Protein AF-0000000084718816 (afdb_homodimer)

Foldseek 3Di:
DCPPVVVVVVVVLLVPLVDDDPPPDDFDQDAQDPDLQSNQVLLCVQQNKGQAWQKDKDKDKFQCVLVVLLVLQQVFDAEKEWEAAEDEDDDLLVSNLVSLLNHDPNYAAEYEYEPVRHDCCVPHRVVSNVVSVYHYFYFLDLDDDPDPVSVLSVLATAHFTWMDGQLFKIKFFLDHRDDQRDDRCQAASHEIIMMMIMGADQSQQRLVLRQVRCVNRVHDGDDCSNPDPHHGRPDGKGKHKGKWAADDRDISLNSVLSSLLSNADAEKEWEALQDQADPSNLVSLLVNQLNPHQAEYEYADPVARPDNLSVLSVLLCCQSNQVRGHKYKHQDRYRHRWTKMAGDQFKIKGHRQHRALSSNNYIIMIMIIGGRVVSVVVVVVSVVSRVRIDIDHNVVSVPPDPVSNVSSVVSNSCRNVD/DPDPVPVVVVVVLLPPQVDDDDPPDDFDQDAQDPDLQSNQVLLCVQQNKGQAWQKDKDKDKFQCVLVVLLVLQQVFDAEKEWEAAEDEDDDLLVSNLVSLLNHDPNYAAEYEYEPVRHDCCVPHRVVSNVVSVYHYFYFLDLDDDPDPVNVLSVLATAHFTWMDGQLFKIKFFLDHRDDQRDDRCQAASHEIIMMMIMGADQSNQRLVLRQVRCVNRPHDGDDVSNPDPHHGRPDTKGKHKGKWAADDRDISLNSVLSSLLSNADAEKEWEALQDQARPSNLVSLLVNQLNPHQAEYEYADPVARPDNLSVLNVLLCCQSNQVRGHKYKHQDRYRHRWTKMAGDQFKIKGHRQHRALSSNNYIIMIMIIGGRVVSVVVVVVSVVSRVRIDIDHNVVSVPDDPVSNVSSVSSNSCRNVD

Secondary structure (DSSP, 8-state):
----TTTHHHHHHHS----S--TTS----S----SHHHHHHHHHHHHS---EEEEEEEEEETTHHHHHHHHHHHH-SSEEEEEES-B-SSHHHHHHHHHHHTSPTT-EEEEEE-TTTSTTHHHHTHHHHHHTT-EEEETT---S-S-THHHHHHH--B---EEEETTTEEEEES--BSGGG-S-S-STTS-B-EEEEEESTTHHHHHHHHHHHHHHTT--PPPGGGS-S------SEEEEEEEE---SS--HHHHHHHHHHHH-SSEEEEE-SSB---HHHHHHHHHHHHTT-EEEEEEE-TTT-S-HHHHHHHHHHHHHHHHTT-EEEEE-SS-B---EEEETTTEEEEES--BSTTGGGSBEEEEEEE-HHHHHHHHHHHHHHHTTEEEEPHHHHHTS-HHHHHHHHHHHHHHTT-/----TTSHHHHHTT-----S--TTS----S----SHHHHHHHHHHHHS---EEEEEEEEEETTHHHHHHHHHHHH-SSEEEEEES-B-SSHHHHHHHHHHHTSPTT-EEEEEE-TTTSTTHHHHTHHHHHHTT-EEEETT---S---THHHHHHH--B---EEEETTTEEEEES--BSGGG-S-S-STTS-B-EEEEEESTTHHHHHHHHHHHHHHTT--PPPGGGS-S------SEEEEEEEE---SS--HHHHHHHHHHHH-SSEEEEE-SS----HHHHHHHHHHHHTT-EEEEEEE-TTT-S-HHHHHHHHHHHHHHHHTT-EEEEE-SS-B---EEEETTTEEEEES---STTGGGSBEEEEEEE-HHHHHHHHHHHHHHHTTEEEE-HHHHHTS-HHHHHHHHHHHHHHTT-

Solvent-accessible surface area (backbone atoms only — not comparable to full-atom values): 41174 Å² total; per-residue (Å²): 140,85,83,62,74,69,59,62,70,52,54,73,63,56,68,54,49,80,64,79,72,62,84,71,51,60,65,68,79,53,82,59,50,84,48,71,68,45,37,20,48,53,38,22,40,61,64,72,38,52,43,42,61,18,19,31,72,42,84,30,59,24,26,52,46,57,58,52,51,35,52,48,43,46,65,30,75,47,30,38,40,40,35,33,23,31,46,31,76,47,66,50,34,52,50,48,50,52,27,51,57,61,28,46,88,83,40,44,34,41,38,38,35,18,57,82,57,13,57,64,21,76,77,62,42,42,59,57,40,44,72,48,64,31,49,77,44,54,40,78,67,89,70,83,72,93,46,72,76,43,50,51,54,64,51,44,38,51,47,30,28,42,34,36,33,42,36,38,27,30,38,36,8,41,68,52,32,30,65,41,39,37,59,80,22,77,39,64,71,13,30,26,34,38,29,36,40,39,30,12,51,36,27,50,44,50,44,34,54,49,40,35,54,37,27,47,43,63,42,67,80,76,58,68,69,51,56,53,91,71,53,63,69,59,36,74,29,18,21,24,44,46,61,26,48,23,37,78,83,71,32,44,59,55,46,50,50,44,52,48,59,42,54,38,74,52,25,35,42,34,34,28,49,42,56,41,62,51,59,56,50,49,52,50,51,34,51,41,19,70,71,64,23,51,35,38,36,40,31,35,17,82,90,39,50,90,48,67,66,59,48,32,25,31,60,47,48,43,60,67,41,36,75,41,56,32,41,39,30,25,27,68,47,15,26,33,44,21,21,36,37,37,29,53,63,30,35,30,34,38,6,30,56,50,41,26,64,48,45,51,34,15,30,26,30,31,41,36,33,52,27,48,68,58,21,50,52,52,49,51,52,52,55,56,48,49,75,49,33,46,74,62,48,51,78,62,58,70,64,52,60,74,64,65,54,54,58,21,54,58,30,40,48,37,38,78,77,82,141,78,77,74,67,71,58,63,72,58,54,70,71,52,67,56,46,77,64,76,70,60,85,70,53,60,64,71,79,53,83,61,52,83,48,71,69,44,38,20,48,53,38,23,42,59,63,71,38,52,44,42,61,18,21,29,72,44,84,31,58,24,26,50,46,58,56,50,50,35,52,48,43,46,64,29,76,49,28,38,39,39,35,32,22,31,46,32,76,47,65,49,34,52,51,47,49,51,27,51,58,61,28,44,88,83,40,43,33,41,38,38,35,16,57,82,58,14,58,65,20,76,78,62,41,43,59,58,41,44,72,48,62,32,47,75,44,53,40,77,68,87,71,84,73,92,45,71,77,43,52,50,54,64,52,45,38,52,47,29,28,41,34,34,32,41,38,37,27,31,38,36,10,39,69,52,33,31,65,40,39,38,60,79,22,77,39,66,71,12,30,24,34,37,30,36,40,39,30,12,50,35,27,50,43,52,46,35,56,47,39,36,54,38,28,46,44,64,43,66,80,76,60,67,70,52,56,52,91,71,54,64,68,60,38,74,27,18,23,24,42,48,63,27,48,26,37,79,81,71,30,43,60,55,44,50,49,45,52,49,58,42,54,39,74,51,24,36,42,35,33,30,50,41,57,40,61,51,57,56,50,49,52,50,50,33,52,40,19,70,72,65,22,50,34,36,37,38,29,35,18,83,91,37,50,90,47,66,66,58,48,31,25,31,60,48,49,42,59,67,40,36,73,40,58,34,42,38,30,26,28,68,47,15,27,33,43,21,22,37,39,36,28,53,64,30,36,29,34,38,6,31,56,49,42,26,65,47,45,50,34,16,30,26,28,30,42,36,33,52,26,49,68,58,23,50,53,53,50,52,51,50,54,56,49,49,76,49,34,48,74,63,47,52,77,63,57,70,64,52,60,72,65,63,57,53,57,20,54,58,29,40,44,38,37,78,76,82

Structure (mmCIF, N/CA/C/O backbone):
data_AF-0000000084718816-model_v1
#
loop_
_entity.id
_entity.type
_entity.pdbx_description
1 polymer 'Cardiolipin synthase'
#
loop_
_atom_site.group_PDB
_atom_site.id
_atom_site.type_symbol
_atom_site.label_atom_id
_atom_site.label_alt_id
_atom_site.label_comp_id
_atom_site.label_asym_id
_atom_site.label_entity_id
_atom_site.label_seq_id
_atom_site.pdbx_PDB_ins_code
_atom_site.Cartn_x
_atom_site.Cartn_y
_atom_site.Cartn_z
_atom_site.occupancy
_atom_site.B_iso_or_equiv
_atom_site.auth_seq_id
_atom_site.auth_comp_id
_atom_site.auth_asym_id
_atom_site.auth_atom_id
_atom_site.pdbx_PDB_model_num
ATOM 1 N N . MET A 1 1 ? -10.383 9.609 -52.188 1 19.78 1 MET A N 1
ATOM 2 C CA . MET A 1 1 ? -9.922 10.32 -51 1 19.78 1 MET A CA 1
ATOM 3 C C . MET A 1 1 ? -9.438 9.344 -49.938 1 19.78 1 MET A C 1
ATOM 5 O O . MET A 1 1 ? -9.922 8.211 -49.844 1 19.78 1 MET A O 1
ATOM 9 N N . LYS A 1 2 ? -8.297 9.922 -49.188 1 24.61 2 LYS A N 1
ATOM 10 C CA . LYS A 1 2 ? -6.977 9.727 -48.625 1 24.61 2 LYS A CA 1
ATOM 11 C C . LYS A 1 2 ? -7.074 9.133 -47.219 1 24.61 2 LYS A C 1
ATOM 13 O O . LYS A 1 2 ? -7.613 9.758 -46.312 1 24.61 2 LYS A O 1
ATOM 18 N N . THR A 1 3 ? -7.195 7.828 -47.125 1 25.22 3 THR A N 1
ATOM 19 C CA . THR A 1 3 ? -7.41 6.805 -46.125 1 25.22 3 THR A CA 1
ATOM 20 C C . THR A 1 3 ? -6.316 6.855 -45.062 1 25.22 3 THR A C 1
ATOM 22 O O . THR A 1 3 ? -5.867 5.816 -44.562 1 25.22 3 THR A O 1
ATOM 25 N N . CYS A 1 4 ? -5.535 8.086 -44.969 1 24.5 4 CYS A N 1
ATOM 26 C CA . CYS A 1 4 ? -4.309 8.289 -44.219 1 24.5 4 CYS A CA 1
ATOM 27 C C . CYS A 1 4 ? -4.578 8.234 -42.719 1 24.5 4 CYS A C 1
ATOM 29 O O . CYS A 1 4 ? -3.713 8.578 -41.906 1 24.5 4 CYS A O 1
ATOM 31 N N . TRP A 1 5 ? -5.844 8.258 -42.344 1 25.22 5 TRP A N 1
ATOM 32 C CA . TRP A 1 5 ? -6.078 8.641 -40.938 1 25.22 5 TRP A CA 1
ATOM 33 C C . TRP A 1 5 ? -5.5 7.609 -40 1 25.22 5 TRP A C 1
ATOM 35 O O . TRP A 1 5 ? -5.637 7.742 -38.781 1 25.22 5 TRP A O 1
ATOM 45 N N . PRO A 1 6 ? -5.262 6.352 -40.5 1 30.67 6 PRO A N 1
ATOM 46 C CA . PRO A 1 6 ? -4.91 5.301 -39.531 1 30.67 6 PRO A CA 1
ATOM 47 C C . PRO A 1 6 ? -3.518 5.492 -38.938 1 30.67 6 PRO A C 1
ATOM 49 O O . PRO A 1 6 ? -3.201 4.902 -37.906 1 30.67 6 PRO A O 1
ATOM 52 N N . LEU A 1 7 ? -2.631 6.195 -39.656 1 29.09 7 LEU A N 1
ATOM 53 C CA . LEU A 1 7 ? -1.199 6.148 -39.375 1 29.09 7 LEU A CA 1
ATOM 54 C C . LEU A 1 7 ? -0.856 6.996 -38.156 1 29.09 7 LEU A C 1
ATOM 56 O O . LEU A 1 7 ? 0.173 6.777 -37.5 1 29.09 7 LEU A O 1
ATOM 60 N N . LEU A 1 8 ? -1.517 8.172 -38 1 26.86 8 LEU A N 1
ATOM 61 C CA . LEU A 1 8 ? -1.083 9.117 -36.969 1 26.86 8 LEU A CA 1
ATOM 62 C C . LEU A 1 8 ? -1.294 8.547 -35.562 1 26.86 8 LEU A C 1
ATOM 64 O O . LEU A 1 8 ? -0.511 8.82 -34.656 1 26.86 8 LEU A O 1
ATOM 68 N N . VAL A 1 9 ? -2.389 7.844 -35.406 1 29.78 9 VAL A N 1
ATOM 69 C CA . VAL A 1 9 ? -2.619 7.324 -34.062 1 29.78 9 VAL A CA 1
ATOM 70 C C . VAL A 1 9 ? -1.515 6.34 -33.688 1 29.78 9 VAL A C 1
ATOM 72 O O . VAL A 1 9 ? -1.287 6.066 -32.5 1 29.78 9 VAL A O 1
ATOM 75 N N . LEU A 1 10 ? -0.792 5.781 -34.656 1 29.36 10 LEU A N 1
ATOM 76 C CA . LEU A 1 10 ? 0.276 4.805 -34.469 1 29.36 10 LEU A CA 1
ATOM 77 C C . LEU A 1 10 ? 1.53 5.465 -33.906 1 29.36 10 LEU A C 1
ATOM 79 O O . LEU A 1 10 ? 2.234 4.871 -33.094 1 29.36 10 LEU A O 1
ATOM 83 N N . ALA A 1 11 ? 1.926 6.633 -34.375 1 28.95 11 ALA A N 1
ATOM 84 C CA . ALA A 1 11 ? 3.172 7.312 -34.031 1 28.95 11 ALA A CA 1
ATOM 85 C C . ALA A 1 11 ? 3.207 7.68 -32.531 1 28.95 11 ALA A C 1
ATOM 87 O O . ALA A 1 11 ? 4.266 7.637 -31.906 1 28.95 11 ALA A O 1
ATOM 88 N N . VAL A 1 12 ? 2.145 8.281 -32.031 1 29.98 12 VAL A N 1
ATOM 89 C CA . VAL A 1 12 ? 2.164 8.688 -30.625 1 29.98 12 VAL A CA 1
ATOM 90 C C . VAL A 1 12 ? 2.381 7.469 -29.734 1 29.98 12 VAL A C 1
ATOM 92 O O . VAL A 1 12 ? 2.861 7.594 -28.609 1 29.98 12 VAL A O 1
ATOM 95 N N . LEU A 1 13 ? 1.965 6.305 -30.141 1 31.12 13 LEU A N 1
ATOM 96 C CA . LEU A 1 13 ? 2.127 5.059 -29.391 1 31.12 13 LEU A CA 1
ATOM 97 C C . LEU A 1 13 ? 3.592 4.641 -29.359 1 31.12 13 LEU A C 1
ATOM 99 O O . LEU A 1 13 ? 3.984 3.826 -28.516 1 31.12 13 LEU A O 1
ATOM 103 N N . LEU A 1 14 ? 4.375 4.891 -30.375 1 29.5 14 LEU A N 1
ATOM 104 C CA . LEU A 1 14 ? 5.758 4.453 -30.531 1 29.5 14 LEU A CA 1
ATOM 105 C C . LEU A 1 14 ? 6.676 5.184 -29.562 1 29.5 14 LEU A C 1
ATOM 107 O O . LEU A 1 14 ? 7.848 4.828 -29.406 1 29.5 14 LEU A O 1
ATOM 111 N N . ALA A 1 15 ? 6.426 6.434 -29.359 1 29.58 15 ALA A N 1
ATOM 112 C CA . ALA A 1 15 ? 7.469 7.18 -28.672 1 29.58 15 ALA A CA 1
ATOM 113 C C . ALA A 1 15 ? 7.762 6.559 -27.297 1 29.58 15 ALA A C 1
ATOM 115 O O . ALA A 1 15 ? 8.68 6.992 -26.609 1 29.58 15 ALA A O 1
ATOM 116 N N . GLY A 1 16 ? 6.773 5.961 -26.672 1 30.05 16 GLY A N 1
ATOM 117 C CA . GLY A 1 16 ? 7.191 5.605 -25.328 1 30.05 16 GLY A CA 1
ATOM 118 C C . GLY A 1 16 ? 8.102 4.395 -25.281 1 30.05 16 GLY A C 1
ATOM 119 O O . GLY A 1 16 ? 7.664 3.287 -24.969 1 30.05 16 GLY A O 1
ATOM 120 N N . CYS A 1 17 ? 8.852 4.074 -26.344 1 30.44 17 CYS A N 1
ATOM 121 C CA . CYS A 1 17 ? 9.891 3.088 -26.078 1 30.44 17 CYS A CA 1
ATOM 122 C C . CYS A 1 17 ? 10.422 3.244 -24.656 1 30.44 17 CYS A C 1
ATOM 124 O O . CYS A 1 17 ? 10.992 4.281 -24.312 1 30.44 17 CYS A O 1
ATOM 126 N N . PRO A 1 18 ? 9.75 2.646 -23.719 1 34.25 18 PRO A N 1
ATOM 127 C CA . PRO A 1 18 ? 10.477 2.73 -22.453 1 34.25 18 PRO A CA 1
ATOM 128 C C . PRO A 1 18 ? 11.961 2.434 -22.594 1 34.25 18 PRO A C 1
ATOM 130 O O . PRO A 1 18 ? 12.336 1.36 -23.078 1 34.25 18 PRO A O 1
ATOM 133 N N . LEU A 1 19 ? 12.734 3.314 -23.266 1 33.91 19 LEU A N 1
ATOM 134 C CA . LEU A 1 19 ? 14.195 3.348 -23.234 1 33.91 19 LEU A CA 1
ATOM 135 C C . LEU A 1 19 ? 14.727 2.516 -22.062 1 33.91 19 LEU A C 1
ATOM 137 O O . LEU A 1 19 ? 14 2.236 -21.109 1 33.91 19 LEU A O 1
ATOM 141 N N . PRO A 1 20 ? 16.109 2.34 -22.141 1 33.97 20 PRO A N 1
ATOM 142 C CA . PRO A 1 20 ? 17.125 1.687 -21.312 1 33.97 20 PRO A CA 1
ATOM 143 C C . PRO A 1 20 ? 16.766 1.669 -19.828 1 33.97 20 PRO A C 1
ATOM 145 O O . PRO A 1 20 ? 15.906 2.441 -19.391 1 33.97 20 PRO A O 1
ATOM 148 N N . ASN A 1 21 ? 17.281 0.618 -19.094 1 38.34 21 ASN A N 1
ATOM 149 C CA . ASN A 1 21 ? 17.453 0.244 -17.688 1 38.34 21 ASN A CA 1
ATOM 150 C C . ASN A 1 21 ? 17.516 1.471 -16.781 1 38.34 21 ASN A C 1
ATOM 152 O O . ASN A 1 21 ? 18.453 2.26 -16.859 1 38.34 21 ASN A O 1
ATOM 156 N N . HIS A 1 22 ? 16.547 1.858 -16.375 1 42.94 22 HIS A N 1
ATOM 157 C CA . HIS A 1 22 ? 16.328 2.879 -15.359 1 42.94 22 HIS A CA 1
ATOM 158 C C . HIS A 1 22 ? 17.25 2.68 -14.164 1 42.94 22 HIS A C 1
ATOM 160 O O . HIS A 1 22 ? 17.078 1.74 -13.383 1 42.94 22 HIS A O 1
ATOM 166 N N . ARG A 1 23 ? 18.5 2.916 -14.32 1 41.06 23 ARG A N 1
ATOM 167 C CA . ARG A 1 23 ? 19.531 3.033 -13.297 1 41.06 23 ARG A CA 1
ATOM 168 C C . ARG A 1 23 ? 18.922 3.301 -11.93 1 41.06 23 ARG A C 1
ATOM 170 O O . ARG A 1 23 ? 19.531 3.035 -10.898 1 41.06 23 ARG A O 1
ATOM 177 N N . LEU A 1 24 ? 17.734 3.736 -11.969 1 49.75 24 LEU A N 1
ATOM 178 C CA . LEU A 1 24 ? 17.25 4.27 -10.695 1 49.75 24 LEU A CA 1
ATOM 179 C C . LEU A 1 24 ? 16.203 3.338 -10.078 1 49.75 24 LEU A C 1
ATOM 181 O O . LEU A 1 24 ? 15.562 3.691 -9.094 1 49.75 24 LEU A O 1
ATOM 185 N N . ALA A 1 25 ? 16.203 2.012 -10.641 1 63.5 25 ALA A N 1
ATOM 186 C CA . ALA A 1 25 ? 15.273 1.041 -10.07 1 63.5 25 ALA A CA 1
ATOM 187 C C . ALA A 1 25 ? 15.852 0.386 -8.82 1 63.5 25 ALA A C 1
ATOM 189 O O . ALA A 1 25 ? 17.078 0.264 -8.688 1 63.5 25 ALA A O 1
ATOM 190 N N . LEU A 1 26 ? 15.008 0.07 -7.945 1 75.56 26 LEU A N 1
ATOM 191 C CA . LEU A 1 26 ? 15.391 -0.648 -6.734 1 75.56 26 LEU A CA 1
ATOM 192 C C . LEU A 1 26 ? 16.203 -1.893 -7.074 1 75.56 26 LEU A C 1
ATOM 194 O O . LEU A 1 26 ? 15.828 -2.658 -7.965 1 75.56 26 LEU A O 1
ATOM 198 N N . ARG A 1 27 ? 17.422 -1.921 -6.598 1 75.5 27 ARG A N 1
ATOM 199 C CA . ARG A 1 27 ? 18.234 -3.133 -6.59 1 75.5 27 ARG A CA 1
ATOM 200 C C . ARG A 1 27 ? 18.625 -3.518 -5.168 1 75.5 27 ARG A C 1
ATOM 202 O O . ARG A 1 27 ? 19.25 -2.723 -4.453 1 75.5 27 ARG A O 1
ATOM 209 N N . ILE A 1 28 ? 18.172 -4.641 -4.77 1 80.44 28 ILE A N 1
ATOM 210 C CA . ILE A 1 28 ? 18.5 -5.109 -3.428 1 80.44 28 ILE A CA 1
ATOM 211 C C . ILE A 1 28 ? 19.812 -5.887 -3.461 1 80.44 28 ILE A C 1
ATOM 213 O O . ILE A 1 28 ? 19.891 -6.961 -4.062 1 80.44 28 ILE A O 1
ATOM 217 N N . ARG A 1 29 ? 20.797 -5.328 -2.895 1 76.19 29 ARG A N 1
ATOM 218 C CA . ARG A 1 29 ? 22.141 -5.922 -2.912 1 76.19 29 ARG A CA 1
ATOM 219 C C . ARG A 1 29 ? 22.484 -6.52 -1.553 1 76.19 29 ARG A C 1
ATOM 221 O O . ARG A 1 29 ? 23.5 -7.203 -1.413 1 76.19 29 ARG A O 1
ATOM 228 N N . ASP A 1 30 ? 21.594 -6.312 -0.66 1 80.25 30 ASP A N 1
ATOM 229 C CA . ASP A 1 30 ? 21.828 -6.789 0.699 1 80.25 30 ASP A CA 1
ATOM 230 C C . ASP A 1 30 ? 21.875 -8.312 0.745 1 80.25 30 ASP A C 1
ATOM 232 O O . ASP A 1 30 ? 21.312 -8.984 -0.119 1 80.25 30 ASP A O 1
ATOM 236 N N . ASP A 1 31 ? 22.719 -8.703 1.671 1 83.06 31 ASP A N 1
ATOM 237 C CA . ASP A 1 31 ? 22.578 -10.109 2.045 1 83.06 31 ASP A CA 1
ATOM 238 C C . ASP A 1 31 ? 21.344 -10.336 2.912 1 83.06 31 ASP A C 1
ATOM 240 O O . ASP A 1 31 ? 21.281 -9.875 4.055 1 83.06 31 ASP A O 1
ATOM 244 N N . ILE A 1 32 ? 20.438 -11.047 2.338 1 88.88 32 ILE A N 1
ATOM 245 C CA . ILE A 1 32 ? 19.188 -11.266 3.059 1 88.88 32 ILE A CA 1
ATOM 246 C C . ILE A 1 32 ? 19.406 -12.336 4.129 1 88.88 32 ILE A C 1
ATOM 248 O O . ILE A 1 32 ? 19.891 -13.43 3.834 1 88.88 32 ILE A O 1
ATOM 252 N N . PRO A 1 33 ? 19.016 -11.969 5.316 1 89 33 PRO A N 1
ATOM 253 C CA . PRO A 1 33 ? 19.203 -12.953 6.391 1 89 33 PRO A CA 1
ATOM 254 C C . PRO A 1 33 ? 18.484 -14.273 6.102 1 89 33 PRO A C 1
ATOM 256 O O . PRO A 1 33 ? 17.406 -14.281 5.516 1 89 33 PRO A O 1
ATOM 259 N N . VAL A 1 34 ? 19.047 -15.391 6.711 1 88.25 34 VAL A N 1
ATOM 260 C CA . VAL A 1 34 ? 18.5 -16.719 6.414 1 88.25 34 VAL A CA 1
ATOM 261 C C . VAL A 1 34 ? 17.656 -17.203 7.59 1 88.25 34 VAL A C 1
ATOM 263 O O . VAL A 1 34 ? 16.891 -18.156 7.457 1 88.25 34 VAL A O 1
ATOM 266 N N . THR A 1 35 ? 17.812 -16.531 8.766 1 92.44 35 THR A N 1
ATOM 267 C CA . THR A 1 35 ? 16.969 -16.906 9.898 1 92.44 35 THR A CA 1
ATOM 268 C C . THR A 1 35 ? 15.516 -16.531 9.633 1 92.44 35 THR A C 1
ATOM 270 O O . THR A 1 35 ? 15.234 -15.539 8.961 1 92.44 35 THR A O 1
ATOM 273 N N . PRO A 1 36 ? 14.625 -17.359 10.141 1 93.81 36 PRO A N 1
ATOM 274 C CA . PRO A 1 36 ? 13.211 -17.047 9.922 1 93.81 36 PRO A CA 1
ATOM 275 C C . PRO A 1 36 ? 12.844 -15.625 10.359 1 93.81 36 PRO A C 1
ATOM 277 O O . PRO A 1 36 ? 12.117 -14.93 9.656 1 93.81 36 PRO A O 1
ATOM 280 N N . GLU A 1 37 ? 13.406 -15.203 11.492 1 94.31 37 GLU A N 1
ATOM 281 C CA . GLU A 1 37 ? 13.125 -13.859 11.992 1 94.31 37 GLU A CA 1
ATOM 282 C C . GLU A 1 37 ? 13.727 -12.797 11.078 1 94.31 37 GLU A C 1
ATOM 284 O O . GLU A 1 37 ? 13.102 -11.766 10.812 1 94.31 37 GLU A O 1
ATOM 289 N N . GLY A 1 38 ? 14.906 -13.062 10.656 1 95.06 38 GLY A N 1
ATOM 290 C CA . GLY A 1 38 ? 15.57 -12.141 9.75 1 95.06 38 GLY A CA 1
ATOM 291 C C . GLY A 1 38 ? 14.867 -12.008 8.414 1 95.06 38 GLY A C 1
ATOM 292 O O . GLY A 1 38 ? 14.727 -10.906 7.883 1 95.06 38 GLY A O 1
ATOM 293 N N . ARG A 1 39 ? 14.43 -13.141 7.891 1 95.94 39 ARG A N 1
ATOM 294 C CA . ARG A 1 39 ? 13.695 -13.133 6.633 1 95.94 39 ARG A CA 1
ATOM 295 C C . ARG A 1 39 ? 12.375 -12.383 6.773 1 95.94 39 ARG A C 1
ATOM 297 O O . ARG A 1 39 ? 12 -11.594 5.902 1 95.94 39 ARG A O 1
ATOM 304 N N . SER A 1 40 ? 11.734 -12.664 7.883 1 97.25 40 SER A N 1
ATOM 305 C CA . SER A 1 40 ? 10.469 -11.977 8.125 1 97.25 40 SER A CA 1
ATOM 306 C C . SER A 1 40 ? 10.664 -10.469 8.195 1 97.25 40 SER A C 1
ATOM 308 O O . SER A 1 40 ? 9.875 -9.711 7.633 1 97.25 40 SER A O 1
ATOM 310 N N . LEU A 1 41 ? 11.688 -10.055 8.859 1 96.69 41 LEU A N 1
ATOM 311 C CA . LEU A 1 41 ? 11.961 -8.625 8.977 1 96.69 41 LEU A CA 1
ATOM 312 C C . LEU A 1 41 ? 12.297 -8.023 7.617 1 96.69 41 LEU A C 1
ATOM 314 O O . LEU A 1 41 ? 11.891 -6.895 7.316 1 96.69 41 LEU A O 1
ATOM 318 N N . ALA A 1 42 ? 13.062 -8.734 6.809 1 97.06 42 ALA A N 1
ATOM 319 C CA . ALA A 1 42 ? 13.375 -8.273 5.457 1 97.06 42 ALA A CA 1
ATOM 320 C C . ALA A 1 42 ? 12.102 -8.055 4.645 1 97.06 42 ALA A C 1
ATOM 322 O O . ALA A 1 42 ? 11.961 -7.039 3.961 1 97.06 42 ALA A O 1
ATOM 323 N N . TRP A 1 43 ? 11.211 -8.961 4.754 1 97.56 43 TRP A N 1
ATOM 324 C CA . TRP A 1 43 ? 9.945 -8.852 4.031 1 97.56 43 TRP A CA 1
ATOM 325 C C . TRP A 1 43 ? 9.102 -7.707 4.582 1 97.56 43 TRP A C 1
ATOM 327 O O . TRP A 1 43 ? 8.516 -6.938 3.816 1 97.56 43 TRP A O 1
ATOM 337 N N . TYR A 1 44 ? 9.117 -7.551 5.863 1 97.44 44 TYR A N 1
ATOM 338 C CA . TYR A 1 44 ? 8.352 -6.465 6.461 1 97.44 44 TYR A CA 1
ATOM 339 C C . TYR A 1 44 ? 8.875 -5.109 6.004 1 97.44 44 TYR A C 1
ATOM 341 O O . TYR A 1 44 ? 8.102 -4.266 5.531 1 97.44 44 TYR A O 1
ATOM 349 N N . GLN A 1 45 ? 10.172 -4.898 6.133 1 96.81 45 GLN A N 1
ATOM 350 C CA . GLN A 1 45 ? 10.695 -3.557 5.887 1 96.81 45 GLN A CA 1
ATOM 351 C C . GLN A 1 45 ? 10.75 -3.254 4.395 1 96.81 45 GLN A C 1
ATOM 353 O O . GLN A 1 45 ? 11.008 -2.115 3.994 1 96.81 45 GLN A O 1
ATOM 358 N N . THR A 1 46 ? 10.469 -4.297 3.535 1 96.62 46 THR A N 1
ATOM 359 C CA . THR A 1 46 ? 10.5 -4.082 2.092 1 96.62 46 THR A CA 1
ATOM 360 C C . THR A 1 46 ? 9.094 -3.949 1.529 1 96.62 46 THR A C 1
ATOM 362 O O . THR A 1 46 ? 8.828 -3.082 0.693 1 96.62 46 THR A O 1
ATOM 365 N N . VAL A 1 47 ? 8.125 -4.812 2.07 1 96.5 47 VAL A N 1
ATOM 366 C CA . VAL A 1 47 ? 6.809 -4.824 1.441 1 96.5 47 VAL A CA 1
ATOM 367 C C . VAL A 1 47 ? 5.734 -4.562 2.49 1 96.5 47 VAL A C 1
ATOM 369 O O . VAL A 1 47 ? 4.543 -4.508 2.168 1 96.5 47 VAL A O 1
ATOM 372 N N . GLY A 1 48 ? 6.086 -4.434 3.725 1 96.5 48 GLY A N 1
ATOM 373 C CA . GLY A 1 48 ? 5.148 -4.098 4.785 1 96.5 48 GLY A CA 1
ATOM 374 C C . GLY A 1 48 ? 4.398 -5.301 5.32 1 96.5 48 GLY A C 1
ATOM 375 O O . GLY A 1 48 ? 3.363 -5.156 5.973 1 96.5 48 GLY A O 1
ATOM 376 N N . VAL A 1 49 ? 4.855 -6.512 5.012 1 97.75 49 VAL A N 1
ATOM 377 C CA . VAL A 1 49 ? 4.172 -7.73 5.43 1 97.75 49 VAL A CA 1
ATOM 378 C C . VAL A 1 49 ? 5.148 -8.641 6.172 1 97.75 49 VAL A C 1
ATOM 380 O O . VAL A 1 49 ? 6.199 -9.008 5.637 1 97.75 49 VAL A O 1
ATOM 383 N N . GLU A 1 50 ? 4.844 -8.977 7.379 1 96.38 50 GLU A N 1
ATOM 384 C CA . GLU A 1 50 ? 5.613 -9.961 8.133 1 96.38 50 GLU A CA 1
ATOM 385 C C . GLU A 1 50 ? 5.23 -11.383 7.727 1 96.38 50 GLU A C 1
ATOM 387 O O . GLU A 1 50 ? 4.082 -11.648 7.375 1 96.38 50 GLU A O 1
ATOM 392 N N . LEU A 1 51 ? 6.184 -12.242 7.73 1 98.06 51 LEU A N 1
ATOM 393 C CA . LEU A 1 51 ? 5.879 -13.664 7.637 1 98.06 51 LEU A CA 1
ATOM 394 C C . LEU A 1 51 ? 5.594 -14.25 9.016 1 98.06 51 LEU A C 1
ATOM 396 O O . LEU A 1 51 ? 6.52 -14.641 9.734 1 98.06 51 LEU A O 1
ATOM 400 N N . GLU A 1 52 ? 4.32 -14.336 9.289 1 96.44 52 GLU A N 1
ATOM 401 C CA . GLU A 1 52 ? 3.893 -14.719 10.633 1 96.44 52 GLU A CA 1
ATOM 402 C C . GLU A 1 52 ? 3.871 -16.234 10.797 1 96.44 52 GLU A C 1
ATOM 404 O O . GLU A 1 52 ? 3.465 -16.953 9.883 1 96.44 52 GLU A O 1
ATOM 409 N N . PRO A 1 53 ? 4.277 -16.672 11.969 1 97.19 53 PRO A N 1
ATOM 410 C CA . PRO A 1 53 ? 4.207 -18.125 12.211 1 97.19 53 PRO A CA 1
ATOM 411 C C . PRO A 1 53 ? 2.781 -18.609 12.461 1 97.19 53 PRO A C 1
ATOM 413 O O . PRO A 1 53 ? 1.857 -17.797 12.562 1 97.19 53 PRO A O 1
ATOM 416 N N . GLY A 1 54 ? 2.59 -19.922 12.422 1 97.81 54 GLY A N 1
ATOM 417 C CA . GLY A 1 54 ? 1.329 -20.5 12.867 1 97.81 54 GLY A CA 1
ATOM 418 C C . GLY A 1 54 ? 0.4 -20.859 11.719 1 97.81 54 GLY A C 1
ATOM 419 O O . GLY A 1 54 ? -0.807 -21.016 11.914 1 97.81 54 GLY A O 1
ATOM 420 N N . ASN A 1 55 ? 0.952 -21.062 10.516 1 98.44 55 ASN A N 1
ATOM 421 C CA . ASN A 1 55 ? 0.096 -21.344 9.367 1 98.44 55 ASN A CA 1
ATOM 422 C C . ASN A 1 55 ? 0.242 -22.781 8.891 1 98.44 55 ASN A C 1
ATOM 424 O O . ASN A 1 55 ? 1.334 -23.359 8.945 1 98.44 55 ASN A O 1
ATOM 428 N N . GLU A 1 56 ? -0.805 -23.344 8.555 1 98.62 56 GLU A N 1
ATOM 429 C CA . GLU A 1 56 ? -0.832 -24.547 7.73 1 98.62 56 GLU A CA 1
ATOM 430 C C . GLU A 1 56 ? -1.06 -24.203 6.262 1 98.62 56 GLU A C 1
ATOM 432 O O . GLU A 1 56 ? -1.979 -23.453 5.93 1 98.62 56 GLU A O 1
ATOM 437 N N . VAL A 1 57 ? -0.17 -24.672 5.441 1 98.56 57 VAL A N 1
ATOM 438 C CA . VAL A 1 57 ? -0.243 -24.328 4.023 1 98.56 57 VAL A CA 1
ATOM 439 C C . VAL A 1 57 ? -0.172 -25.609 3.186 1 98.56 57 VAL A C 1
ATOM 441 O O . VAL A 1 57 ? 0.595 -26.516 3.498 1 98.56 57 VAL A O 1
ATOM 444 N N . GLU A 1 58 ? -0.97 -25.625 2.137 1 97.75 58 GLU A N 1
ATOM 445 C CA . GLU A 1 58 ? -0.978 -26.781 1.227 1 97.75 58 GLU A CA 1
ATOM 446 C C . GLU A 1 58 ? -1.014 -26.312 -0.229 1 97.75 58 GLU A C 1
ATOM 448 O O . GLU A 1 58 ? -1.786 -25.422 -0.587 1 97.75 58 GLU A O 1
ATOM 453 N N . LEU A 1 59 ? -0.148 -26.938 -0.985 1 98.69 59 LEU A N 1
ATOM 454 C CA . LEU A 1 59 ? -0.177 -26.703 -2.426 1 98.69 59 LEU A CA 1
ATOM 455 C C . LEU A 1 59 ? -1.353 -27.438 -3.068 1 98.69 59 LEU A C 1
ATOM 457 O O . LEU A 1 59 ? -1.593 -28.609 -2.779 1 98.69 59 LEU A O 1
ATOM 461 N N . VAL A 1 60 ? -2.117 -26.734 -3.842 1 98.62 60 VAL A N 1
ATOM 462 C CA . VAL A 1 60 ? -3.248 -27.297 -4.578 1 98.62 60 VAL A CA 1
ATOM 463 C C . VAL A 1 60 ? -3.021 -27.125 -6.078 1 98.62 60 VAL A C 1
ATOM 465 O O . VAL A 1 60 ? -3.047 -26.016 -6.598 1 98.62 60 VAL A O 1
ATOM 468 N N . ASN A 1 61 ? -2.908 -28.234 -6.777 1 97.81 61 ASN A N 1
ATOM 469 C CA . ASN A 1 61 ? -2.594 -28.156 -8.203 1 97.81 61 ASN A CA 1
ATOM 470 C C . ASN A 1 61 ? -3.85 -28.281 -9.055 1 97.81 61 ASN A C 1
ATOM 472 O O . ASN A 1 61 ? -4.734 -29.078 -8.773 1 97.81 61 ASN A O 1
ATOM 476 N N . ASN A 1 62 ? -3.914 -27.406 -9.961 1 98 62 ASN A N 1
ATOM 477 C CA . ASN A 1 62 ? -4.848 -27.516 -11.078 1 98 62 ASN A CA 1
ATOM 478 C C . ASN A 1 62 ? -6.297 -27.547 -10.594 1 98 62 ASN A C 1
ATOM 480 O O . ASN A 1 62 ? -6.684 -26.766 -9.727 1 98 62 ASN A O 1
ATOM 484 N N . GLY A 1 63 ? -7.109 -28.344 -11.227 1 98.12 63 GLY A N 1
ATOM 485 C CA . GLY A 1 63 ? -8.547 -28.344 -11 1 98.12 63 GLY A CA 1
ATOM 486 C C . GLY A 1 63 ? -8.922 -28.75 -9.586 1 98.12 63 GLY A C 1
ATOM 487 O O . GLY A 1 63 ? -10.062 -28.531 -9.156 1 98.12 63 GLY A O 1
ATOM 488 N N . HIS A 1 64 ? -8.023 -29.234 -8.789 1 98.5 64 HIS A N 1
ATOM 489 C CA . HIS A 1 64 ? -8.312 -29.625 -7.418 1 98.5 64 HIS A CA 1
ATOM 490 C C . HIS A 1 64 ? -8.688 -28.422 -6.562 1 98.5 64 HIS A C 1
ATOM 492 O O . HIS A 1 64 ? -9.227 -28.578 -5.469 1 98.5 64 HIS A O 1
ATOM 498 N N . VAL A 1 65 ? -8.391 -27.266 -7.094 1 98.62 65 VAL A N 1
ATOM 499 C CA . VAL A 1 65 ? -8.766 -26.031 -6.387 1 98.62 65 VAL A CA 1
ATOM 500 C C . VAL A 1 65 ? -10.273 -26 -6.18 1 98.62 65 VAL A C 1
ATOM 502 O O . VAL A 1 65 ? -10.758 -25.516 -5.152 1 98.62 65 VAL A O 1
ATOM 505 N N . PHE A 1 66 ? -11.055 -26.531 -7.09 1 98.75 66 PHE A N 1
ATOM 506 C CA . PHE A 1 66 ? -12.508 -26.484 -6.969 1 98.75 66 PHE A CA 1
ATOM 507 C C . PHE A 1 66 ? -12.984 -27.438 -5.875 1 98.75 66 PHE A C 1
ATOM 509 O O . PHE A 1 66 ? -13.969 -27.156 -5.195 1 98.75 66 PHE A O 1
ATOM 516 N N . ASP A 1 67 ? -12.25 -28.562 -5.695 1 98.75 67 ASP A N 1
ATOM 517 C CA . ASP A 1 67 ? -12.555 -29.453 -4.582 1 98.75 67 ASP A CA 1
ATOM 518 C C . ASP A 1 67 ? -12.344 -28.75 -3.244 1 98.75 67 ASP A C 1
ATOM 520 O O . ASP A 1 67 ? -13.164 -28.875 -2.334 1 98.75 67 ASP A O 1
ATOM 524 N N . VAL A 1 68 ? -11.258 -28.062 -3.166 1 98.75 68 VAL A N 1
ATOM 525 C CA . VAL A 1 68 ? -10.914 -27.359 -1.937 1 98.75 68 VAL A CA 1
ATOM 526 C C . VAL A 1 68 ? -11.93 -26.25 -1.678 1 98.75 68 VAL A C 1
ATOM 528 O O . VAL A 1 68 ? -12.406 -26.078 -0.552 1 98.75 68 VAL A O 1
ATOM 531 N N . LEU A 1 69 ? -12.273 -25.469 -2.705 1 98.81 69 LEU A N 1
ATOM 532 C CA . LEU A 1 69 ? -13.242 -24.391 -2.561 1 98.81 69 LEU A CA 1
ATOM 533 C C . LEU A 1 69 ? -14.594 -24.938 -2.088 1 98.81 69 LEU A C 1
ATOM 535 O O . LEU A 1 69 ? -15.195 -24.391 -1.159 1 98.81 69 LEU A O 1
ATOM 539 N N . GLU A 1 70 ? -15.023 -26.031 -2.713 1 98.75 70 GLU A N 1
ATOM 540 C CA . GLU A 1 70 ? -16.297 -26.641 -2.32 1 98.75 70 GLU A CA 1
ATOM 541 C C . GLU A 1 70 ? -16.266 -27.078 -0.859 1 98.75 70 GLU A C 1
ATOM 543 O O . GLU A 1 70 ? -17.219 -26.812 -0.112 1 98.75 70 GLU A O 1
ATOM 548 N N . ARG A 1 71 ? -15.227 -27.734 -0.513 1 98.62 71 ARG A N 1
ATOM 549 C CA . ARG A 1 71 ? -15.078 -28.234 0.854 1 98.62 71 ARG A CA 1
ATOM 550 C C . ARG A 1 71 ? -15.133 -27.078 1.855 1 98.62 71 ARG A C 1
ATOM 552 O O . ARG A 1 71 ? -15.852 -27.141 2.852 1 98.62 71 ARG A O 1
ATOM 559 N N . GLU A 1 72 ? -14.383 -26.016 1.601 1 98.75 72 GLU A N 1
ATOM 560 C CA . GLU A 1 72 ? -14.312 -24.875 2.504 1 98.75 72 GLU A CA 1
ATOM 561 C C . GLU A 1 72 ? -15.648 -24.141 2.578 1 98.75 72 GLU A C 1
ATOM 563 O O . GLU A 1 72 ? -16.047 -23.672 3.646 1 98.75 72 GLU A O 1
ATOM 568 N N . ILE A 1 73 ? -16.328 -24.016 1.443 1 98.81 73 ILE A N 1
ATOM 569 C CA . ILE A 1 73 ? -17.641 -23.359 1.405 1 98.81 73 ILE A CA 1
ATOM 570 C C . ILE A 1 73 ? -18.625 -24.109 2.307 1 98.81 73 ILE A C 1
ATOM 572 O O . ILE A 1 73 ? -19.281 -23.5 3.146 1 98.81 73 ILE A O 1
ATOM 576 N N . ARG A 1 74 ? -18.672 -25.391 2.162 1 98.69 74 ARG A N 1
ATOM 577 C CA . ARG A 1 74 ? -19.609 -26.219 2.924 1 98.69 74 ARG A CA 1
ATOM 578 C C . ARG A 1 74 ? -19.25 -26.219 4.406 1 98.69 74 ARG A C 1
ATOM 580 O O . ARG A 1 74 ? -20.125 -26.359 5.262 1 98.69 74 ARG A O 1
ATOM 587 N N . ALA A 1 75 ? -18 -26.016 4.711 1 98.44 75 ALA A N 1
ATOM 588 C CA . ALA A 1 75 ? -17.516 -26.094 6.09 1 98.44 75 ALA A CA 1
ATOM 589 C C . ALA A 1 75 ? -17.641 -24.734 6.785 1 98.44 75 ALA A C 1
ATOM 591 O O . ALA A 1 75 ? -17.531 -24.656 8.008 1 98.44 75 ALA A O 1
ATOM 592 N N . ALA A 1 76 ? -17.812 -23.656 6.062 1 98.44 76 ALA A N 1
ATOM 593 C CA . ALA A 1 76 ? -17.828 -22.312 6.613 1 98.44 76 ALA A CA 1
ATOM 594 C C . ALA A 1 76 ? -18.906 -22.172 7.688 1 98.44 76 ALA A C 1
ATOM 596 O O . ALA A 1 76 ? -19.969 -22.766 7.582 1 98.44 76 ALA A O 1
ATOM 597 N N . ARG A 1 77 ? -18.609 -21.281 8.68 1 97.62 77 ARG A N 1
ATOM 598 C CA . ARG A 1 77 ? -19.5 -21.156 9.82 1 97.62 77 ARG A CA 1
ATOM 599 C C . ARG A 1 77 ? -20.016 -19.734 9.969 1 97.62 77 ARG A C 1
ATOM 601 O O . ARG A 1 77 ? -21.047 -19.5 10.609 1 97.62 77 ARG A O 1
ATOM 608 N N . SER A 1 78 ? -19.312 -18.781 9.391 1 97.44 78 SER A N 1
ATOM 609 C CA . SER A 1 78 ? -19.75 -17.406 9.602 1 97.44 78 SER A CA 1
ATOM 610 C C . SER A 1 78 ? -19.766 -16.625 8.289 1 97.44 78 SER A C 1
ATOM 612 O O . SER A 1 78 ? -20.719 -15.898 8 1 97.44 78 SER A O 1
ATOM 614 N N . SER A 1 79 ? -18.688 -16.766 7.527 1 98.56 79 SER A N 1
ATOM 615 C CA . SER A 1 79 ? -18.641 -15.922 6.336 1 98.56 79 SER A CA 1
ATOM 616 C C . SER A 1 79 ? -17.844 -16.578 5.227 1 98.56 79 SER A C 1
ATOM 618 O O . SER A 1 79 ? -16.938 -17.375 5.496 1 98.56 79 SER A O 1
ATOM 620 N N . ILE A 1 80 ? -18.234 -16.281 4.012 1 98.88 80 ILE A N 1
ATOM 621 C CA . ILE A 1 80 ? -17.547 -16.641 2.775 1 98.88 80 ILE A CA 1
ATOM 622 C C . ILE A 1 80 ? -17.312 -15.398 1.927 1 98.88 80 ILE A C 1
ATOM 624 O O . ILE A 1 80 ? -18.266 -14.695 1.573 1 98.88 80 ILE A O 1
ATOM 628 N N . HIS A 1 81 ? -16.062 -15.086 1.648 1 98.94 81 HIS A N 1
ATOM 629 C CA . HIS A 1 81 ? -15.688 -13.961 0.799 1 98.94 81 HIS A CA 1
ATOM 630 C C . HIS A 1 81 ? -14.859 -14.422 -0.395 1 98.94 81 HIS A C 1
ATOM 632 O O . HIS A 1 81 ? -13.781 -15 -0.222 1 98.94 81 HIS A O 1
ATOM 638 N N . ILE A 1 82 ? -15.352 -14.148 -1.611 1 98.88 82 ILE A N 1
ATOM 639 C CA . ILE A 1 82 ? -14.648 -14.578 -2.814 1 98.88 82 ILE A CA 1
ATOM 640 C C . ILE A 1 82 ? -14.453 -13.391 -3.752 1 98.88 82 ILE A C 1
ATOM 642 O O . ILE A 1 82 ? -15.398 -12.656 -4.039 1 98.88 82 ILE A O 1
ATOM 646 N N . LEU A 1 83 ? -13.258 -13.18 -4.109 1 98.31 83 LEU A N 1
ATOM 647 C CA . LEU A 1 83 ? -12.82 -12.18 -5.074 1 98.31 83 LEU A CA 1
ATOM 648 C C . LEU A 1 83 ? -12.055 -12.828 -6.223 1 98.31 83 LEU A C 1
ATOM 650 O O . LEU A 1 83 ? -11.07 -13.531 -5.992 1 98.31 83 LEU A O 1
ATOM 654 N N . VAL A 1 84 ? -12.562 -12.641 -7.512 1 98 84 VAL A N 1
ATOM 655 C CA . VAL A 1 84 ? -11.891 -13.32 -8.617 1 98 84 VAL A CA 1
ATOM 656 C C . VAL A 1 84 ? -12.008 -12.492 -9.891 1 98 84 VAL A C 1
ATOM 658 O O . VAL A 1 84 ? -12.953 -11.711 -10.039 1 98 84 VAL A O 1
ATOM 661 N N . TYR A 1 85 ? -11.031 -12.695 -10.758 1 96.88 85 TYR A N 1
ATOM 662 C CA . TYR A 1 85 ? -11.016 -11.992 -12.031 1 96.88 85 TYR A CA 1
ATOM 663 C C . TYR A 1 85 ? -11.977 -12.633 -13.023 1 96.88 85 TYR A C 1
ATOM 665 O O . TYR A 1 85 ? -12.734 -11.938 -13.703 1 96.88 85 TYR A O 1
ATOM 673 N N . ILE A 1 86 ? -12 -13.945 -13.086 1 97.88 86 ILE A N 1
ATOM 674 C CA . ILE A 1 86 ? -12.836 -14.656 -14.047 1 97.88 86 ILE A CA 1
ATOM 675 C C . ILE A 1 86 ? -13.828 -15.547 -13.312 1 97.88 86 ILE A C 1
ATOM 677 O O . ILE A 1 86 ? -13.438 -16.438 -12.555 1 97.88 86 ILE A O 1
ATOM 681 N N . TRP A 1 87 ? -15.039 -15.336 -13.5 1 98.62 87 TRP A N 1
ATOM 682 C CA . TRP A 1 87 ? -16.156 -16.219 -13.156 1 98.62 87 TRP A CA 1
ATOM 683 C C . TRP A 1 87 ? -17.156 -16.297 -14.297 1 98.62 87 TRP A C 1
ATOM 685 O O . TRP A 1 87 ? -17.953 -15.383 -14.492 1 98.62 87 TRP A O 1
ATOM 695 N N . ARG A 1 88 ? -17.125 -17.406 -15.008 1 98.06 88 ARG A N 1
ATOM 696 C CA . ARG A 1 88 ? -17.969 -17.609 -16.172 1 98.06 88 ARG A CA 1
ATOM 697 C C . ARG A 1 88 ? -18.828 -18.859 -16.016 1 98.06 88 ARG A C 1
ATOM 699 O O . ARG A 1 88 ? -18.484 -19.766 -15.258 1 98.06 88 ARG A O 1
ATOM 706 N N . ALA A 1 89 ? -19.859 -18.859 -16.828 1 97.62 89 ALA A N 1
ATOM 707 C CA . ALA A 1 89 ? -20.781 -19.984 -16.75 1 97.62 89 ALA A CA 1
ATOM 708 C C . ALA A 1 89 ? -20.094 -21.281 -17.188 1 97.62 89 ALA A C 1
ATOM 710 O O . ALA A 1 89 ? -19.219 -21.266 -18.062 1 97.62 89 ALA A O 1
ATOM 711 N N . GLY A 1 90 ? -20.5 -22.375 -16.562 1 97.25 90 GLY A N 1
ATOM 712 C CA . GLY A 1 90 ? -19.953 -23.703 -16.859 1 97.25 90 GLY A CA 1
ATOM 713 C C . GLY A 1 90 ? -19.859 -24.594 -15.625 1 97.25 90 GLY A C 1
ATOM 714 O O . GLY A 1 90 ? -20.359 -24.219 -14.555 1 97.25 90 GLY A O 1
ATOM 715 N N . ASP A 1 91 ? -19.234 -25.672 -15.766 1 97.25 91 ASP A N 1
ATOM 716 C CA . ASP A 1 91 ? -19.203 -26.703 -14.742 1 97.25 91 ASP A CA 1
ATOM 717 C C . ASP A 1 91 ? -18.578 -26.172 -13.445 1 97.25 91 ASP A C 1
ATOM 719 O O . ASP A 1 91 ? -19.156 -26.344 -12.367 1 97.25 91 ASP A O 1
ATOM 723 N N . PRO A 1 92 ? -17.422 -25.531 -13.516 1 98.12 92 PRO A N 1
ATOM 724 C CA . PRO A 1 92 ? -16.844 -25.016 -12.266 1 98.12 92 PRO A CA 1
ATOM 725 C C . PRO A 1 92 ? -17.781 -24.031 -11.555 1 98.12 92 PRO A C 1
ATOM 727 O O . PRO A 1 92 ? -17.891 -24.062 -10.328 1 98.12 92 PRO A O 1
ATOM 730 N N . SER A 1 93 ? -18.344 -23.172 -12.305 1 98.38 93 SER A N 1
ATOM 731 C CA . SER A 1 93 ? -19.297 -22.219 -11.75 1 98.38 93 SER A CA 1
ATOM 732 C C . SER A 1 93 ? -20.453 -22.938 -11.078 1 98.38 93 SER A C 1
ATOM 734 O O . SER A 1 93 ? -20.828 -22.609 -9.945 1 98.38 93 SER A O 1
ATOM 736 N N . ASP A 1 94 ? -21.047 -23.906 -11.773 1 98.25 94 ASP A N 1
ATOM 737 C CA . ASP A 1 94 ? -22.188 -24.656 -11.234 1 98.25 94 ASP A CA 1
ATOM 738 C C . ASP A 1 94 ? -21.812 -25.359 -9.938 1 98.25 94 ASP A C 1
ATOM 740 O O . ASP A 1 94 ? -22.609 -25.422 -9 1 98.25 94 ASP A O 1
ATOM 744 N N . ARG A 1 95 ? -20.641 -25.891 -9.875 1 98.25 95 ARG A N 1
ATOM 745 C CA . ARG A 1 95 ? -20.141 -26.562 -8.68 1 98.25 95 ARG A CA 1
ATOM 746 C C . ARG A 1 95 ? -20.094 -25.609 -7.496 1 98.25 95 ARG A C 1
ATOM 748 O O . ARG A 1 95 ? -20.562 -25.938 -6.406 1 98.25 95 ARG A O 1
ATOM 755 N N . ILE A 1 96 ? -19.531 -24.453 -7.73 1 98.75 96 ILE A N 1
ATOM 756 C CA . ILE A 1 96 ? -19.359 -23.484 -6.652 1 98.75 96 ILE A CA 1
ATOM 757 C C . ILE A 1 96 ? -20.719 -22.953 -6.215 1 98.75 96 ILE A C 1
ATOM 759 O O . ILE A 1 96 ? -20.984 -22.828 -5.016 1 98.75 96 ILE A O 1
ATOM 763 N N . ILE A 1 97 ? -21.578 -22.672 -7.172 1 98.75 97 ILE A N 1
ATOM 764 C CA . ILE A 1 97 ? -22.922 -22.172 -6.855 1 98.75 97 ILE A CA 1
ATOM 765 C C . ILE A 1 97 ? -23.672 -23.219 -6.035 1 98.75 97 ILE A C 1
ATOM 767 O O . ILE A 1 97 ? -24.344 -22.875 -5.051 1 98.75 97 ILE A O 1
ATOM 771 N N . GLN A 1 98 ? -23.594 -24.453 -6.426 1 98.69 98 GLN A N 1
ATOM 772 C CA . GLN A 1 98 ? -24.234 -25.531 -5.672 1 98.69 98 GLN A CA 1
ATOM 773 C C . GLN A 1 98 ? -23.688 -25.609 -4.25 1 98.69 98 GLN A C 1
ATOM 775 O O . GLN A 1 98 ? -24.453 -25.75 -3.295 1 98.69 98 GLN A O 1
ATOM 780 N N . ALA A 1 99 ? -22.406 -25.578 -4.113 1 98.81 99 ALA A N 1
ATOM 781 C CA . ALA A 1 99 ? -21.812 -25.578 -2.779 1 98.81 99 ALA A CA 1
ATOM 782 C C . ALA A 1 99 ? -22.312 -24.406 -1.945 1 98.81 99 ALA A C 1
ATOM 784 O O . ALA A 1 99 ? -22.594 -24.562 -0.754 1 98.81 99 ALA A O 1
ATOM 785 N N . LEU A 1 100 ? -22.406 -23.234 -2.549 1 98.81 100 LEU A N 1
ATOM 786 C CA . LEU A 1 100 ? -22.891 -22.047 -1.856 1 98.81 100 LEU A CA 1
ATOM 787 C C . LEU A 1 100 ? -24.328 -22.234 -1.407 1 98.81 100 LEU A C 1
ATOM 789 O O . LEU A 1 100 ? -24.719 -21.781 -0.327 1 98.81 100 LEU A O 1
ATOM 793 N N . ARG A 1 101 ? -25.172 -22.891 -2.217 1 98.38 101 ARG A N 1
ATOM 794 C CA . ARG A 1 101 ? -26.547 -23.188 -1.85 1 98.38 101 ARG A CA 1
ATOM 795 C C . ARG A 1 101 ? -26.609 -24.141 -0.654 1 98.38 101 ARG A C 1
ATOM 797 O O . ARG A 1 101 ? -27.578 -24.109 0.117 1 98.38 101 ARG A O 1
ATOM 804 N N . GLU A 1 102 ? -25.578 -24.875 -0.534 1 98.38 102 GLU A N 1
ATOM 805 C CA . GLU A 1 102 ? -25.547 -25.906 0.502 1 98.38 102 GLU A CA 1
ATOM 806 C C . GLU A 1 102 ? -24.859 -25.391 1.766 1 98.38 102 GLU A C 1
ATOM 808 O O . GLU A 1 102 ? -24.734 -26.125 2.752 1 98.38 102 GLU A O 1
ATOM 813 N N . ARG A 1 103 ? -24.344 -24.141 1.692 1 97.94 103 ARG A N 1
ATOM 814 C CA . ARG A 1 103 ? -23.641 -23.641 2.861 1 97.94 103 ARG A CA 1
ATOM 815 C C . ARG A 1 103 ? -24.547 -23.609 4.086 1 97.94 103 ARG A C 1
ATOM 817 O O . ARG A 1 103 ? -25.766 -23.594 3.957 1 97.94 103 ARG A O 1
ATOM 824 N N . ARG A 1 104 ? -23.953 -23.562 5.262 1 97.44 104 ARG A N 1
ATOM 825 C CA . ARG A 1 104 ? -24.719 -23.531 6.504 1 97.44 104 ARG A CA 1
ATOM 826 C C . ARG A 1 104 ? -25.609 -22.281 6.57 1 97.44 104 ARG A C 1
ATOM 828 O O . ARG A 1 104 ? -25.188 -21.203 6.16 1 97.44 104 ARG A O 1
ATOM 835 N N . PRO A 1 105 ? -26.844 -22.422 7.125 1 96.62 105 PRO A N 1
ATOM 836 C CA . PRO A 1 105 ? -27.703 -21.234 7.297 1 96.62 105 PRO A CA 1
ATOM 837 C C . PRO A 1 105 ? -27.031 -20.156 8.141 1 96.62 105 PRO A C 1
ATOM 839 O O . PRO A 1 105 ? -26.359 -20.453 9.125 1 96.62 105 PRO A O 1
ATOM 842 N N . GLY A 1 106 ? -27.188 -19 7.68 1 96.38 106 GLY A N 1
ATOM 843 C CA . GLY A 1 106 ? -26.672 -17.891 8.453 1 96.38 106 GLY A CA 1
ATOM 844 C C . GLY A 1 106 ? -25.297 -17.453 8.008 1 96.38 106 GLY A C 1
ATOM 845 O O . GLY A 1 106 ? -24.828 -16.359 8.375 1 96.38 106 GLY A O 1
ATOM 846 N N . VAL A 1 107 ? -24.594 -18.281 7.238 1 98.25 107 VAL A N 1
ATOM 847 C CA . VAL A 1 107 ? -23.266 -17.922 6.738 1 98.25 107 VAL A CA 1
ATOM 848 C C . VAL A 1 107 ? -23.406 -16.844 5.668 1 98.25 107 VAL A C 1
ATOM 850 O O . VAL A 1 107 ? -24.062 -17.047 4.645 1 98.25 107 VAL A O 1
ATOM 853 N N . THR A 1 108 ? -22.781 -15.688 5.93 1 98.25 108 THR A N 1
ATOM 854 C CA . THR A 1 108 ? -22.828 -14.602 4.957 1 98.25 108 THR A CA 1
ATOM 855 C C . THR A 1 108 ? -21.906 -14.898 3.775 1 98.25 108 THR A C 1
ATOM 857 O O . THR A 1 108 ? -20.859 -15.531 3.936 1 98.25 108 THR A O 1
ATOM 860 N N . CYS A 1 109 ? -22.375 -14.523 2.611 1 98.69 109 CYS A N 1
ATOM 861 C CA . CYS A 1 109 ? -21.594 -14.742 1.401 1 98.69 109 CYS A CA 1
ATOM 862 C C . CYS A 1 109 ? -21.469 -13.461 0.587 1 98.69 109 CYS A C 1
ATOM 864 O O . CYS A 1 109 ? -22.484 -12.859 0.216 1 98.69 109 CYS A O 1
ATOM 866 N N . ARG A 1 110 ? -20.25 -12.992 0.354 1 98.81 110 ARG A N 1
ATOM 867 C CA . ARG A 1 110 ? -19.953 -11.82 -0.455 1 98.81 110 ARG A CA 1
ATOM 868 C C . ARG A 1 110 ? -19.016 -12.164 -1.615 1 98.81 110 ARG A C 1
ATOM 870 O O . ARG A 1 110 ? -17.969 -12.773 -1.413 1 98.81 110 ARG A O 1
ATOM 877 N N . ILE A 1 111 ? -19.438 -11.773 -2.84 1 98.81 111 ILE A N 1
ATOM 878 C CA . ILE A 1 111 ? -18.719 -12.117 -4.055 1 98.81 111 ILE A CA 1
ATOM 879 C C . ILE A 1 111 ? -18.391 -10.844 -4.836 1 98.81 111 ILE A C 1
ATOM 881 O O . ILE A 1 111 ? -19.266 -10.016 -5.078 1 98.81 111 ILE A O 1
ATOM 885 N N . LEU A 1 112 ? -17.109 -10.688 -5.164 1 98.25 112 LEU A N 1
ATOM 886 C CA . LEU A 1 112 ? -16.641 -9.57 -5.977 1 98.25 112 LEU A CA 1
ATOM 887 C C . LEU A 1 112 ? -15.961 -10.062 -7.246 1 98.25 112 LEU A C 1
ATOM 889 O O . LEU A 1 112 ? -15.07 -10.922 -7.18 1 98.25 112 LEU A O 1
ATOM 893 N N . VAL A 1 113 ? -16.375 -9.555 -8.438 1 97.88 113 VAL A N 1
ATOM 894 C CA . VAL A 1 113 ? -15.797 -10.016 -9.695 1 97.88 113 VAL A CA 1
ATOM 895 C C . VAL A 1 113 ? -15.383 -8.812 -10.547 1 97.88 113 VAL A C 1
ATOM 897 O O . VAL A 1 113 ? -15.891 -7.707 -10.352 1 97.88 113 VAL A O 1
ATOM 900 N N . ASP A 1 114 ? -14.414 -9.062 -11.359 1 95.5 114 ASP A N 1
ATOM 901 C CA . ASP A 1 114 ? -14.023 -8.078 -12.359 1 95.5 114 ASP A CA 1
ATOM 902 C C . ASP A 1 114 ? -14.883 -8.203 -13.617 1 95.5 114 ASP A C 1
ATOM 904 O O . ASP A 1 114 ? -15.078 -9.305 -14.133 1 95.5 114 ASP A O 1
ATOM 908 N N . PRO A 1 115 ? -15.32 -7.078 -14.133 1 91.88 115 PRO A N 1
ATOM 909 C CA . PRO A 1 115 ? -16.234 -7.168 -15.273 1 91.88 115 PRO A CA 1
ATOM 910 C C . PRO A 1 115 ? -15.516 -7.539 -16.578 1 91.88 115 PRO A C 1
ATOM 912 O O . PRO A 1 115 ? -16.141 -8.047 -17.5 1 91.88 115 PRO A O 1
ATOM 915 N N . LEU A 1 116 ? -14.25 -7.258 -16.688 1 89.56 116 LEU A N 1
ATOM 916 C CA . LEU A 1 116 ? -13.523 -7.574 -17.922 1 89.56 116 LEU A CA 1
ATOM 917 C C . LEU A 1 116 ? -13.266 -9.07 -18.031 1 89.56 116 LEU A C 1
ATOM 919 O O . LEU A 1 116 ? -13.398 -9.656 -19.109 1 89.56 116 LEU A O 1
ATOM 923 N N . GLY A 1 117 ? -12.859 -9.648 -16.938 1 92.5 117 GLY A N 1
ATOM 924 C CA . GLY A 1 117 ? -12.602 -11.078 -16.938 1 92.5 117 GLY A CA 1
ATOM 925 C C . GLY A 1 117 ? -13.867 -11.906 -16.906 1 92.5 117 GLY A C 1
ATOM 926 O O . GLY A 1 117 ? -13.938 -12.969 -17.531 1 92.5 117 GLY A O 1
ATOM 927 N N . SER A 1 118 ? -14.797 -11.461 -16.188 1 95.81 118 SER A N 1
ATOM 928 C CA . SER A 1 118 ? -16.047 -12.188 -15.992 1 95.81 118 SER A CA 1
ATOM 929 C C . SER A 1 118 ? -17.125 -11.719 -16.969 1 95.81 118 SER A C 1
ATOM 931 O O . SER A 1 118 ? -18.172 -11.234 -16.562 1 95.81 118 SER A O 1
ATOM 933 N N . MET A 1 119 ? -16.859 -12.062 -18.188 1 89.5 119 MET A N 1
ATOM 934 C CA . MET A 1 119 ? -17.75 -11.625 -19.266 1 89.5 119 MET A CA 1
ATOM 935 C C . MET A 1 119 ? -19.141 -12.227 -19.109 1 89.5 119 MET A C 1
ATOM 937 O O . MET A 1 119 ? -19.281 -13.414 -18.828 1 89.5 119 MET A O 1
ATOM 941 N N . ARG A 1 120 ? -20.188 -11.414 -19.266 1 91.19 120 ARG A N 1
ATOM 942 C CA . ARG A 1 120 ? -21.594 -11.773 -19.219 1 91.19 120 ARG A CA 1
ATOM 943 C C . ARG A 1 120 ? -21.984 -12.305 -17.844 1 91.19 120 ARG A C 1
ATOM 945 O O . ARG A 1 120 ? -22.984 -13.008 -17.703 1 91.19 120 ARG A O 1
ATOM 952 N N . PHE A 1 121 ? -21.172 -12.023 -16.922 1 95.25 121 PHE A N 1
ATOM 953 C CA . PHE A 1 121 ? -21.375 -12.508 -15.562 1 95.25 121 PHE A CA 1
ATOM 954 C C . PHE A 1 121 ? -22.734 -12.086 -15.031 1 95.25 121 PHE A C 1
ATOM 956 O O . PHE A 1 121 ? -23.453 -12.906 -14.453 1 95.25 121 PHE A O 1
ATOM 963 N N . GLU A 1 122 ? -23.141 -10.867 -15.211 1 92.62 122 GLU A N 1
ATOM 964 C CA . GLU A 1 122 ? -24.359 -10.32 -14.633 1 92.62 122 GLU A CA 1
ATOM 965 C C . GLU A 1 122 ? -25.609 -10.953 -15.25 1 92.62 122 GLU A C 1
ATOM 967 O O . GLU A 1 122 ? -26.688 -10.938 -14.648 1 92.62 122 GLU A O 1
ATOM 972 N N . ASN A 1 123 ? -25.391 -11.555 -16.406 1 94.38 123 ASN A N 1
ATOM 973 C CA . ASN A 1 123 ? -26.516 -12.164 -17.078 1 94.38 123 ASN A CA 1
ATOM 974 C C . ASN A 1 123 ? -26.531 -13.68 -16.922 1 94.38 123 ASN A C 1
ATOM 976 O O . ASN A 1 123 ? -27.547 -14.328 -17.156 1 94.38 123 ASN A O 1
ATOM 980 N N . THR A 1 124 ? -25.484 -14.227 -16.578 1 96.5 1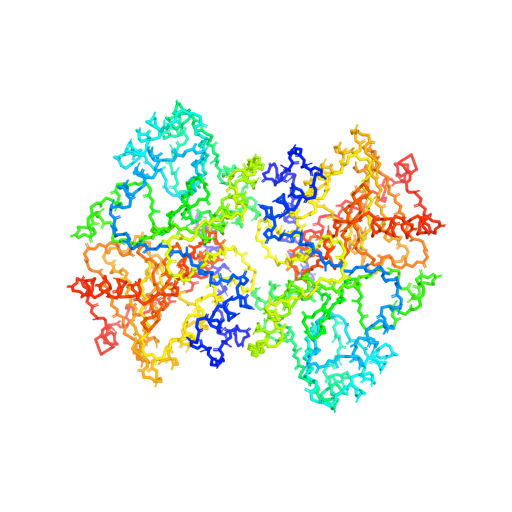24 THR A N 1
ATOM 981 C CA . THR A 1 124 ? -25.391 -15.68 -16.609 1 96.5 124 THR A CA 1
ATOM 982 C C . THR A 1 124 ? -25.141 -16.25 -15.219 1 96.5 124 THR A C 1
ATOM 984 O O . THR A 1 124 ? -25.828 -17.172 -14.797 1 96.5 124 THR A O 1
ATOM 987 N N . VAL A 1 125 ? -24.188 -15.758 -14.5 1 98.12 125 VAL A N 1
ATOM 988 C CA . VAL A 1 125 ? -23.766 -16.328 -13.227 1 98.12 125 VAL A CA 1
ATOM 989 C C . VAL A 1 125 ? -24.359 -15.531 -12.07 1 98.12 125 VAL A C 1
ATOM 991 O O . VAL A 1 125 ? -24.844 -16.109 -11.094 1 98.12 125 VAL A O 1
ATOM 994 N N . GLY A 1 126 ? -24.375 -14.219 -12.195 1 98 126 GLY A N 1
ATOM 995 C CA . GLY A 1 126 ? -24.75 -13.281 -11.148 1 98 126 GLY A CA 1
ATOM 996 C C . GLY A 1 126 ? -26.109 -13.602 -10.539 1 98 126 GLY A C 1
ATOM 997 O O . GLY A 1 126 ? -26.234 -13.75 -9.32 1 98 126 GLY A O 1
ATOM 998 N N . PRO A 1 127 ? -27.125 -13.734 -11.352 1 97.94 127 PRO A N 1
ATOM 999 C CA . PRO A 1 127 ? -28.469 -14.008 -10.82 1 97.94 127 PRO A CA 1
ATOM 1000 C C . PRO A 1 127 ? -28.531 -15.289 -9.984 1 97.94 127 PRO A C 1
ATOM 1002 O O . PRO A 1 127 ? -29.266 -15.352 -9 1 97.94 127 PRO A O 1
ATOM 1005 N N . HIS A 1 128 ? -27.766 -16.297 -10.352 1 98.31 128 HIS A N 1
ATOM 1006 C CA . HIS A 1 128 ? -27.75 -17.547 -9.609 1 98.31 128 HIS A CA 1
ATOM 1007 C C . HIS A 1 128 ? -27.078 -17.375 -8.25 1 98.31 128 HIS A C 1
ATOM 1009 O O . HIS A 1 128 ? -27.484 -18 -7.27 1 98.31 128 HIS A O 1
ATOM 1015 N N . LEU A 1 129 ? -26.078 -16.594 -8.227 1 98.69 129 LEU A N 1
ATOM 1016 C CA . LEU A 1 129 ? -25.391 -16.328 -6.965 1 98.69 129 LEU A CA 1
ATOM 1017 C C . LEU A 1 129 ? -26.297 -15.547 -6.012 1 98.69 129 LEU A C 1
ATOM 1019 O O . LEU A 1 129 ? -26.344 -15.844 -4.82 1 98.69 129 LEU A O 1
ATOM 1023 N N . VAL A 1 130 ? -26.953 -14.547 -6.566 1 98.38 130 VAL A N 1
ATOM 1024 C CA . VAL A 1 130 ? -27.891 -13.773 -5.762 1 98.38 130 VAL A CA 1
ATOM 1025 C C . VAL A 1 130 ? -29 -14.688 -5.242 1 98.38 130 VAL A C 1
ATOM 1027 O O . VAL A 1 130 ? -29.375 -14.609 -4.07 1 98.38 130 VAL A O 1
ATOM 1030 N N . ALA A 1 131 ? -29.5 -15.492 -6.094 1 97.94 131 ALA A N 1
ATOM 1031 C CA . ALA A 1 131 ? -30.547 -16.438 -5.707 1 97.94 131 ALA A CA 1
ATOM 1032 C C . ALA A 1 131 ? -30.047 -17.391 -4.625 1 97.94 131 ALA A C 1
ATOM 1034 O O . ALA A 1 131 ? -30.828 -17.875 -3.801 1 97.94 131 ALA A O 1
ATOM 1035 N N . ALA A 1 132 ? -28.781 -17.672 -4.625 1 98.12 132 ALA A N 1
ATOM 1036 C CA . ALA A 1 132 ? -28.172 -18.531 -3.611 1 98.12 132 ALA A CA 1
ATOM 1037 C C . ALA A 1 132 ? -27.938 -17.781 -2.309 1 98.12 132 ALA A C 1
ATOM 1039 O O . ALA A 1 132 ? -27.422 -18.344 -1.338 1 98.12 132 ALA A O 1
ATOM 1040 N N . GLY A 1 133 ? -28.266 -16.5 -2.277 1 97.88 133 GLY A N 1
ATOM 1041 C CA . GLY A 1 133 ? -28.203 -15.719 -1.055 1 97.88 133 GLY A CA 1
ATOM 1042 C C . GLY A 1 133 ? -26.906 -14.945 -0.916 1 97.88 133 GLY A C 1
ATOM 1043 O O . GLY A 1 133 ? -26.578 -14.461 0.17 1 97.88 133 GLY A O 1
ATOM 1044 N N . CYS A 1 134 ? -26.125 -14.82 -1.931 1 98.62 134 CYS A N 1
ATOM 1045 C CA . CYS A 1 134 ? -24.875 -14.094 -1.866 1 98.62 134 CYS A CA 1
ATOM 1046 C C . CYS A 1 134 ? -25.062 -12.625 -2.232 1 98.62 134 CYS A C 1
ATOM 1048 O O . CYS A 1 134 ? -25.906 -12.297 -3.062 1 98.62 134 CYS A O 1
ATOM 1050 N N . GLU A 1 135 ? -24.328 -11.727 -1.573 1 98.31 135 GLU A N 1
ATOM 1051 C CA . GLU A 1 135 ? -24.172 -10.359 -2.07 1 98.31 135 GLU A CA 1
ATOM 1052 C C . GLU A 1 135 ? -23.094 -10.297 -3.154 1 98.31 135 GLU A C 1
ATOM 1054 O O . GLU A 1 135 ? -21.969 -10.734 -2.945 1 98.31 135 GLU A O 1
ATOM 1059 N N . VAL A 1 136 ? -23.547 -9.781 -4.328 1 98.31 136 VAL A N 1
ATOM 1060 C CA . VAL A 1 136 ? -22.625 -9.773 -5.469 1 98.31 136 VAL A CA 1
ATOM 1061 C C . VAL A 1 136 ? -22.344 -8.328 -5.883 1 98.31 136 VAL A C 1
ATOM 1063 O O . VAL A 1 136 ? -23.25 -7.5 -5.945 1 98.31 136 VAL A O 1
ATOM 1066 N N . ARG A 1 137 ? -21.016 -8.031 -6.102 1 96.44 137 ARG A N 1
ATOM 1067 C CA . ARG A 1 137 ? -20.625 -6.719 -6.605 1 96.44 137 ARG A CA 1
ATOM 1068 C C . ARG A 1 137 ? -19.625 -6.844 -7.754 1 96.44 137 ARG A C 1
ATOM 1070 O O . ARG A 1 137 ? -18.953 -7.863 -7.883 1 96.44 137 ARG A O 1
ATOM 1077 N N . ILE A 1 138 ? -19.609 -5.793 -8.586 1 94.94 138 ILE A N 1
ATOM 1078 C CA . ILE A 1 138 ? -18.719 -5.711 -9.742 1 94.94 138 ILE A CA 1
ATOM 1079 C C . ILE A 1 138 ? -17.656 -4.641 -9.508 1 94.94 138 ILE A C 1
ATOM 1081 O O . ILE A 1 138 ? -17.984 -3.498 -9.18 1 94.94 138 ILE A O 1
ATOM 1085 N N . PHE A 1 139 ? -16.438 -5.055 -9.688 1 93.38 139 PHE A N 1
ATOM 1086 C CA . PHE A 1 139 ? -15.312 -4.152 -9.445 1 93.38 139 PHE A CA 1
ATOM 1087 C C . PHE A 1 139 ? -15.164 -3.162 -10.594 1 93.38 139 PHE A C 1
ATOM 1089 O O . PHE A 1 139 ? -15.133 -3.555 -11.758 1 93.38 139 PHE A O 1
ATOM 1096 N N . ARG A 1 140 ? -15.07 -1.891 -10.297 1 87.56 140 ARG A N 1
ATOM 1097 C CA . ARG A 1 140 ? -14.82 -0.824 -11.266 1 87.56 140 ARG A CA 1
ATOM 1098 C C . ARG A 1 140 ? -15.625 -1.047 -12.539 1 87.56 140 ARG A C 1
ATOM 1100 O O . ARG A 1 140 ? -15.047 -1.245 -13.617 1 87.56 140 ARG A O 1
ATOM 1107 N N . ARG A 1 141 ? -16.859 -0.929 -12.492 1 84.5 141 ARG A N 1
ATOM 1108 C CA . ARG A 1 141 ? -17.766 -1.146 -13.625 1 84.5 141 ARG A CA 1
ATOM 1109 C C . ARG A 1 141 ? -17.312 -0.341 -14.836 1 84.5 141 ARG A C 1
ATOM 1111 O O . ARG A 1 141 ? -16.875 0.802 -14.703 1 84.5 141 ARG A O 1
ATOM 1118 N N . LEU A 1 142 ? -17.453 -0.987 -16.031 1 74.62 142 LEU A N 1
ATOM 1119 C CA . LEU A 1 142 ? -17.031 -0.362 -17.281 1 74.62 142 LEU A CA 1
ATOM 1120 C C . LEU A 1 142 ? -18.094 0.592 -17.797 1 74.62 142 LEU A C 1
ATOM 1122 O O . LEU A 1 142 ? -19.219 0.168 -18.109 1 74.62 142 LEU A O 1
ATOM 1126 N N . GLN A 1 143 ? -18.531 1.471 -17.094 1 60.22 143 GLN A N 1
ATOM 1127 C CA . GLN A 1 143 ? -19.641 2.273 -17.594 1 60.22 143 GLN A CA 1
ATOM 1128 C C . GLN A 1 143 ? -19.203 3.172 -18.734 1 60.22 143 GLN A C 1
ATOM 1130 O O . GLN A 1 143 ? -19.906 3.289 -19.75 1 60.22 143 GLN A O 1
ATOM 1135 N N . GLY A 1 144 ? -18.656 4.371 -18.5 1 49.88 144 GLY A N 1
ATOM 1136 C CA . GLY A 1 144 ? -18.766 5.664 -19.156 1 49.88 144 GLY A CA 1
ATOM 1137 C C . GLY A 1 144 ? -17.953 5.75 -20.438 1 49.88 144 GLY A C 1
ATOM 1138 O O . GLY A 1 144 ? -17.344 4.766 -20.859 1 49.88 144 GLY A O 1
ATOM 1139 N N . THR A 1 145 ? -17.828 7.102 -20.875 1 46.62 145 THR A N 1
ATOM 1140 C CA . THR A 1 145 ? -17.25 7.762 -22.031 1 46.62 145 THR A CA 1
ATOM 1141 C C . THR A 1 145 ? -15.734 7.609 -22.047 1 46.62 145 THR A C 1
ATOM 1143 O O . THR A 1 145 ? -15.102 7.461 -21 1 46.62 145 THR A O 1
ATOM 1146 N N . LEU A 1 146 ? -15.18 7.32 -23.188 1 46.88 146 LEU A N 1
ATOM 1147 C CA . LEU A 1 146 ? -13.797 7.168 -23.609 1 46.88 146 LEU A CA 1
ATOM 1148 C C . LEU A 1 146 ? -12.914 8.242 -22.984 1 46.88 146 LEU A C 1
ATOM 1150 O O . LEU A 1 146 ? -11.953 8.695 -23.609 1 46.88 146 LEU A O 1
ATOM 1154 N N . SER A 1 147 ? -13.148 8.859 -21.844 1 45.47 147 SER A N 1
ATOM 1155 C CA . SER A 1 147 ? -12.18 9.844 -21.375 1 45.47 147 SER A CA 1
ATOM 1156 C C . SER A 1 147 ? -10.961 9.172 -20.766 1 45.47 147 SER A C 1
ATOM 1158 O O . SER A 1 147 ? -11 7.977 -20.453 1 45.47 147 SER A O 1
ATOM 1160 N N . ALA A 1 148 ? -9.742 9.82 -20.766 1 44.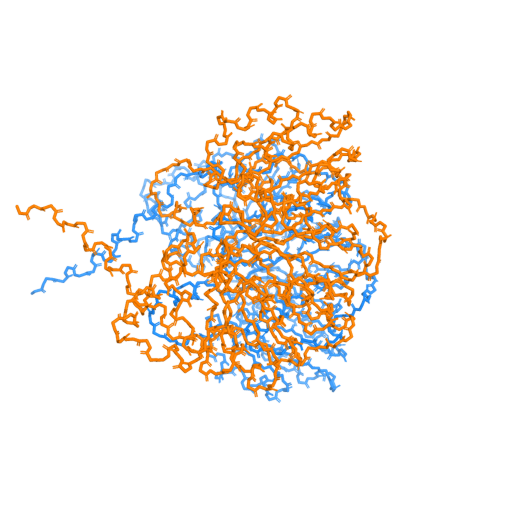62 148 ALA A N 1
ATOM 1161 C CA . ALA A 1 148 ? -8.438 9.367 -20.281 1 44.62 148 ALA A CA 1
ATOM 1162 C C . ALA A 1 148 ? -8.57 8.648 -18.938 1 44.62 148 ALA A C 1
ATOM 1164 O O . ALA A 1 148 ? -7.902 7.641 -18.703 1 44.62 148 ALA A O 1
ATOM 1165 N N . LEU A 1 149 ? -9.242 9.219 -17.875 1 51 149 LEU A N 1
ATOM 1166 C CA . LEU A 1 149 ? -9.523 8.57 -16.594 1 51 149 LEU A CA 1
ATOM 1167 C C . LEU A 1 149 ? -10.133 7.191 -16.797 1 51 149 LEU A C 1
ATOM 1169 O O . LEU A 1 149 ? -9.906 6.281 -16 1 51 149 LEU A O 1
ATOM 1173 N N . ASP A 1 150 ? -10.469 7.109 -17.922 1 57.66 150 ASP A N 1
ATOM 1174 C CA . ASP A 1 150 ? -11.141 5.867 -18.266 1 57.66 150 ASP A CA 1
ATOM 1175 C C . ASP A 1 150 ? -10.133 4.789 -18.672 1 57.66 150 ASP A C 1
ATOM 1177 O O . ASP A 1 150 ? -10.32 3.611 -18.359 1 57.66 150 ASP A O 1
ATOM 1181 N N . LEU A 1 151 ? -8.906 5.461 -19.078 1 62.88 151 LEU A N 1
ATOM 1182 C CA . LEU A 1 151 ? -7.957 4.457 -19.531 1 62.88 151 LEU A CA 1
ATOM 1183 C C . LEU A 1 151 ? -7.238 3.816 -18.344 1 62.88 151 LEU A C 1
ATOM 1185 O O . LEU A 1 151 ? -7.043 2.598 -18.312 1 62.88 151 LEU A O 1
ATOM 1189 N N . LYS A 1 152 ? -6.898 4.648 -17.312 1 70.19 152 LYS A N 1
ATOM 1190 C CA . LYS A 1 152 ? -6.223 4.086 -16.141 1 70.19 152 LYS A CA 1
ATOM 1191 C C . LYS A 1 152 ? -7.129 3.115 -15.398 1 70.19 152 LYS A C 1
ATOM 1193 O O . LYS A 1 152 ? -6.676 2.068 -14.93 1 70.19 152 LYS A O 1
ATOM 1198 N N . ARG A 1 153 ? -8.32 3.473 -15.367 1 68.81 153 ARG A N 1
ATOM 1199 C CA . ARG A 1 153 ? -9.281 2.604 -14.711 1 68.81 153 ARG A CA 1
ATOM 1200 C C . ARG A 1 153 ? -9.477 1.305 -15.484 1 68.81 153 ARG A C 1
ATOM 1202 O O . ARG A 1 153 ? -9.664 0.241 -14.891 1 68.81 153 ARG A O 1
ATOM 1209 N N . PHE A 1 154 ? -9.305 1.464 -16.688 1 71.12 154 PHE A N 1
ATOM 1210 C CA . PHE A 1 154 ? -9.477 0.296 -17.547 1 71.12 154 PHE A CA 1
ATOM 1211 C C . PHE A 1 154 ? -8.297 -0.659 -17.391 1 71.12 154 PHE A C 1
ATOM 1213 O O . PHE A 1 154 ? -8.461 -1.877 -17.484 1 71.12 154 PHE A O 1
ATOM 1220 N N . GLN A 1 155 ? -7.238 -0.078 -17.062 1 74.38 155 GLN A N 1
ATOM 1221 C CA . GLN A 1 155 ? -6.035 -0.897 -16.984 1 74.38 155 GLN A CA 1
ATOM 1222 C C . GLN A 1 155 ? -5.871 -1.479 -15.578 1 74.38 155 GLN A C 1
ATOM 1224 O O . GLN A 1 155 ? -5.219 -2.512 -15.398 1 74.38 155 GLN A O 1
ATOM 1229 N N . SER A 1 156 ? -6.477 -0.864 -14.609 1 84.62 156 SER A N 1
ATOM 1230 C CA . SER A 1 156 ? -6.316 -1.281 -13.227 1 84.62 156 SER A CA 1
ATOM 1231 C C . SER A 1 156 ? -7.398 -2.275 -12.82 1 84.62 156 SER A C 1
ATOM 1233 O O . SER A 1 156 ? -8.234 -1.979 -11.961 1 84.62 156 SER A O 1
ATOM 1235 N N . ARG A 1 157 ? -7.195 -3.5 -13.258 1 89.31 157 ARG A N 1
ATOM 1236 C CA . ARG A 1 157 ? -8.219 -4.52 -13.062 1 89.31 157 ARG A CA 1
ATOM 1237 C C . ARG A 1 157 ? -7.953 -5.344 -11.812 1 89.31 157 ARG A C 1
ATOM 1239 O O . ARG A 1 157 ? -6.844 -5.316 -11.273 1 89.31 157 ARG A O 1
ATOM 1246 N N . LEU A 1 158 ? -9.008 -5.922 -11.422 1 92.94 158 LEU A N 1
ATOM 1247 C CA . LEU A 1 158 ? -8.922 -6.832 -10.289 1 92.94 158 LEU A CA 1
ATOM 1248 C C . LEU A 1 158 ? -8.453 -8.211 -10.734 1 92.94 158 LEU A C 1
ATOM 1250 O O . LEU A 1 158 ? -9.227 -8.984 -11.305 1 92.94 158 LEU A O 1
ATOM 1254 N N . HIS A 1 159 ? -7.172 -8.484 -10.453 1 94.38 159 HIS A N 1
ATOM 1255 C CA . HIS A 1 159 ? -6.605 -9.742 -10.922 1 94.38 159 HIS A CA 1
ATOM 1256 C C . HIS A 1 159 ? -6.211 -10.641 -9.758 1 94.38 159 HIS A C 1
ATOM 1258 O O . HIS A 1 159 ? -5.617 -11.703 -9.953 1 94.38 159 HIS A O 1
ATOM 1264 N N . ARG A 1 160 ? -6.586 -10.195 -8.594 1 94.81 160 ARG A N 1
ATOM 1265 C CA . ARG A 1 160 ? -6.402 -11.023 -7.41 1 94.81 160 ARG A CA 1
ATOM 1266 C C . ARG A 1 160 ? -7.414 -12.164 -7.379 1 94.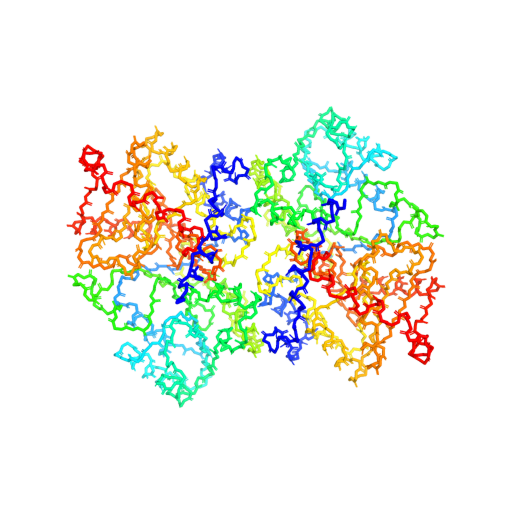81 160 ARG A C 1
ATOM 1268 O O . ARG A 1 160 ? -8.539 -12.016 -7.863 1 94.81 160 ARG A O 1
ATOM 1275 N N . LYS A 1 161 ? -6.953 -13.273 -6.891 1 97.62 161 LYS A N 1
ATOM 1276 C CA . LYS A 1 161 ? -7.855 -14.359 -6.527 1 97.62 161 LYS A CA 1
ATOM 1277 C C . LYS A 1 161 ? -7.766 -14.68 -5.039 1 97.62 161 LYS A C 1
ATOM 1279 O O . LYS A 1 161 ? -6.73 -15.156 -4.559 1 97.62 161 LYS A O 1
ATOM 1284 N N . VAL A 1 162 ? -8.812 -14.422 -4.402 1 98.44 162 VAL A N 1
ATOM 1285 C CA . VAL A 1 162 ? -8.852 -14.602 -2.955 1 98.44 162 VAL A CA 1
ATOM 1286 C C . VAL A 1 162 ? -10.195 -15.203 -2.545 1 98.44 162 VAL A C 1
ATOM 1288 O O . VAL A 1 162 ? -11.25 -14.719 -2.951 1 98.44 162 VAL A O 1
ATOM 1291 N N . ALA A 1 163 ? -10.188 -16.25 -1.842 1 98.94 163 ALA A N 1
ATOM 1292 C CA . ALA A 1 163 ? -11.336 -16.797 -1.119 1 98.94 163 ALA A CA 1
ATOM 1293 C C . ALA A 1 163 ? -11.023 -16.953 0.366 1 98.94 163 ALA A C 1
ATOM 1295 O O . ALA A 1 163 ? -10.039 -17.594 0.734 1 98.94 163 ALA A O 1
ATOM 1296 N N . VAL A 1 164 ? -11.797 -16.328 1.153 1 98.88 164 VAL A N 1
ATOM 1297 C CA . VAL A 1 164 ? -11.594 -16.391 2.596 1 98.88 164 VAL A CA 1
ATOM 1298 C C . VAL A 1 164 ? -12.82 -16.984 3.271 1 98.88 164 VAL A C 1
ATOM 1300 O O . VAL A 1 164 ? -13.953 -16.641 2.932 1 98.88 164 VAL A O 1
ATOM 1303 N N . PHE A 1 165 ? -12.609 -17.891 4.23 1 98.75 165 PHE A N 1
ATOM 1304 C CA . PHE A 1 165 ? -13.68 -18.562 4.957 1 98.75 165 PHE A CA 1
ATOM 1305 C C . PHE A 1 165 ? -13.555 -18.312 6.457 1 98.75 165 PHE A C 1
ATOM 1307 O O . PHE A 1 165 ? -12.539 -18.641 7.07 1 98.75 165 PHE A O 1
ATOM 1314 N N . ASP A 1 166 ? -14.523 -17.703 7.055 1 98 166 ASP A N 1
ATOM 1315 C CA . ASP A 1 166 ? -14.656 -17.406 8.477 1 98 166 ASP A CA 1
ATOM 1316 C C . ASP A 1 166 ? -13.516 -16.516 8.961 1 98 166 ASP A C 1
ATOM 1318 O O . ASP A 1 166 ? -13.281 -16.391 10.164 1 98 166 ASP A O 1
ATOM 1322 N N . GLY A 1 167 ? -12.719 -16.016 8.055 1 97.81 167 GLY A N 1
ATOM 1323 C CA . GLY A 1 167 ? -11.562 -15.211 8.414 1 97.81 167 GLY A CA 1
ATOM 1324 C C . GLY A 1 167 ? -10.391 -16.031 8.922 1 97.81 167 GLY A C 1
ATOM 1325 O O . GLY A 1 167 ? -9.43 -15.492 9.469 1 97.81 167 GLY A O 1
ATOM 1326 N N . VAL A 1 168 ? -10.398 -17.359 8.703 1 97.75 168 VAL A N 1
ATOM 1327 C CA . VAL A 1 168 ? -9.383 -18.188 9.359 1 97.75 168 VAL A CA 1
ATOM 1328 C C . VAL A 1 168 ? -8.695 -19.078 8.32 1 97.75 168 VAL A C 1
ATOM 1330 O O . VAL A 1 168 ? -7.574 -19.547 8.547 1 97.75 168 VAL A O 1
ATOM 1333 N N . SER A 1 169 ? -9.328 -19.328 7.215 1 98.31 169 SER A N 1
ATOM 1334 C CA . SER A 1 169 ? -8.711 -20.062 6.117 1 98.31 169 SER A CA 1
ATOM 1335 C C . SER A 1 169 ? -8.945 -19.359 4.781 1 98.31 169 SER A C 1
ATOM 1337 O O . SER A 1 169 ? -9.812 -18.484 4.672 1 98.31 169 SER A O 1
ATOM 1339 N N . GLY A 1 170 ? -8.086 -19.656 3.824 1 98.62 170 GLY A N 1
ATOM 1340 C CA . GLY A 1 170 ? -8.211 -18.984 2.539 1 98.62 170 GLY A CA 1
ATOM 1341 C C . GLY A 1 170 ? -7.535 -19.734 1.408 1 98.62 170 GLY A C 1
ATOM 1342 O O . GLY A 1 170 ? -6.801 -20.703 1.646 1 98.62 170 GLY A O 1
ATOM 1343 N N . VAL A 1 171 ? -7.883 -19.391 0.207 1 98.88 171 VAL A N 1
ATOM 1344 C CA . VAL A 1 171 ? -7.301 -19.938 -1.017 1 98.88 171 VAL A CA 1
ATOM 1345 C C . VAL A 1 171 ? -6.855 -18.781 -1.925 1 98.88 171 VAL A C 1
ATOM 1347 O O . VAL A 1 171 ? -7.57 -17.797 -2.084 1 98.88 171 VAL A O 1
ATOM 1350 N N . THR A 1 172 ? -5.676 -18.875 -2.4 1 98.75 172 THR A N 1
ATOM 1351 C CA . THR A 1 172 ? -5.18 -17.938 -3.41 1 98.75 172 THR A CA 1
ATOM 1352 C C . THR A 1 172 ? -4.371 -18.688 -4.473 1 98.75 172 THR A C 1
ATOM 1354 O O . THR A 1 172 ? -4.078 -19.875 -4.324 1 98.75 172 THR A O 1
ATOM 1357 N N . GLY A 1 173 ? -4.105 -18 -5.605 1 98.19 173 GLY A N 1
ATOM 1358 C CA . GLY A 1 173 ? -3.398 -18.609 -6.723 1 98.19 173 GLY A CA 1
ATOM 1359 C C . GLY A 1 173 ? -3.736 -17.984 -8.062 1 98.19 173 GLY A C 1
ATOM 1360 O O . GLY A 1 173 ? -3.994 -16.781 -8.133 1 98.19 173 GLY A O 1
ATOM 1361 N N . GLY A 1 174 ? -3.561 -18.797 -9.102 1 97.06 174 GLY A N 1
ATOM 1362 C CA . GLY A 1 174 ? -3.816 -18.297 -10.445 1 97.06 174 GLY A CA 1
ATOM 1363 C C . GLY A 1 174 ? -5.195 -18.656 -10.961 1 97.06 174 GLY A C 1
ATOM 1364 O O . GLY A 1 174 ? -5.57 -18.266 -12.07 1 97.06 174 GLY A O 1
ATOM 1365 N N . TRP A 1 175 ? -6.016 -19.234 -10.188 1 96 175 TRP A N 1
ATOM 1366 C CA . TRP A 1 175 ? -7.246 -19.875 -10.625 1 96 175 TRP A CA 1
ATOM 1367 C C . TRP A 1 175 ? -8.305 -18.844 -10.984 1 96 175 TRP A C 1
ATOM 1369 O O . TRP A 1 175 ? -8.266 -17.703 -10.492 1 96 175 TRP A O 1
ATOM 1379 N N . GLY A 1 176 ? -9.141 -19.188 -11.883 1 97.88 176 GLY A N 1
ATOM 1380 C CA . GLY A 1 176 ? -10.453 -18.625 -12.188 1 97.88 176 GLY A CA 1
ATOM 1381 C C . GLY A 1 176 ? -11.562 -19.672 -12.18 1 97.88 176 GLY A C 1
ATOM 1382 O O . GLY A 1 176 ? -11.297 -20.859 -12.047 1 97.88 176 GLY A O 1
ATOM 1383 N N . ILE A 1 177 ? -12.727 -19.188 -12.227 1 98.5 177 ILE A N 1
ATOM 1384 C CA . ILE A 1 177 ? -13.852 -20.109 -12.203 1 98.5 177 ILE A CA 1
ATOM 1385 C C . ILE A 1 177 ? -14.43 -20.25 -13.617 1 98.5 177 ILE A C 1
ATOM 1387 O O . ILE A 1 177 ? -15.406 -19.594 -13.969 1 98.5 177 ILE A O 1
ATOM 1391 N N . TRP A 1 178 ? -13.797 -21.172 -14.344 1 97.62 178 TRP A N 1
ATOM 1392 C CA . TRP A 1 178 ? -14.164 -21.453 -15.727 1 97.62 178 TRP A CA 1
ATOM 1393 C C . TRP A 1 178 ? -13.594 -22.781 -16.188 1 97.62 178 TRP A C 1
ATOM 1395 O O . TRP A 1 178 ? -12.758 -23.375 -15.5 1 97.62 178 TRP A O 1
ATOM 1405 N N . LYS A 1 179 ? -13.969 -23.234 -17.312 1 96.88 179 LYS A N 1
ATOM 1406 C CA . LYS A 1 179 ? -13.734 -24.609 -17.766 1 96.88 179 LYS A CA 1
ATOM 1407 C C . LYS A 1 179 ? -12.242 -24.859 -17.969 1 96.88 179 LYS A C 1
ATOM 1409 O O . LYS A 1 179 ? -11.781 -26 -17.797 1 96.88 179 LYS A O 1
ATOM 1414 N N . VAL A 1 180 ? -11.422 -23.875 -18.219 1 96.75 180 VAL A N 1
ATOM 1415 C CA . VAL A 1 180 ? -10.023 -24.094 -18.594 1 96.75 180 VAL A CA 1
ATOM 1416 C C . VAL A 1 180 ? -9.219 -24.484 -17.344 1 96.75 180 VAL A C 1
ATOM 1418 O O . VAL A 1 180 ? -8.109 -25 -17.453 1 96.75 180 VAL A O 1
ATOM 1421 N N . TRP A 1 181 ? -9.797 -24.25 -16.172 1 97.75 181 TRP A N 1
ATOM 1422 C CA . TRP A 1 181 ? -9.07 -24.562 -14.938 1 97.75 181 TRP A CA 1
ATOM 1423 C C . TRP A 1 181 ? -9.445 -25.953 -14.43 1 97.75 181 TRP A C 1
ATOM 1425 O O . TRP A 1 181 ? -9.008 -26.359 -13.352 1 97.75 181 TRP A O 1
ATOM 1435 N N . LEU A 1 182 ? -10.242 -26.688 -15.211 1 97.19 182 LEU A N 1
ATOM 1436 C CA . LEU A 1 182 ? -10.562 -28.062 -14.852 1 97.19 182 LEU A CA 1
ATOM 1437 C C . LEU A 1 182 ? -9.445 -29.016 -15.266 1 97.19 182 LEU A C 1
ATOM 1439 O O . LEU A 1 182 ? -8.641 -28.688 -16.141 1 97.19 182 LEU A O 1
ATOM 1443 N N . GLY A 1 183 ? -9.367 -30.156 -14.602 1 96.75 183 GLY A N 1
ATOM 1444 C CA . GLY A 1 183 ? -8.461 -31.219 -15.008 1 96.75 183 GLY A CA 1
ATOM 1445 C C . GLY A 1 183 ? -7.094 -31.125 -14.359 1 96.75 183 GLY A C 1
ATOM 1446 O O . GLY A 1 183 ? -6.953 -30.562 -13.281 1 96.75 183 GLY A O 1
ATOM 1447 N N . GLU A 1 184 ? -6.102 -31.734 -15.016 1 96.62 184 GLU A N 1
ATOM 1448 C CA . GLU A 1 184 ? -4.793 -31.922 -14.398 1 96.62 184 GLU A CA 1
ATOM 1449 C C . GLU A 1 184 ? -3.736 -31.062 -15.094 1 96.62 184 GLU A C 1
ATOM 1451 O O . GLU A 1 184 ? -2.557 -31.109 -14.734 1 96.62 184 GLU A O 1
ATOM 1456 N N . GLY A 1 185 ? -4.18 -30.234 -16.062 1 95.31 185 GLY A N 1
ATOM 1457 C CA . GLY A 1 185 ? -3.236 -29.391 -16.781 1 95.31 185 GLY A CA 1
ATOM 1458 C C . GLY A 1 185 ? -2.387 -30.172 -17.766 1 95.31 185 GLY A C 1
ATOM 1459 O O . GLY A 1 185 ? -1.295 -29.719 -18.141 1 95.31 185 GLY A O 1
ATOM 1460 N N . LEU A 1 186 ? -2.857 -31.375 -18.219 1 95.38 186 LEU A N 1
ATOM 1461 C CA . LEU A 1 186 ? -2.076 -32.25 -19.094 1 95.38 186 LEU A CA 1
ATOM 1462 C C . LEU A 1 186 ? -2.721 -32.375 -20.469 1 95.38 186 LEU A C 1
ATOM 1464 O O . LEU A 1 186 ? -2.344 -33.25 -21.25 1 95.38 186 LEU A O 1
ATOM 1468 N N . GLU A 1 187 ? -3.723 -31.578 -20.703 1 95.25 187 GLU A N 1
ATOM 1469 C CA . GLU A 1 187 ? -4.375 -31.453 -22 1 95.25 187 GLU A CA 1
ATOM 1470 C C . GLU A 1 187 ? -4.426 -29.984 -22.453 1 95.25 187 GLU A C 1
ATOM 1472 O O . GLU A 1 187 ? -4.469 -29.078 -21.609 1 95.25 187 GLU A O 1
ATOM 1477 N N . PRO A 1 188 ? -4.461 -29.75 -23.719 1 94.12 188 PRO A N 1
ATOM 1478 C CA . PRO A 1 188 ? -4.363 -28.391 -24.234 1 94.12 188 PRO A CA 1
ATOM 1479 C C . PRO A 1 188 ? -5.465 -27.469 -23.703 1 94.12 188 PRO A C 1
ATOM 1481 O O . PRO A 1 188 ? -5.254 -26.266 -23.562 1 94.12 188 PRO A O 1
ATOM 1484 N N . GLU A 1 189 ? -6.598 -28.016 -23.422 1 94.5 189 GLU A N 1
ATOM 1485 C CA . GLU A 1 189 ? -7.742 -27.203 -23.016 1 94.5 189 GLU A CA 1
ATOM 1486 C C . GLU A 1 189 ? -7.746 -26.969 -21.5 1 94.5 189 GLU A C 1
ATOM 1488 O O . GLU A 1 189 ? -8.562 -26.203 -20.984 1 94.5 189 GLU A O 1
ATOM 1493 N N . GLN A 1 190 ? -6.816 -27.672 -20.812 1 96.94 190 GLN A N 1
ATOM 1494 C CA . GLN A 1 190 ? -6.684 -27.562 -19.359 1 96.94 190 GLN A CA 1
ATOM 1495 C C . GLN A 1 190 ? -5.445 -26.75 -18.984 1 96.94 190 GLN A C 1
ATOM 1497 O O . GLN A 1 190 ? -4.316 -27.219 -19.125 1 96.94 190 GLN A O 1
ATOM 1502 N N . TRP A 1 191 ? -5.645 -25.594 -18.391 1 97.81 191 TRP A N 1
ATOM 1503 C CA . TRP A 1 191 ? -4.504 -24.75 -18.031 1 97.81 191 TRP A CA 1
ATOM 1504 C C . TRP A 1 191 ? -3.783 -25.328 -16.812 1 97.81 191 TRP A C 1
ATOM 1506 O O . TRP A 1 191 ? -4.422 -25.734 -15.836 1 97.81 191 TRP A O 1
ATOM 1516 N N . ARG A 1 192 ? -2.477 -25.453 -16.891 1 98.38 192 ARG A N 1
ATOM 1517 C CA . ARG A 1 192 ? -1.674 -25.797 -15.727 1 98.38 192 ARG A CA 1
ATOM 1518 C C . ARG A 1 192 ? -1.618 -24.641 -14.734 1 98.38 192 ARG A C 1
ATOM 1520 O O . ARG A 1 192 ? -1.188 -23.547 -15.086 1 98.38 192 ARG A O 1
ATOM 1527 N N . ASP A 1 193 ? -2.043 -24.875 -13.508 1 98.31 193 ASP A N 1
ATOM 1528 C CA . ASP A 1 193 ? -2.127 -23.812 -12.516 1 98.31 193 ASP A CA 1
ATOM 1529 C C . ASP A 1 193 ? -1.791 -24.328 -11.117 1 98.31 193 ASP A C 1
ATOM 1531 O O . ASP A 1 193 ? -1.779 -25.531 -10.883 1 98.31 193 ASP A O 1
ATOM 1535 N N . ALA A 1 194 ? -1.381 -23.438 -10.297 1 98.5 194 ALA A N 1
ATOM 1536 C CA . ALA A 1 194 ? -1.067 -23.734 -8.906 1 98.5 194 ALA A CA 1
ATOM 1537 C C . ALA A 1 194 ? -1.752 -22.75 -7.957 1 98.5 194 ALA A C 1
ATOM 1539 O O . ALA A 1 194 ? -1.822 -21.562 -8.242 1 98.5 194 ALA A O 1
ATOM 1540 N N . SER A 1 195 ? -2.258 -23.281 -6.867 1 98.56 195 SER A N 1
ATOM 1541 C CA . SER A 1 195 ? -2.906 -22.516 -5.812 1 98.56 195 SER A CA 1
ATOM 1542 C C . SER A 1 195 ? -2.445 -22.953 -4.43 1 98.56 195 SER A C 1
ATOM 1544 O O . SER A 1 195 ? -1.796 -24 -4.293 1 98.56 195 SER A O 1
ATOM 1546 N N . LEU A 1 196 ? -2.705 -22.109 -3.447 1 98.75 196 LEU A N 1
ATOM 1547 C CA . LEU A 1 196 ? -2.443 -22.469 -2.059 1 98.75 196 LEU A CA 1
ATOM 1548 C C . LEU A 1 196 ? -3.719 -22.391 -1.227 1 98.75 196 LEU A C 1
ATOM 1550 O O . LEU A 1 196 ? -4.516 -21.453 -1.387 1 98.75 196 LEU A O 1
ATOM 1554 N N . TRP A 1 197 ? -3.916 -23.422 -0.473 1 98.81 197 TRP A N 1
ATOM 1555 C CA . TRP A 1 197 ? -4.801 -23.328 0.685 1 98.81 197 TRP A CA 1
ATOM 1556 C C . TRP A 1 197 ? -4.012 -23 1.946 1 98.81 197 TRP A C 1
ATOM 1558 O O . TRP A 1 197 ? -2.926 -23.531 2.17 1 98.81 197 TRP A O 1
ATOM 1568 N N . VAL A 1 198 ? -4.508 -22.078 2.773 1 98.75 198 VAL A N 1
ATOM 1569 C CA . VAL A 1 198 ? -3.814 -21.656 3.988 1 98.75 198 VAL A CA 1
ATOM 1570 C C . VAL A 1 198 ? -4.816 -21.531 5.133 1 98.75 198 VAL A C 1
ATOM 1572 O O . VAL A 1 198 ? -5.953 -21.094 4.926 1 98.75 198 VAL A O 1
ATOM 1575 N N . LYS A 1 199 ? -4.484 -21.984 6.277 1 98.62 199 LYS A N 1
ATOM 1576 C CA . LYS A 1 199 ? -5.191 -21.766 7.535 1 98.62 199 LYS A CA 1
ATOM 1577 C C . LYS A 1 199 ? -4.262 -21.188 8.594 1 98.62 199 LYS A C 1
ATOM 1579 O O . LYS A 1 199 ? -3.203 -21.75 8.875 1 98.62 199 LYS A O 1
ATOM 1584 N N . GLY A 1 200 ? -4.602 -20.047 9.094 1 98.06 200 GLY A N 1
ATOM 1585 C CA . GLY A 1 200 ? -3.771 -19.406 10.109 1 98.06 200 GLY A CA 1
ATOM 1586 C C . GLY A 1 200 ? -3.707 -17.906 9.969 1 98.06 200 GLY A C 1
ATOM 1587 O O . GLY A 1 200 ? -4.512 -17.297 9.258 1 98.06 200 GLY A O 1
ATOM 1588 N N . PRO A 1 201 ? -2.797 -17.25 10.703 1 97.25 201 PRO A N 1
ATOM 1589 C CA . PRO A 1 201 ? -2.754 -15.797 10.836 1 97.25 201 PRO A CA 1
ATOM 1590 C C . PRO A 1 201 ? -2.551 -15.094 9.5 1 97.25 201 PRO A C 1
ATOM 1592 O O . PRO A 1 201 ? -2.98 -13.945 9.328 1 97.25 201 PRO A O 1
ATOM 1595 N N . ALA A 1 202 ? -1.994 -15.727 8.539 1 97.62 202 ALA A N 1
ATOM 1596 C CA . ALA A 1 202 ? -1.715 -15.094 7.25 1 97.62 202 ALA A CA 1
ATOM 1597 C C . ALA A 1 202 ? -3.008 -14.742 6.52 1 97.62 202 ALA A C 1
ATOM 1599 O O . ALA A 1 202 ? -3.016 -13.875 5.645 1 97.62 202 ALA A O 1
ATOM 1600 N N . VAL A 1 203 ? -4.105 -15.367 6.918 1 98.25 203 VAL A N 1
ATOM 1601 C CA . VAL A 1 203 ? -5.391 -15.18 6.254 1 98.25 203 VAL A CA 1
ATOM 1602 C C . VAL A 1 203 ? -5.906 -13.766 6.508 1 98.25 203 VAL A C 1
ATOM 1604 O O . VAL A 1 203 ? -6.68 -13.227 5.711 1 98.25 203 VAL A O 1
ATOM 1607 N N . ARG A 1 204 ? -5.43 -13.164 7.547 1 97.5 204 ARG A N 1
ATOM 1608 C CA . ARG A 1 204 ? -5.859 -11.805 7.875 1 97.5 204 ARG A CA 1
ATOM 1609 C C . ARG A 1 204 ? -5.512 -10.836 6.75 1 97.5 204 ARG A C 1
ATOM 1611 O O . ARG A 1 204 ? -6.297 -9.938 6.438 1 97.5 204 ARG A O 1
ATOM 1618 N N . GLY A 1 205 ? -4.344 -11.023 6.164 1 97.44 205 GLY A N 1
ATOM 1619 C CA . GLY A 1 205 ? -3.951 -10.203 5.031 1 97.44 205 GLY A CA 1
ATOM 1620 C C . GLY A 1 205 ? -4.809 -10.43 3.803 1 97.44 205 GLY A C 1
ATOM 1621 O O . GLY A 1 205 ? -5.094 -9.492 3.055 1 97.44 205 GLY A O 1
ATOM 1622 N N . MET A 1 206 ? -5.238 -11.609 3.588 1 98.25 206 MET A N 1
ATOM 1623 C CA . MET A 1 206 ? -6.141 -11.922 2.484 1 98.25 206 MET A CA 1
ATOM 1624 C C . MET A 1 206 ? -7.5 -11.266 2.688 1 98.25 206 MET A C 1
ATOM 1626 O O . MET A 1 206 ? -8.07 -10.703 1.75 1 98.25 206 MET A O 1
ATOM 1630 N N . GLN A 1 207 ? -7.941 -11.352 3.912 1 98.5 207 GLN A N 1
ATOM 1631 C CA . GLN A 1 207 ? -9.211 -10.727 4.258 1 98.5 207 GLN A CA 1
ATOM 1632 C C . GLN A 1 207 ? -9.148 -9.211 4.078 1 98.5 207 GLN A C 1
ATOM 1634 O O . GLN A 1 207 ? -10.109 -8.594 3.623 1 98.5 207 GLN A O 1
ATOM 1639 N N . LEU A 1 208 ? -8.031 -8.695 4.469 1 97.75 208 LEU A N 1
ATOM 1640 C CA . LEU A 1 208 ? -7.828 -7.266 4.281 1 97.75 208 LEU A CA 1
ATOM 1641 C C . LEU A 1 208 ? -7.934 -6.887 2.809 1 97.75 208 LEU A C 1
ATOM 1643 O O . LEU A 1 208 ? -8.586 -5.898 2.463 1 97.75 208 LEU A O 1
ATOM 1647 N N . ALA A 1 209 ? -7.289 -7.652 1.998 1 97.62 209 ALA A N 1
ATOM 1648 C CA . ALA A 1 209 ? -7.344 -7.402 0.561 1 97.62 209 ALA A CA 1
ATOM 1649 C C . ALA A 1 209 ? -8.781 -7.422 0.056 1 97.62 209 ALA A C 1
ATOM 1651 O O . ALA A 1 209 ? -9.188 -6.551 -0.717 1 97.62 209 ALA A O 1
ATOM 1652 N N . PHE A 1 210 ? -9.547 -8.398 0.497 1 98.38 210 PHE A N 1
ATOM 1653 C CA . PHE A 1 210 ? -10.953 -8.477 0.113 1 98.38 210 PHE A CA 1
ATOM 1654 C C . PHE A 1 210 ? -11.711 -7.246 0.595 1 98.38 210 PHE A C 1
ATOM 1656 O O . PHE A 1 210 ? -12.461 -6.629 -0.17 1 98.38 210 PHE A O 1
ATOM 1663 N N . ALA A 1 211 ? -11.508 -6.906 1.848 1 97.75 211 ALA A N 1
ATOM 1664 C CA . ALA A 1 211 ? -12.242 -5.805 2.463 1 97.75 211 ALA A CA 1
ATOM 1665 C C . ALA A 1 211 ? -12.016 -4.5 1.701 1 97.75 211 ALA A C 1
ATOM 1667 O O . ALA A 1 211 ? -12.969 -3.758 1.437 1 97.75 211 ALA A O 1
ATOM 1668 N N . GLN A 1 212 ? -10.812 -4.25 1.331 1 96.12 212 GLN A N 1
ATOM 1669 C CA . GLN A 1 212 ? -10.477 -3.008 0.642 1 96.12 212 GLN A CA 1
ATOM 1670 C C . GLN A 1 212 ? -11.125 -2.951 -0.737 1 96.12 212 GLN A C 1
ATOM 1672 O O . GLN A 1 212 ? -11.727 -1.94 -1.104 1 96.12 212 GLN A O 1
ATOM 1677 N N . ASN A 1 213 ? -11 -4.02 -1.448 1 95.94 213 ASN A N 1
ATOM 1678 C CA . ASN A 1 213 ? -11.609 -4.035 -2.773 1 95.94 213 ASN A CA 1
ATOM 1679 C C . ASN A 1 213 ? -13.133 -4.039 -2.689 1 95.94 213 ASN A C 1
ATOM 1681 O O . ASN A 1 213 ? -13.805 -3.461 -3.547 1 95.94 213 ASN A O 1
ATOM 1685 N N . TRP A 1 214 ? -13.648 -4.707 -1.681 1 96.75 214 TRP A N 1
ATOM 1686 C CA . TRP A 1 214 ? -15.086 -4.734 -1.445 1 96.75 214 TRP A CA 1
ATOM 1687 C C . TRP A 1 214 ? -15.625 -3.33 -1.181 1 96.75 214 TRP A C 1
ATOM 1689 O O . TRP A 1 214 ? -16.609 -2.912 -1.781 1 96.75 214 TRP A O 1
ATOM 1699 N N . GLN A 1 215 ? -14.953 -2.592 -0.351 1 94.81 215 GLN A N 1
ATOM 1700 C CA . GLN A 1 215 ? -15.336 -1.22 -0.041 1 94.81 215 GLN A CA 1
ATOM 1701 C C . GLN A 1 215 ? -15.281 -0.338 -1.285 1 94.81 215 GLN A C 1
ATOM 1703 O O . GLN A 1 215 ? -16.188 0.46 -1.53 1 94.81 215 GLN A O 1
ATOM 1708 N N . GLU A 1 216 ? -14.234 -0.496 -2.035 1 92.12 216 GLU A N 1
ATOM 1709 C CA . GLU A 1 216 ? -14.086 0.294 -3.254 1 92.12 216 GLU A CA 1
ATOM 1710 C C . GLU A 1 216 ? -15.25 0.047 -4.215 1 92.12 216 GLU A C 1
ATOM 1712 O O . GLU A 1 216 ? -15.672 0.954 -4.934 1 92.12 216 GLU A O 1
ATOM 1717 N N . ALA A 1 217 ? -15.734 -1.166 -4.184 1 93.06 217 ALA A N 1
ATOM 1718 C CA . ALA A 1 217 ? -16.812 -1.541 -5.098 1 93.06 217 ALA A CA 1
ATOM 1719 C C . ALA A 1 217 ? -18.172 -1.149 -4.531 1 93.06 217 ALA A C 1
ATOM 1721 O O . ALA A 1 217 ? -19.203 -1.548 -5.062 1 93.06 217 ALA A O 1
ATOM 1722 N N . GLY A 1 218 ? -18.188 -0.484 -3.426 1 92 218 GLY A N 1
ATOM 1723 C CA . GLY A 1 218 ? -19.438 0.017 -2.859 1 92 218 GLY A CA 1
ATOM 1724 C C . GLY A 1 218 ? -19.953 -0.842 -1.726 1 92 218 GLY A C 1
ATOM 1725 O O . GLY A 1 218 ? -21.047 -0.601 -1.216 1 92 218 GLY A O 1
ATOM 1726 N N . GLY A 1 219 ? -19.219 -1.853 -1.342 1 94.62 219 GLY A N 1
ATOM 1727 C CA . GLY A 1 219 ? -19.609 -2.678 -0.21 1 94.62 219 GLY A CA 1
ATOM 1728 C C . GLY A 1 219 ? -19.375 -2.004 1.129 1 94.62 219 GLY A C 1
ATOM 1729 O O . GLY A 1 219 ? -18.578 -1.069 1.229 1 94.62 219 GLY A O 1
ATOM 1730 N N . GLY A 1 220 ? -20.078 -2.453 2.146 1 93.62 220 GLY A N 1
ATOM 1731 C CA . GLY A 1 220 ? -19.875 -1.952 3.498 1 93.62 220 GLY A CA 1
ATOM 1732 C C . GLY A 1 220 ? -18.703 -2.588 4.199 1 93.62 220 GLY A C 1
ATOM 1733 O O . GLY A 1 220 ? -18.016 -3.441 3.627 1 93.62 220 GLY A O 1
ATOM 1734 N N . MET A 1 221 ? -18.453 -2.059 5.383 1 94.75 221 MET A N 1
ATOM 1735 C CA . MET A 1 221 ? -17.406 -2.656 6.203 1 94.75 221 MET A CA 1
ATOM 1736 C C . MET A 1 221 ? -17.766 -4.086 6.598 1 94.75 221 MET A C 1
ATOM 1738 O O . MET A 1 221 ? -18.938 -4.375 6.879 1 94.75 221 MET A O 1
ATOM 1742 N N . LEU A 1 222 ? -16.766 -4.938 6.602 1 96.69 222 LEU A N 1
ATOM 1743 C CA . LEU A 1 222 ? -16.984 -6.297 7.09 1 96.69 222 LEU A CA 1
ATOM 1744 C C . LEU A 1 222 ? -17.156 -6.309 8.602 1 96.69 222 LEU A C 1
ATOM 1746 O O . LEU A 1 222 ? -16.547 -5.496 9.312 1 96.69 222 LEU A O 1
ATOM 1750 N N . PRO A 1 223 ? -17.984 -7.207 9.07 1 94.38 223 PRO A N 1
ATOM 1751 C CA . PRO A 1 223 ? -18.172 -7.301 10.523 1 94.38 223 PRO A CA 1
ATOM 1752 C C . PRO A 1 223 ? -16.922 -7.797 11.25 1 94.38 223 PRO A C 1
ATOM 1754 O O . PRO A 1 223 ? -16.031 -8.391 10.633 1 94.38 223 PRO A O 1
ATOM 1757 N N . ALA A 1 224 ? -16.906 -7.582 12.562 1 93.75 224 ALA A N 1
ATOM 1758 C CA . ALA A 1 224 ? -15.758 -7.93 13.391 1 93.75 224 ALA A CA 1
ATOM 1759 C C . ALA A 1 224 ? -15.461 -9.43 13.32 1 93.75 224 ALA A C 1
ATOM 1761 O O . ALA A 1 224 ? -14.297 -9.836 13.375 1 93.75 224 ALA A O 1
ATOM 1762 N N . GLU A 1 225 ? -16.453 -10.203 13.094 1 94.06 225 GLU A N 1
ATOM 1763 C CA . GLU A 1 225 ? -16.312 -11.656 13.055 1 94.06 225 GLU A CA 1
ATOM 1764 C C . GLU A 1 225 ? -15.469 -12.102 11.859 1 94.06 225 GLU A C 1
ATOM 1766 O O . GLU A 1 225 ? -14.906 -13.195 11.867 1 94.06 225 GLU A O 1
ATOM 1771 N N . ALA A 1 226 ? -15.406 -11.25 10.859 1 95.69 226 ALA A N 1
ATOM 1772 C CA . ALA A 1 226 ? -14.602 -11.555 9.68 1 95.69 226 ALA A CA 1
ATOM 1773 C C . ALA A 1 226 ? -13.117 -11.336 9.953 1 95.69 226 ALA A C 1
ATOM 1775 O O . ALA A 1 226 ? -12.266 -11.773 9.172 1 95.69 226 ALA A O 1
ATOM 1776 N N . PHE A 1 227 ? -12.844 -10.641 11.008 1 95.62 227 PHE A N 1
ATOM 1777 C CA . PHE A 1 227 ? -11.477 -10.391 11.445 1 95.62 227 PHE A CA 1
ATOM 1778 C C . PHE A 1 227 ? -11.266 -10.883 12.875 1 95.62 227 PHE A C 1
ATOM 1780 O O . PHE A 1 227 ? -11.094 -10.086 13.797 1 95.62 227 PHE A O 1
ATOM 1787 N N . PRO A 1 228 ? -11.188 -12.148 13.016 1 93.56 228 PRO A N 1
ATOM 1788 C CA . PRO A 1 228 ? -11.016 -12.625 14.391 1 93.56 228 PRO A CA 1
ATOM 1789 C C . PRO A 1 228 ? -9.742 -12.102 15.039 1 93.56 228 PRO A C 1
ATOM 1791 O O . PRO A 1 228 ? -8.711 -11.969 14.375 1 93.56 228 PRO A O 1
ATOM 1794 N N . ASP A 1 229 ? -9.781 -11.758 16.312 1 82.81 229 ASP A N 1
ATOM 1795 C CA . ASP A 1 229 ? -8.68 -11.156 17.062 1 82.81 229 ASP A CA 1
ATOM 1796 C C . ASP A 1 229 ? -7.473 -12.094 17.109 1 82.81 229 ASP A C 1
ATOM 1798 O O . ASP A 1 229 ? -6.328 -11.648 17.016 1 82.81 229 ASP A O 1
ATOM 1802 N N . SER A 1 230 ? -7.812 -13.289 17.375 1 84.38 230 SER A N 1
ATOM 1803 C CA . SER A 1 230 ? -6.762 -14.305 17.406 1 84.38 230 SER A CA 1
ATOM 1804 C C . SER A 1 230 ? -7.102 -15.469 16.484 1 84.38 230 SER A C 1
ATOM 1806 O O . SER A 1 230 ? -8.188 -16.047 16.578 1 84.38 230 SER A O 1
ATOM 1808 N N . ILE A 1 231 ? -6.234 -15.641 15.57 1 87.38 231 ILE A N 1
ATOM 1809 C CA . ILE A 1 231 ? -6.355 -16.828 14.727 1 87.38 231 ILE A CA 1
ATOM 1810 C C . ILE A 1 231 ? -5.445 -17.938 15.258 1 87.38 231 ILE A C 1
ATOM 1812 O O . ILE A 1 231 ? -4.223 -17.766 15.32 1 87.38 231 ILE A O 1
ATOM 1816 N N . PRO A 1 232 ? -6.031 -19 15.688 1 86.69 232 PRO A N 1
ATOM 1817 C CA . PRO A 1 232 ? -5.219 -20.078 16.25 1 86.69 232 PRO A CA 1
ATOM 1818 C C . PRO A 1 232 ? -4.176 -20.609 15.281 1 86.69 232 PRO A C 1
ATOM 1820 O O . PRO A 1 232 ? -4.422 -20.656 14.07 1 86.69 232 PRO A O 1
ATOM 1823 N N . SER A 1 233 ? -3.09 -20.938 15.891 1 89.94 233 SER A N 1
ATOM 1824 C CA . SER A 1 233 ? -2.059 -21.594 15.094 1 89.94 233 SER A CA 1
ATOM 1825 C C . SER A 1 233 ? -2.561 -22.922 14.523 1 89.94 233 SER A C 1
ATOM 1827 O O . SER A 1 233 ? -3.172 -23.719 15.234 1 89.94 233 SER A O 1
ATOM 1829 N N . ALA A 1 234 ? -2.336 -23 13.234 1 91.44 234 ALA A N 1
ATOM 1830 C CA . ALA A 1 234 ? -2.781 -24.219 12.562 1 91.44 234 ALA A CA 1
ATOM 1831 C C . ALA A 1 234 ? -1.595 -25.047 12.078 1 91.44 234 ALA A C 1
ATOM 1833 O O . ALA A 1 234 ? -1.758 -26.203 11.672 1 91.44 234 ALA A O 1
ATOM 1834 N N . GLY A 1 235 ? -0.44 -24.453 12.133 1 94.75 235 GLY A N 1
ATOM 1835 C CA . GLY A 1 235 ? 0.771 -25.094 11.641 1 94.75 235 GLY A CA 1
ATOM 1836 C C . GLY A 1 235 ? 2.033 -24.312 11.984 1 94.75 235 GLY A C 1
ATOM 1837 O O . GLY A 1 235 ? 2.02 -23.469 12.875 1 94.75 235 GLY A O 1
ATOM 1838 N N . GLN A 1 236 ? 3.104 -24.703 11.32 1 94.69 236 GLN A N 1
ATOM 1839 C CA . GLN A 1 236 ? 4.391 -24.141 11.719 1 94.69 236 GLN A CA 1
ATOM 1840 C C . GLN A 1 236 ? 4.91 -23.156 10.68 1 94.69 236 GLN A C 1
ATOM 1842 O O . GLN A 1 236 ? 5.832 -22.375 10.953 1 94.69 236 GLN A O 1
ATOM 1847 N N . ALA A 1 237 ? 4.32 -23.156 9.555 1 98.12 237 ALA A N 1
ATOM 1848 C CA . ALA A 1 237 ? 4.84 -22.328 8.469 1 98.12 237 ALA A CA 1
ATOM 1849 C C . ALA A 1 237 ? 4.699 -20.844 8.789 1 98.12 237 ALA A C 1
ATOM 1851 O O . ALA A 1 237 ? 3.719 -20.422 9.414 1 98.12 237 ALA A O 1
ATOM 1852 N N . ARG A 1 238 ? 5.719 -20.094 8.461 1 98.56 238 ARG A N 1
ATOM 1853 C CA . ARG A 1 238 ? 5.578 -18.641 8.422 1 98.56 238 ARG A CA 1
ATOM 1854 C C . ARG A 1 238 ? 5.051 -18.172 7.066 1 98.56 238 ARG A C 1
ATOM 1856 O O . ARG A 1 238 ? 5.453 -18.703 6.027 1 98.56 238 ARG A O 1
ATOM 1863 N N . ALA A 1 239 ? 4.074 -17.281 7.109 1 98.75 239 ALA A N 1
ATOM 1864 C CA . ALA A 1 239 ? 3.492 -16.859 5.84 1 98.75 239 ALA A CA 1
ATOM 1865 C C . ALA A 1 239 ? 2.938 -15.438 5.945 1 98.75 239 ALA A C 1
ATOM 1867 O O . ALA A 1 239 ? 2.707 -14.93 7.047 1 98.75 239 ALA A O 1
ATOM 1868 N N . GLY A 1 240 ? 2.834 -14.781 4.848 1 98.56 240 GLY A N 1
ATOM 1869 C CA . GLY A 1 240 ? 2.213 -13.477 4.691 1 98.56 240 GLY A CA 1
ATOM 1870 C C . GLY A 1 240 ? 1.68 -13.227 3.295 1 98.56 240 GLY A C 1
ATOM 1871 O O . GLY A 1 240 ? 2.301 -13.625 2.307 1 98.56 240 GLY A O 1
ATOM 1872 N N . PHE A 1 241 ? 0.525 -12.578 3.252 1 98.44 241 PHE A N 1
ATOM 1873 C CA . PHE A 1 241 ? -0.082 -12.266 1.965 1 98.44 241 PHE A CA 1
ATOM 1874 C C . PHE A 1 241 ? 0.322 -10.867 1.501 1 98.44 241 PHE A C 1
ATOM 1876 O O . PHE A 1 241 ? 0.025 -9.875 2.17 1 98.44 241 PHE A O 1
ATOM 1883 N N . VAL A 1 242 ? 1.014 -10.805 0.351 1 97.69 242 VAL A N 1
ATOM 1884 C CA . VAL A 1 242 ? 1.474 -9.523 -0.19 1 97.69 242 VAL A CA 1
ATOM 1885 C C . VAL A 1 242 ? 0.569 -9.102 -1.343 1 97.69 242 VAL A C 1
ATOM 1887 O O . VAL A 1 242 ? 0.437 -9.812 -2.336 1 97.69 242 VAL A O 1
ATOM 1890 N N . THR A 1 243 ? -0.006 -7.91 -1.12 1 94.62 243 THR A N 1
ATOM 1891 C CA . THR A 1 243 ? -0.844 -7.344 -2.17 1 94.62 243 THR A CA 1
ATOM 1892 C C . THR A 1 243 ? -0.07 -6.305 -2.977 1 94.62 243 THR A C 1
ATOM 1894 O O . THR A 1 243 ? 0.929 -5.758 -2.502 1 94.62 243 THR A O 1
ATOM 1897 N N . HIS A 1 244 ? -0.51 -6.156 -4.188 1 87.69 244 HIS A N 1
ATOM 1898 C CA . HIS A 1 244 ? -0.028 -4.984 -4.906 1 87.69 244 HIS A CA 1
ATOM 1899 C C . HIS A 1 244 ? -1.146 -4.34 -5.723 1 87.69 244 HIS A C 1
ATOM 1901 O O . HIS A 1 244 ? -2.08 -5.02 -6.148 1 87.69 244 HIS A O 1
ATOM 1907 N N . THR A 1 245 ? -1.06 -3.051 -5.707 1 82.31 245 THR A N 1
ATOM 1908 C CA . THR A 1 245 ? -1.823 -2.156 -6.57 1 82.31 245 THR A CA 1
ATOM 1909 C C . THR A 1 245 ? -0.894 -1.353 -7.473 1 82.31 245 THR A C 1
ATOM 1911 O O . THR A 1 245 ? 0.3 -1.229 -7.191 1 82.31 245 THR A O 1
ATOM 1914 N N . GLY A 1 246 ? -1.462 -0.943 -8.523 1 77.06 246 GLY A N 1
ATOM 1915 C CA . GLY A 1 246 ? -0.647 -0.121 -9.406 1 77.06 246 GLY A CA 1
ATOM 1916 C C . GLY A 1 246 ? -0.016 1.064 -8.703 1 77.06 246 GLY A C 1
ATOM 1917 O O . GLY A 1 246 ? -0.627 1.662 -7.812 1 77.06 246 GLY A O 1
ATOM 1918 N N . ALA A 1 247 ? 1.25 1.362 -9.055 1 76.25 247 ALA A N 1
ATOM 1919 C CA . ALA A 1 247 ? 1.983 2.531 -8.57 1 76.25 247 ALA A CA 1
ATOM 1920 C C . ALA A 1 247 ? 2.777 3.182 -9.703 1 76.25 247 ALA A C 1
ATOM 1922 O O . ALA A 1 247 ? 3.189 2.506 -10.648 1 76.25 247 ALA A O 1
ATOM 1923 N N . PRO A 1 248 ? 2.992 4.445 -9.508 1 73.44 248 PRO A N 1
ATOM 1924 C CA . PRO A 1 248 ? 3.635 5.156 -10.617 1 73.44 248 PRO A CA 1
ATOM 1925 C C . PRO A 1 248 ? 5.098 4.754 -10.805 1 73.44 248 PRO A C 1
ATOM 1927 O O . PRO A 1 248 ? 5.609 4.793 -11.922 1 73.44 248 PRO A O 1
ATOM 1930 N N . VAL A 1 249 ? 5.734 4.379 -9.742 1 75.56 249 VAL A N 1
ATOM 1931 C CA . VAL A 1 249 ? 7.176 4.211 -9.891 1 75.56 249 VAL A CA 1
ATOM 1932 C C . VAL A 1 249 ? 7.578 2.801 -9.469 1 75.56 249 VAL A C 1
ATOM 1934 O O . VAL A 1 249 ? 8.289 2.107 -10.203 1 75.56 249 VAL A O 1
ATOM 1937 N N . LEU A 1 250 ? 7.148 2.355 -8.391 1 84.88 250 LEU A N 1
ATOM 1938 C CA . LEU A 1 250 ? 7.555 1.077 -7.816 1 84.88 250 LEU A CA 1
ATOM 1939 C C . LEU A 1 250 ? 6.383 0.403 -7.105 1 84.88 250 LEU A C 1
ATOM 1941 O O . LEU A 1 250 ? 5.789 0.981 -6.195 1 84.88 250 LEU A O 1
ATOM 1945 N N . THR A 1 251 ? 6.113 -0.829 -7.52 1 88.62 251 THR A N 1
ATOM 1946 C CA . THR A 1 251 ? 4.992 -1.562 -6.938 1 88.62 251 THR A CA 1
ATOM 1947 C C . THR A 1 251 ? 5.484 -2.604 -5.941 1 88.62 251 THR A C 1
ATOM 1949 O O . THR A 1 251 ? 6.664 -2.965 -5.945 1 88.62 251 THR A O 1
ATOM 1952 N N . ASN A 1 252 ? 4.594 -3.051 -5.113 1 91.88 252 ASN A N 1
ATOM 1953 C CA . ASN A 1 252 ? 4.93 -4.133 -4.195 1 91.88 252 ASN A CA 1
ATOM 1954 C C . ASN A 1 252 ? 5.219 -5.43 -4.941 1 91.88 252 ASN A C 1
ATOM 1956 O O . ASN A 1 252 ? 5.934 -6.297 -4.434 1 91.88 252 ASN A O 1
ATOM 1960 N N . ALA A 1 253 ? 4.625 -5.59 -6.125 1 92.44 253 ALA A N 1
ATOM 1961 C CA . ALA A 1 253 ? 4.969 -6.75 -6.949 1 92.44 253 ALA A CA 1
ATOM 1962 C C . ALA A 1 253 ? 6.449 -6.742 -7.312 1 92.44 253 ALA A C 1
ATOM 1964 O O . ALA A 1 253 ? 7.121 -7.77 -7.23 1 92.44 253 ALA A O 1
ATOM 1965 N N . GLU A 1 254 ? 6.898 -5.602 -7.68 1 92.56 254 GLU A N 1
ATOM 1966 C CA . GLU A 1 254 ? 8.312 -5.465 -7.996 1 92.56 254 GLU A CA 1
ATOM 1967 C C . GLU A 1 254 ? 9.18 -5.68 -6.762 1 92.56 254 GLU A C 1
ATOM 1969 O O . GLU A 1 254 ? 10.164 -6.426 -6.805 1 92.56 254 GLU A O 1
ATOM 1974 N N . ARG A 1 255 ? 8.781 -5.051 -5.656 1 93.94 255 ARG A N 1
ATOM 1975 C CA . ARG A 1 255 ? 9.547 -5.164 -4.422 1 93.94 255 ARG A CA 1
ATOM 1976 C C . ARG A 1 255 ? 9.664 -6.617 -3.982 1 93.94 255 ARG A C 1
ATOM 1978 O O . ARG A 1 255 ? 10.758 -7.086 -3.654 1 93.94 255 ARG A O 1
ATOM 1985 N N . MET A 1 256 ? 8.562 -7.27 -3.977 1 95.06 256 MET A N 1
ATOM 1986 C CA . MET A 1 256 ? 8.578 -8.641 -3.469 1 95.06 256 MET A CA 1
ATOM 1987 C C . MET A 1 256 ? 9.383 -9.555 -4.391 1 95.06 256 MET A C 1
ATOM 1989 O O . MET A 1 256 ? 10.102 -10.438 -3.922 1 95.06 256 MET A O 1
ATOM 1993 N N . THR A 1 257 ? 9.266 -9.352 -5.691 1 95.38 257 THR A N 1
ATOM 1994 C CA . THR A 1 257 ? 10 -10.18 -6.641 1 95.38 257 THR A CA 1
ATOM 1995 C C . THR A 1 257 ? 11.5 -9.93 -6.52 1 95.38 257 THR A C 1
ATOM 1997 O O . THR A 1 257 ? 12.289 -10.883 -6.469 1 95.38 257 THR A O 1
ATOM 2000 N N . LEU A 1 258 ? 11.867 -8.688 -6.434 1 95.56 258 LEU A N 1
ATOM 2001 C CA . LEU A 1 258 ? 13.281 -8.344 -6.297 1 95.56 258 LEU A CA 1
ATOM 2002 C C . LEU A 1 258 ? 13.852 -8.898 -4.996 1 95.56 258 LEU A C 1
ATOM 2004 O O . LEU A 1 258 ? 14.984 -9.383 -4.965 1 95.56 258 LEU A O 1
ATOM 2008 N N . LEU A 1 259 ? 13.07 -8.789 -3.963 1 96.56 259 LEU A N 1
ATOM 2009 C CA . LEU A 1 259 ? 13.5 -9.328 -2.676 1 96.56 259 LEU A CA 1
ATOM 2010 C C . LEU A 1 259 ? 13.68 -10.836 -2.75 1 96.56 259 LEU A C 1
ATOM 2012 O O . LEU A 1 259 ? 14.648 -11.383 -2.205 1 96.56 259 LEU A O 1
ATOM 2016 N N . ALA A 1 260 ? 12.773 -11.508 -3.391 1 96.94 260 ALA A N 1
ATOM 2017 C CA . ALA A 1 260 ? 12.875 -12.953 -3.562 1 96.94 260 ALA A CA 1
ATOM 2018 C C . ALA A 1 260 ? 14.133 -13.328 -4.352 1 96.94 260 ALA A C 1
ATOM 2020 O O . ALA A 1 260 ? 14.867 -14.242 -3.967 1 96.94 260 ALA A O 1
ATOM 2021 N N . ILE A 1 261 ? 14.359 -12.617 -5.414 1 97.25 261 ILE A N 1
ATOM 2022 C CA . ILE A 1 261 ? 15.547 -12.875 -6.219 1 97.25 261 ILE A CA 1
ATOM 2023 C C . ILE A 1 261 ? 16.797 -12.672 -5.371 1 97.25 261 ILE A C 1
ATOM 2025 O O . ILE A 1 261 ? 17.688 -13.523 -5.352 1 97.25 261 ILE A O 1
ATOM 2029 N N . ALA A 1 262 ? 16.812 -11.586 -4.664 1 96.12 262 ALA A N 1
ATOM 2030 C CA . ALA A 1 262 ? 17.984 -11.25 -3.84 1 96.12 262 ALA A CA 1
ATOM 2031 C C . ALA A 1 262 ? 18.234 -12.328 -2.789 1 96.12 262 ALA A C 1
ATOM 2033 O O . ALA A 1 262 ? 19.375 -12.555 -2.391 1 96.12 262 ALA A O 1
ATOM 2034 N N . SER A 1 263 ? 17.25 -13.016 -2.41 1 96.31 263 SER A N 1
ATOM 2035 C CA . SER A 1 263 ? 17.328 -13.984 -1.321 1 96.31 263 SER A CA 1
ATOM 2036 C C . SER A 1 263 ? 17.922 -15.305 -1.801 1 96.31 263 SER A C 1
ATOM 2038 O O . SER A 1 263 ? 18.312 -16.141 -0.99 1 96.31 263 SER A O 1
ATOM 2040 N N . ALA A 1 264 ? 17.953 -15.539 -3.037 1 97.31 264 ALA A N 1
ATOM 2041 C CA . ALA A 1 264 ? 18.359 -16.844 -3.574 1 97.31 264 ALA A CA 1
ATOM 2042 C C . ALA A 1 264 ? 19.875 -17.047 -3.443 1 97.31 264 ALA A C 1
ATOM 2044 O O . ALA A 1 264 ? 20.656 -16.172 -3.834 1 97.31 264 ALA A O 1
ATOM 2045 N N . LYS A 1 265 ? 20.219 -18.25 -2.961 1 96.5 265 LYS A N 1
ATOM 2046 C CA . LYS A 1 265 ? 21.625 -18.578 -2.785 1 96.5 265 LYS A CA 1
ATOM 2047 C C . LYS A 1 265 ? 22 -19.828 -3.572 1 96.5 265 LYS A C 1
ATOM 2049 O O . LYS A 1 265 ? 23.156 -19.984 -3.969 1 96.5 265 LYS A O 1
ATOM 2054 N N . ARG A 1 266 ? 21.062 -20.703 -3.787 1 97.62 266 ARG A N 1
ATOM 2055 C CA . ARG A 1 266 ? 21.344 -21.969 -4.457 1 97.62 266 ARG A CA 1
ATOM 2056 C C . ARG A 1 266 ? 20.453 -22.156 -5.672 1 97.62 266 ARG A C 1
ATOM 2058 O O . ARG A 1 266 ? 20.922 -22.5 -6.754 1 97.62 266 ARG A O 1
ATOM 2065 N N . ARG A 1 267 ? 19.203 -21.922 -5.484 1 98.19 267 ARG A N 1
ATOM 2066 C CA . ARG A 1 267 ? 18.281 -22.078 -6.613 1 98.19 267 ARG A CA 1
ATOM 2067 C C . ARG A 1 267 ? 17.188 -21.031 -6.566 1 98.19 267 ARG A C 1
ATOM 2069 O O . ARG A 1 267 ? 16.766 -20.609 -5.484 1 98.19 267 ARG A O 1
ATOM 2076 N N . LEU A 1 268 ? 16.75 -20.625 -7.648 1 98.75 268 LEU A N 1
ATOM 2077 C CA . LEU A 1 268 ? 15.641 -19.719 -7.926 1 98.75 268 LEU A CA 1
ATOM 2078 C C . LEU A 1 268 ? 14.812 -20.203 -9.109 1 98.75 268 LEU A C 1
ATOM 2080 O O . LEU A 1 268 ? 15.219 -20.078 -10.258 1 98.75 268 LEU A O 1
ATOM 2084 N N . TRP A 1 269 ? 13.656 -20.812 -8.797 1 98.94 269 TRP A N 1
ATOM 2085 C CA . TRP A 1 269 ? 12.781 -21.359 -9.828 1 98.94 269 TRP A CA 1
ATOM 2086 C C . TRP A 1 269 ? 11.492 -20.578 -9.938 1 98.94 269 TRP A C 1
ATOM 2088 O O . TRP A 1 269 ? 10.789 -20.375 -8.945 1 98.94 269 TRP A O 1
ATOM 2098 N N . ILE A 1 270 ? 11.203 -20.109 -11.141 1 98.81 270 ILE A N 1
ATOM 2099 C CA . ILE A 1 270 ? 10.062 -19.234 -11.383 1 98.81 270 ILE A CA 1
ATOM 2100 C C . ILE A 1 270 ? 9.148 -19.859 -12.438 1 98.81 270 ILE A C 1
ATOM 2102 O O . ILE A 1 270 ? 9.609 -20.266 -13.508 1 98.81 270 ILE A O 1
ATOM 2106 N N . SER A 1 271 ? 7.926 -20.047 -12.156 1 98.69 271 SER A N 1
ATOM 2107 C CA . SER A 1 271 ? 6.887 -20.25 -13.164 1 98.69 271 SER A CA 1
ATOM 2108 C C . SER A 1 271 ? 6.004 -19.016 -13.297 1 98.69 271 SER A C 1
ATOM 2110 O O . SER A 1 271 ? 5.496 -18.5 -12.297 1 98.69 271 SER A O 1
ATOM 2112 N N . ASN A 1 272 ? 5.832 -18.547 -14.461 1 97.75 272 ASN A N 1
ATOM 2113 C CA . ASN A 1 272 ? 5.016 -17.359 -14.648 1 97.75 272 ASN A CA 1
ATOM 2114 C C . ASN A 1 272 ? 4.289 -17.375 -15.984 1 97.75 272 ASN A C 1
ATOM 2116 O O . ASN A 1 272 ? 4.898 -17.656 -17.016 1 97.75 272 ASN A O 1
ATOM 2120 N N . SER A 1 273 ? 3.047 -17 -15.922 1 96.25 273 SER A N 1
ATOM 2121 C CA . SER A 1 273 ? 2.164 -17.047 -17.078 1 96.25 273 SER A CA 1
ATOM 2122 C C . SER A 1 273 ? 2.525 -15.977 -18.109 1 96.25 273 SER A C 1
ATOM 2124 O O . SER A 1 273 ? 2.377 -16.188 -19.312 1 96.25 273 SER A O 1
ATOM 2126 N N . TYR A 1 274 ? 2.861 -14.852 -17.656 1 94.75 274 TYR A N 1
ATOM 2127 C CA . TYR A 1 274 ? 3.215 -13.695 -18.469 1 94.75 274 TYR A CA 1
ATOM 2128 C C . TYR A 1 274 ? 4.527 -13.078 -18 1 94.75 274 TYR A C 1
ATOM 2130 O O . TYR A 1 274 ? 4.531 -12.164 -17.172 1 94.75 274 TYR A O 1
ATOM 2138 N N . PHE A 1 275 ? 5.566 -13.531 -18.625 1 95.31 275 PHE A N 1
ATOM 2139 C CA . PHE A 1 275 ? 6.914 -13.297 -18.109 1 95.31 275 PHE A CA 1
ATOM 2140 C C . PHE A 1 275 ? 7.637 -12.25 -18.969 1 95.31 275 PHE A C 1
ATOM 2142 O O . PHE A 1 275 ? 8.391 -12.602 -19.875 1 95.31 275 PHE A O 1
ATOM 2149 N N . ILE A 1 276 ? 7.484 -11.023 -18.625 1 94.06 276 ILE A N 1
ATOM 2150 C CA . ILE A 1 276 ? 8.219 -9.883 -19.156 1 94.06 276 ILE A CA 1
ATOM 2151 C C . ILE A 1 276 ? 8.758 -9.031 -18 1 94.06 276 ILE A C 1
ATOM 2153 O O . ILE A 1 276 ? 8.359 -7.879 -17.844 1 94.06 276 ILE A O 1
ATOM 2157 N N . PRO A 1 277 ? 9.703 -9.578 -17.25 1 92.88 277 PRO A N 1
ATOM 2158 C CA . PRO A 1 277 ? 10.211 -8.875 -16.078 1 92.88 277 PRO A CA 1
ATOM 2159 C C . PRO A 1 277 ? 10.852 -7.535 -16.422 1 92.88 277 PRO A C 1
ATOM 2161 O O . PRO A 1 277 ? 11.312 -7.34 -17.547 1 92.88 277 PRO A O 1
ATOM 2164 N N . THR A 1 278 ? 10.891 -6.672 -15.469 1 88.44 278 THR A N 1
ATOM 2165 C CA . THR A 1 278 ? 11.516 -5.367 -15.625 1 88.44 278 THR A CA 1
ATOM 2166 C C . THR A 1 278 ? 13.023 -5.512 -15.82 1 88.44 278 THR A C 1
ATOM 2168 O O . THR A 1 278 ? 13.586 -6.578 -15.57 1 88.44 278 THR A O 1
ATOM 2171 N N . GLY A 1 279 ? 13.633 -4.418 -16.266 1 89.69 279 GLY A N 1
ATOM 2172 C CA . GLY A 1 279 ? 15.078 -4.422 -16.406 1 89.69 279 GLY A CA 1
ATOM 2173 C C . GLY A 1 279 ? 15.805 -4.773 -15.117 1 89.69 279 GLY A C 1
ATOM 2174 O O . GLY A 1 279 ? 16.781 -5.527 -15.133 1 89.69 279 GLY A O 1
ATOM 2175 N N . ALA A 1 280 ? 15.367 -4.234 -14.062 1 89.31 280 ALA A N 1
ATOM 2176 C CA . ALA A 1 280 ? 15.984 -4.508 -12.766 1 89.31 280 ALA A CA 1
ATOM 2177 C C . ALA A 1 280 ? 15.883 -5.988 -12.414 1 89.31 280 ALA A C 1
ATOM 2179 O O . ALA A 1 280 ? 16.844 -6.582 -11.898 1 89.31 280 ALA A O 1
ATOM 2180 N N . MET A 1 281 ? 14.789 -6.57 -12.68 1 93.62 281 MET A N 1
ATOM 2181 C CA . MET A 1 281 ? 14.602 -7.992 -12.414 1 93.62 281 MET A CA 1
ATOM 2182 C C . MET A 1 281 ? 15.531 -8.836 -13.281 1 93.62 281 MET A C 1
ATOM 2184 O O . MET A 1 281 ? 16.172 -9.773 -12.797 1 93.62 281 MET A O 1
ATOM 2188 N N . GLN A 1 282 ? 15.586 -8.461 -14.531 1 95.62 282 GLN A N 1
ATOM 2189 C CA . GLN A 1 282 ? 16.469 -9.18 -15.438 1 95.62 282 GLN A CA 1
ATOM 2190 C C . GLN A 1 282 ? 17.922 -9.117 -14.953 1 95.62 282 GLN A C 1
ATOM 2192 O O . GLN A 1 282 ? 18.609 -10.141 -14.898 1 95.62 282 GLN A O 1
ATOM 2197 N N . ASP A 1 283 ? 18.297 -7.914 -14.57 1 95 283 ASP A N 1
ATOM 2198 C CA . ASP A 1 283 ? 19.656 -7.727 -14.086 1 95 283 ASP A CA 1
ATOM 2199 C C . ASP A 1 283 ? 19.938 -8.625 -12.883 1 95 283 ASP A C 1
ATOM 2201 O O . ASP A 1 283 ? 21 -9.242 -12.797 1 95 283 ASP A O 1
ATOM 2205 N N . MET A 1 284 ? 19.062 -8.688 -12.055 1 95.62 284 MET A N 1
ATOM 2206 C CA . MET A 1 284 ? 19.281 -9.445 -10.828 1 95.62 284 MET A CA 1
ATOM 2207 C C . MET A 1 284 ? 19.234 -10.945 -11.102 1 95.62 284 MET A C 1
ATOM 2209 O O . MET A 1 284 ? 19.969 -11.719 -10.484 1 95.62 284 MET A O 1
ATOM 2213 N N . LEU A 1 285 ? 18.359 -11.367 -11.984 1 97.5 285 LEU A N 1
ATOM 2214 C CA . LEU A 1 285 ? 18.344 -12.766 -12.391 1 97.5 285 LEU A CA 1
ATOM 2215 C C . LEU A 1 285 ? 19.688 -13.18 -12.977 1 97.5 285 LEU A C 1
ATOM 2217 O O . LEU A 1 285 ? 20.234 -14.227 -12.617 1 97.5 285 LEU A O 1
ATOM 2221 N N . ILE A 1 286 ? 20.188 -12.367 -13.852 1 97.31 286 ILE A N 1
ATOM 2222 C CA . ILE A 1 286 ? 21.469 -12.625 -14.516 1 97.31 286 ILE A CA 1
ATOM 2223 C C . ILE A 1 286 ? 22.578 -12.664 -13.477 1 97.31 286 ILE A C 1
ATOM 2225 O O . ILE A 1 286 ? 23.438 -13.555 -13.5 1 97.31 286 ILE A O 1
ATOM 2229 N N . ALA A 1 287 ? 22.531 -11.703 -12.594 1 96.56 287 ALA A N 1
ATOM 2230 C CA . ALA A 1 287 ? 23.547 -11.656 -11.547 1 96.56 287 ALA A CA 1
ATOM 2231 C C . ALA A 1 287 ? 23.547 -12.938 -10.719 1 96.56 287 ALA A C 1
ATOM 2233 O O . ALA A 1 287 ? 24.594 -13.453 -10.352 1 96.56 287 ALA A O 1
ATOM 2234 N N . LYS A 1 288 ? 22.391 -13.422 -10.367 1 97.38 288 LYS A N 1
ATOM 2235 C CA . LYS A 1 288 ? 22.281 -14.648 -9.586 1 97.38 288 LYS A CA 1
ATOM 2236 C C . LYS A 1 288 ? 22.812 -15.852 -10.367 1 97.38 288 LYS A C 1
ATOM 2238 O O . LYS A 1 288 ? 23.516 -16.688 -9.82 1 97.38 288 LYS A O 1
ATOM 2243 N N . ALA A 1 289 ? 22.5 -15.922 -11.594 1 98.25 289 ALA A N 1
ATOM 2244 C CA . ALA A 1 289 ? 23 -17.016 -12.438 1 98.25 289 ALA A CA 1
ATOM 2245 C C . ALA A 1 289 ? 24.516 -17 -12.508 1 98.25 289 ALA A C 1
ATOM 2247 O O . ALA A 1 289 ? 25.172 -18.031 -12.359 1 98.25 289 ALA A O 1
ATOM 2248 N N . LYS A 1 290 ? 25.047 -15.883 -12.703 1 97.62 290 LYS A N 1
ATOM 2249 C CA . LYS A 1 290 ? 26.5 -15.734 -12.789 1 97.62 290 LYS A CA 1
ATOM 2250 C C . LYS A 1 290 ? 27.172 -16.109 -11.477 1 97.62 290 LYS A C 1
ATOM 2252 O O . LYS A 1 290 ? 28.328 -16.562 -11.461 1 97.62 290 LYS A O 1
ATOM 2257 N N . ALA A 1 291 ? 26.469 -15.93 -10.445 1 96.81 291 ALA A N 1
ATOM 2258 C CA . ALA A 1 291 ? 27 -16.25 -9.125 1 96.81 291 ALA A CA 1
ATOM 2259 C C . ALA A 1 291 ? 26.859 -17.75 -8.828 1 96.81 291 ALA A C 1
ATOM 2261 O O . ALA A 1 291 ? 27.203 -18.203 -7.73 1 96.81 291 ALA A O 1
ATOM 2262 N N . GLY A 1 292 ? 26.266 -18.484 -9.719 1 97.75 292 GLY A N 1
ATOM 2263 C CA . GLY A 1 292 ? 26.219 -19.938 -9.578 1 97.75 292 GLY A CA 1
ATOM 2264 C C . GLY A 1 292 ? 24.875 -20.438 -9.102 1 97.75 292 GLY A C 1
ATOM 2265 O O . GLY A 1 292 ? 24.703 -21.641 -8.875 1 97.75 292 GLY A O 1
ATOM 2266 N N . VAL A 1 293 ? 23.922 -19.547 -8.859 1 98.31 293 VAL A N 1
ATOM 2267 C CA . VAL A 1 293 ? 22.562 -19.953 -8.484 1 98.31 293 VAL A CA 1
ATOM 2268 C C . VAL A 1 293 ? 21.891 -20.656 -9.664 1 98.31 293 VAL A C 1
ATOM 2270 O O . VAL A 1 293 ? 22.031 -20.234 -10.812 1 98.31 293 VAL A O 1
ATOM 2273 N N . ASP A 1 294 ? 21.188 -21.766 -9.414 1 98.75 294 ASP A N 1
ATOM 2274 C CA . ASP A 1 294 ? 20.391 -22.453 -10.43 1 98.75 294 ASP A CA 1
ATOM 2275 C C . ASP A 1 294 ? 19.094 -21.688 -10.719 1 98.75 294 ASP A C 1
ATOM 2277 O O . ASP A 1 294 ? 18.062 -21.953 -10.102 1 98.75 294 ASP A O 1
ATOM 2281 N N . VAL A 1 295 ? 19.188 -20.781 -11.695 1 98.81 295 VAL A N 1
ATOM 2282 C CA . VAL A 1 295 ? 18.031 -19.969 -12.047 1 98.81 295 VAL A CA 1
ATOM 2283 C C . VAL A 1 295 ? 17.266 -20.609 -13.188 1 98.81 295 VAL A C 1
ATOM 2285 O O . VAL A 1 295 ? 17.781 -20.719 -14.305 1 98.81 295 VAL A O 1
ATOM 2288 N N . ARG A 1 296 ? 16 -21.016 -12.961 1 98.88 296 ARG A N 1
ATOM 2289 C CA . ARG A 1 296 ? 15.133 -21.609 -13.969 1 98.88 296 ARG A CA 1
ATOM 2290 C C . ARG A 1 296 ? 13.82 -20.844 -14.086 1 98.88 296 ARG A C 1
ATOM 2292 O O . ARG A 1 296 ? 13.227 -20.469 -13.07 1 98.88 296 ARG A O 1
ATOM 2299 N N . VAL A 1 297 ? 13.453 -20.625 -15.297 1 98.75 297 VAL A N 1
ATOM 2300 C CA . VAL A 1 297 ? 12.188 -19.969 -15.586 1 98.75 297 VAL A CA 1
ATOM 2301 C C . VAL A 1 297 ? 11.32 -20.875 -16.469 1 98.75 297 VAL A C 1
ATOM 2303 O O . VAL A 1 297 ? 11.781 -21.359 -17.5 1 98.75 297 VAL A O 1
ATOM 2306 N N . LEU A 1 298 ? 10.148 -21.125 -16.031 1 98.62 298 LEU A N 1
ATOM 2307 C CA . LEU A 1 298 ? 9.18 -21.922 -16.766 1 98.62 298 LEU A CA 1
ATOM 2308 C C . LEU A 1 298 ? 8.039 -21.047 -17.281 1 98.62 298 LEU A C 1
ATOM 2310 O O . LEU A 1 298 ? 7.344 -20.406 -16.5 1 98.62 298 LEU A O 1
ATOM 2314 N N . THR A 1 299 ? 7.871 -20.984 -18.594 1 97.81 299 THR A N 1
ATOM 2315 C CA . THR A 1 299 ? 6.875 -20.156 -19.25 1 97.81 299 THR A CA 1
ATOM 2316 C C . THR A 1 299 ? 5.973 -20.984 -20.141 1 97.81 299 THR A C 1
ATOM 2318 O O . THR A 1 299 ? 6.254 -22.156 -20.406 1 97.81 299 THR A O 1
ATOM 2321 N N . PRO A 1 300 ? 4.836 -20.406 -20.547 1 96.88 300 PRO A N 1
ATOM 2322 C CA . PRO A 1 300 ? 4.043 -21.125 -21.547 1 96.88 300 PRO A CA 1
ATOM 2323 C C . PRO A 1 300 ? 4.758 -21.25 -22.891 1 96.88 300 PRO A C 1
ATOM 2325 O O . PRO A 1 300 ? 5.441 -20.312 -23.312 1 96.88 300 PRO A O 1
ATOM 2328 N N . GLY A 1 301 ? 4.539 -22.359 -23.531 1 94.06 301 GLY A N 1
ATOM 2329 C CA . GLY A 1 301 ? 5.027 -22.531 -24.891 1 94.06 301 GLY A CA 1
ATOM 2330 C C . GLY A 1 301 ? 4.277 -21.672 -25.891 1 94.06 301 GLY A C 1
ATOM 2331 O O . GLY A 1 301 ? 3.125 -21.297 -25.672 1 94.06 301 GLY A O 1
ATOM 2332 N N . SER A 1 302 ? 4.922 -21.422 -27 1 88.5 302 SER A N 1
ATOM 2333 C CA . SER A 1 302 ? 4.395 -20.516 -28.016 1 88.5 302 SER A CA 1
ATOM 2334 C C . SER A 1 302 ? 3.041 -20.984 -28.531 1 88.5 302 SER A C 1
ATOM 2336 O O . SER A 1 302 ? 2.154 -20.172 -28.797 1 88.5 302 SER A O 1
ATOM 2338 N N . ARG A 1 303 ? 2.885 -22.219 -28.625 1 89.38 303 ARG A N 1
ATOM 2339 C CA . ARG A 1 303 ? 1.666 -22.766 -29.203 1 89.38 303 ARG A CA 1
ATOM 2340 C C . ARG A 1 303 ? 0.484 -22.594 -28.25 1 89.38 303 ARG A C 1
ATOM 2342 O O . ARG A 1 303 ? -0.671 -22.609 -28.688 1 89.38 303 ARG A O 1
ATOM 2349 N N . HIS A 1 304 ? 0.772 -22.422 -27.031 1 91 304 HIS A N 1
ATOM 2350 C CA . HIS A 1 304 ? -0.295 -22.469 -26.047 1 91 304 HIS A CA 1
ATOM 2351 C C . HIS A 1 304 ? -0.451 -21.125 -25.344 1 91 304 HIS A C 1
ATOM 2353 O O . HIS A 1 304 ? -1.317 -20.969 -24.469 1 91 304 HIS A O 1
ATOM 2359 N N . HIS A 1 305 ? 0.312 -20.188 -25.703 1 90.25 305 HIS A N 1
ATOM 2360 C CA . HIS A 1 305 ? 0.217 -18.875 -25.078 1 90.25 305 HIS A CA 1
ATOM 2361 C C . HIS A 1 305 ? -1.076 -18.172 -25.469 1 90.25 305 HIS A C 1
ATOM 2363 O O . HIS A 1 305 ? -1.349 -17.984 -26.656 1 90.25 305 HIS A O 1
ATOM 2369 N N . ASP A 1 306 ? -1.812 -17.625 -24.562 1 86.12 306 ASP A N 1
ATOM 2370 C CA . ASP A 1 306 ? -3.168 -17.156 -24.828 1 86.12 306 ASP A CA 1
ATOM 2371 C C . ASP A 1 306 ? -3.162 -15.68 -25.25 1 86.12 306 ASP A C 1
ATOM 2373 O O . ASP A 1 306 ? -4.172 -15.172 -25.734 1 86.12 306 ASP A O 1
ATOM 2377 N N . VAL A 1 307 ? -2.041 -15 -25.062 1 88.06 307 VAL A N 1
ATOM 2378 C CA . VAL A 1 307 ? -1.959 -13.578 -25.391 1 88.06 307 VAL A CA 1
ATOM 2379 C C . VAL A 1 307 ? -0.764 -13.328 -26.312 1 88.06 307 VAL A C 1
ATOM 2381 O O . VAL A 1 307 ? 0.371 -13.203 -25.844 1 88.06 307 VAL A O 1
ATOM 2384 N N . GLY A 1 308 ? -0.988 -13.055 -27.578 1 85.19 308 GLY A N 1
ATOM 2385 C CA . GLY A 1 308 ? 0.031 -12.945 -28.609 1 85.19 308 GLY A CA 1
ATOM 2386 C C . GLY A 1 308 ? 1.067 -11.875 -28.312 1 85.19 308 GLY A C 1
ATOM 2387 O O . GLY A 1 308 ? 2.264 -12.164 -28.25 1 85.19 308 GLY A O 1
ATOM 2388 N N . PRO A 1 309 ? 0.584 -10.719 -28.031 1 83.69 309 PRO A N 1
ATOM 2389 C CA . PRO A 1 309 ? 1.537 -9.641 -27.766 1 83.69 309 PRO A CA 1
ATOM 2390 C C . PRO A 1 309 ? 2.428 -9.922 -26.547 1 83.69 309 PRO A C 1
ATOM 2392 O O . PRO A 1 309 ? 3.596 -9.523 -26.531 1 83.69 309 PRO A O 1
ATOM 2395 N N . VAL A 1 310 ? 1.904 -10.539 -25.594 1 87.19 310 VAL A N 1
ATOM 2396 C CA . VAL A 1 310 ? 2.691 -10.875 -24.406 1 87.19 310 VAL A CA 1
ATOM 2397 C C . VAL A 1 310 ? 3.707 -11.961 -24.75 1 87.19 310 VAL A C 1
ATOM 2399 O O . VAL A 1 310 ? 4.852 -11.914 -24.281 1 87.19 310 VAL A O 1
ATOM 2402 N N . LEU A 1 311 ? 3.297 -12.852 -25.625 1 89.44 311 LEU A N 1
ATOM 2403 C CA . LEU A 1 311 ? 4.23 -13.867 -26.109 1 89.44 311 LEU A CA 1
ATOM 2404 C C . LEU A 1 311 ? 5.418 -13.219 -26.812 1 89.44 311 LEU A C 1
ATOM 2406 O O . LEU A 1 311 ? 6.57 -13.586 -26.562 1 89.44 311 LEU A O 1
ATOM 2410 N N . ALA A 1 312 ? 5.141 -12.312 -27.641 1 88.19 312 ALA A N 1
ATOM 2411 C CA . ALA A 1 312 ? 6.207 -11.625 -28.359 1 88.19 312 ALA A CA 1
ATOM 2412 C C . ALA A 1 312 ? 7.18 -10.953 -27.391 1 88.19 312 ALA A C 1
ATOM 2414 O O . ALA A 1 312 ? 8.398 -11.008 -27.594 1 88.19 312 ALA A O 1
ATOM 2415 N N . GLY A 1 313 ? 6.613 -10.32 -26.375 1 88.75 313 GLY A N 1
ATOM 2416 C CA . GLY A 1 313 ? 7.449 -9.719 -25.344 1 88.75 313 GLY A CA 1
ATOM 2417 C C . GLY A 1 313 ? 8.289 -10.719 -24.594 1 88.75 313 GLY A C 1
ATOM 2418 O O . GLY A 1 313 ? 9.461 -10.461 -24.297 1 88.75 313 GLY A O 1
ATOM 2419 N N . GLN A 1 314 ? 7.703 -11.812 -24.266 1 91.75 314 GLN A N 1
ATOM 2420 C CA . GLN A 1 314 ? 8.391 -12.906 -23.594 1 91.75 314 GLN A CA 1
ATOM 2421 C C . GLN A 1 314 ? 9.578 -13.398 -24.406 1 91.75 314 GLN A C 1
ATOM 2423 O O . GLN A 1 314 ? 10.695 -13.5 -23.875 1 91.75 314 GLN A O 1
ATOM 2428 N N . LEU A 1 315 ? 9.359 -13.586 -25.656 1 91.19 315 LEU A N 1
ATOM 2429 C CA . LEU A 1 315 ? 10.398 -14.117 -26.531 1 91.19 315 LEU A CA 1
ATOM 2430 C C . LEU A 1 315 ? 11.516 -13.094 -26.734 1 91.19 315 LEU A C 1
ATOM 2432 O O . LEU A 1 315 ? 12.688 -13.469 -26.859 1 91.19 315 LEU A O 1
ATOM 2436 N N . ALA A 1 316 ? 11.172 -11.883 -26.641 1 89.19 316 ALA A N 1
ATOM 2437 C CA . ALA A 1 316 ? 12.133 -10.805 -26.891 1 89.19 316 ALA A CA 1
ATOM 2438 C C . ALA A 1 316 ? 13.164 -10.742 -25.766 1 89.19 316 ALA A C 1
ATOM 2440 O O . ALA A 1 316 ? 14.281 -10.266 -25.969 1 89.19 316 ALA A O 1
ATOM 2441 N N . ILE A 1 317 ? 12.836 -11.219 -24.625 1 91.75 317 ILE A N 1
ATOM 2442 C CA . ILE A 1 317 ? 13.758 -11.062 -23.5 1 91.75 317 ILE A CA 1
ATOM 2443 C C . ILE A 1 317 ? 14.586 -12.336 -23.328 1 91.75 317 ILE A C 1
ATOM 2445 O O . ILE A 1 317 ? 15.555 -12.352 -22.562 1 91.75 317 ILE A O 1
ATOM 2449 N N . TYR A 1 318 ? 14.289 -13.383 -24.062 1 94.69 318 TYR A N 1
ATOM 2450 C CA . TYR A 1 318 ? 14.961 -14.672 -23.906 1 94.69 318 TYR A CA 1
ATOM 2451 C C . TYR A 1 318 ? 16.453 -14.539 -24.188 1 94.69 318 TYR A C 1
ATOM 2453 O O . TYR A 1 318 ? 17.281 -15.07 -23.438 1 94.69 318 TYR A O 1
ATOM 2461 N N . ASP A 1 319 ? 16.75 -13.789 -25.203 1 93.25 319 ASP A N 1
ATOM 2462 C CA . ASP A 1 319 ? 18.156 -13.688 -25.625 1 93.25 319 ASP A CA 1
ATOM 2463 C C . ASP A 1 319 ? 19.047 -13.227 -24.484 1 93.25 319 ASP A C 1
ATOM 2465 O O . ASP A 1 319 ? 20.047 -13.867 -24.172 1 93.25 319 ASP A O 1
ATOM 2469 N N . ARG A 1 320 ? 18.609 -12.18 -23.906 1 94.31 320 ARG A N 1
ATOM 2470 C CA . ARG A 1 320 ? 19.422 -11.578 -22.844 1 94.31 320 ARG A CA 1
ATOM 2471 C C . ARG A 1 320 ? 19.578 -12.523 -21.672 1 94.31 320 ARG A C 1
ATOM 2473 O O . ARG A 1 320 ? 20.672 -12.656 -21.109 1 94.31 320 ARG A O 1
ATOM 2480 N N . LEU A 1 321 ? 18.578 -13.164 -21.297 1 97.25 321 LEU A N 1
ATOM 2481 C CA . LEU A 1 321 ? 18.594 -14.039 -20.125 1 97.25 321 LEU A CA 1
ATOM 2482 C C . LEU A 1 321 ? 19.391 -15.312 -20.422 1 97.25 321 LEU A C 1
ATOM 2484 O O . LEU A 1 321 ? 20.25 -15.711 -19.625 1 97.25 321 LEU A O 1
ATOM 2488 N N . LEU A 1 322 ? 19.141 -15.914 -21.578 1 96.94 322 LEU A N 1
ATOM 2489 C CA . LEU A 1 322 ? 19.797 -17.156 -21.969 1 96.94 322 LEU A CA 1
ATOM 2490 C C . LEU A 1 322 ? 21.297 -16.953 -22.125 1 96.94 322 LEU A C 1
ATOM 2492 O O . LEU A 1 322 ? 22.094 -17.781 -21.672 1 96.94 322 LEU A O 1
ATOM 2496 N N . GLU A 1 323 ? 21.625 -15.906 -22.703 1 95.44 323 GLU A N 1
ATOM 2497 C CA . GLU A 1 323 ? 23.047 -15.602 -22.938 1 95.44 323 GLU A CA 1
ATOM 2498 C C . GLU A 1 323 ? 23.812 -15.531 -21.625 1 95.44 323 GLU A C 1
ATOM 2500 O O . GLU A 1 323 ? 25.016 -15.789 -21.594 1 95.44 323 GLU A O 1
ATOM 2505 N N . HIS A 1 324 ? 23.109 -15.219 -20.594 1 96.69 324 HIS A N 1
ATOM 2506 C CA . HIS A 1 324 ? 23.812 -14.945 -19.344 1 96.69 324 HIS A CA 1
ATOM 2507 C C . HIS A 1 324 ? 23.5 -16.016 -18.312 1 96.69 324 HIS A C 1
ATOM 2509 O O . HIS A 1 324 ? 23.578 -15.75 -17.109 1 96.69 324 HIS A O 1
ATOM 2515 N N . GLY A 1 325 ? 23.031 -17.109 -18.719 1 96.69 325 GLY A N 1
ATOM 2516 C CA . GLY A 1 325 ? 23.078 -18.281 -17.859 1 96.69 325 GLY A CA 1
ATOM 2517 C C . GLY A 1 325 ? 21.734 -18.609 -17.234 1 96.69 325 GLY A C 1
ATOM 2518 O O . GLY A 1 325 ? 21.594 -19.609 -16.516 1 96.69 325 GLY A O 1
ATOM 2519 N N . VAL A 1 326 ? 20.75 -17.844 -17.438 1 98.44 326 VAL A N 1
ATOM 2520 C CA . VAL A 1 326 ? 19.406 -18.188 -16.984 1 98.44 326 VAL A CA 1
ATOM 2521 C C . VAL A 1 326 ? 18.844 -19.312 -17.859 1 98.44 326 VAL A C 1
ATOM 2523 O O . VAL A 1 326 ? 18.922 -19.266 -19.094 1 98.44 326 VAL A O 1
ATOM 2526 N N . ARG A 1 327 ? 18.328 -20.344 -17.25 1 98.44 327 ARG A N 1
ATOM 2527 C CA . ARG A 1 327 ? 17.719 -21.438 -18.016 1 98.44 327 ARG A CA 1
ATOM 2528 C C . ARG A 1 327 ? 16.219 -21.219 -18.172 1 98.44 327 ARG A C 1
ATOM 2530 O O . ARG A 1 327 ? 15.508 -20.953 -17.203 1 98.44 327 ARG A O 1
ATOM 2537 N N . ILE A 1 328 ? 15.781 -21.328 -19.391 1 98.19 328 ILE A N 1
ATOM 2538 C CA . ILE A 1 328 ? 14.367 -21.094 -19.672 1 98.19 328 ILE A CA 1
ATOM 2539 C C . ILE A 1 328 ? 13.75 -22.359 -20.25 1 98.19 328 ILE A C 1
ATOM 2541 O O . ILE A 1 328 ? 14.344 -23.016 -21.109 1 98.19 328 ILE A O 1
ATOM 2545 N N . PHE A 1 329 ? 12.633 -22.688 -19.734 1 98.25 329 PHE A N 1
ATOM 2546 C CA . PHE A 1 329 ? 11.844 -23.828 -20.188 1 98.25 329 PHE A CA 1
ATOM 2547 C C . PHE A 1 329 ? 10.461 -23.391 -20.641 1 98.25 329 PHE A C 1
ATOM 2549 O O . PHE A 1 329 ? 9.883 -22.453 -20.078 1 98.25 329 PHE A O 1
ATOM 2556 N N . GLU A 1 330 ? 9.914 -24.047 -21.625 1 97.62 330 GLU A N 1
ATOM 2557 C CA . GLU A 1 330 ? 8.555 -23.797 -22.109 1 97.62 330 GLU A CA 1
ATOM 2558 C C . GLU A 1 330 ? 7.656 -25 -21.906 1 97.62 330 GLU A C 1
ATOM 2560 O O . GLU A 1 330 ? 7.973 -26.109 -22.375 1 97.62 330 GLU A O 1
ATOM 2565 N N . TYR A 1 331 ? 6.59 -24.844 -21.203 1 97.88 331 TYR A N 1
ATOM 2566 C CA . TYR A 1 331 ? 5.605 -25.906 -21.016 1 97.88 331 TYR A CA 1
ATOM 2567 C C . TYR A 1 331 ? 4.887 -26.219 -22.328 1 97.88 331 TYR A C 1
ATOM 2569 O O . TYR A 1 331 ? 4.324 -25.312 -22.969 1 97.88 331 TYR A O 1
ATOM 2577 N N . GLU A 1 332 ? 4.746 -27.438 -22.734 1 95.38 332 GLU A N 1
ATOM 2578 C CA . GLU A 1 332 ? 4.363 -27.75 -24.109 1 95.38 332 GLU A CA 1
ATOM 2579 C C . GLU A 1 332 ? 2.969 -28.359 -24.172 1 95.38 332 GLU A C 1
ATOM 2581 O O . GLU A 1 332 ? 2.426 -28.578 -25.25 1 95.38 332 GLU A O 1
ATOM 2586 N N . VAL A 1 333 ? 2.42 -28.578 -23.078 1 95.12 333 VAL A N 1
ATOM 2587 C CA . VAL A 1 333 ? 1.195 -29.375 -23.078 1 95.12 333 VAL A CA 1
ATOM 2588 C C . VAL A 1 333 ? -0.02 -28.438 -23.109 1 95.12 333 VAL A C 1
ATOM 2590 O O . VAL A 1 333 ? -1.032 -28.766 -23.734 1 95.12 333 VAL A O 1
ATOM 2593 N N . SER A 1 334 ? 0.066 -27.375 -22.391 1 96.25 334 SER A N 1
ATOM 2594 C CA . SER A 1 334 ? -1.028 -26.422 -22.25 1 96.25 334 SER A CA 1
ATOM 2595 C C . SER A 1 334 ? -0.516 -25.047 -21.797 1 96.25 334 SER A C 1
ATOM 2597 O O . SER A 1 334 ? 0.695 -24.828 -21.75 1 96.25 334 SER A O 1
ATOM 2599 N N . MET A 1 335 ? -1.452 -24.172 -21.594 1 96.88 335 MET A N 1
ATOM 2600 C CA . MET A 1 335 ? -1.085 -22.875 -21.016 1 96.88 335 MET A CA 1
ATOM 2601 C C . MET A 1 335 ? -0.518 -23.031 -19.609 1 96.88 335 MET A C 1
ATOM 2603 O O . MET A 1 335 ? -1.148 -23.656 -18.75 1 96.88 335 MET A O 1
ATOM 2607 N N . MET A 1 336 ? 0.691 -22.672 -19.469 1 97.75 336 MET A N 1
ATOM 2608 C CA . MET A 1 336 ? 1.236 -22.531 -18.109 1 97.75 336 MET A CA 1
ATOM 2609 C C . MET A 1 336 ? 0.711 -21.266 -17.438 1 97.75 336 MET A C 1
ATOM 2611 O O . MET A 1 336 ? 1.171 -20.172 -17.734 1 97.75 336 MET A O 1
ATOM 2615 N N . HIS A 1 337 ? -0.179 -21.453 -16.516 1 97.94 337 HIS A N 1
ATOM 2616 C CA . HIS A 1 337 ? -0.882 -20.312 -15.961 1 97.94 337 HIS A CA 1
ATOM 2617 C C . HIS A 1 337 ? -0.516 -20.094 -14.492 1 97.94 337 HIS A C 1
ATOM 2619 O O . HIS A 1 337 ? -1.083 -19.234 -13.828 1 97.94 337 HIS A O 1
ATOM 2625 N N . SER A 1 338 ? 0.429 -20.891 -14.016 1 97.75 338 SER A N 1
ATOM 2626 C CA . SER A 1 338 ? 0.883 -20.766 -12.633 1 97.75 338 SER A CA 1
ATOM 2627 C C . SER A 1 338 ? 1.755 -19.516 -12.453 1 97.75 338 SER A C 1
ATOM 2629 O O . SER A 1 338 ? 2.459 -19.109 -13.375 1 97.75 338 SER A O 1
ATOM 2631 N N . LYS A 1 339 ? 1.67 -18.906 -11.328 1 97.81 339 LYS A N 1
ATOM 2632 C CA . LYS A 1 339 ? 2.596 -17.875 -10.852 1 97.81 339 LYS A CA 1
ATOM 2633 C C . LYS A 1 339 ? 3.254 -18.297 -9.539 1 97.81 339 LYS A C 1
ATOM 2635 O O . LYS A 1 339 ? 2.67 -18.125 -8.469 1 97.81 339 LYS A O 1
ATOM 2640 N N . THR A 1 340 ? 4.398 -18.828 -9.688 1 98.62 340 THR A N 1
ATOM 2641 C CA . THR A 1 340 ? 5.098 -19.359 -8.516 1 98.62 340 THR A CA 1
ATOM 2642 C C . THR A 1 340 ? 6.57 -18.953 -8.539 1 98.62 340 THR A C 1
ATOM 2644 O O . THR A 1 340 ? 7.133 -18.703 -9.609 1 98.62 340 THR A O 1
ATOM 2647 N N . LEU A 1 341 ? 7.121 -18.828 -7.402 1 98.69 341 LEU A N 1
ATOM 2648 C CA . LEU A 1 341 ? 8.539 -18.547 -7.199 1 98.69 341 LEU A CA 1
ATOM 2649 C C . LEU A 1 341 ? 9.078 -19.344 -6.012 1 98.69 341 LEU A C 1
ATOM 2651 O O . LEU A 1 341 ? 8.492 -19.312 -4.93 1 98.69 341 LEU A O 1
ATOM 2655 N N . LEU A 1 342 ? 10.141 -20.094 -6.258 1 98.81 342 LEU A N 1
ATOM 2656 C CA . LEU A 1 342 ? 10.797 -20.891 -5.238 1 98.81 342 LEU A CA 1
ATOM 2657 C C . LEU A 1 342 ? 12.234 -20.422 -5.012 1 98.81 342 LEU A C 1
ATOM 2659 O O . LEU A 1 342 ? 13.023 -20.344 -5.957 1 98.81 342 LEU A O 1
ATOM 2663 N N . VAL A 1 343 ? 12.547 -20.078 -3.803 1 98.25 343 VAL A N 1
ATOM 2664 C CA . VAL A 1 343 ? 13.891 -19.656 -3.42 1 98.25 343 VAL A CA 1
ATOM 2665 C C . VAL A 1 343 ? 14.516 -20.703 -2.508 1 98.25 343 VAL A C 1
ATOM 2667 O O . VAL A 1 343 ? 14.07 -20.906 -1.377 1 98.25 343 VAL A O 1
ATOM 2670 N N . ASP A 1 344 ? 15.539 -21.344 -3.051 1 97.75 344 ASP A N 1
ATOM 2671 C CA . ASP A 1 344 ? 16.281 -22.344 -2.309 1 97.75 344 ASP A CA 1
ATOM 2672 C C . ASP A 1 344 ? 15.352 -23.438 -1.767 1 97.75 344 ASP A C 1
ATOM 2674 O O . ASP A 1 344 ? 14.594 -24.031 -2.523 1 97.75 344 ASP A O 1
ATOM 2678 N N . ASP A 1 345 ? 15.406 -23.719 -0.446 1 97.19 345 ASP A N 1
ATOM 2679 C CA . ASP A 1 345 ? 14.609 -24.812 0.1 1 97.19 345 ASP A CA 1
ATOM 2680 C C . ASP A 1 345 ? 13.695 -24.312 1.22 1 97.19 345 ASP A C 1
ATOM 2682 O O . ASP A 1 345 ? 13.336 -25.078 2.121 1 97.19 345 ASP A O 1
ATOM 2686 N N . ALA A 1 346 ? 13.375 -23.062 1.032 1 96.12 346 ALA A N 1
ATOM 2687 C CA . ALA A 1 346 ? 12.672 -22.562 2.213 1 96.12 346 ALA A CA 1
ATOM 2688 C C . ALA A 1 346 ? 11.555 -21.594 1.82 1 96.12 346 ALA A C 1
ATOM 2690 O O . ALA A 1 346 ? 10.477 -21.625 2.406 1 96.12 346 ALA A O 1
ATOM 2691 N N . LEU A 1 347 ? 11.758 -20.734 0.842 1 97.81 347 LEU A N 1
ATOM 2692 C CA . LEU A 1 347 ? 10.812 -19.672 0.54 1 97.81 347 LEU A CA 1
ATOM 2693 C C . LEU A 1 347 ? 10.039 -19.969 -0.736 1 97.81 347 LEU A C 1
ATOM 2695 O O . LEU A 1 347 ? 10.625 -20.328 -1.759 1 97.81 347 LEU A O 1
ATOM 2699 N N . SER A 1 348 ? 8.727 -19.859 -0.635 1 98.5 348 SER A N 1
ATOM 2700 C CA . SER A 1 348 ? 7.84 -20.062 -1.774 1 98.5 348 SER A CA 1
ATOM 2701 C C . SER A 1 348 ? 6.844 -18.922 -1.907 1 98.5 348 SER A C 1
ATOM 2703 O O . SER A 1 348 ? 6.414 -18.344 -0.905 1 98.5 348 SER A O 1
ATOM 2705 N N . MET A 1 349 ? 6.555 -18.594 -3.107 1 98.31 349 MET A N 1
ATOM 2706 C CA . MET A 1 349 ? 5.512 -17.641 -3.436 1 98.31 349 MET A CA 1
ATOM 2707 C C . MET A 1 349 ? 4.539 -18.219 -4.457 1 98.31 349 MET A C 1
ATOM 2709 O O . MET A 1 349 ? 4.953 -18.75 -5.484 1 98.31 349 MET A O 1
ATOM 2713 N N . VAL A 1 350 ? 3.264 -18.203 -4.137 1 98.69 350 VAL A N 1
ATOM 2714 C CA . VAL A 1 350 ? 2.213 -18.625 -5.059 1 98.69 350 VAL A CA 1
ATOM 2715 C C . VAL A 1 350 ? 1.061 -17.625 -5.023 1 98.69 350 VAL A C 1
ATOM 2717 O O . VAL A 1 350 ? 0.625 -17.203 -3.947 1 98.69 350 VAL A O 1
ATOM 2720 N N . GLY A 1 351 ? 0.636 -17.203 -6.172 1 97.75 351 GLY A N 1
ATOM 2721 C CA . GLY A 1 351 ? -0.489 -16.281 -6.191 1 97.75 351 GLY A CA 1
ATOM 2722 C C . GLY A 1 351 ? -0.899 -15.867 -7.594 1 97.75 351 GLY A C 1
ATOM 2723 O O . GLY A 1 351 ? -0.952 -16.703 -8.5 1 97.75 351 GLY A O 1
ATOM 2724 N N . SER A 1 352 ? -1.243 -14.617 -7.695 1 96.31 352 SER A N 1
ATOM 2725 C CA . SER A 1 352 ? -1.784 -14.117 -8.953 1 96.31 352 SER A CA 1
ATOM 2726 C C . SER A 1 352 ? -0.812 -13.156 -9.633 1 96.31 352 SER A C 1
ATOM 2728 O O . SER A 1 352 ? -1.105 -12.617 -10.703 1 96.31 352 SER A O 1
ATOM 2730 N N . THR A 1 353 ? 0.351 -12.961 -9.125 1 93.56 353 THR A N 1
ATOM 2731 C CA . THR A 1 353 ? 1.244 -11.898 -9.57 1 93.56 353 THR A CA 1
ATOM 2732 C C . THR A 1 353 ? 1.975 -12.305 -10.844 1 93.56 353 THR A C 1
ATOM 2734 O O . THR A 1 353 ? 2.857 -13.164 -10.812 1 93.56 353 THR A O 1
ATOM 2737 N N . ASN A 1 354 ? 1.644 -11.633 -11.914 1 91.5 354 ASN A N 1
ATOM 2738 C CA . ASN A 1 354 ? 2.377 -11.766 -13.172 1 91.5 354 ASN A CA 1
ATOM 2739 C C . ASN A 1 354 ? 3.58 -10.828 -13.219 1 91.5 354 ASN A C 1
ATOM 2741 O O . ASN A 1 354 ? 3.68 -9.898 -12.422 1 91.5 354 ASN A O 1
ATOM 2745 N N . LEU A 1 355 ? 4.449 -11.062 -14.125 1 91.69 355 LEU A N 1
ATOM 2746 C CA . LEU A 1 355 ? 5.652 -10.234 -14.188 1 91.69 355 LEU A CA 1
ATOM 2747 C C . LEU A 1 355 ? 5.691 -9.438 -15.492 1 91.69 355 LEU A C 1
ATOM 2749 O O . LEU A 1 355 ? 6.77 -9.156 -16.016 1 91.69 355 LEU A O 1
ATOM 2753 N N . ASP A 1 356 ? 4.547 -9.133 -16.016 1 86.75 356 ASP A N 1
ATOM 2754 C CA . ASP A 1 356 ? 4.48 -8.289 -17.203 1 86.75 356 ASP A CA 1
ATOM 2755 C C . ASP A 1 356 ? 4.07 -6.859 -16.844 1 86.75 356 ASP A C 1
ATOM 2757 O O . ASP A 1 356 ? 3.564 -6.617 -15.742 1 86.75 356 ASP A O 1
ATOM 2761 N N . PRO A 1 357 ? 4.312 -5.945 -17.766 1 77.56 357 PRO A N 1
ATOM 2762 C CA . PRO A 1 357 ? 4.051 -4.539 -17.453 1 77.56 357 PRO A CA 1
ATOM 2763 C C . PRO A 1 357 ? 2.578 -4.258 -17.172 1 77.56 357 PRO A C 1
ATOM 2765 O O . PRO A 1 357 ? 2.254 -3.33 -16.422 1 77.56 357 PRO A O 1
ATOM 2768 N N . LEU A 1 358 ? 1.734 -4.953 -17.75 1 73.06 358 LEU A N 1
ATOM 2769 C CA . LEU A 1 358 ? 0.317 -4.719 -17.5 1 73.06 358 LEU A CA 1
ATOM 2770 C C . LEU A 1 358 ? -0.068 -5.172 -16.094 1 73.06 358 LEU A C 1
ATOM 2772 O O . LEU A 1 358 ? -0.937 -4.57 -15.461 1 73.06 358 LEU A O 1
ATOM 2776 N N . ALA A 1 359 ? 0.523 -6.199 -15.711 1 76.25 359 ALA A N 1
ATOM 2777 C CA . ALA A 1 359 ? 0.243 -6.758 -14.391 1 76.25 359 ALA A CA 1
ATOM 2778 C C . ALA A 1 359 ? 0.683 -5.801 -13.281 1 76.25 359 ALA A C 1
ATOM 2780 O O . ALA A 1 359 ? 0.091 -5.777 -12.203 1 76.25 359 ALA A O 1
ATOM 2781 N N . LEU A 1 360 ? 1.557 -5.004 -13.641 1 68.56 360 LEU A N 1
ATOM 2782 C CA . LEU A 1 360 ? 2.094 -4.109 -12.625 1 68.56 360 LEU A CA 1
ATOM 2783 C C . LEU A 1 360 ? 1.104 -2.994 -12.305 1 68.56 360 LEU A C 1
ATOM 2785 O O . LEU A 1 360 ? 1.211 -2.348 -11.258 1 68.56 360 LEU A O 1
ATOM 2789 N N . SER A 1 361 ? 0.086 -2.826 -13.07 1 73.56 361 SER A N 1
ATOM 2790 C CA . SER A 1 361 ? -0.953 -1.835 -12.812 1 73.56 361 SER A CA 1
ATOM 2791 C C . SER A 1 361 ? -2.207 -2.482 -12.234 1 73.56 361 SER A C 1
ATOM 2793 O O . SER A 1 361 ? -3.135 -1.789 -11.82 1 73.56 361 SER A O 1
ATOM 2795 N N . ALA A 1 362 ? -2.229 -3.758 -12.172 1 82.06 362 ALA A N 1
ATOM 2796 C CA . ALA A 1 362 ? -3.414 -4.492 -11.734 1 82.06 362 ALA A CA 1
ATOM 2797 C C . ALA A 1 362 ? -3.395 -4.715 -10.227 1 82.06 362 ALA A C 1
ATOM 2799 O O . ALA A 1 362 ? -2.391 -4.441 -9.562 1 82.06 362 ALA A O 1
ATOM 2800 N N . GLU A 1 363 ? -4.535 -5.09 -9.727 1 90.06 363 GLU A N 1
ATOM 2801 C CA . GLU A 1 363 ? -4.629 -5.598 -8.367 1 90.06 363 GLU A CA 1
ATOM 2802 C C . GLU A 1 363 ? -4.297 -7.086 -8.305 1 90.06 363 GLU A C 1
ATOM 2804 O O . GLU A 1 363 ? -5.055 -7.918 -8.805 1 90.06 363 GLU A O 1
ATOM 2809 N N . GLU A 1 364 ? -3.182 -7.406 -7.711 1 94.12 364 GLU A N 1
ATOM 2810 C CA . GLU A 1 364 ? -2.76 -8.797 -7.594 1 94.12 364 GLU A CA 1
ATOM 2811 C C . GLU A 1 364 ? -2.285 -9.109 -6.18 1 94.12 364 GLU A C 1
ATOM 2813 O O . GLU A 1 364 ? -2.326 -8.25 -5.297 1 94.12 364 GLU A O 1
ATOM 2818 N N . GLY A 1 365 ? -2.049 -10.32 -5.914 1 96.25 365 GLY A N 1
ATOM 2819 C CA . GLY A 1 365 ? -1.549 -10.742 -4.613 1 96.25 365 GLY A CA 1
ATOM 2820 C C . GLY A 1 365 ? -1.009 -12.156 -4.613 1 96.25 365 GLY A C 1
ATOM 2821 O O . GLY A 1 365 ? -1.447 -13 -5.402 1 96.25 365 GLY A O 1
ATOM 2822 N N . SER A 1 366 ? -0.079 -12.352 -3.744 1 98.12 366 SER A N 1
ATOM 2823 C CA . SER A 1 366 ? 0.531 -13.672 -3.59 1 98.12 366 SER A CA 1
ATOM 2824 C C . SER A 1 366 ? 0.828 -13.977 -2.125 1 98.12 366 SER A C 1
ATOM 2826 O O . SER A 1 366 ? 1.132 -13.07 -1.347 1 98.12 366 SER A O 1
ATOM 2828 N N . LEU A 1 367 ? 0.686 -15.234 -1.812 1 98.81 367 LEU A N 1
ATOM 2829 C CA . LEU A 1 367 ? 1.098 -15.703 -0.491 1 98.81 367 LEU A CA 1
ATOM 2830 C C . LEU A 1 367 ? 2.564 -16.109 -0.495 1 98.81 367 LEU A C 1
ATOM 2832 O O . LEU A 1 367 ? 2.988 -16.906 -1.339 1 98.81 367 LEU A O 1
ATOM 2836 N N . VAL A 1 368 ? 3.314 -15.508 0.381 1 98.81 368 VAL A N 1
ATOM 2837 C CA . VAL A 1 368 ? 4.715 -15.867 0.592 1 98.81 368 VAL A CA 1
ATOM 2838 C C . VAL A 1 368 ? 4.836 -16.797 1.797 1 98.81 368 VAL A C 1
ATOM 2840 O O . VAL A 1 368 ? 4.328 -16.484 2.879 1 98.81 368 VAL A O 1
ATOM 2843 N N . VAL A 1 369 ? 5.527 -17.922 1.617 1 98.81 369 VAL A N 1
ATOM 2844 C CA . VAL A 1 369 ? 5.602 -18.938 2.652 1 98.81 369 VAL A CA 1
ATOM 2845 C C . VAL A 1 369 ? 7.062 -19.297 2.93 1 98.81 369 VAL A C 1
ATOM 2847 O O . VAL A 1 369 ? 7.812 -19.625 2.012 1 98.81 369 VAL A O 1
ATOM 2850 N N . ASP A 1 370 ? 7.457 -19.109 4.137 1 98.62 370 ASP A N 1
ATOM 2851 C CA . ASP A 1 370 ? 8.758 -19.547 4.629 1 98.62 370 ASP A CA 1
ATOM 2852 C C . ASP A 1 370 ? 8.633 -20.875 5.371 1 98.62 370 ASP A C 1
ATOM 2854 O O . ASP A 1 370 ? 8.406 -20.906 6.582 1 98.62 370 ASP A O 1
ATOM 2858 N N . ASP A 1 371 ? 8.758 -21.938 4.641 1 98.25 371 ASP A N 1
ATOM 2859 C CA . ASP A 1 371 ? 8.539 -23.297 5.145 1 98.25 371 ASP A CA 1
ATOM 2860 C C . ASP A 1 371 ? 9.172 -24.328 4.219 1 98.25 371 ASP A C 1
ATOM 2862 O O . ASP A 1 371 ? 8.875 -24.375 3.025 1 98.25 371 ASP A O 1
ATOM 2866 N N . ALA A 1 372 ? 9.977 -25.234 4.789 1 97.62 372 ALA A N 1
ATOM 2867 C CA . ALA A 1 372 ? 10.719 -26.219 4 1 97.62 372 ALA A CA 1
ATOM 2868 C C . ALA A 1 372 ? 9.773 -27.234 3.344 1 97.62 372 ALA A C 1
ATOM 2870 O O . ALA A 1 372 ? 10.016 -27.672 2.219 1 97.62 372 ALA A O 1
ATOM 2871 N N . ARG A 1 373 ? 8.789 -27.594 4.047 1 97.75 373 ARG A N 1
ATOM 2872 C CA . ARG A 1 373 ? 7.855 -28.578 3.506 1 97.75 373 ARG A CA 1
ATOM 2873 C C . ARG A 1 373 ? 7.141 -28.016 2.275 1 97.75 373 ARG A C 1
ATOM 2875 O O . ARG A 1 373 ? 7.035 -28.703 1.255 1 97.75 373 ARG A O 1
ATOM 2882 N N . MET A 1 374 ? 6.637 -26.812 2.377 1 97.88 374 MET A N 1
ATOM 2883 C CA . MET A 1 374 ? 5.969 -26.172 1.248 1 97.88 374 MET A CA 1
ATOM 2884 C C . MET A 1 374 ? 6.93 -25.984 0.081 1 97.88 374 MET A C 1
ATOM 2886 O O . MET A 1 374 ? 6.562 -26.203 -1.075 1 97.88 374 MET A O 1
ATOM 2890 N N . ALA A 1 375 ? 8.102 -25.609 0.386 1 98.25 375 ALA A N 1
ATOM 2891 C CA . ALA A 1 375 ? 9.125 -25.453 -0.646 1 98.25 375 ALA A CA 1
ATOM 2892 C C . ALA A 1 375 ? 9.375 -26.781 -1.37 1 98.25 375 ALA A C 1
ATOM 2894 O O . ALA A 1 375 ? 9.547 -26.797 -2.59 1 98.25 375 ALA A O 1
ATOM 2895 N N . GLY A 1 376 ? 9.422 -27.812 -0.579 1 98.44 376 GLY A N 1
ATOM 2896 C CA . GLY A 1 376 ? 9.594 -29.141 -1.172 1 98.44 376 GLY A CA 1
ATOM 2897 C C . GLY A 1 376 ? 8.461 -29.516 -2.107 1 98.44 376 GLY A C 1
ATOM 2898 O O . GLY A 1 376 ? 8.695 -30.078 -3.18 1 98.44 376 GLY A O 1
ATOM 2899 N N . GLN A 1 377 ? 7.266 -29.203 -1.711 1 98.19 377 GLN A N 1
ATOM 2900 C CA . GLN A 1 377 ? 6.109 -29.469 -2.555 1 98.19 377 GLN A CA 1
ATOM 2901 C C . GLN A 1 377 ? 6.191 -28.703 -3.869 1 98.19 377 GLN A C 1
ATOM 2903 O O . GLN A 1 377 ? 5.914 -29.25 -4.938 1 98.19 377 GLN A O 1
ATOM 2908 N N . LEU A 1 378 ? 6.551 -27.484 -3.748 1 98.44 378 LEU A N 1
ATOM 2909 C CA . LEU A 1 378 ? 6.625 -26.641 -4.938 1 98.44 378 LEU A CA 1
ATOM 2910 C C . LEU A 1 378 ? 7.754 -27.109 -5.859 1 98.44 378 LEU A C 1
ATOM 2912 O O . LEU A 1 378 ? 7.613 -27.078 -7.082 1 98.44 378 LEU A O 1
ATOM 2916 N N . ALA A 1 379 ? 8.836 -27.531 -5.262 1 98.62 379 ALA A N 1
ATOM 2917 C CA . ALA A 1 379 ? 9.953 -28.062 -6.043 1 98.62 379 ALA A CA 1
ATOM 2918 C C . ALA A 1 379 ? 9.531 -29.312 -6.824 1 98.62 379 ALA A C 1
ATOM 2920 O O . ALA A 1 379 ? 9.859 -29.438 -8.008 1 98.62 379 ALA A O 1
ATOM 2921 N N . GLN A 1 380 ? 8.883 -30.141 -6.145 1 98.5 380 GLN A N 1
ATOM 2922 C CA . GLN A 1 380 ? 8.422 -31.375 -6.793 1 98.5 380 GLN A CA 1
ATOM 2923 C C . GLN A 1 380 ? 7.477 -31.062 -7.949 1 98.5 380 GLN A C 1
ATOM 2925 O O . GLN A 1 380 ? 7.574 -31.656 -9.016 1 98.5 380 GLN A O 1
ATOM 2930 N N . ALA A 1 381 ? 6.59 -30.172 -7.719 1 98.31 381 ALA A N 1
ATOM 2931 C CA . ALA A 1 381 ? 5.656 -29.781 -8.773 1 98.31 381 ALA A CA 1
ATOM 2932 C C . ALA A 1 381 ? 6.395 -29.188 -9.969 1 98.31 381 ALA A C 1
ATOM 2934 O O . ALA A 1 381 ? 6.047 -29.469 -11.117 1 98.31 381 ALA A O 1
ATOM 2935 N N . PHE A 1 382 ? 7.336 -28.359 -9.703 1 98.56 382 PHE A N 1
ATOM 2936 C CA . PHE A 1 382 ? 8.141 -27.75 -10.75 1 98.56 382 PHE A CA 1
ATOM 2937 C C . PHE A 1 382 ? 8.867 -28.812 -11.57 1 98.56 382 PHE A C 1
ATOM 2939 O O . PHE A 1 382 ? 8.875 -28.75 -12.797 1 98.56 382 PHE A O 1
ATOM 2946 N N . GLU A 1 383 ? 9.445 -29.75 -10.914 1 98.5 383 GLU A N 1
ATOM 2947 C CA . GLU A 1 383 ? 10.172 -30.828 -11.586 1 98.5 383 GLU A CA 1
ATOM 2948 C C . GLU A 1 383 ? 9.234 -31.688 -12.438 1 98.5 383 GLU A C 1
ATOM 2950 O O . GLU A 1 383 ? 9.602 -32.125 -13.523 1 98.5 383 GLU A O 1
ATOM 2955 N N . GLU A 1 384 ? 8.109 -31.906 -11.914 1 98.06 384 GLU A N 1
ATOM 2956 C CA . GLU A 1 384 ? 7.113 -32.625 -12.703 1 98.06 384 GLU A CA 1
ATOM 2957 C C . GLU A 1 384 ? 6.758 -31.859 -13.969 1 98.06 384 GLU A C 1
ATOM 2959 O O . GLU A 1 384 ? 6.617 -32.438 -15.047 1 98.06 384 GLU A O 1
ATOM 2964 N N . ASP A 1 385 ? 6.57 -30.547 -13.859 1 98.38 385 ASP A N 1
ATOM 2965 C CA . ASP A 1 385 ? 6.254 -29.719 -15.008 1 98.38 385 ASP A CA 1
ATOM 2966 C C . ASP A 1 385 ? 7.379 -29.75 -16.047 1 98.38 385 ASP A C 1
ATOM 2968 O O . ASP A 1 385 ? 7.125 -29.672 -17.25 1 98.38 385 ASP A O 1
ATOM 2972 N N . LEU A 1 386 ? 8.602 -29.875 -15.594 1 98.19 386 LEU A N 1
ATOM 2973 C CA . LEU A 1 386 ? 9.75 -29.891 -16.484 1 98.19 386 LEU A CA 1
ATOM 2974 C C . LEU A 1 386 ? 9.711 -31.125 -17.391 1 98.19 386 LEU A C 1
ATOM 2976 O O . LEU A 1 386 ? 10.195 -31.062 -18.531 1 98.19 386 LEU A O 1
ATOM 2980 N N . LYS A 1 387 ? 9.117 -32.188 -16.891 1 97.62 387 LYS A N 1
ATOM 2981 C CA . LYS A 1 387 ? 9.016 -33.375 -17.703 1 97.62 387 LYS A CA 1
ATOM 2982 C C . LYS A 1 387 ? 8.141 -33.156 -18.938 1 97.62 387 LYS A C 1
ATOM 2984 O O . LYS A 1 387 ? 8.227 -33.906 -19.906 1 97.62 387 LYS A O 1
ATOM 2989 N N . HIS A 1 388 ? 7.355 -32.188 -18.875 1 97.31 388 HIS A N 1
ATOM 2990 C CA . HIS A 1 388 ? 6.457 -31.859 -19.969 1 97.31 388 HIS A CA 1
ATOM 2991 C C . HIS A 1 388 ? 6.871 -30.562 -20.656 1 97.31 388 HIS A C 1
ATOM 2993 O O . HIS A 1 388 ? 6.043 -29.891 -21.266 1 97.31 388 HIS A O 1
ATOM 2999 N N . SER A 1 389 ? 8.078 -30.156 -20.453 1 97.75 389 SER A N 1
ATOM 3000 C CA . SER A 1 389 ? 8.586 -28.891 -20.969 1 97.75 389 SER A CA 1
ATOM 3001 C C . SER A 1 389 ? 9.844 -29.094 -21.812 1 97.75 389 SER A C 1
ATOM 3003 O O . SER A 1 389 ? 10.461 -30.156 -21.75 1 97.75 389 SER A O 1
ATOM 3005 N N . VAL A 1 390 ? 10.18 -28.156 -22.656 1 96.88 390 VAL A N 1
ATOM 3006 C CA . VAL A 1 390 ? 11.406 -28.172 -23.438 1 96.88 390 VAL A CA 1
ATOM 3007 C C . VAL A 1 390 ? 12.305 -27.016 -23 1 96.88 390 VAL A C 1
ATOM 3009 O O . VAL A 1 390 ? 11.828 -25.891 -22.812 1 96.88 390 VAL A O 1
ATOM 3012 N N . GLU A 1 391 ? 13.508 -27.344 -22.766 1 96.81 391 GLU A N 1
ATOM 3013 C CA . GLU A 1 391 ? 14.469 -26.281 -22.453 1 96.81 391 GLU A CA 1
ATOM 3014 C C . GLU A 1 391 ? 14.852 -25.5 -23.703 1 96.81 391 GLU A C 1
ATOM 3016 O O . GLU A 1 391 ? 15.188 -26.094 -24.734 1 96.81 391 GLU A O 1
ATOM 3021 N N . VAL A 1 392 ? 14.727 -24.203 -23.594 1 95.44 392 VAL A N 1
ATOM 3022 C CA . VAL A 1 392 ? 15.203 -23.344 -24.672 1 95.44 392 VAL A CA 1
ATOM 3023 C C . VAL A 1 392 ? 16.719 -23.172 -24.562 1 95.44 392 VAL A C 1
ATOM 3025 O O . VAL A 1 392 ? 17.219 -22.562 -23.609 1 95.44 392 VAL A O 1
ATOM 3028 N N . ARG A 1 393 ? 17.438 -23.625 -25.516 1 92.06 393 ARG A N 1
ATOM 3029 C CA . ARG A 1 393 ? 18.891 -23.594 -25.453 1 92.06 393 ARG A CA 1
ATOM 3030 C C . ARG A 1 393 ? 19.438 -22.391 -26.219 1 92.06 393 ARG A C 1
ATOM 3032 O O . ARG A 1 393 ? 18.969 -22.078 -27.312 1 92.06 393 ARG A O 1
ATOM 3039 N N . TRP A 1 394 ? 20.375 -21.828 -25.578 1 85.69 394 TRP A N 1
ATOM 3040 C CA . TRP A 1 394 ? 20.984 -20.625 -26.156 1 85.69 394 TRP A CA 1
ATOM 3041 C C . TRP A 1 394 ? 21.547 -20.891 -27.547 1 85.69 394 TRP A C 1
ATOM 3043 O O . TRP A 1 394 ? 21.312 -20.125 -28.469 1 85.69 394 TRP A O 1
ATOM 3053 N N . ASP A 1 395 ? 22.25 -21.984 -27.734 1 84.38 395 ASP A N 1
ATOM 3054 C CA . ASP A 1 395 ? 22.891 -22.328 -29 1 84.38 395 ASP A CA 1
ATOM 3055 C C . ASP A 1 395 ? 21.844 -22.438 -30.109 1 84.38 395 ASP A C 1
ATOM 3057 O O . ASP A 1 395 ? 22.078 -21.984 -31.234 1 84.38 395 ASP A O 1
ATOM 3061 N N . SER A 1 396 ? 20.797 -22.984 -29.812 1 82.38 396 SER A N 1
ATOM 3062 C CA . SER A 1 396 ? 19.734 -23.125 -30.797 1 82.38 396 SER A CA 1
ATOM 3063 C C . SER A 1 396 ? 18.969 -21.812 -30.969 1 82.38 396 SER A C 1
ATOM 3065 O O . SER A 1 396 ? 18.547 -21.484 -32.094 1 82.38 396 SER A O 1
ATOM 3067 N N . TRP A 1 397 ? 18.812 -21.078 -29.938 1 84.31 397 TRP A N 1
ATOM 3068 C CA . TRP A 1 397 ? 18.031 -19.844 -29.953 1 84.31 397 TRP A CA 1
ATOM 3069 C C . TRP A 1 397 ? 18.734 -18.781 -30.797 1 84.31 397 TRP A C 1
ATOM 3071 O O . TRP A 1 397 ? 18.078 -18.062 -31.547 1 84.31 397 TRP A O 1
ATOM 3081 N N . ARG A 1 398 ? 19.984 -18.719 -30.719 1 78.81 398 ARG A N 1
ATOM 3082 C CA . ARG A 1 398 ? 20.75 -17.703 -31.438 1 78.81 398 ARG A CA 1
ATOM 3083 C C . ARG A 1 398 ? 20.766 -17.984 -32.938 1 78.81 398 ARG A C 1
ATOM 3085 O O . ARG A 1 398 ? 20.953 -17.062 -33.75 1 78.81 398 ARG A O 1
ATOM 3092 N N . ARG A 1 399 ? 20.656 -19.172 -33.312 1 71.38 399 ARG A N 1
ATOM 3093 C CA . ARG A 1 399 ? 20.688 -19.547 -34.719 1 71.38 399 ARG A CA 1
ATOM 3094 C C . ARG A 1 399 ? 19.344 -19.344 -35.406 1 71.38 399 ARG A C 1
ATOM 3096 O O . ARG A 1 399 ? 19.219 -19.438 -36.625 1 71.38 399 ARG A O 1
ATOM 3103 N N . ARG A 1 400 ? 18.422 -19.031 -34.594 1 67.56 400 ARG A N 1
ATOM 3104 C CA . ARG A 1 400 ? 17.109 -18.812 -35.219 1 67.56 400 ARG A CA 1
ATOM 3105 C C . ARG A 1 400 ? 17.156 -17.672 -36.219 1 67.56 400 ARG A C 1
ATOM 3107 O O . ARG A 1 400 ? 18 -16.766 -36.094 1 67.56 400 ARG A O 1
ATOM 3114 N N . GLY A 1 401 ? 16.797 -17.688 -37.438 1 56.28 401 GLY A N 1
ATOM 3115 C CA . GLY A 1 401 ? 16.859 -16.781 -38.562 1 56.28 401 GLY A CA 1
ATOM 3116 C C . GLY A 1 401 ? 16.516 -15.352 -38.219 1 56.28 401 GLY A C 1
ATOM 3117 O O . GLY A 1 401 ? 15.828 -15.102 -37.219 1 56.28 401 GLY A O 1
ATOM 3118 N N . LEU A 1 402 ? 17.328 -14.281 -38.719 1 48.78 402 LEU A N 1
ATOM 3119 C CA . LEU A 1 402 ? 17.297 -12.836 -38.594 1 48.78 402 LEU A CA 1
ATOM 3120 C C . LEU A 1 402 ? 15.867 -12.312 -38.594 1 48.78 402 LEU A C 1
ATOM 3122 O O . LEU A 1 402 ? 15.555 -11.344 -37.906 1 48.78 402 LEU A O 1
ATOM 3126 N N . PHE A 1 403 ? 15.117 -12.93 -39.219 1 43.25 403 PHE A N 1
ATOM 3127 C CA . PHE A 1 403 ? 13.781 -12.383 -39.438 1 43.25 403 PHE A CA 1
ATOM 3128 C C . PHE A 1 403 ? 12.922 -12.547 -38.188 1 43.25 403 PHE A C 1
ATOM 3130 O O . PHE A 1 403 ? 12.18 -11.633 -37.812 1 43.25 403 PHE A O 1
ATOM 3137 N N . LYS A 1 404 ? 13.047 -13.688 -37.562 1 50.59 404 LYS A N 1
ATOM 3138 C CA . LYS A 1 404 ? 12.227 -13.914 -36.375 1 50.59 404 LYS A CA 1
ATOM 3139 C C . LYS A 1 404 ? 12.672 -13.023 -35.219 1 50.59 404 LYS A C 1
ATOM 3141 O O . LYS A 1 404 ? 11.836 -12.516 -34.469 1 50.59 404 LYS A O 1
ATOM 3146 N N . ARG A 1 405 ? 13.844 -12.594 -35.25 1 52.12 405 ARG A N 1
ATOM 3147 C CA . ARG A 1 405 ? 14.383 -11.727 -34.188 1 52.12 405 ARG A CA 1
ATOM 3148 C C . ARG A 1 405 ? 13.844 -10.312 -34.344 1 52.12 405 ARG A C 1
ATOM 3150 O O . ARG A 1 405 ? 13.539 -9.664 -33.312 1 52.12 405 ARG A O 1
ATOM 3157 N N . LEU A 1 406 ? 13.711 -9.891 -35.562 1 46.09 406 LEU A N 1
ATOM 3158 C CA . LEU A 1 406 ? 13.242 -8.531 -35.812 1 46.09 406 LEU A CA 1
ATOM 3159 C C . LEU A 1 406 ? 11.781 -8.383 -35.406 1 46.09 406 LEU A C 1
ATOM 3161 O O . LEU A 1 406 ? 11.375 -7.34 -34.875 1 46.09 406 LEU A O 1
ATOM 3165 N N . SER A 1 407 ? 11.008 -9.289 -35.594 1 44.31 407 SER A N 1
ATOM 3166 C CA . SER A 1 407 ? 9.602 -9.203 -35.25 1 44.31 407 SER A CA 1
ATOM 3167 C C . SER A 1 407 ? 9.414 -9.18 -33.719 1 44.31 407 SER A C 1
ATOM 3169 O O . SER A 1 407 ? 8.516 -8.5 -33.219 1 44.31 407 SER A O 1
ATOM 3171 N N . GLU A 1 408 ? 10.297 -9.844 -33.125 1 50.53 408 GLU A N 1
ATOM 3172 C CA . GLU A 1 408 ? 10.234 -9.938 -31.672 1 50.53 408 GLU A CA 1
ATOM 3173 C C . GLU A 1 408 ? 10.617 -8.617 -31.016 1 50.53 408 GLU A C 1
ATOM 3175 O O . GLU A 1 408 ? 10.047 -8.242 -29.984 1 50.53 408 GLU A O 1
ATOM 3180 N N . ARG A 1 409 ? 11.57 -7.906 -31.562 1 44.09 409 ARG A N 1
ATOM 3181 C CA . ARG A 1 409 ? 12.023 -6.621 -31.047 1 44.09 409 ARG A CA 1
ATOM 3182 C C . ARG A 1 409 ? 10.945 -5.555 -31.203 1 44.09 409 ARG A C 1
ATOM 3184 O O . ARG A 1 409 ? 10.812 -4.672 -30.344 1 44.09 409 ARG A O 1
ATOM 3191 N N . VAL A 1 410 ? 10.258 -5.664 -32.156 1 40.94 410 VAL A N 1
ATOM 3192 C CA . VAL A 1 410 ? 9.219 -4.664 -32.438 1 40.94 410 VAL A CA 1
ATOM 3193 C C . VAL A 1 410 ? 8.109 -4.793 -31.391 1 40.94 410 VAL A C 1
ATOM 3195 O O . VAL A 1 410 ? 7.539 -3.787 -30.953 1 40.94 410 VAL A O 1
ATOM 3198 N N . THR A 1 411 ? 7.957 -6 -30.938 1 39.16 411 THR A N 1
ATOM 3199 C CA . THR A 1 411 ? 6.855 -6.242 -30.016 1 39.16 411 THR A CA 1
ATOM 3200 C C . THR A 1 411 ? 7.211 -5.742 -28.609 1 39.16 411 THR A C 1
ATOM 3202 O O . THR A 1 411 ? 6.328 -5.344 -27.844 1 39.16 411 THR A O 1
ATOM 3205 N N . ILE A 1 412 ? 8.477 -5.852 -28.328 1 41.59 412 ILE A N 1
ATOM 3206 C CA . ILE A 1 412 ? 8.898 -5.367 -27.016 1 41.59 412 ILE A CA 1
ATOM 3207 C C . ILE A 1 412 ? 8.477 -3.91 -26.844 1 41.59 412 ILE A C 1
ATOM 3209 O O . ILE A 1 412 ? 8.102 -3.49 -25.75 1 41.59 412 ILE A O 1
ATOM 3213 N N . LEU A 1 413 ? 8.555 -3.311 -27.938 1 35.91 413 LEU A N 1
ATOM 3214 C CA . LEU A 1 413 ? 8.164 -1.905 -27.938 1 35.91 413 LEU A CA 1
ATOM 3215 C C . LEU A 1 413 ? 6.707 -1.747 -27.516 1 35.91 413 LEU A C 1
ATOM 3217 O O . LEU A 1 413 ? 6.336 -0.737 -26.922 1 35.91 413 LEU A O 1
ATOM 3221 N N . PHE A 1 414 ? 5.992 -2.863 -27.828 1 33.75 414 PHE A N 1
ATOM 3222 C CA . PHE A 1 414 ? 4.574 -2.777 -27.484 1 33.75 414 PHE A CA 1
ATOM 3223 C C . PHE A 1 414 ? 4.34 -3.18 -26.031 1 33.75 414 PHE A C 1
ATOM 3225 O O . PHE A 1 414 ? 3.203 -3.15 -25.547 1 33.75 414 PHE A O 1
ATOM 3232 N N . GLY A 1 415 ? 5.305 -3.729 -25.469 1 34.69 415 GLY A N 1
ATOM 3233 C CA . GLY A 1 415 ? 5.18 -4.152 -24.094 1 34.69 415 GLY A CA 1
ATOM 3234 C C . GLY A 1 415 ? 4.816 -3.018 -23.141 1 34.69 415 GLY A C 1
ATOM 3235 O O . GLY A 1 415 ? 4.25 -3.248 -22.078 1 34.69 415 GLY A O 1
ATOM 3236 N N . GLU A 1 416 ? 5.266 -1.877 -23.391 1 35.03 416 GLU A N 1
ATOM 3237 C CA . GLU A 1 416 ? 4.844 -0.756 -22.547 1 35.03 416 GLU A CA 1
ATOM 3238 C C . GLU A 1 416 ? 3.352 -0.479 -22.719 1 35.03 416 GLU A C 1
ATOM 3240 O O . GLU A 1 416 ? 2.744 0.197 -21.891 1 35.03 416 GLU A O 1
ATOM 3245 N N . TYR A 1 417 ? 2.758 -0.809 -24 1 32.38 417 TYR A N 1
ATOM 3246 C CA . TYR A 1 417 ? 1.359 -0.52 -24.297 1 32.38 417 TYR A CA 1
ATOM 3247 C C . TYR A 1 417 ? 0.53 -1.798 -24.312 1 32.38 417 TYR A C 1
ATOM 3249 O O . TYR A 1 417 ? -0.658 -1.769 -24.641 1 32.38 417 TYR A O 1
ATOM 3257 N N . LEU A 1 418 ? 1.145 -2.994 -24.391 1 28.61 418 LEU A N 1
ATOM 3258 C CA . LEU A 1 418 ? 0.296 -4.18 -24.312 1 28.61 418 LEU A CA 1
ATOM 3259 C C . LEU A 1 418 ? -0.159 -4.434 -22.891 1 28.61 418 LEU A C 1
ATOM 3261 O O . LEU A 1 418 ? 0.621 -4.273 -21.938 1 28.61 418 LEU A O 1
ATOM 3265 N N . MET B 1 1 ? 6.32 36.594 -38.375 1 19.75 1 MET B N 1
ATOM 3266 C CA . MET B 1 1 ? 4.992 36.188 -37.906 1 19.75 1 MET B CA 1
ATOM 3267 C C . MET B 1 1 ? 5.035 34.812 -37.219 1 19.75 1 MET B C 1
ATOM 3269 O O . MET B 1 1 ? 3.998 34.188 -37.062 1 19.75 1 MET B O 1
ATOM 3273 N N . LYS B 1 2 ? 6.184 34.344 -36.906 1 22.38 2 LYS B N 1
ATOM 3274 C CA . LYS B 1 2 ? 6.801 33 -36.844 1 22.38 2 LYS B CA 1
ATOM 3275 C C . LYS B 1 2 ? 6.266 32.219 -35.625 1 22.38 2 LYS B C 1
ATOM 3277 O O . LYS B 1 2 ? 6.078 31.016 -35.719 1 22.38 2 LYS B O 1
ATOM 3282 N N . THR B 1 3 ? 6.43 32.75 -34.531 1 24.98 3 THR B N 1
ATOM 3283 C CA . THR B 1 3 ? 7 32.125 -33.344 1 24.98 3 THR B CA 1
ATOM 3284 C C . THR B 1 3 ? 5.91 31.469 -32.5 1 24.98 3 THR B C 1
ATOM 3286 O O . THR B 1 3 ? 6.164 31.016 -31.375 1 24.98 3 THR B O 1
ATOM 3289 N N . CYS B 1 4 ? 4.566 31.672 -32.781 1 26 4 CYS B N 1
ATOM 3290 C CA . CYS B 1 4 ? 3.471 31.484 -31.844 1 26 4 CYS B CA 1
ATOM 3291 C C . CYS B 1 4 ? 3.17 30 -31.656 1 26 4 CYS B C 1
ATOM 3293 O O . CYS B 1 4 ? 2.006 29.594 -31.594 1 26 4 CYS B O 1
ATOM 3295 N N . TRP B 1 5 ? 4.047 29.125 -32.094 1 25.48 5 TRP B N 1
ATOM 3296 C CA . TRP B 1 5 ? 3.746 27.703 -32.219 1 25.48 5 TRP B CA 1
ATOM 3297 C C . TRP B 1 5 ? 3.457 27.047 -30.875 1 25.48 5 TRP B C 1
ATOM 3299 O O . TRP B 1 5 ? 3.252 25.844 -30.797 1 25.48 5 TRP B O 1
ATOM 3309 N N . PRO B 1 6 ? 3.994 27.734 -29.766 1 30.75 6 PRO B N 1
ATOM 3310 C CA . PRO B 1 6 ? 3.996 27.031 -28.484 1 30.75 6 PRO B CA 1
ATOM 3311 C C . PRO B 1 6 ? 2.59 26.797 -27.938 1 30.75 6 PRO B C 1
ATOM 3313 O O . PRO B 1 6 ? 2.422 26.109 -26.922 1 30.75 6 PRO B O 1
ATOM 3316 N N . LEU B 1 7 ? 1.571 27.484 -28.438 1 28.64 7 LEU B N 1
ATOM 3317 C CA . LEU B 1 7 ? 0.248 27.578 -27.844 1 28.64 7 LEU B CA 1
ATOM 3318 C C . LEU B 1 7 ? -0.526 26.281 -28.016 1 28.64 7 LEU B C 1
ATOM 3320 O O . LEU B 1 7 ? -1.475 26.016 -27.266 1 28.64 7 LEU B O 1
ATOM 3324 N N . LEU B 1 8 ? -0.379 25.578 -29.125 1 26.95 8 LEU B N 1
ATOM 3325 C CA . LEU B 1 8 ? -1.235 24.453 -29.469 1 26.95 8 LEU B CA 1
ATOM 3326 C C . LEU B 1 8 ? -0.993 23.281 -28.516 1 26.95 8 LEU B C 1
ATOM 3328 O O . LEU B 1 8 ? -1.925 22.547 -28.172 1 26.95 8 LEU B O 1
ATOM 3332 N N . VAL B 1 9 ? 0.249 23.031 -28.219 1 29.11 9 VAL B N 1
ATOM 3333 C CA . VAL B 1 9 ? 0.528 21.859 -27.391 1 29.11 9 VAL B CA 1
ATOM 3334 C C . VAL B 1 9 ? -0.127 22.031 -26.031 1 29.11 9 VAL B C 1
ATOM 3336 O O . VAL B 1 9 ? -0.353 21.047 -25.312 1 29.11 9 VAL B O 1
ATOM 3339 N N . LEU B 1 10 ? -0.407 23.234 -25.562 1 29 10 LEU B N 1
ATOM 3340 C CA . LEU B 1 10 ? -0.972 23.594 -24.266 1 29 10 LEU B CA 1
ATOM 3341 C C . LEU B 1 10 ? -2.443 23.188 -24.188 1 29 10 LEU B C 1
ATOM 3343 O O . LEU B 1 10 ? -2.92 22.766 -23.125 1 29 10 LEU B O 1
ATOM 3347 N N . ALA B 1 11 ? -3.217 23.391 -25.172 1 28.27 11 ALA B N 1
ATOM 3348 C CA . ALA B 1 11 ? -4.668 23.234 -25.234 1 28.27 11 ALA B CA 1
ATOM 3349 C C . ALA B 1 11 ? -5.062 21.766 -25.109 1 28.27 11 ALA B C 1
ATOM 3351 O O . ALA B 1 11 ? -6.137 21.438 -24.594 1 28.27 11 ALA B O 1
ATOM 3352 N N . VAL B 1 12 ? -4.41 20.875 -25.859 1 29.08 12 VAL B N 1
ATOM 3353 C CA . VAL B 1 12 ? -4.801 19.469 -25.859 1 29.08 12 VAL B CA 1
ATOM 3354 C C . VAL B 1 12 ? -4.723 18.922 -24.438 1 29.08 12 VAL B C 1
ATOM 3356 O O . VAL B 1 12 ? -5.402 17.938 -24.109 1 29.08 12 VAL B O 1
ATOM 3359 N N . LEU B 1 13 ? -3.77 19.359 -23.641 1 30.55 13 LEU B N 1
ATOM 3360 C CA . LEU B 1 13 ? -3.695 18.891 -22.25 1 30.55 13 LEU B CA 1
ATOM 3361 C C . LEU B 1 13 ? -4.891 19.391 -21.453 1 30.55 13 LEU B C 1
ATOM 3363 O O . LEU B 1 13 ? -5.02 19.078 -20.266 1 30.55 13 LEU B O 1
ATOM 3367 N N . LEU B 1 14 ? -5.586 20.422 -21.859 1 29.47 14 LEU B N 1
ATOM 3368 C CA . LEU B 1 14 ? -6.734 21.047 -21.219 1 29.47 14 LEU B CA 1
ATOM 3369 C C . LEU B 1 14 ? -7.934 20.094 -21.203 1 29.47 14 LEU B C 1
ATOM 3371 O O . LEU B 1 14 ? -8.984 20.422 -20.656 1 29.47 14 LEU B O 1
ATOM 3375 N N . ALA B 1 15 ? -8.125 19.375 -22.297 1 29.02 15 ALA B N 1
ATOM 3376 C CA . ALA B 1 15 ? -9.375 18.625 -22.406 1 29.02 15 ALA B CA 1
ATOM 3377 C C . ALA B 1 15 ? -9.602 17.734 -21.188 1 29.02 15 ALA B C 1
ATOM 3379 O O . ALA B 1 15 ? -10.578 16.984 -21.141 1 29.02 15 ALA B O 1
ATOM 3380 N N . GLY B 1 16 ? -8.547 17.375 -20.531 1 29.97 16 GLY B N 1
ATOM 3381 C CA . GLY B 1 16 ? -9 16.453 -19.516 1 29.97 16 GLY B CA 1
ATOM 3382 C C . GLY B 1 16 ? -9.805 17.109 -18.406 1 29.97 16 GLY B C 1
ATOM 3383 O O . GLY B 1 16 ? -9.25 17.484 -17.375 1 29.97 16 GLY B O 1
ATOM 3384 N N . CYS B 1 17 ? -10.625 18.188 -18.672 1 30.47 17 CYS B N 1
ATOM 3385 C CA . CYS B 1 17 ? -11.641 18.484 -17.656 1 30.47 17 CYS B CA 1
ATOM 3386 C C . CYS B 1 17 ? -11.961 17.25 -16.828 1 30.47 17 CYS B C 1
ATOM 3388 O O . CYS B 1 17 ? -12.383 16.234 -17.359 1 30.47 17 CYS B O 1
ATOM 3390 N N . PRO B 1 18 ? -11.266 17.172 -15.734 1 34.34 18 PRO B N 1
ATOM 3391 C CA . PRO B 1 18 ? -11.758 16.047 -14.922 1 34.34 18 PRO B CA 1
ATOM 3392 C C . PRO B 1 18 ? -13.281 15.977 -14.867 1 34.34 18 PRO B C 1
ATOM 3394 O O . PRO B 1 18 ? -13.93 16.969 -14.508 1 34.34 18 PRO B O 1
ATOM 3397 N N . LEU B 1 19 ? -13.93 15.609 -15.938 1 33.78 19 LEU B N 1
ATOM 3398 C CA . LEU B 1 19 ? -15.328 15.203 -15.992 1 33.78 19 LEU B CA 1
ATOM 3399 C C . LEU B 1 19 ? -15.859 14.898 -14.594 1 33.78 19 LEU B C 1
ATOM 3401 O O . LEU B 1 19 ? -15.086 14.609 -13.68 1 33.78 19 LEU B O 1
ATOM 3405 N N . PRO B 1 20 ? -17.219 15.055 -14.5 1 33.59 20 PRO B N 1
ATOM 3406 C CA . PRO B 1 20 ? -18.172 14.727 -13.445 1 33.59 20 PRO B CA 1
ATOM 3407 C C . PRO B 1 20 ? -17.672 13.641 -12.5 1 33.59 20 PRO B C 1
ATOM 3409 O O . PRO B 1 20 ? -16.766 12.867 -12.859 1 33.59 20 PRO B O 1
ATOM 3412 N N . ASN B 1 21 ? -17.828 13.875 -11.164 1 38.28 21 ASN B N 1
ATOM 3413 C CA . ASN B 1 21 ? -17.844 13.047 -9.961 1 38.28 21 ASN B CA 1
ATOM 3414 C C . ASN B 1 21 ? -18.062 11.578 -10.297 1 38.28 21 ASN B C 1
ATOM 3416 O O . ASN B 1 21 ? -19.141 11.188 -10.75 1 38.28 21 ASN B O 1
ATOM 3420 N N . HIS B 1 22 ? -17.188 10.961 -10.578 1 42.69 22 HIS B N 1
ATOM 3421 C CA . HIS B 1 22 ? -17.094 9.531 -10.859 1 42.69 22 HIS B CA 1
ATOM 3422 C C . HIS B 1 22 ? -17.891 8.719 -9.844 1 42.69 22 HIS B C 1
ATOM 3424 O O . HIS B 1 22 ? -17.562 8.695 -8.656 1 42.69 22 HIS B O 1
ATOM 3430 N N . ARG B 1 23 ? -19.156 8.664 -9.992 1 40.75 23 ARG B N 1
ATOM 3431 C CA . ARG B 1 23 ? -20.094 7.75 -9.367 1 40.75 23 ARG B CA 1
ATOM 3432 C C . ARG B 1 23 ? -19.375 6.543 -8.773 1 40.75 23 ARG B C 1
ATOM 3434 O O . ARG B 1 23 ? -19.922 5.852 -7.91 1 40.75 23 ARG B O 1
ATOM 3441 N N . LEU B 1 24 ? -18.203 6.383 -9.219 1 49.53 24 LEU B N 1
ATOM 3442 C CA . LEU B 1 24 ? -17.625 5.082 -8.898 1 49.53 24 LEU B CA 1
ATOM 3443 C C . LEU B 1 24 ? -16.531 5.215 -7.848 1 49.53 24 LEU B C 1
ATOM 3445 O O . LEU B 1 24 ? -15.82 4.25 -7.562 1 49.53 24 LEU B O 1
ATOM 3449 N N . ALA B 1 25 ? -16.531 6.477 -7.133 1 63.09 25 ALA B N 1
ATOM 3450 C CA . ALA B 1 25 ? -15.547 6.66 -6.07 1 63.09 25 ALA B CA 1
ATOM 3451 C C . ALA B 1 25 ? -16.031 6.055 -4.758 1 63.09 25 ALA B C 1
ATOM 3453 O O . ALA B 1 25 ? -17.25 5.973 -4.516 1 63.09 25 ALA B O 1
ATOM 3454 N N . LEU B 1 26 ? -15.125 5.605 -4.008 1 75.31 26 LEU B N 1
ATOM 3455 C CA . LEU B 1 26 ? -15.414 5.074 -2.68 1 75.31 26 LEU B CA 1
ATOM 3456 C C . LEU B 1 26 ? -16.219 6.078 -1.856 1 75.31 26 LEU B C 1
ATOM 3458 O O . LEU B 1 26 ? -15.875 7.262 -1.812 1 75.31 26 LEU B O 1
ATOM 3462 N N . ARG B 1 27 ? -17.406 5.688 -1.483 1 74.81 27 ARG B N 1
ATOM 3463 C CA . ARG B 1 27 ? -18.188 6.395 -0.473 1 74.81 27 ARG B CA 1
ATOM 3464 C C . ARG B 1 27 ? -18.484 5.492 0.722 1 74.81 27 ARG B C 1
ATOM 3466 O O . ARG B 1 27 ? -19.094 4.426 0.569 1 74.81 27 ARG B O 1
ATOM 3473 N N . ILE B 1 28 ? -17.953 5.871 1.827 1 80.12 28 ILE B N 1
ATOM 3474 C CA . ILE B 1 28 ? -18.188 5.082 3.033 1 80.12 28 ILE B CA 1
ATOM 3475 C C . ILE B 1 28 ? -19.484 5.539 3.711 1 80.12 28 ILE B C 1
ATOM 3477 O O . ILE B 1 28 ? -19.562 6.668 4.199 1 80.12 28 ILE B O 1
ATOM 3481 N N . ARG B 1 29 ? -20.438 4.719 3.66 1 76.31 29 ARG B N 1
ATOM 3482 C CA . ARG B 1 29 ? -21.75 5.055 4.199 1 76.31 29 ARG B CA 1
ATOM 3483 C C . ARG B 1 29 ? -22 4.344 5.523 1 76.31 29 ARG B C 1
ATOM 3485 O O . ARG B 1 29 ? -22.984 4.629 6.215 1 76.31 29 ARG B O 1
ATOM 3492 N N . ASP B 1 30 ? -21.062 3.525 5.867 1 80.12 30 ASP B N 1
ATOM 3493 C CA . ASP B 1 30 ? -21.203 2.738 7.09 1 80.12 30 ASP B CA 1
ATOM 3494 C C . ASP B 1 30 ? -21.203 3.637 8.32 1 80.12 30 ASP B C 1
ATOM 3496 O O . ASP B 1 30 ? -20.672 4.75 8.289 1 80.12 30 ASP B O 1
ATOM 3500 N N . ASP B 1 31 ? -21.953 3.139 9.25 1 83.06 31 ASP B N 1
ATOM 3501 C CA . ASP B 1 31 ? -21.75 3.709 10.578 1 83.06 31 ASP B CA 1
ATOM 3502 C C . ASP B 1 31 ? -20.453 3.199 11.211 1 83.06 31 ASP B C 1
ATOM 3504 O O . ASP B 1 31 ? -20.344 2.02 11.547 1 83.06 31 ASP B O 1
ATOM 3508 N N . ILE B 1 32 ? -19.562 4.105 11.344 1 88.94 32 ILE B N 1
ATOM 3509 C CA . ILE B 1 32 ? -18.266 3.711 11.875 1 88.94 32 ILE B CA 1
ATOM 3510 C C . ILE B 1 32 ? -18.375 3.518 13.391 1 88.94 32 ILE B C 1
ATOM 3512 O O . ILE B 1 32 ? -18.844 4.406 14.102 1 88.94 32 ILE B O 1
ATOM 3516 N N . PRO B 1 33 ? -17.922 2.373 13.805 1 88.94 33 PRO B N 1
ATOM 3517 C CA . PRO B 1 33 ? -18 2.121 15.242 1 88.94 33 PRO B CA 1
ATOM 3518 C C . PRO B 1 33 ? -17.266 3.18 16.062 1 88.94 33 PRO B C 1
ATOM 3520 O O . PRO B 1 33 ? -16.234 3.684 15.641 1 88.94 33 PRO B O 1
ATOM 3523 N N . VAL B 1 34 ? -17.766 3.357 17.359 1 88.25 34 VAL B N 1
ATOM 3524 C CA . VAL B 1 34 ? -17.188 4.418 18.188 1 88.25 34 VAL B CA 1
ATOM 3525 C C . VAL B 1 34 ? -16.266 3.812 19.234 1 88.25 34 VAL B C 1
ATOM 3527 O O . VAL B 1 34 ? -15.477 4.523 19.859 1 88.25 34 VAL B O 1
ATOM 3530 N N . THR B 1 35 ? -16.359 2.471 19.438 1 92.38 35 THR B N 1
ATOM 3531 C CA . THR B 1 35 ? -15.438 1.841 20.375 1 92.38 35 THR B CA 1
ATOM 3532 C C . THR B 1 35 ? -14.016 1.864 19.828 1 92.38 35 THR B C 1
ATOM 3534 O O . THR B 1 35 ? -13.812 1.794 18.609 1 92.38 35 THR B O 1
ATOM 3537 N N . PRO B 1 36 ? -13.078 2 20.734 1 93.75 36 PRO B N 1
ATOM 3538 C CA . PRO B 1 36 ? -11.695 2.025 20.266 1 93.75 36 PRO B CA 1
ATOM 3539 C C . PRO B 1 36 ? -11.344 0.824 19.391 1 93.75 36 PRO B C 1
ATOM 3541 O O . PRO B 1 36 ? -10.68 0.977 18.359 1 93.75 36 PRO B O 1
ATOM 3544 N N . GLU B 1 37 ? -11.844 -0.343 19.781 1 94.31 37 GLU B N 1
ATOM 3545 C CA . GLU B 1 37 ? -11.57 -1.549 19 1 94.31 37 GLU B CA 1
ATOM 3546 C C . GLU B 1 37 ? -12.266 -1.499 17.641 1 94.31 37 GLU B C 1
ATOM 3548 O O . GLU B 1 37 ? -11.688 -1.9 16.625 1 94.31 37 GLU B O 1
ATOM 3553 N N . GLY B 1 38 ? -13.461 -1.047 17.672 1 95 38 GLY B N 1
ATOM 3554 C CA . GLY B 1 38 ? -14.203 -0.916 16.422 1 95 38 GLY B CA 1
ATOM 3555 C C . GLY B 1 38 ? -13.594 0.085 15.469 1 95 38 GLY B C 1
ATOM 3556 O O . GLY B 1 38 ? -13.523 -0.167 14.258 1 95 38 GLY B O 1
ATOM 3557 N N . ARG B 1 39 ? -13.164 1.202 16.016 1 95.88 39 ARG B N 1
ATOM 3558 C CA . ARG B 1 39 ? -12.508 2.213 15.188 1 95.88 39 ARG B CA 1
ATOM 3559 C C . ARG B 1 39 ? -11.203 1.681 14.602 1 95.88 39 ARG B C 1
ATOM 3561 O O . ARG B 1 39 ? -10.914 1.898 13.422 1 95.88 39 ARG B O 1
ATOM 3568 N N . SER B 1 40 ? -10.492 1 15.461 1 97.25 40 SER B N 1
ATOM 3569 C CA . SER B 1 40 ? -9.234 0.426 14.984 1 97.25 40 SER B CA 1
ATOM 3570 C C . SER B 1 40 ? -9.469 -0.562 13.852 1 97.25 40 SER B C 1
ATOM 3572 O O . SER B 1 40 ? -8.742 -0.557 12.852 1 97.25 40 SER B O 1
ATOM 3574 N N . LEU B 1 41 ? -10.453 -1.361 13.984 1 96.62 41 LEU B N 1
ATOM 3575 C CA . LEU B 1 41 ? -10.766 -2.338 12.945 1 96.62 41 LEU B CA 1
ATOM 3576 C C . LEU B 1 41 ? -11.203 -1.646 11.656 1 96.62 41 LEU B C 1
ATOM 3578 O O . LEU B 1 41 ? -10.852 -2.084 10.562 1 96.62 41 LEU B O 1
ATOM 3582 N N . ALA B 1 42 ? -12.008 -0.594 11.781 1 97 42 ALA B N 1
ATOM 3583 C CA . ALA B 1 42 ? -12.414 0.178 10.609 1 97 42 ALA B CA 1
ATOM 3584 C C . ALA B 1 42 ? -11.203 0.73 9.867 1 97 42 ALA B C 1
ATOM 3586 O O . ALA B 1 42 ? -11.133 0.655 8.633 1 97 42 ALA B O 1
ATOM 3587 N N . TRP B 1 43 ? -10.273 1.225 10.586 1 97.56 43 TRP B N 1
ATOM 3588 C CA . TRP B 1 43 ? -9.062 1.768 9.984 1 97.56 43 TRP B CA 1
ATOM 3589 C C . TRP B 1 43 ? -8.219 0.659 9.359 1 97.56 43 TRP B C 1
ATOM 3591 O O . TRP B 1 43 ? -7.703 0.811 8.25 1 97.56 43 TRP B O 1
ATOM 3601 N N . TYR B 1 44 ? -8.156 -0.446 10.023 1 97.38 44 TYR B N 1
ATOM 3602 C CA . TYR B 1 44 ? -7.383 -1.56 9.477 1 97.38 44 TYR B CA 1
ATOM 3603 C C . TYR B 1 44 ? -7.977 -2.045 8.164 1 97.38 44 TYR B C 1
ATOM 3605 O O . TYR B 1 44 ? -7.266 -2.166 7.16 1 97.38 44 TYR B O 1
ATOM 3613 N N . GLN B 1 45 ? -9.273 -2.314 8.164 1 96.81 45 GLN B N 1
ATOM 3614 C CA . GLN B 1 45 ? -9.844 -2.959 6.984 1 96.81 45 GLN B CA 1
ATOM 3615 C C . GLN B 1 45 ? -10 -1.968 5.836 1 96.81 45 GLN B C 1
ATOM 3617 O O . GLN B 1 45 ? -10.305 -2.359 4.707 1 96.81 45 GLN B O 1
ATOM 3622 N N . THR B 1 46 ? -9.742 -0.639 6.113 1 96.62 46 THR B N 1
ATOM 3623 C CA . THR B 1 46 ? -9.875 0.368 5.062 1 96.62 46 THR B CA 1
ATOM 3624 C C . THR B 1 46 ? -8.508 0.776 4.531 1 96.62 46 THR B C 1
ATOM 3626 O O . THR B 1 46 ? -8.32 0.918 3.32 1 96.62 46 THR B O 1
ATOM 3629 N N . VAL B 1 47 ? -7.492 0.91 5.48 1 96.44 47 VAL B N 1
ATOM 3630 C CA . VAL B 1 47 ? -6.219 1.457 5.027 1 96.44 47 VAL B CA 1
ATOM 3631 C C . VAL B 1 47 ? -5.086 0.502 5.395 1 96.44 47 VAL B C 1
ATOM 3633 O O . VAL B 1 47 ? -3.92 0.765 5.086 1 96.44 47 VAL B O 1
ATOM 3636 N N . GLY B 1 48 ? -5.355 -0.563 6.066 1 96.5 48 GLY B N 1
ATOM 3637 C CA . GLY B 1 48 ? -4.363 -1.575 6.387 1 96.5 48 GLY B CA 1
ATOM 3638 C C . GLY B 1 48 ? -3.545 -1.237 7.621 1 96.5 48 GLY B C 1
ATOM 3639 O O . GLY B 1 48 ? -2.473 -1.806 7.836 1 96.5 48 GLY B O 1
ATOM 3640 N N . VAL B 1 49 ? -3.988 -0.276 8.43 1 97.75 49 VAL B N 1
ATOM 3641 C CA . VAL B 1 49 ? -3.242 0.159 9.602 1 97.75 49 VAL B CA 1
ATOM 3642 C C . VAL B 1 49 ? -4.141 0.096 10.836 1 97.75 49 VAL B C 1
ATOM 3644 O O . VAL B 1 49 ? -5.215 0.703 10.859 1 97.75 49 VAL B O 1
ATOM 3647 N N . GLU B 1 50 ? -3.752 -0.646 11.812 1 96.38 50 GLU B N 1
ATOM 3648 C CA . GLU B 1 50 ? -4.441 -0.664 13.094 1 96.38 50 GLU B CA 1
ATOM 3649 C C . GLU B 1 50 ? -4.043 0.537 13.953 1 96.38 50 GLU B C 1
ATOM 3651 O O . GLU B 1 50 ? -2.908 1.01 13.875 1 96.38 50 GLU B O 1
ATOM 3656 N N . LEU B 1 51 ? -4.961 1.029 14.688 1 98.06 51 LEU B N 1
ATOM 3657 C CA . LEU B 1 51 ? -4.621 1.985 15.734 1 98.06 51 LEU B CA 1
ATOM 3658 C C . LEU B 1 51 ? -4.23 1.267 17.016 1 98.06 51 LEU B C 1
ATOM 3660 O O . LEU B 1 51 ? -5.094 0.908 17.828 1 98.06 51 LEU B O 1
ATOM 3664 N N . GLU B 1 52 ? -2.941 1.129 17.172 1 96.38 52 GLU B N 1
ATOM 3665 C CA . GLU B 1 52 ? -2.418 0.315 18.266 1 96.38 52 GLU B CA 1
ATOM 3666 C C . GLU B 1 52 ? -2.344 1.115 19.562 1 96.38 52 GLU B C 1
ATOM 3668 O O . GLU B 1 52 ? -1.979 2.293 19.547 1 96.38 52 GLU B O 1
ATOM 3673 N N . PRO B 1 53 ? -2.656 0.449 20.656 1 97.12 53 PRO B N 1
ATOM 3674 C CA . PRO B 1 53 ? -2.531 1.143 21.938 1 97.12 53 PRO B CA 1
ATOM 3675 C C . PRO B 1 53 ? -1.079 1.293 22.391 1 97.12 53 PRO B C 1
ATOM 3677 O O . PRO B 1 53 ? -0.173 0.75 21.75 1 97.12 53 PRO B O 1
ATOM 3680 N N . GLY B 1 54 ? -0.852 2.137 23.391 1 97.81 54 GLY B N 1
ATOM 3681 C CA . GLY B 1 54 ? 0.452 2.176 24.031 1 97.81 54 GLY B CA 1
ATOM 3682 C C . GLY B 1 54 ? 1.317 3.328 23.562 1 97.81 54 GLY B C 1
ATOM 3683 O O . GLY B 1 54 ? 2.539 3.299 23.719 1 97.81 54 GLY B O 1
ATOM 3684 N N . ASN B 1 55 ? 0.694 4.391 23.031 1 98.44 55 ASN B N 1
ATOM 3685 C CA . ASN B 1 55 ? 1.483 5.492 22.5 1 98.44 55 ASN B CA 1
ATOM 3686 C C . ASN B 1 55 ? 1.352 6.746 23.359 1 98.44 55 ASN B C 1
ATOM 3688 O O . ASN B 1 55 ? 0.284 7.012 23.906 1 98.44 55 ASN B O 1
ATOM 3692 N N . GLU B 1 56 ? 2.391 7.395 23.516 1 98.56 56 GLU B N 1
ATOM 3693 C CA . GLU B 1 56 ? 2.4 8.789 23.969 1 98.56 56 GLU B CA 1
ATOM 3694 C C . GLU B 1 56 ? 2.525 9.742 22.781 1 98.56 56 GLU B C 1
ATOM 3696 O O . GLU B 1 56 ? 3.404 9.578 21.938 1 98.56 56 GLU B O 1
ATOM 3701 N N . VAL B 1 57 ? 1.594 10.641 22.703 1 98.56 57 VAL B N 1
ATOM 3702 C CA . VAL B 1 57 ? 1.566 11.555 21.578 1 98.56 57 VAL B CA 1
ATOM 3703 C C . VAL B 1 57 ? 1.479 13 22.078 1 98.56 57 VAL B C 1
ATOM 3705 O O . VAL B 1 57 ? 0.76 13.281 23.047 1 98.56 57 VAL B O 1
ATOM 3708 N N . GLU B 1 58 ? 2.221 13.867 21.422 1 97.75 58 GLU B N 1
ATOM 3709 C CA . GLU B 1 58 ? 2.205 15.289 21.766 1 97.75 58 GLU B CA 1
ATOM 3710 C C . GLU B 1 58 ? 2.135 16.156 20.516 1 97.75 58 GLU B C 1
ATOM 3712 O O . GLU B 1 58 ? 2.859 15.93 19.547 1 97.75 58 GLU B O 1
ATOM 3717 N N . LEU B 1 59 ? 1.24 17.094 20.609 1 98.69 59 LEU B N 1
ATOM 3718 C CA . LEU B 1 59 ? 1.171 18.094 19.547 1 98.69 59 LEU B CA 1
ATOM 3719 C C . LEU B 1 59 ? 2.322 19.094 19.656 1 98.69 59 LEU B C 1
ATOM 3721 O O . LEU B 1 59 ? 2.615 19.594 20.734 1 98.69 59 LEU B O 1
ATOM 3725 N N . VAL B 1 60 ? 3.014 19.297 18.578 1 98.62 60 VAL B N 1
ATOM 3726 C CA . VAL B 1 60 ? 4.109 20.266 18.5 1 98.62 60 VAL B CA 1
ATOM 3727 C C . VAL B 1 60 ? 3.783 21.344 17.469 1 98.62 60 VAL B C 1
ATOM 3729 O O . VAL B 1 60 ? 3.74 21.062 16.266 1 98.62 60 VAL B O 1
ATOM 3732 N N . ASN B 1 61 ? 3.66 22.547 17.906 1 97.81 61 ASN B N 1
ATOM 3733 C CA . ASN B 1 61 ? 3.252 23.625 17.016 1 97.81 61 ASN B CA 1
ATOM 3734 C C . ASN B 1 61 ? 4.453 24.406 16.5 1 97.81 61 ASN B C 1
ATOM 3736 O O . ASN B 1 61 ? 5.379 24.703 17.25 1 97.81 61 ASN B O 1
ATOM 3740 N N . ASN B 1 62 ? 4.434 24.594 15.258 1 98 62 ASN B N 1
ATOM 3741 C CA . ASN B 1 62 ? 5.297 25.578 14.609 1 98 62 ASN B CA 1
ATOM 3742 C C . ASN B 1 62 ? 6.773 25.266 14.836 1 98 62 ASN B C 1
ATOM 3744 O O . ASN B 1 62 ? 7.195 24.109 14.719 1 98 62 ASN B O 1
ATOM 3748 N N . GLY B 1 63 ? 7.562 26.281 15.031 1 98.12 63 GLY B N 1
ATOM 3749 C CA . GLY B 1 63 ? 9.008 26.141 15.078 1 98.12 63 GLY B CA 1
ATOM 3750 C C . GLY B 1 63 ? 9.492 25.281 16.219 1 98.12 63 GLY B C 1
ATOM 3751 O O . GLY B 1 63 ? 10.648 24.844 16.234 1 98.12 63 GLY B O 1
ATOM 3752 N N . HIS B 1 64 ? 8.656 24.922 17.156 1 98.5 64 HIS B N 1
ATOM 3753 C CA . HIS B 1 64 ? 9.047 24.094 18.297 1 98.5 64 HIS B CA 1
ATOM 3754 C C . HIS B 1 64 ? 9.438 22.688 17.844 1 98.5 64 HIS B C 1
ATOM 3756 O O . HIS B 1 64 ? 10.047 21.938 18.594 1 98.5 64 HIS B O 1
ATOM 3762 N N . VAL B 1 65 ? 9.086 22.391 16.609 1 98.62 65 VAL B N 1
ATOM 3763 C CA . VAL B 1 65 ? 9.461 21.094 16.062 1 98.62 65 VAL B CA 1
ATOM 3764 C C . VAL B 1 65 ? 10.984 20.953 16.062 1 98.62 65 VAL B C 1
ATOM 3766 O O . VAL B 1 65 ? 11.516 19.859 16.266 1 98.62 65 VAL B O 1
ATOM 3769 N N . PHE B 1 66 ? 11.719 22.016 15.867 1 98.75 66 PHE B N 1
ATOM 3770 C CA . PHE B 1 66 ? 13.172 21.953 15.82 1 98.75 66 PHE B CA 1
ATOM 3771 C C . PHE B 1 66 ? 13.742 21.672 17.203 1 98.75 66 PHE B C 1
ATOM 3773 O O . PHE B 1 66 ? 14.766 21 17.344 1 98.75 66 PHE B O 1
ATOM 3780 N N . ASP B 1 67 ? 13.055 22.203 18.266 1 98.75 67 ASP B N 1
ATOM 3781 C CA . ASP B 1 67 ? 13.461 21.875 19.625 1 98.75 67 ASP B CA 1
ATOM 3782 C C . ASP B 1 67 ? 13.312 20.391 19.891 1 98.75 67 ASP B C 1
ATOM 3784 O O . ASP B 1 67 ? 14.195 19.766 20.5 1 98.75 67 ASP B O 1
ATOM 3788 N N . VAL B 1 68 ? 12.219 19.875 19.469 1 98.75 68 VAL B N 1
ATOM 3789 C CA . VAL B 1 68 ? 11.93 18.453 19.672 1 98.75 68 VAL B CA 1
ATOM 3790 C C . VAL B 1 68 ? 12.93 17.594 18.891 1 98.75 68 VAL B C 1
ATOM 3792 O O . VAL B 1 68 ? 13.469 16.625 19.422 1 98.75 68 VAL B O 1
ATOM 3795 N N . LEU B 1 69 ? 13.18 17.953 17.641 1 98.81 69 LEU B N 1
ATOM 3796 C CA . LEU B 1 69 ? 14.125 17.203 16.812 1 98.81 69 LEU B CA 1
ATOM 3797 C C . LEU B 1 69 ? 15.516 17.203 17.438 1 98.81 69 LEU B C 1
ATOM 3799 O O . LEU B 1 69 ? 16.156 16.156 17.547 1 98.81 69 LEU B O 1
ATOM 3803 N N . GLU B 1 70 ? 15.945 18.391 17.891 1 98.75 70 GLU B N 1
ATOM 3804 C CA . GLU B 1 70 ? 17.25 18.484 18.531 1 98.75 70 GLU B CA 1
ATOM 3805 C C . GLU B 1 70 ? 17.328 17.594 19.781 1 98.75 70 GLU B C 1
ATOM 3807 O O . GLU B 1 70 ? 18.312 16.875 19.969 1 98.75 70 GLU B O 1
ATOM 3812 N N . ARG B 1 71 ? 16.328 17.688 20.578 1 98.62 71 ARG B N 1
ATOM 3813 C CA . ARG B 1 71 ? 16.281 16.906 21.812 1 98.62 71 ARG B CA 1
ATOM 3814 C C . ARG B 1 71 ? 16.375 15.414 21.5 1 98.62 71 ARG B C 1
ATOM 3816 O O . ARG B 1 71 ? 17.156 14.695 22.125 1 98.62 71 ARG B O 1
ATOM 3823 N N . GLU B 1 72 ? 15.586 14.938 20.562 1 98.75 72 GLU B N 1
ATOM 3824 C CA . GLU B 1 72 ? 15.531 13.523 20.203 1 98.75 72 GLU B CA 1
ATOM 3825 C C . GLU B 1 72 ? 16.844 13.062 19.594 1 98.75 72 GLU B C 1
ATOM 3827 O O . GLU B 1 72 ? 17.297 11.938 19.844 1 98.75 72 GLU B O 1
ATOM 3832 N N . ILE B 1 73 ? 17.453 13.906 18.75 1 98.81 73 ILE B N 1
ATOM 3833 C CA . ILE B 1 73 ? 18.734 13.578 18.125 1 98.81 73 ILE B CA 1
ATOM 3834 C C . ILE B 1 73 ? 19.797 13.352 19.203 1 98.81 73 ILE B C 1
ATOM 3836 O O . ILE B 1 73 ? 20.484 12.336 19.203 1 98.81 73 ILE B O 1
ATOM 3840 N N . ARG B 1 74 ? 19.859 14.25 20.141 1 98.69 74 ARG B N 1
ATOM 3841 C CA . ARG B 1 74 ? 20.875 14.18 21.188 1 98.69 74 ARG B CA 1
ATOM 3842 C C . ARG B 1 74 ? 20.609 13 22.125 1 98.69 74 ARG B C 1
ATOM 3844 O O . ARG B 1 74 ? 21.547 12.445 22.703 1 98.69 74 ARG B O 1
ATOM 3851 N N . ALA B 1 75 ? 19.375 12.602 22.234 1 98.5 75 ALA B N 1
ATOM 3852 C CA . ALA B 1 75 ? 18.984 11.539 23.156 1 98.5 75 ALA B CA 1
ATOM 3853 C C . ALA B 1 75 ? 19.109 10.172 22.516 1 98.5 75 ALA B C 1
ATOM 3855 O O . ALA B 1 75 ? 19.078 9.141 23.188 1 98.5 75 ALA B O 1
ATOM 3856 N N . ALA B 1 76 ? 19.203 10.086 21.203 1 98.44 76 ALA B N 1
ATOM 3857 C CA . ALA B 1 76 ? 19.219 8.828 20.469 1 98.44 76 ALA B CA 1
ATOM 3858 C C . ALA B 1 76 ? 20.344 7.922 20.938 1 98.44 76 ALA B C 1
ATOM 3860 O O . ALA B 1 76 ? 21.438 8.406 21.281 1 98.44 76 ALA B O 1
ATOM 3861 N N . ARG B 1 77 ? 20.094 6.59 20.859 1 97.62 77 ARG B N 1
ATOM 3862 C CA . ARG B 1 77 ? 21.047 5.637 21.406 1 97.62 77 ARG B CA 1
ATOM 3863 C C . ARG B 1 77 ? 21.547 4.668 20.344 1 97.62 77 ARG B C 1
ATOM 3865 O O . ARG B 1 77 ? 22.594 4.059 20.484 1 97.62 77 ARG B O 1
ATOM 3872 N N . SER B 1 78 ? 20.766 4.52 19.281 1 97.44 78 SER B N 1
ATOM 3873 C CA . SER B 1 78 ? 21.172 3.525 18.281 1 97.44 78 SER B CA 1
ATOM 3874 C C . SER B 1 78 ? 21.078 4.086 16.875 1 97.44 78 SER B C 1
ATOM 3876 O O . SER B 1 78 ? 21.984 3.896 16.062 1 97.44 78 SER B O 1
ATOM 3878 N N . SER B 1 79 ? 19.969 4.746 16.594 1 98.56 79 SER B N 1
ATOM 3879 C CA . SER B 1 79 ? 19.828 5.172 15.203 1 98.56 79 SER B CA 1
ATOM 3880 C C . SER B 1 79 ? 18.969 6.434 15.102 1 98.56 79 SER B C 1
ATOM 3882 O O . SER B 1 79 ? 18.109 6.684 15.953 1 98.56 79 SER B O 1
ATOM 3884 N N . ILE B 1 80 ? 19.281 7.219 14.086 1 98.88 80 ILE B N 1
ATOM 3885 C CA . ILE B 1 80 ? 18.531 8.398 13.672 1 98.88 80 ILE B CA 1
ATOM 3886 C C . ILE B 1 80 ? 18.203 8.305 12.18 1 98.88 80 ILE B C 1
ATOM 3888 O O . ILE B 1 80 ? 19.109 8.188 11.352 1 98.88 80 ILE B O 1
ATOM 3892 N N . HIS B 1 81 ? 16.922 8.289 11.844 1 98.94 81 HIS B N 1
ATOM 3893 C CA . HIS B 1 81 ? 16.469 8.258 10.461 1 98.94 81 HIS B CA 1
ATOM 3894 C C . HIS B 1 81 ? 15.578 9.461 10.148 1 98.94 81 HIS B C 1
ATOM 3896 O O . HIS B 1 81 ? 14.531 9.641 10.781 1 98.94 81 HIS B O 1
ATOM 3902 N N . ILE B 1 82 ? 15.977 10.266 9.164 1 98.88 82 ILE B N 1
ATOM 3903 C CA . ILE B 1 82 ? 15.211 11.461 8.812 1 98.88 82 ILE B CA 1
ATOM 3904 C C . ILE B 1 82 ? 14.922 11.469 7.316 1 98.88 82 ILE B C 1
ATOM 3906 O O . ILE B 1 82 ? 15.82 11.273 6.5 1 98.88 82 ILE B O 1
ATOM 3910 N N . LEU B 1 83 ? 13.703 11.578 7.012 1 98.31 83 LEU B N 1
ATOM 3911 C CA . LEU B 1 83 ? 13.18 11.719 5.66 1 98.31 83 LEU B CA 1
ATOM 3912 C C . LEU B 1 83 ? 12.359 12.992 5.52 1 98.31 83 LEU B C 1
ATOM 3914 O O . LEU B 1 83 ? 11.414 13.219 6.277 1 98.31 83 LEU B O 1
ATOM 3918 N N . VAL B 1 84 ? 12.781 13.914 4.543 1 97.94 84 VAL B N 1
ATOM 3919 C CA . VAL B 1 84 ? 12.062 15.188 4.453 1 97.94 84 VAL B CA 1
ATOM 3920 C C . VAL B 1 84 ? 12.07 15.68 3.01 1 97.94 84 VAL B C 1
ATOM 3922 O O . VAL B 1 84 ? 12.984 15.352 2.242 1 97.94 84 VAL B O 1
ATOM 3925 N N . TYR B 1 85 ? 11.055 16.453 2.699 1 96.81 85 TYR B N 1
ATOM 3926 C CA . TYR B 1 85 ? 10.93 17.047 1.367 1 96.81 85 TYR B CA 1
ATOM 3927 C C . TYR B 1 85 ? 11.852 18.25 1.214 1 96.81 85 TYR B C 1
ATOM 3929 O O . TYR B 1 85 ? 12.531 18.391 0.194 1 96.81 85 TYR B O 1
ATOM 3937 N N . ILE B 1 86 ? 11.922 19.094 2.213 1 97.88 86 ILE B N 1
ATOM 3938 C CA . ILE B 1 86 ? 12.711 20.328 2.135 1 97.88 86 ILE B CA 1
ATOM 3939 C C . ILE B 1 86 ? 13.773 20.312 3.227 1 97.88 86 ILE B C 1
ATOM 3941 O O . ILE B 1 86 ? 13.461 20.25 4.414 1 97.88 86 ILE B O 1
ATOM 3945 N N . TRP B 1 87 ? 14.953 20.375 2.863 1 98.62 87 TRP B N 1
ATOM 3946 C CA . TRP B 1 87 ? 16.109 20.688 3.703 1 98.62 87 TRP B CA 1
ATOM 3947 C C . TRP B 1 87 ? 17.031 21.672 3.01 1 98.62 87 TRP B C 1
ATOM 3949 O O . TRP B 1 87 ? 17.797 21.297 2.115 1 98.62 87 TRP B O 1
ATOM 3959 N N . ARG B 1 88 ? 17 22.906 3.451 1 98.06 88 ARG B N 1
ATOM 3960 C CA . ARG B 1 88 ? 17.781 23.984 2.852 1 98.06 88 ARG B CA 1
ATOM 3961 C C . ARG B 1 88 ? 18.688 24.641 3.887 1 98.06 88 ARG B C 1
ATOM 3963 O O . ARG B 1 88 ? 18.406 24.578 5.086 1 98.06 88 ARG B O 1
ATOM 3970 N N . ALA B 1 89 ? 19.672 25.328 3.332 1 97.69 89 ALA B N 1
ATOM 3971 C CA . ALA B 1 89 ? 20.625 25.984 4.219 1 97.69 89 ALA B CA 1
ATOM 3972 C C . ALA B 1 89 ? 19.938 27.094 5.02 1 97.69 89 ALA B C 1
ATOM 3974 O O . ALA B 1 89 ? 19.016 27.75 4.527 1 97.69 89 ALA B O 1
ATOM 3975 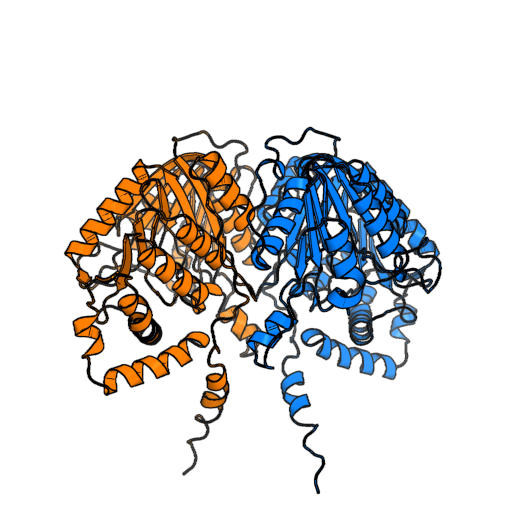N N . GLY B 1 90 ? 20.422 27.281 6.246 1 97.25 90 GLY B N 1
ATOM 3976 C CA . GLY B 1 90 ? 19.891 28.297 7.145 1 97.25 90 GLY B CA 1
ATOM 3977 C C . GLY B 1 90 ? 19.906 27.875 8.602 1 97.25 90 GLY B C 1
ATOM 3978 O O . GLY B 1 90 ? 20.453 26.812 8.938 1 97.25 90 GLY B O 1
ATOM 3979 N N . ASP B 1 91 ? 19.297 28.625 9.398 1 97.19 91 ASP B N 1
ATOM 3980 C CA . ASP B 1 91 ? 19.359 28.438 10.844 1 97.19 91 ASP B CA 1
ATOM 3981 C C . ASP B 1 91 ? 18.812 27.078 11.25 1 97.19 91 ASP B C 1
ATOM 3983 O O . ASP B 1 91 ? 19.453 26.344 12.008 1 97.19 91 ASP B O 1
ATOM 3987 N N . PRO B 1 92 ? 17.641 26.703 10.766 1 98.06 92 PRO B N 1
ATOM 3988 C CA . PRO B 1 92 ? 17.141 25.375 11.164 1 98.06 92 PRO B CA 1
ATOM 3989 C C . PRO B 1 92 ? 18.078 24.25 10.766 1 98.06 92 PRO B C 1
ATOM 3991 O O . PRO B 1 92 ? 18.266 23.297 11.531 1 98.06 92 PRO B O 1
ATOM 3994 N N . SER B 1 93 ? 18.562 24.328 9.586 1 98.38 93 SER B N 1
ATOM 3995 C CA . SER B 1 93 ? 19.516 23.344 9.117 1 98.38 93 SER B CA 1
ATOM 3996 C C . SER B 1 93 ? 20.734 23.281 10.016 1 98.38 93 SER B C 1
ATOM 3998 O O . SER B 1 93 ? 21.172 22.203 10.422 1 98.38 93 SER B O 1
ATOM 4000 N N . ASP B 1 94 ? 21.312 24.453 10.336 1 98.19 94 ASP B N 1
ATOM 4001 C CA . ASP B 1 94 ? 22.5 24.516 11.18 1 98.19 94 ASP B CA 1
ATOM 4002 C C . ASP B 1 94 ? 22.234 23.922 12.555 1 98.19 94 ASP B C 1
ATOM 4004 O O . ASP B 1 94 ? 23.078 23.234 13.125 1 98.19 94 ASP B O 1
ATOM 4008 N N . ARG B 1 95 ? 21.078 24.156 13.086 1 98.25 95 ARG B N 1
ATOM 4009 C CA . ARG B 1 95 ? 20.672 23.609 14.375 1 98.25 95 ARG B CA 1
ATOM 4010 C C . ARG B 1 95 ? 20.688 22.078 14.344 1 98.25 95 ARG B C 1
ATOM 4012 O O . ARG B 1 95 ? 21.234 21.438 15.242 1 98.25 95 ARG B O 1
ATOM 4019 N N . ILE B 1 96 ? 20.078 21.531 13.328 1 98.75 96 ILE B N 1
ATOM 4020 C CA . ILE B 1 96 ? 19.938 20.094 13.227 1 98.75 96 ILE B CA 1
ATOM 4021 C C . ILE B 1 96 ? 21.312 19.469 12.992 1 98.75 96 ILE B C 1
ATOM 4023 O O . ILE B 1 96 ? 21.656 18.453 13.602 1 98.75 96 ILE B O 1
ATOM 4027 N N . ILE B 1 97 ? 22.094 20.062 12.125 1 98.75 97 ILE B N 1
ATOM 4028 C CA . ILE B 1 97 ? 23.438 19.562 11.844 1 98.75 97 ILE B CA 1
ATOM 4029 C C . ILE B 1 97 ? 24.281 19.578 13.117 1 98.75 97 ILE B C 1
ATOM 4031 O O . ILE B 1 97 ? 25 18.609 13.406 1 98.75 97 ILE B O 1
ATOM 4035 N N . GLN B 1 98 ? 24.203 20.641 13.859 1 98.69 98 GLN B N 1
ATOM 4036 C CA . GLN B 1 98 ? 24.938 20.719 15.125 1 98.69 98 GLN B CA 1
ATOM 4037 C C . GLN B 1 98 ? 24.484 19.625 16.094 1 98.69 98 GLN B C 1
ATOM 4039 O O . GLN B 1 98 ? 25.312 18.984 16.734 1 98.69 98 GLN B O 1
ATOM 4044 N N . ALA B 1 99 ? 23.219 19.453 16.234 1 98.81 99 ALA B N 1
ATOM 4045 C CA . ALA B 1 99 ? 22.703 18.391 17.078 1 98.81 99 ALA B CA 1
ATOM 4046 C C . ALA B 1 99 ? 23.234 17.031 16.641 1 98.81 99 ALA B C 1
ATOM 4048 O O . ALA B 1 99 ? 23.594 16.188 17.469 1 98.81 99 ALA B O 1
ATOM 4049 N N . LEU B 1 100 ? 23.234 16.797 15.336 1 98.81 100 LEU B N 1
ATOM 4050 C CA . LEU B 1 100 ? 23.719 15.531 14.781 1 98.81 100 LEU B CA 1
ATOM 4051 C C . LEU B 1 100 ? 25.203 15.336 15.109 1 98.81 100 LEU B C 1
ATOM 4053 O O . LEU B 1 100 ? 25.641 14.219 15.383 1 98.81 100 LEU B O 1
ATOM 4057 N N . ARG B 1 101 ? 26 16.406 15.086 1 98.38 101 ARG B N 1
ATOM 4058 C CA . ARG B 1 101 ? 27.406 16.328 15.461 1 98.38 101 ARG B CA 1
ATOM 4059 C C . ARG B 1 101 ? 27.578 15.969 16.922 1 98.38 101 ARG B C 1
ATOM 4061 O O . ARG B 1 101 ? 28.578 15.367 17.312 1 98.38 101 ARG B O 1
ATOM 4068 N N . GLU B 1 102 ? 26.578 16.297 17.656 1 98.38 102 GLU B N 1
ATOM 4069 C CA . GLU B 1 102 ? 26.641 16.109 19.109 1 98.38 102 GLU B CA 1
ATOM 4070 C C . GLU B 1 102 ? 26.016 14.773 19.516 1 98.38 102 GLU B C 1
ATOM 4072 O O . GLU B 1 102 ? 25.984 14.43 20.703 1 98.38 102 GLU B O 1
ATOM 4077 N N . ARG B 1 103 ? 25.469 14.047 18.516 1 97.88 103 ARG B N 1
ATOM 4078 C CA . ARG B 1 103 ? 24.812 12.789 18.875 1 97.88 103 ARG B CA 1
ATOM 4079 C C . ARG B 1 103 ? 25.797 11.836 19.547 1 97.88 103 ARG B C 1
ATOM 4081 O O . ARG B 1 103 ? 27.016 11.961 19.359 1 97.88 103 ARG B O 1
ATOM 4088 N N . ARG B 1 104 ? 25.297 10.867 20.25 1 97.44 104 ARG B N 1
ATOM 4089 C CA . ARG B 1 104 ? 26.125 9.883 20.938 1 97.44 104 ARG B CA 1
ATOM 4090 C C . ARG B 1 104 ? 26.969 9.102 19.938 1 97.44 104 ARG B C 1
ATOM 4092 O O . ARG B 1 104 ? 26.5 8.742 18.859 1 97.44 104 ARG B O 1
ATOM 4099 N N . PRO B 1 105 ? 28.25 8.781 20.297 1 96.56 105 PRO B N 1
ATOM 4100 C CA . PRO B 1 105 ? 29.062 7.945 19.422 1 96.56 105 PRO B CA 1
ATOM 4101 C C . PRO B 1 105 ? 28.438 6.594 19.125 1 96.56 105 PRO B C 1
ATOM 4103 O O . PRO B 1 105 ? 27.828 5.977 20 1 96.56 105 PRO B O 1
ATOM 4106 N N . GLY B 1 106 ? 28.531 6.27 17.922 1 96.38 106 GLY B N 1
ATOM 4107 C CA . GLY B 1 106 ? 28.031 4.957 17.547 1 96.38 106 GLY B CA 1
ATOM 4108 C C . GLY B 1 106 ? 26.609 4.996 17.016 1 96.38 106 GLY B C 1
ATOM 4109 O O . GLY B 1 106 ? 26.141 4.027 16.406 1 96.38 106 GLY B O 1
ATOM 4110 N N . VAL B 1 107 ? 25.891 6.086 17.25 1 98.25 107 VAL B N 1
ATOM 4111 C CA . VAL B 1 107 ? 24.531 6.215 16.734 1 98.25 107 VAL B CA 1
ATOM 4112 C C . VAL B 1 107 ? 24.562 6.406 15.219 1 98.25 107 VAL B C 1
ATOM 4114 O O . VAL B 1 107 ? 25.156 7.367 14.719 1 98.25 107 VAL B O 1
ATOM 4117 N N . THR B 1 108 ? 23.906 5.48 14.5 1 98.25 108 THR B N 1
ATOM 4118 C CA . THR B 1 108 ? 23.859 5.586 13.047 1 98.25 108 THR B CA 1
ATOM 4119 C C . THR B 1 108 ? 22.875 6.676 12.617 1 98.25 108 THR B C 1
ATOM 4121 O O . THR B 1 108 ? 21.859 6.895 13.281 1 98.25 108 THR B O 1
ATOM 4124 N N . CYS B 1 109 ? 23.266 7.371 11.586 1 98.69 109 CYS B N 1
ATOM 4125 C CA . CYS B 1 109 ? 22.422 8.438 11.07 1 98.69 109 CYS B CA 1
ATOM 4126 C C . CYS B 1 109 ? 22.203 8.289 9.57 1 98.69 109 CYS B C 1
ATOM 4128 O O . CYS B 1 109 ? 23.172 8.25 8.805 1 98.69 109 CYS B O 1
ATOM 4130 N N . ARG B 1 110 ? 20.953 8.156 9.133 1 98.81 110 ARG B N 1
ATOM 4131 C CA . ARG B 1 110 ? 20.562 8.07 7.727 1 98.81 110 ARG B CA 1
ATOM 4132 C C . ARG B 1 110 ? 19.578 9.172 7.355 1 98.81 110 ARG B C 1
ATOM 4134 O O . ARG B 1 110 ? 18.562 9.344 8.023 1 98.81 110 ARG B O 1
ATOM 4141 N N . ILE B 1 111 ? 19.906 9.906 6.277 1 98.81 111 ILE B N 1
ATOM 4142 C CA . ILE B 1 111 ? 19.109 11.055 5.855 1 98.81 111 ILE B CA 1
ATOM 4143 C C . ILE B 1 111 ? 18.703 10.891 4.395 1 98.81 111 ILE B C 1
ATOM 4145 O O . ILE B 1 111 ? 19.547 10.602 3.537 1 98.81 111 ILE B O 1
ATOM 4149 N N . LEU B 1 112 ? 17.406 11.016 4.148 1 98.25 112 LEU B N 1
ATOM 4150 C CA . LEU B 1 112 ? 16.859 10.953 2.801 1 98.25 112 LEU B CA 1
ATOM 4151 C C . LEU B 1 112 ? 16.109 12.242 2.467 1 98.25 112 LEU B C 1
ATOM 4153 O O . LEU B 1 112 ? 15.25 12.688 3.236 1 98.25 112 LEU B O 1
ATOM 4157 N N . VAL B 1 113 ? 16.438 12.883 1.3 1 97.81 113 VAL B N 1
ATOM 4158 C CA . VAL B 1 113 ? 15.789 14.141 0.935 1 97.81 113 VAL B CA 1
ATOM 4159 C C . VAL B 1 113 ? 15.281 14.055 -0.504 1 97.81 113 VAL B C 1
ATOM 4161 O O . VAL B 1 113 ? 15.766 13.25 -1.296 1 97.81 113 VAL B O 1
ATOM 4164 N N . ASP B 1 114 ? 14.273 14.82 -0.736 1 95.5 114 ASP B N 1
ATOM 4165 C CA . ASP B 1 114 ? 13.789 15 -2.104 1 95.5 114 ASP B CA 1
ATOM 4166 C C . ASP B 1 114 ? 14.57 16.094 -2.82 1 95.5 114 ASP B C 1
ATOM 4168 O O . ASP B 1 114 ? 14.773 17.188 -2.27 1 95.5 114 ASP B O 1
ATOM 4172 N N . PRO B 1 115 ? 14.945 15.836 -4.055 1 91.88 115 PRO B N 1
ATOM 4173 C CA . PRO B 1 115 ? 15.781 16.828 -4.734 1 91.88 115 PRO B CA 1
ATOM 4174 C C . PRO B 1 115 ? 14.992 18.047 -5.188 1 91.88 115 PRO B C 1
ATOM 4176 O O . PRO B 1 115 ? 15.578 19.125 -5.395 1 91.88 115 PRO B O 1
ATOM 4179 N N . LEU B 1 116 ? 13.711 17.938 -5.398 1 89.5 116 LEU B N 1
ATOM 4180 C CA . LEU B 1 116 ? 12.914 19.078 -5.852 1 89.5 116 LEU B CA 1
ATOM 4181 C C . LEU B 1 116 ? 12.695 20.078 -4.715 1 89.5 116 LEU B C 1
ATOM 4183 O O . LEU B 1 116 ? 12.781 21.281 -4.926 1 89.5 116 LEU B O 1
ATOM 4187 N N . GLY B 1 117 ? 12.391 19.562 -3.578 1 92.56 117 GLY B N 1
ATOM 4188 C CA . GLY B 1 117 ? 12.18 20.422 -2.432 1 92.56 117 GLY B CA 1
ATOM 4189 C C . GLY B 1 117 ? 13.477 20.938 -1.828 1 92.56 117 GLY B C 1
ATOM 4190 O O . GLY B 1 117 ? 13.539 22.078 -1.377 1 92.56 117 GLY B O 1
ATOM 4191 N N . SER B 1 118 ? 14.43 20.141 -1.811 1 95.75 118 SER B N 1
ATOM 4192 C CA . SER B 1 118 ? 15.711 20.453 -1.198 1 95.75 118 SER B CA 1
ATOM 4193 C C . SER B 1 118 ? 16.703 20.984 -2.232 1 95.75 118 SER B C 1
ATOM 4195 O O . SER B 1 118 ? 17.766 20.391 -2.438 1 95.75 118 SER B O 1
ATOM 4197 N N . MET B 1 119 ? 16.375 22.156 -2.672 1 89.5 119 MET B N 1
ATOM 4198 C CA . MET B 1 119 ? 17.172 22.781 -3.729 1 89.5 119 MET B CA 1
ATOM 4199 C C . MET B 1 119 ? 18.594 23.047 -3.248 1 89.5 119 MET B C 1
ATOM 4201 O O . MET B 1 119 ? 18.797 23.562 -2.146 1 89.5 119 MET B O 1
ATOM 4205 N N . ARG B 1 120 ? 19.609 22.719 -4.062 1 91.12 120 ARG B N 1
ATOM 4206 C CA . ARG B 1 120 ? 21.031 22.938 -3.84 1 91.12 120 ARG B CA 1
ATOM 4207 C C . ARG B 1 120 ? 21.531 22.188 -2.607 1 91.12 120 ARG B C 1
ATOM 4209 O O . ARG B 1 120 ? 22.547 22.531 -2.02 1 91.12 120 ARG B O 1
ATOM 4216 N N . PHE B 1 121 ? 20.766 21.266 -2.221 1 95.19 121 PHE B N 1
ATOM 4217 C CA . PHE B 1 121 ? 21.062 20.484 -1.024 1 95.19 121 PHE B CA 1
ATOM 4218 C C . PHE B 1 121 ? 22.453 19.859 -1.115 1 95.19 121 PHE B C 1
ATOM 4220 O O . PHE B 1 121 ? 23.219 19.922 -0.162 1 95.19 121 PHE B O 1
ATOM 4227 N N . GLU B 1 122 ? 22.797 19.266 -2.209 1 92.62 122 GLU B N 1
ATOM 4228 C CA . GLU B 1 122 ? 24.047 18.516 -2.367 1 92.62 122 GLU B CA 1
ATOM 4229 C C . GLU B 1 122 ? 25.25 19.438 -2.318 1 92.62 122 GLU B C 1
ATOM 4231 O O . GLU B 1 122 ? 26.375 18.984 -2.039 1 92.62 122 GLU B O 1
ATOM 4236 N N . ASN B 1 123 ? 24.969 20.703 -2.523 1 94.44 123 ASN B N 1
ATOM 4237 C CA . ASN B 1 123 ? 26.078 21.656 -2.527 1 94.44 123 ASN B CA 1
ATOM 4238 C C . ASN B 1 123 ? 26.141 22.453 -1.228 1 94.44 123 ASN B C 1
ATOM 4240 O O . ASN B 1 123 ? 27.156 23.062 -0.911 1 94.44 123 ASN B O 1
ATOM 4244 N N . THR B 1 124 ? 25.141 22.469 -0.521 1 96.5 124 THR B N 1
ATOM 4245 C CA . THR B 1 124 ? 25.078 23.391 0.606 1 96.5 124 THR B CA 1
ATOM 4246 C C . THR B 1 124 ? 24.938 22.641 1.922 1 96.5 124 THR B C 1
ATOM 4248 O O . THR B 1 124 ? 25.641 22.906 2.887 1 96.5 124 THR B O 1
ATOM 4251 N N . VAL B 1 125 ? 24.031 21.719 2.037 1 98.12 125 VAL B N 1
ATOM 4252 C CA . VAL B 1 125 ? 23.703 21.047 3.293 1 98.12 125 VAL B CA 1
ATOM 4253 C C . VAL B 1 125 ? 24.344 19.672 3.326 1 98.12 125 VAL B C 1
ATOM 4255 O O . VAL B 1 125 ? 24.922 19.266 4.348 1 98.12 125 VAL B O 1
ATOM 4258 N N . GLY B 1 126 ? 24.297 18.953 2.211 1 97.94 126 GLY B N 1
ATOM 4259 C 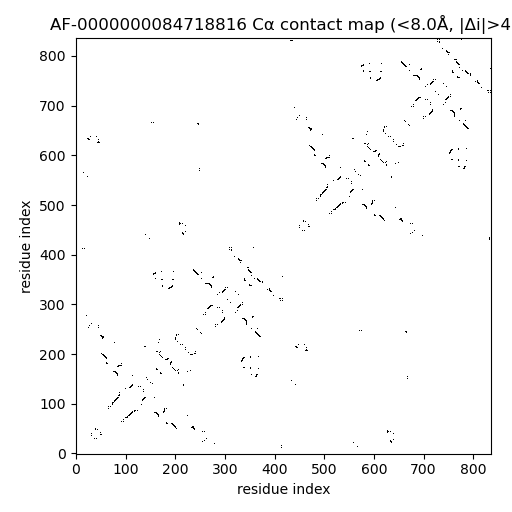CA . GLY B 1 126 ? 24.734 17.562 2.088 1 97.94 126 GLY B CA 1
ATOM 4260 C C . GLY B 1 126 ? 26.125 17.328 2.623 1 97.94 126 GLY B C 1
ATOM 4261 O O . GLY B 1 126 ? 26.328 16.453 3.473 1 97.94 126 GLY B O 1
ATOM 4262 N N . PRO B 1 127 ? 27.094 18.078 2.17 1 97.94 127 PRO B N 1
ATOM 4263 C CA . PRO B 1 127 ? 28.469 17.875 2.621 1 97.94 127 PRO B CA 1
ATOM 4264 C C . PRO B 1 127 ? 28.625 18 4.137 1 97.94 127 PRO B C 1
ATOM 4266 O O . PRO B 1 127 ? 29.422 17.281 4.742 1 97.94 127 PRO B O 1
ATOM 4269 N N . HIS B 1 128 ? 27.875 18.875 4.754 1 98.31 128 HIS B N 1
ATOM 4270 C CA . HIS B 1 128 ? 27.938 19.062 6.199 1 98.31 128 HIS B CA 1
ATOM 4271 C C . HIS B 1 128 ? 27.359 17.859 6.938 1 98.31 128 HIS B C 1
ATOM 4273 O O . HIS B 1 128 ? 27.844 17.484 8.008 1 98.31 128 HIS B O 1
ATOM 4279 N N . LEU B 1 129 ? 26.328 17.328 6.402 1 98.69 129 LEU B N 1
ATOM 4280 C CA . LEU B 1 129 ? 25.719 16.156 7.004 1 98.69 129 LEU B CA 1
ATOM 4281 C C . LEU B 1 129 ? 26.656 14.945 6.91 1 98.69 129 LEU B C 1
ATOM 4283 O O . LEU B 1 129 ? 26.812 14.195 7.875 1 98.69 129 LEU B O 1
ATOM 4287 N N . VAL B 1 130 ? 27.25 14.805 5.742 1 98.38 130 VAL B N 1
ATOM 4288 C CA . VAL B 1 130 ? 28.219 13.727 5.559 1 98.38 130 VAL B CA 1
ATOM 4289 C C . VAL B 1 130 ? 29.375 13.906 6.523 1 98.38 130 VAL B C 1
ATOM 4291 O O . VAL B 1 130 ? 29.828 12.945 7.156 1 98.38 130 VAL B O 1
ATOM 4294 N N . ALA B 1 131 ? 29.844 15.086 6.617 1 97.94 131 ALA B N 1
ATOM 4295 C CA . ALA B 1 131 ? 30.938 15.391 7.531 1 97.94 131 ALA B CA 1
ATOM 4296 C C . ALA B 1 131 ? 30.547 15.102 8.977 1 97.94 131 ALA B C 1
ATOM 4298 O O . ALA B 1 131 ? 31.391 14.766 9.805 1 97.94 131 ALA B O 1
ATOM 4299 N N . ALA B 1 132 ? 29.297 15.227 9.281 1 98.12 132 ALA B N 1
ATOM 4300 C CA . ALA B 1 132 ? 28.781 14.938 10.617 1 98.12 132 ALA B CA 1
ATOM 4301 C C . ALA B 1 132 ? 28.609 13.438 10.828 1 98.12 132 ALA B C 1
ATOM 4303 O O . ALA B 1 132 ? 28.188 12.992 11.891 1 98.12 132 ALA B O 1
ATOM 4304 N N . GLY B 1 133 ? 28.891 12.648 9.82 1 97.88 133 GLY B N 1
ATOM 4305 C CA . GLY B 1 133 ? 28.875 11.203 9.945 1 97.88 133 GLY B CA 1
ATOM 4306 C C . GLY B 1 133 ? 27.562 10.578 9.5 1 97.88 133 GLY B C 1
ATOM 4307 O O . GLY B 1 133 ? 27.297 9.406 9.789 1 97.88 133 GLY B O 1
ATOM 4308 N N . CYS B 1 134 ? 26.734 11.273 8.836 1 98.62 134 CYS B N 1
ATOM 4309 C CA . CYS B 1 134 ? 25.453 10.734 8.375 1 98.62 134 CYS B CA 1
ATOM 4310 C C . CYS B 1 134 ? 25.594 10.133 6.984 1 98.62 134 CYS B C 1
ATOM 4312 O O . CYS B 1 134 ? 26.375 10.609 6.164 1 98.62 134 CYS B O 1
ATOM 4314 N N . GLU B 1 135 ? 24.859 9.039 6.719 1 98.31 135 GLU B N 1
ATOM 4315 C CA . GLU B 1 135 ? 24.625 8.594 5.348 1 98.31 135 GLU B CA 1
ATOM 4316 C C . GLU B 1 135 ? 23.484 9.375 4.699 1 98.31 135 GLU B C 1
ATOM 4318 O O . GLU B 1 135 ? 22.391 9.445 5.25 1 98.31 135 GLU B O 1
ATOM 4323 N N . VAL B 1 136 ? 23.844 10 3.545 1 98.38 136 VAL B N 1
ATOM 4324 C CA . VAL B 1 136 ? 22.875 10.867 2.895 1 98.38 136 VAL B CA 1
ATOM 4325 C C . VAL B 1 136 ? 22.516 10.305 1.52 1 98.38 136 VAL B C 1
ATOM 4327 O O . VAL B 1 136 ? 23.391 9.875 0.769 1 98.38 136 VAL B O 1
ATOM 4330 N N . ARG B 1 137 ? 21.172 10.25 1.24 1 96.44 137 ARG B N 1
ATOM 4331 C CA . ARG B 1 137 ? 20.719 9.828 -0.082 1 96.44 137 ARG B CA 1
ATOM 4332 C C . ARG B 1 137 ? 19.656 10.773 -0.622 1 96.44 137 ARG B C 1
ATOM 4334 O O . ARG B 1 137 ? 19 11.484 0.146 1 96.44 137 ARG B O 1
ATOM 4341 N N . ILE B 1 138 ? 19.531 10.789 -1.961 1 94.94 138 ILE B N 1
ATOM 4342 C CA . ILE B 1 138 ? 18.562 11.625 -2.674 1 94.94 138 ILE B CA 1
ATOM 4343 C C . ILE B 1 138 ? 17.5 10.75 -3.312 1 94.94 138 ILE B C 1
ATOM 4345 O O . ILE B 1 138 ? 17.797 9.797 -4.031 1 94.94 138 ILE B O 1
ATOM 4349 N N . PHE B 1 139 ? 16.281 11.117 -3.029 1 93.44 139 PHE B N 1
ATOM 4350 C CA . PHE B 1 139 ? 15.148 10.336 -3.525 1 93.44 139 PHE B CA 1
ATOM 4351 C C . PHE B 1 139 ? 14.898 10.633 -5 1 93.44 139 PHE B C 1
ATOM 4353 O O . PHE B 1 139 ? 14.812 11.789 -5.402 1 93.44 139 PHE B O 1
ATOM 4360 N N . ARG B 1 140 ? 14.797 9.617 -5.809 1 87.62 140 ARG B N 1
ATOM 4361 C CA . ARG B 1 140 ? 14.461 9.719 -7.227 1 87.62 140 ARG B CA 1
ATOM 4362 C C . ARG B 1 140 ? 15.188 10.891 -7.875 1 87.62 140 ARG B C 1
ATOM 4364 O O . ARG B 1 140 ? 14.547 11.836 -8.344 1 87.62 140 ARG B O 1
ATOM 4371 N N . ARG B 1 141 ? 16.422 10.828 -7.996 1 84.56 141 ARG B N 1
ATOM 4372 C CA . ARG B 1 141 ? 17.25 11.883 -8.57 1 84.56 141 ARG B CA 1
ATOM 4373 C C . ARG B 1 141 ? 16.703 12.336 -9.922 1 84.56 141 ARG B C 1
ATOM 4375 O O . ARG B 1 141 ? 16.25 11.516 -10.719 1 84.56 141 ARG B O 1
ATOM 4382 N N . LEU B 1 142 ? 16.766 13.672 -10.125 1 74.56 142 LEU B N 1
ATOM 4383 C CA . LEU B 1 142 ? 16.25 14.258 -11.359 1 74.56 142 LEU B CA 1
ATOM 4384 C C . LEU B 1 142 ? 17.266 14.117 -12.484 1 74.56 142 LEU B C 1
ATOM 4386 O O . LEU B 1 142 ? 18.391 14.641 -12.391 1 74.56 142 LEU B O 1
ATOM 4390 N N . GLN B 1 143 ? 17.672 13.031 -12.805 1 60.28 143 GLN B N 1
ATOM 4391 C CA . GLN B 1 143 ? 18.734 12.961 -13.82 1 60.28 143 GLN B CA 1
ATOM 4392 C C . GLN B 1 143 ? 18.188 13.328 -15.195 1 60.28 143 GLN B C 1
ATOM 4394 O O . GLN B 1 143 ? 18.656 14.273 -15.82 1 60.28 143 GLN B O 1
ATOM 4399 N N . GLY B 1 144 ? 17.75 12.383 -16.047 1 49.69 144 GLY B N 1
ATOM 4400 C CA . GLY B 1 144 ? 17.828 12.172 -17.484 1 49.69 144 GLY B CA 1
ATOM 4401 C C . GLY B 1 144 ? 16.875 13.055 -18.266 1 49.69 144 GLY B C 1
ATOM 4402 O O . GLY B 1 144 ? 16.188 13.898 -17.688 1 49.69 144 GLY B O 1
ATOM 4403 N N . THR B 1 145 ? 16.625 12.531 -19.594 1 46.72 145 THR B N 1
ATOM 4404 C CA . THR B 1 145 ? 15.945 13.008 -20.797 1 46.72 145 THR B CA 1
ATOM 4405 C C . THR B 1 145 ? 14.438 13.07 -20.578 1 46.72 145 THR B C 1
ATOM 4407 O O . THR B 1 145 ? 13.891 12.32 -19.766 1 46.72 145 THR B O 1
ATOM 4410 N N . LEU B 1 146 ? 13.82 14.109 -21 1 47.19 146 LEU B N 1
ATOM 4411 C CA . LEU B 1 146 ? 12.422 14.5 -21.078 1 47.19 146 LEU B CA 1
ATOM 4412 C C . LEU B 1 146 ? 11.539 13.32 -21.469 1 47.19 146 LEU B C 1
ATOM 4414 O O . LEU B 1 146 ? 10.719 13.43 -22.375 1 47.19 146 LEU B O 1
ATOM 4418 N N . SER B 1 147 ? 11.828 12.039 -21.234 1 45.53 147 SER B N 1
ATOM 4419 C CA . SER B 1 147 ? 10.859 11.039 -21.672 1 45.53 147 SER B CA 1
ATOM 4420 C C . SER B 1 147 ? 9.695 10.93 -20.688 1 45.53 147 SER B C 1
ATOM 4422 O O . SER B 1 147 ? 9.781 11.422 -19.562 1 45.53 147 SER B O 1
ATOM 4424 N N . ALA B 1 148 ? 8.477 10.5 -21.125 1 44.62 148 ALA B N 1
ATOM 4425 C CA . ALA B 1 148 ? 7.219 10.352 -20.391 1 44.62 148 ALA B CA 1
ATOM 4426 C C . ALA B 1 148 ? 7.457 9.758 -19.016 1 44.62 148 ALA B C 1
ATOM 4428 O O . ALA B 1 148 ? 6.828 10.172 -18.031 1 44.62 148 ALA B O 1
ATOM 4429 N N . LEU B 1 149 ? 8.172 8.586 -18.828 1 51.12 149 LEU B N 1
ATOM 4430 C CA . LEU B 1 149 ? 8.555 8.008 -17.547 1 51.12 149 LEU B CA 1
ATOM 4431 C C . LEU B 1 149 ? 9.18 9.062 -16.625 1 51.12 149 LEU B C 1
ATOM 4433 O O . LEU B 1 149 ? 9.031 9 -15.406 1 51.12 149 LEU B O 1
ATOM 4437 N N . ASP B 1 150 ? 9.414 10.016 -17.297 1 57.94 150 ASP B N 1
ATOM 4438 C CA . ASP B 1 150 ? 10.102 11.102 -16.594 1 57.94 150 ASP B CA 1
ATOM 4439 C C . ASP B 1 150 ? 9.094 12.039 -15.922 1 57.94 150 ASP B C 1
ATOM 4441 O O . ASP B 1 150 ? 9.336 12.523 -14.812 1 57.94 150 ASP B O 1
ATOM 4445 N N . LEU B 1 151 ? 7.828 11.875 -16.594 1 63.12 151 LEU B N 1
ATOM 4446 C CA . LEU B 1 151 ? 6.879 12.812 -16.016 1 63.12 151 LEU B CA 1
ATOM 4447 C C . LEU B 1 151 ? 6.266 12.25 -14.734 1 63.12 151 LEU B C 1
ATOM 4449 O O . LEU B 1 151 ? 6.113 12.969 -13.742 1 63.12 151 LEU B O 1
ATOM 4453 N N . LYS B 1 152 ? 5.984 10.898 -14.742 1 70.06 152 LYS B N 1
ATOM 4454 C CA . LYS B 1 152 ? 5.406 10.297 -13.547 1 70.06 152 LYS B CA 1
ATOM 4455 C C . LYS B 1 152 ? 6.391 10.336 -12.383 1 70.06 152 LYS B C 1
ATOM 4457 O O . LYS B 1 152 ? 6 10.594 -11.234 1 70.06 152 LYS B O 1
ATOM 4462 N N . ARG B 1 153 ? 7.559 10.148 -12.727 1 69 153 ARG B N 1
ATOM 4463 C CA . ARG B 1 153 ? 8.594 10.188 -11.703 1 69 153 ARG B CA 1
ATOM 4464 C C . ARG B 1 153 ? 8.766 11.602 -11.156 1 69 153 ARG B C 1
ATOM 4466 O O . ARG B 1 153 ? 9.031 11.789 -9.969 1 69 153 ARG B O 1
ATOM 4473 N N . PHE B 1 154 ? 8.508 12.461 -11.992 1 71.31 154 PHE B N 1
ATOM 4474 C CA . PHE B 1 154 ? 8.648 13.852 -11.594 1 71.31 154 PHE B CA 1
ATOM 4475 C C . PHE B 1 154 ? 7.512 14.273 -10.68 1 71.31 154 PHE B C 1
ATOM 4477 O O . PHE B 1 154 ? 7.703 15.109 -9.781 1 71.31 154 PHE B O 1
ATOM 4484 N N . GLN B 1 155 ? 6.469 13.617 -10.875 1 74.62 155 GLN B N 1
ATOM 4485 C CA . GLN B 1 155 ? 5.297 14 -10.102 1 74.62 155 GLN B CA 1
ATOM 4486 C C . GLN B 1 155 ? 5.238 13.242 -8.781 1 74.62 155 GLN B C 1
ATOM 4488 O O . GLN B 1 155 ? 4.625 13.703 -7.816 1 74.62 155 GLN B O 1
ATOM 4493 N N . SER B 1 156 ? 5.898 12.117 -8.711 1 84.75 156 SER B N 1
ATOM 4494 C CA . SER B 1 156 ? 5.84 11.273 -7.527 1 84.75 156 SER B CA 1
ATOM 4495 C C . SER B 1 156 ? 6.977 11.586 -6.562 1 84.75 156 SER B C 1
ATOM 4497 O O . SER B 1 156 ? 7.855 10.75 -6.336 1 84.75 156 SER B O 1
ATOM 4499 N N . ARG B 1 157 ? 6.781 12.688 -5.84 1 89.44 157 ARG B N 1
ATOM 4500 C CA . ARG B 1 157 ? 7.852 13.195 -4.984 1 89.44 157 ARG B CA 1
ATOM 4501 C C . ARG B 1 157 ? 7.688 12.695 -3.551 1 89.44 157 ARG B C 1
ATOM 4503 O O . ARG B 1 157 ? 6.613 12.219 -3.172 1 89.44 157 ARG B O 1
ATOM 4510 N N . LEU B 1 158 ? 8.773 12.773 -2.93 1 92.94 158 LEU B N 1
ATOM 4511 C CA . LEU B 1 158 ? 8.789 12.43 -1.51 1 92.94 158 LEU B CA 1
ATOM 4512 C C . LEU B 1 158 ? 8.336 13.617 -0.666 1 92.94 158 LEU B C 1
ATOM 4514 O O . LEU B 1 158 ? 9.102 14.555 -0.443 1 92.94 158 LEU B O 1
ATOM 4518 N N . HIS B 1 159 ? 7.09 13.531 -0.197 1 94.38 159 HIS B N 1
ATOM 4519 C CA . HIS B 1 159 ? 6.535 14.656 0.544 1 94.38 159 HIS B CA 1
ATOM 4520 C C . HIS B 1 159 ? 6.242 14.273 1.991 1 94.38 159 HIS B C 1
ATOM 4522 O O . HIS B 1 159 ? 5.668 15.062 2.742 1 94.38 159 HIS B O 1
ATOM 4528 N N . ARG B 1 160 ? 6.676 13.094 2.324 1 94.88 160 ARG B N 1
ATOM 4529 C CA . ARG B 1 160 ? 6.59 12.664 3.717 1 94.88 160 ARG B CA 1
ATOM 4530 C C . ARG B 1 160 ? 7.637 13.367 4.574 1 94.88 160 ARG B C 1
ATOM 4532 O O . ARG B 1 160 ? 8.719 13.695 4.09 1 94.88 160 ARG B O 1
ATOM 4539 N N . LYS B 1 161 ? 7.246 13.641 5.781 1 97.56 161 LYS B N 1
ATOM 4540 C CA . LYS B 1 161 ? 8.195 14.047 6.809 1 97.56 161 LYS B CA 1
ATOM 4541 C C . LYS B 1 161 ? 8.211 13.055 7.969 1 97.56 161 LYS B C 1
ATOM 4543 O O . LYS B 1 161 ? 7.223 12.93 8.695 1 97.56 161 LYS B O 1
ATOM 4548 N N . VAL B 1 162 ? 9.297 12.43 8.086 1 98.44 162 VAL B N 1
ATOM 4549 C CA . VAL B 1 162 ? 9.438 11.391 9.102 1 98.44 162 VAL B CA 1
ATOM 4550 C C . VAL B 1 162 ? 10.812 11.477 9.75 1 98.44 162 VAL B C 1
ATOM 4552 O O . VAL B 1 162 ? 11.828 11.539 9.047 1 98.44 162 VAL B O 1
ATOM 4555 N N . ALA B 1 163 ? 10.891 11.57 11.008 1 98.94 163 ALA B N 1
ATOM 4556 C CA . ALA B 1 163 ? 12.094 11.367 11.805 1 98.94 163 ALA B CA 1
ATOM 4557 C C . ALA B 1 163 ? 11.883 10.281 12.859 1 98.94 163 ALA B C 1
ATOM 4559 O O . ALA B 1 163 ? 10.938 10.359 13.648 1 98.94 163 ALA B O 1
ATOM 4560 N N . VAL B 1 164 ? 12.688 9.297 12.789 1 98.88 164 VAL B N 1
ATOM 4561 C CA . VAL B 1 164 ? 12.57 8.18 13.727 1 98.88 164 VAL B CA 1
ATOM 4562 C C . VAL B 1 164 ? 13.859 8.055 14.531 1 98.88 164 VAL B C 1
ATOM 4564 O O . VAL B 1 164 ? 14.961 8.141 13.984 1 98.88 164 VAL B O 1
ATOM 4567 N N . PHE B 1 165 ? 13.734 7.844 15.844 1 98.75 165 PHE B N 1
ATOM 4568 C CA . PHE B 1 165 ? 14.867 7.719 16.75 1 98.75 165 PHE B CA 1
ATOM 4569 C C . PHE B 1 165 ? 14.836 6.379 17.469 1 98.75 165 PHE B C 1
ATOM 4571 O O . PHE B 1 165 ? 13.867 6.07 18.188 1 98.75 165 PHE B O 1
ATOM 4578 N N . ASP B 1 166 ? 15.82 5.57 17.297 1 98.06 166 ASP B N 1
ATOM 4579 C CA . ASP B 1 166 ? 16.031 4.27 17.922 1 98.06 166 ASP B CA 1
ATOM 4580 C C . ASP B 1 166 ? 14.898 3.303 17.578 1 98.06 166 ASP B C 1
ATOM 4582 O O . ASP B 1 166 ? 14.75 2.266 18.234 1 98.06 166 ASP B O 1
ATOM 4586 N N . GLY B 1 167 ? 14.023 3.686 16.688 1 97.88 167 GLY B N 1
ATOM 4587 C CA . GLY B 1 167 ? 12.875 2.869 16.344 1 97.88 167 GLY B CA 1
ATOM 4588 C C . GLY B 1 167 ? 11.766 2.932 17.375 1 97.88 167 GLY B C 1
ATOM 4589 O O . GLY B 1 167 ? 10.828 2.137 17.328 1 97.88 167 GLY B O 1
ATOM 4590 N N . VAL B 1 168 ? 11.789 3.92 18.297 1 97.75 168 VAL B N 1
ATOM 4591 C CA . VAL B 1 168 ? 10.844 3.875 19.406 1 97.75 168 VAL B CA 1
ATOM 4592 C C . VAL B 1 168 ? 10.109 5.211 19.516 1 97.75 168 VAL B C 1
ATOM 4594 O O . VAL B 1 168 ? 9.023 5.289 20.109 1 97.75 168 VAL B O 1
ATOM 4597 N N . SER B 1 169 ? 10.688 6.262 19 1 98.31 169 SER B N 1
ATOM 4598 C CA . SER B 1 169 ? 10.023 7.559 18.953 1 98.31 169 SER B CA 1
ATOM 4599 C C . SER B 1 169 ? 10.156 8.195 17.578 1 98.31 169 SER B C 1
ATOM 4601 O O . SER B 1 169 ? 10.984 7.781 16.766 1 98.31 169 SER B O 1
ATOM 4603 N N . GLY B 1 170 ? 9.242 9.109 17.281 1 98.62 170 GLY B N 1
ATOM 4604 C CA . GLY B 1 170 ? 9.266 9.719 15.961 1 98.62 170 GLY B CA 1
ATOM 4605 C C . GLY B 1 170 ? 8.547 11.055 15.906 1 98.62 170 GLY B C 1
ATOM 4606 O O . GLY B 1 170 ? 7.852 11.422 16.859 1 98.62 170 GLY B O 1
ATOM 4607 N N . VAL B 1 171 ? 8.812 11.805 14.883 1 98.88 171 VAL B N 1
ATOM 4608 C CA . VAL B 1 171 ? 8.164 13.078 14.594 1 98.88 171 VAL B CA 1
ATOM 4609 C C . VAL B 1 171 ? 7.629 13.078 13.164 1 98.88 171 VAL B C 1
ATOM 4611 O O . VAL B 1 171 ? 8.305 12.625 12.242 1 98.88 171 VAL B O 1
ATOM 4614 N N . THR B 1 172 ? 6.422 13.469 13.016 1 98.75 172 THR B N 1
ATOM 4615 C CA . THR B 1 172 ? 5.832 13.68 11.695 1 98.75 172 THR B CA 1
ATOM 4616 C C . THR B 1 172 ? 4.98 14.945 11.688 1 98.75 172 THR B C 1
ATOM 4618 O O . THR B 1 172 ? 4.73 15.547 12.734 1 98.75 172 THR B O 1
ATOM 4621 N N . GLY B 1 173 ? 4.629 15.422 10.469 1 98.19 173 GLY B N 1
ATOM 4622 C CA . GLY B 1 173 ? 3.869 16.656 10.32 1 98.19 173 GLY B CA 1
ATOM 4623 C C . GLY B 1 173 ? 4.102 17.344 8.984 1 98.19 173 GLY B C 1
ATOM 4624 O O . GLY B 1 173 ? 4.328 16.672 7.973 1 98.19 173 GLY B O 1
ATOM 4625 N N . GLY B 1 174 ? 3.879 18.656 9.008 1 97 174 GLY B N 1
ATOM 4626 C CA . GLY B 1 174 ? 4.031 19.422 7.777 1 97 174 GLY B CA 1
ATOM 4627 C C . GLY B 1 174 ? 5.387 20.078 7.656 1 97 174 GLY B C 1
ATOM 4628 O O . GLY B 1 174 ? 5.68 20.719 6.645 1 97 174 GLY B O 1
ATOM 4629 N N . TRP B 1 175 ? 6.273 19.859 8.539 1 95.88 175 TRP B N 1
ATOM 4630 C CA . TRP B 1 175 ? 7.496 20.641 8.703 1 95.88 175 TRP B CA 1
ATOM 4631 C C . TRP B 1 175 ? 8.5 20.312 7.598 1 95.88 175 TRP B C 1
ATOM 4633 O O . TRP B 1 175 ? 8.453 19.234 7.004 1 95.88 175 TRP B O 1
ATOM 4643 N N . GLY B 1 176 ? 9.289 21.266 7.281 1 97.88 176 GLY B N 1
ATOM 4644 C CA . GLY B 1 176 ? 10.555 21.203 6.574 1 97.88 176 GLY B CA 1
ATOM 4645 C C . GLY B 1 176 ? 11.695 21.859 7.324 1 97.88 176 GLY B C 1
ATOM 4646 O O . GLY B 1 176 ? 11.477 22.484 8.367 1 97.88 176 GLY B O 1
ATOM 4647 N N . ILE B 1 177 ? 12.844 21.656 6.832 1 98.5 177 ILE B N 1
ATOM 4648 C CA . ILE B 1 177 ? 13.992 22.234 7.504 1 98.5 177 ILE B CA 1
ATOM 4649 C C . ILE B 1 177 ? 14.477 23.453 6.73 1 98.5 177 ILE B C 1
ATOM 4651 O O . ILE B 1 177 ? 15.414 23.375 5.934 1 98.5 177 ILE B O 1
ATOM 4655 N N . TRP B 1 178 ? 13.828 24.578 7.047 1 97.62 178 TRP B N 1
ATOM 4656 C CA . TRP B 1 178 ? 14.117 25.859 6.402 1 97.62 178 TRP B CA 1
ATOM 4657 C C . TRP B 1 178 ? 13.555 27.016 7.215 1 97.62 178 TRP B C 1
ATOM 4659 O O . TRP B 1 178 ? 12.781 26.812 8.156 1 97.62 178 TRP B O 1
ATOM 4669 N N . LYS B 1 179 ? 13.875 28.188 6.871 1 96.81 179 LYS B N 1
ATOM 4670 C CA . LYS B 1 179 ? 13.648 29.375 7.684 1 96.81 179 LYS B CA 1
ATOM 4671 C C . LYS B 1 179 ? 12.156 29.641 7.871 1 96.81 179 LYS B C 1
ATOM 4673 O O . LYS B 1 179 ? 11.734 30.172 8.898 1 96.81 179 LYS B O 1
ATOM 4678 N N . VAL B 1 180 ? 11.281 29.219 6.969 1 96.69 180 VAL B N 1
ATOM 4679 C CA . VAL B 1 180 ? 9.875 29.594 7.012 1 96.69 180 VAL B CA 1
ATOM 4680 C C . VAL B 1 180 ? 9.164 28.828 8.125 1 96.69 180 VAL B C 1
ATOM 4682 O O . VAL B 1 180 ? 8.062 29.188 8.531 1 96.69 180 VAL B O 1
ATOM 4685 N N . TRP B 1 181 ? 9.812 27.766 8.625 1 97.69 181 TRP B N 1
ATOM 4686 C CA . TRP B 1 181 ? 9.18 26.953 9.672 1 97.69 181 TRP B CA 1
ATOM 4687 C C . TRP B 1 181 ? 9.617 27.422 11.055 1 97.69 181 TRP B C 1
ATOM 4689 O O . TRP B 1 181 ? 9.266 26.797 12.062 1 97.69 181 TRP B O 1
ATOM 4699 N N . LEU B 1 182 ? 10.391 28.516 11.109 1 97.19 182 LEU B N 1
ATOM 4700 C CA . LEU B 1 182 ? 10.773 29.078 12.391 1 97.19 182 LEU B CA 1
ATOM 4701 C C . LEU B 1 182 ? 9.656 29.953 12.953 1 97.19 182 LEU B C 1
ATOM 4703 O O . LEU B 1 182 ? 8.797 30.422 12.211 1 97.19 182 LEU B O 1
ATOM 4707 N N . GLY B 1 183 ? 9.648 30.141 14.273 1 96.69 183 GLY B N 1
ATOM 4708 C CA . GLY B 1 183 ? 8.75 31.094 14.914 1 96.69 183 GLY B CA 1
ATOM 4709 C C . GLY B 1 183 ? 7.426 30.469 15.32 1 96.69 183 GLY B C 1
ATOM 4710 O O . GLY B 1 183 ? 7.336 29.266 15.539 1 96.69 183 GLY B O 1
ATOM 4711 N N . GLU B 1 184 ? 6.414 31.312 15.469 1 96.56 184 GLU B N 1
ATOM 4712 C CA . GLU B 1 184 ? 5.152 30.906 16.062 1 96.56 184 GLU B CA 1
ATOM 4713 C C . GLU B 1 184 ? 4.027 30.891 15.031 1 96.56 184 GLU B C 1
ATOM 4715 O O . GLU B 1 184 ? 2.877 30.594 15.359 1 96.56 184 GLU B O 1
ATOM 4720 N N . GLY B 1 185 ? 4.395 31.156 13.75 1 95.19 185 GLY B N 1
ATOM 4721 C CA . GLY B 1 185 ? 3.383 31.188 12.703 1 95.19 185 GLY B CA 1
ATOM 4722 C C . GLY B 1 185 ? 2.498 32.406 12.766 1 95.19 185 GLY B C 1
ATOM 4723 O O . GLY B 1 185 ? 1.376 32.406 12.25 1 95.19 185 GLY B O 1
ATOM 4724 N N . LEU B 1 186 ? 2.975 33.531 13.422 1 95.31 186 LEU B N 1
ATOM 4725 C CA . LEU B 1 186 ? 2.168 34.719 13.641 1 95.31 186 LEU B CA 1
ATOM 4726 C C . LEU B 1 186 ? 2.727 35.906 12.852 1 95.31 186 LEU B C 1
ATOM 4728 O O . LEU B 1 186 ? 2.328 37.062 13.078 1 95.31 186 LEU B O 1
ATOM 4732 N N . GLU B 1 187 ? 3.691 35.625 12.008 1 95.12 187 GLU B N 1
ATOM 4733 C CA . GLU B 1 187 ? 4.262 36.594 11.07 1 95.12 187 GLU B CA 1
ATOM 4734 C C . GLU B 1 187 ? 4.238 36.062 9.648 1 95.12 187 GLU B C 1
ATOM 4736 O O . GLU B 1 187 ? 4.305 34.844 9.43 1 95.12 187 GLU B O 1
ATOM 4741 N N . PRO B 1 188 ? 4.18 36.906 8.68 1 94.12 188 PRO B N 1
ATOM 4742 C CA . PRO B 1 188 ? 4.008 36.5 7.285 1 94.12 188 PRO B CA 1
ATOM 4743 C C . PRO B 1 188 ? 5.121 35.562 6.82 1 94.12 188 PRO B C 1
ATOM 4745 O O . PRO B 1 188 ? 4.887 34.688 5.973 1 94.12 188 PRO B O 1
ATOM 4748 N N . GLU B 1 189 ? 6.281 35.688 7.379 1 94.5 189 GLU B N 1
ATOM 4749 C CA . GLU B 1 189 ? 7.422 34.906 6.914 1 94.5 189 GLU B CA 1
ATOM 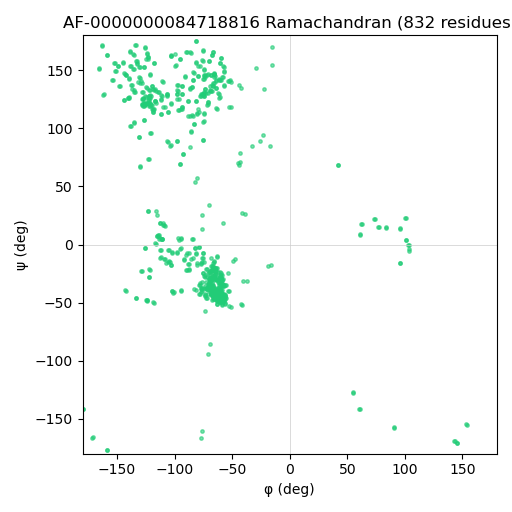4750 C C . GLU B 1 189 ? 7.52 33.562 7.652 1 94.5 189 GLU B C 1
ATOM 4752 O O . GLU B 1 189 ? 8.359 32.75 7.316 1 94.5 189 GLU B O 1
ATOM 4757 N N . GLN B 1 190 ? 6.648 33.438 8.672 1 96.88 190 GLN B N 1
ATOM 4758 C CA . GLN B 1 190 ? 6.605 32.219 9.477 1 96.88 190 GLN B CA 1
ATOM 4759 C C . GLN B 1 190 ? 5.371 31.375 9.148 1 96.88 190 GLN B C 1
ATOM 4761 O O . GLN B 1 190 ? 4.25 31.75 9.5 1 96.88 190 GLN B O 1
ATOM 4766 N N . TRP B 1 191 ? 5.574 30.203 8.586 1 97.75 191 TRP B N 1
ATOM 4767 C CA . TRP B 1 191 ? 4.434 29.375 8.227 1 97.75 191 TRP B CA 1
ATOM 4768 C C . TRP B 1 191 ? 3.807 28.734 9.461 1 97.75 191 TRP B C 1
ATOM 4770 O O . TRP B 1 191 ? 4.516 28.25 10.344 1 97.75 191 TRP B O 1
ATOM 4780 N N . ARG B 1 192 ? 2.502 28.844 9.586 1 98.38 192 ARG B N 1
ATOM 4781 C CA . ARG B 1 192 ? 1.785 28.109 10.625 1 98.38 192 ARG B CA 1
ATOM 4782 C C . ARG B 1 192 ? 1.758 26.609 10.312 1 98.38 192 ARG B C 1
ATOM 4784 O O . ARG B 1 192 ? 1.275 26.203 9.258 1 98.38 192 ARG B O 1
ATOM 4791 N N . ASP B 1 193 ? 2.268 25.812 11.227 1 98.31 193 ASP B N 1
ATOM 4792 C CA . ASP B 1 193 ? 2.383 24.375 10.984 1 98.31 193 ASP B CA 1
ATOM 4793 C C . ASP B 1 193 ? 2.143 23.578 12.258 1 98.31 193 ASP B C 1
ATOM 4795 O O . ASP B 1 193 ? 2.164 24.125 13.359 1 98.31 193 ASP B O 1
ATOM 4799 N N . ALA B 1 194 ? 1.774 22.359 12.078 1 98.5 194 ALA B N 1
ATOM 4800 C CA . ALA B 1 194 ? 1.557 21.438 13.188 1 98.5 194 ALA B CA 1
ATOM 4801 C C . ALA B 1 194 ? 2.268 20.109 12.945 1 98.5 194 ALA B C 1
ATOM 4803 O O . ALA B 1 194 ? 2.281 19.609 11.82 1 98.5 194 ALA B O 1
ATOM 4804 N N . SER B 1 195 ? 2.852 19.594 14.008 1 98.56 195 SER B N 1
ATOM 4805 C CA . SER B 1 195 ? 3.541 18.297 13.992 1 98.56 195 SER B CA 1
ATOM 4806 C C . SER B 1 195 ? 3.186 17.469 15.219 1 98.56 195 SER B C 1
ATOM 4808 O O . SER B 1 195 ? 2.58 17.984 16.156 1 98.56 195 SER B O 1
ATOM 4810 N N . LEU B 1 196 ? 3.492 16.188 15.117 1 98.75 196 LEU B N 1
ATOM 4811 C CA . LEU B 1 196 ? 3.33 15.297 16.266 1 98.75 196 LEU B CA 1
ATOM 4812 C C . LEU B 1 196 ? 4.652 14.633 16.625 1 98.75 196 LEU B C 1
ATOM 4814 O O . LEU B 1 196 ? 5.406 14.219 15.75 1 98.75 196 LEU B O 1
ATOM 4818 N N . TRP B 1 197 ? 4.922 14.68 17.906 1 98.81 197 TRP B N 1
ATOM 4819 C CA . TRP B 1 197 ? 5.875 13.742 18.484 1 98.81 197 TRP B CA 1
ATOM 4820 C C . TRP B 1 197 ? 5.16 12.508 19.031 1 98.81 197 TRP B C 1
ATOM 4822 O O . TRP B 1 197 ? 4.109 12.633 19.672 1 98.81 197 TRP B O 1
ATOM 4832 N N . VAL B 1 198 ? 5.688 11.305 18.781 1 98.75 198 VAL B N 1
ATOM 4833 C CA . VAL B 1 198 ? 5.059 10.07 19.234 1 98.75 198 VAL B CA 1
ATOM 4834 C C . VAL B 1 198 ? 6.125 9.109 19.766 1 98.75 198 VAL B C 1
ATOM 4836 O O . VAL B 1 198 ? 7.234 9.047 19.219 1 98.75 198 VAL B O 1
ATOM 4839 N N . LYS B 1 199 ? 5.871 8.477 20.828 1 98.62 199 LYS B N 1
ATOM 4840 C CA . LYS B 1 199 ? 6.652 7.367 21.375 1 98.62 199 LYS B CA 1
ATOM 4841 C C . LYS B 1 199 ? 5.77 6.145 21.625 1 98.62 199 LYS B C 1
ATOM 4843 O O . LYS B 1 199 ? 4.746 6.242 22.312 1 98.62 199 LYS B O 1
ATOM 4848 N N . GLY B 1 200 ? 6.105 5.066 21 1 98 200 GLY B N 1
ATOM 4849 C CA . GLY B 1 200 ? 5.324 3.852 21.172 1 98 200 GLY B CA 1
ATOM 4850 C C . GLY B 1 200 ? 5.207 3.029 19.906 1 98 200 GLY B C 1
ATOM 4851 O O . GLY B 1 200 ? 5.945 3.254 18.953 1 98 200 GLY B O 1
ATOM 4852 N N . PRO B 1 201 ? 4.324 2.025 19.906 1 97.25 201 PRO B N 1
ATOM 4853 C CA . PRO B 1 201 ? 4.242 1.031 18.828 1 97.25 201 PRO B CA 1
ATOM 4854 C C . PRO B 1 201 ? 3.934 1.654 17.469 1 97.25 201 PRO B C 1
ATOM 4856 O O . PRO B 1 201 ? 4.312 1.102 16.438 1 97.25 201 PRO B O 1
ATOM 4859 N N . ALA B 1 202 ? 3.342 2.775 17.422 1 97.62 202 ALA B N 1
ATOM 4860 C CA . ALA B 1 202 ? 2.965 3.404 16.156 1 97.62 202 ALA B CA 1
ATOM 4861 C C . ALA B 1 202 ? 4.199 3.805 15.352 1 97.62 202 ALA B C 1
ATOM 4863 O O . ALA B 1 202 ? 4.125 3.965 14.133 1 97.62 202 ALA B O 1
ATOM 4864 N N . VAL B 1 203 ? 5.336 3.91 16.016 1 98.25 203 VAL B N 1
ATOM 4865 C CA . VAL B 1 203 ? 6.57 4.363 15.391 1 98.25 203 VAL B CA 1
ATOM 4866 C C . VAL B 1 203 ? 7.059 3.311 14.398 1 98.25 203 VAL B C 1
ATOM 4868 O O . VAL B 1 203 ? 7.766 3.635 13.438 1 98.25 203 VAL B O 1
ATOM 4871 N N . ARG B 1 204 ? 6.637 2.109 14.586 1 97.56 204 ARG B N 1
ATOM 4872 C CA . ARG B 1 204 ? 7.043 1.032 13.688 1 97.56 204 ARG B CA 1
ATOM 4873 C C . ARG B 1 204 ? 6.594 1.315 12.258 1 97.56 204 ARG B C 1
ATOM 4875 O O . ARG B 1 204 ? 7.328 1.037 11.305 1 97.56 204 ARG B O 1
ATOM 4882 N N . GLY B 1 205 ? 5.406 1.855 12.125 1 97.5 205 GLY B N 1
ATOM 4883 C CA . GLY B 1 205 ? 4.914 2.234 10.805 1 97.5 205 GLY B CA 1
ATOM 4884 C C . GLY B 1 205 ? 5.703 3.369 10.18 1 97.5 205 GLY B C 1
ATOM 4885 O O . GLY B 1 205 ? 5.91 3.395 8.961 1 97.5 205 GLY B O 1
ATOM 4886 N N . MET B 1 206 ? 6.148 4.277 10.945 1 98.25 206 MET B N 1
ATOM 4887 C CA . MET B 1 206 ? 6.988 5.371 10.469 1 98.25 206 MET B CA 1
ATOM 4888 C C . MET B 1 206 ? 8.336 4.852 9.984 1 98.25 206 MET B C 1
ATOM 4890 O O . MET B 1 206 ? 8.828 5.262 8.938 1 98.25 206 MET B O 1
ATOM 4894 N N . GLN B 1 207 ? 8.852 3.949 10.781 1 98.5 207 GLN B N 1
ATOM 4895 C CA . GLN B 1 207 ? 10.125 3.332 10.414 1 98.5 207 GLN B CA 1
ATOM 4896 C C . GLN B 1 207 ? 10 2.547 9.117 1 98.5 207 GLN B C 1
ATOM 4898 O O . GLN B 1 207 ? 10.914 2.559 8.289 1 98.5 207 GLN B O 1
ATOM 4903 N N . LEU B 1 208 ? 8.898 1.889 9.008 1 97.81 208 LEU B N 1
ATOM 4904 C CA . LEU B 1 208 ? 8.641 1.152 7.777 1 97.81 208 LEU B CA 1
ATOM 4905 C C . LEU B 1 208 ? 8.641 2.09 6.574 1 97.81 208 LEU B C 1
ATOM 4907 O O . LEU B 1 208 ? 9.242 1.779 5.539 1 97.81 208 LEU B O 1
ATOM 4911 N N . ALA B 1 209 ? 7.973 3.182 6.727 1 97.69 209 ALA B N 1
ATOM 4912 C CA . ALA B 1 209 ? 7.93 4.164 5.648 1 97.69 209 ALA B CA 1
ATOM 4913 C C . ALA B 1 209 ? 9.336 4.625 5.27 1 97.69 209 ALA B C 1
ATOM 4915 O O . ALA B 1 209 ? 9.664 4.719 4.086 1 97.69 209 ALA B O 1
ATOM 4916 N N . PHE B 1 210 ? 10.156 4.895 6.266 1 98.38 210 PHE B N 1
ATOM 4917 C CA . PHE B 1 210 ? 11.539 5.289 6.004 1 98.38 210 PHE B CA 1
ATOM 4918 C C . PHE B 1 210 ? 12.289 4.18 5.277 1 98.38 210 PHE B C 1
ATOM 4920 O O . PHE B 1 210 ? 12.969 4.434 4.277 1 98.38 210 PHE B O 1
ATOM 4927 N N . ALA B 1 211 ? 12.148 2.977 5.781 1 97.81 211 ALA B N 1
ATOM 4928 C CA . ALA B 1 211 ? 12.891 1.84 5.242 1 97.81 211 ALA B CA 1
ATOM 4929 C C . ALA B 1 211 ? 12.578 1.637 3.762 1 97.81 211 ALA B C 1
ATOM 4931 O O . ALA B 1 211 ? 13.484 1.423 2.953 1 97.81 211 ALA B O 1
ATOM 4932 N N . GLN B 1 212 ? 11.344 1.736 3.414 1 96.19 212 GLN B N 1
ATOM 4933 C CA . GLN B 1 212 ? 10.922 1.51 2.035 1 96.19 212 GLN B CA 1
ATOM 4934 C C . GLN B 1 212 ? 11.484 2.586 1.107 1 96.19 212 GLN B C 1
ATOM 4936 O O . GLN B 1 212 ? 12.031 2.275 0.047 1 96.19 212 GLN B O 1
ATOM 4941 N N . ASN B 1 213 ? 11.352 3.801 1.524 1 96 213 ASN B N 1
ATOM 4942 C CA . ASN B 1 213 ? 11.875 4.879 0.691 1 96 213 ASN B CA 1
ATOM 4943 C C . ASN B 1 213 ? 13.398 4.859 0.646 1 96 213 ASN B C 1
ATOM 4945 O O . ASN B 1 213 ? 14 5.203 -0.373 1 96 213 ASN B O 1
ATOM 4949 N N . TRP B 1 214 ? 14 4.488 1.764 1 96.81 214 TRP B N 1
ATOM 4950 C CA . TRP B 1 214 ? 15.453 4.363 1.837 1 96.81 214 TRP B CA 1
ATOM 4951 C C . TRP B 1 214 ? 15.961 3.314 0.854 1 96.81 214 TRP B C 1
ATOM 4953 O O . TRP B 1 214 ? 16.906 3.564 0.098 1 96.81 214 TRP B O 1
ATOM 4963 N N . GLN B 1 215 ? 15.32 2.188 0.815 1 94.88 215 GLN B N 1
ATOM 4964 C CA . GLN B 1 215 ? 15.688 1.114 -0.105 1 94.88 215 GLN B CA 1
ATOM 4965 C C . GLN B 1 215 ? 15.523 1.556 -1.557 1 94.88 215 GLN B C 1
ATOM 4967 O O . GLN B 1 215 ? 16.391 1.286 -2.395 1 94.88 215 GLN B O 1
ATOM 4972 N N . GLU B 1 216 ? 14.438 2.211 -1.82 1 92.25 216 GLU B N 1
ATOM 4973 C CA . GLU B 1 216 ? 14.188 2.686 -3.178 1 92.25 216 GLU B CA 1
ATOM 4974 C C . GLU B 1 216 ? 15.289 3.635 -3.641 1 92.25 216 GLU B C 1
ATOM 4976 O O . GLU B 1 216 ? 15.633 3.662 -4.824 1 92.25 216 GLU B O 1
ATOM 4981 N N . ALA B 1 217 ? 15.812 4.371 -2.699 1 93.25 217 ALA B N 1
ATOM 4982 C CA . ALA B 1 217 ? 16.844 5.355 -3.025 1 93.25 217 ALA B CA 1
ATOM 4983 C C . ALA B 1 217 ? 18.219 4.711 -3.072 1 93.25 217 ALA B C 1
ATOM 4985 O O . ALA B 1 217 ? 19.234 5.406 -3.145 1 93.25 217 ALA B O 1
ATOM 4986 N N . GLY B 1 218 ? 18.281 3.428 -2.928 1 92.19 218 GLY B N 1
ATOM 4987 C CA . GLY B 1 218 ? 19.547 2.711 -3.057 1 92.19 218 GLY B CA 1
ATOM 4988 C C . GLY B 1 218 ? 20.172 2.357 -1.72 1 92.19 218 GLY B C 1
ATOM 4989 O O . GLY B 1 218 ? 21.297 1.839 -1.668 1 92.19 218 GLY B O 1
ATOM 4990 N N . GLY B 1 219 ? 19.484 2.648 -0.643 1 94.75 219 GLY B N 1
ATOM 4991 C CA . GLY B 1 219 ? 19.984 2.27 0.672 1 94.75 219 GLY B CA 1
ATOM 4992 C C . GLY B 1 219 ? 19.812 0.792 0.969 1 94.75 219 GLY B C 1
ATOM 4993 O O . GLY B 1 219 ? 18.984 0.118 0.341 1 94.75 219 GLY B O 1
ATOM 4994 N N . GLY B 1 220 ? 20.578 0.275 1.903 1 93.88 220 GLY B N 1
ATOM 4995 C CA . GLY B 1 220 ? 20.438 -1.106 2.34 1 93.88 220 GLY B CA 1
ATOM 4996 C C . GLY B 1 220 ? 19.328 -1.309 3.344 1 93.88 220 GLY B C 1
ATOM 4997 O O . GLY B 1 220 ? 18.625 -0.356 3.709 1 93.88 220 GLY B O 1
ATOM 4998 N N . MET B 1 221 ? 19.141 -2.568 3.658 1 94.88 221 MET B N 1
ATOM 4999 C CA . MET B 1 221 ? 18.172 -2.885 4.699 1 94.88 221 MET B CA 1
ATOM 5000 C C . MET B 1 221 ? 18.609 -2.312 6.043 1 94.88 221 MET B C 1
ATOM 5002 O O . MET B 1 221 ? 19.797 -2.322 6.371 1 94.88 221 MET B O 1
ATOM 5006 N N . LEU B 1 222 ? 17.641 -1.817 6.785 1 96.75 222 LEU B N 1
ATOM 5007 C CA . LEU B 1 222 ? 17.922 -1.366 8.141 1 96.75 222 LEU B CA 1
ATOM 5008 C C . LEU B 1 222 ? 18.203 -2.551 9.062 1 96.75 222 LEU B C 1
ATOM 5010 O O . LEU B 1 222 ? 17.609 -3.623 8.891 1 96.75 222 LEU B O 1
ATOM 5014 N N . PRO B 1 223 ? 19.078 -2.34 10.016 1 94.44 223 PRO B N 1
ATOM 5015 C CA . PRO B 1 223 ? 19.359 -3.422 10.961 1 94.44 223 PRO B CA 1
ATOM 5016 C C . PRO B 1 223 ? 18.172 -3.736 11.867 1 94.44 223 PRO B C 1
ATOM 5018 O O . PRO B 1 223 ? 17.266 -2.912 12.016 1 94.44 223 PRO B O 1
ATOM 5021 N N . ALA B 1 224 ? 18.234 -4.914 12.5 1 93.88 224 ALA B N 1
ATOM 5022 C CA . ALA B 1 224 ? 17.156 -5.391 13.344 1 93.88 224 ALA B CA 1
ATOM 5023 C C . ALA B 1 224 ? 16.891 -4.43 14.5 1 93.88 224 ALA B C 1
ATOM 5025 O O . ALA B 1 224 ? 15.75 -4.258 14.938 1 93.88 224 ALA B O 1
ATOM 5026 N N . GLU B 1 225 ? 17.891 -3.742 14.93 1 94.19 225 GLU B N 1
ATOM 5027 C CA . GLU B 1 225 ? 17.797 -2.83 16.062 1 94.19 225 GLU B CA 1
ATOM 5028 C C . GLU B 1 225 ? 16.891 -1.643 15.742 1 94.19 225 GLU B C 1
ATOM 5030 O O . GLU B 1 225 ? 16.359 -0.99 16.641 1 94.19 225 GLU B O 1
ATOM 5035 N N . ALA B 1 226 ? 16.734 -1.376 14.461 1 95.75 226 ALA B N 1
ATOM 5036 C CA . ALA B 1 226 ? 15.875 -0.28 14.031 1 95.75 226 ALA B CA 1
ATOM 5037 C C . ALA B 1 226 ? 14.406 -0.675 14.125 1 95.75 226 ALA B C 1
ATOM 5039 O O . ALA B 1 226 ? 13.523 0.182 14.047 1 95.75 226 ALA B O 1
ATOM 5040 N N . PHE B 1 227 ? 14.164 -1.938 14.227 1 95.62 227 PHE B N 1
ATOM 5041 C CA . PHE B 1 227 ? 12.828 -2.484 14.383 1 95.62 227 PHE B CA 1
ATOM 5042 C C . PHE B 1 227 ? 12.727 -3.312 15.656 1 95.62 227 PHE B C 1
ATOM 5044 O O . PHE B 1 227 ? 12.586 -4.535 15.602 1 95.62 227 PHE B O 1
ATOM 5051 N N . PRO B 1 228 ? 12.703 -2.645 16.75 1 93.62 228 PRO B N 1
ATOM 5052 C CA . PRO B 1 228 ? 12.633 -3.441 17.969 1 93.62 228 PRO B CA 1
ATOM 5053 C C . PRO B 1 228 ? 11.383 -4.324 18.031 1 93.62 228 PRO B C 1
ATOM 5055 O O . PRO B 1 228 ? 10.312 -3.91 17.594 1 93.62 228 PRO B O 1
ATOM 5058 N N . ASP B 1 229 ? 11.5 -5.539 18.547 1 82.75 229 ASP B N 1
ATOM 5059 C CA . ASP B 1 229 ? 10.43 -6.531 18.594 1 82.75 229 ASP B CA 1
ATOM 5060 C C . ASP B 1 229 ? 9.258 -6.039 19.438 1 82.75 229 ASP B C 1
ATOM 5062 O O . ASP B 1 229 ? 8.094 -6.277 19.094 1 82.75 229 ASP B O 1
ATOM 5066 N N . SER B 1 230 ? 9.641 -5.508 20.516 1 84.44 230 SER B N 1
ATOM 5067 C CA . SER B 1 230 ? 8.625 -4.941 21.391 1 84.44 230 SER B CA 1
ATOM 5068 C C . SER B 1 230 ? 8.938 -3.486 21.734 1 84.44 230 SER B C 1
ATOM 5070 O O . SER B 1 230 ? 10.039 -3.172 22.188 1 84.44 230 SER B O 1
ATOM 5072 N N . ILE B 1 231 ? 8.023 -2.693 21.375 1 87.38 231 ILE B N 1
ATOM 5073 C CA . ILE B 1 231 ? 8.125 -1.298 21.781 1 87.38 231 ILE B CA 1
ATOM 5074 C C . ILE B 1 231 ? 7.277 -1.068 23.031 1 87.38 231 ILE B C 1
ATOM 5076 O O . ILE B 1 231 ? 6.059 -1.252 23.016 1 87.38 231 ILE B O 1
ATOM 5080 N N . PRO B 1 232 ? 7.918 -0.732 24.109 1 86.56 232 PRO B N 1
ATOM 5081 C CA . PRO B 1 232 ? 7.18 -0.551 25.359 1 86.56 232 PRO B CA 1
ATOM 5082 C C . PRO B 1 232 ? 6.094 0.52 25.25 1 86.56 232 PRO B C 1
ATOM 5084 O O . PRO B 1 232 ? 6.27 1.514 24.547 1 86.56 232 PRO B O 1
ATOM 5087 N N . SER B 1 233 ? 5.062 0.203 25.953 1 89.94 233 SER B N 1
ATOM 5088 C CA . SER B 1 233 ? 4.008 1.203 26.047 1 89.94 233 SER B CA 1
ATOM 5089 C C . SER B 1 233 ? 4.512 2.477 26.719 1 89.94 233 SER B C 1
ATOM 5091 O O . SER B 1 233 ? 5.199 2.416 27.75 1 89.94 233 SER B O 1
ATOM 5093 N N . ALA B 1 234 ? 4.195 3.547 26.016 1 91.44 234 ALA B N 1
ATOM 5094 C CA . ALA B 1 234 ? 4.641 4.836 26.547 1 91.44 234 ALA B CA 1
ATOM 5095 C C . ALA B 1 234 ? 3.451 5.688 26.984 1 91.44 234 ALA B C 1
ATOM 5097 O O . ALA B 1 234 ? 3.627 6.727 27.625 1 91.44 234 ALA B O 1
ATOM 5098 N N . GLY B 1 235 ? 2.283 5.242 26.609 1 94.75 235 GLY B N 1
ATOM 5099 C CA . GLY B 1 235 ? 1.063 5.98 26.891 1 94.75 235 GLY B CA 1
ATOM 5100 C C . GLY B 1 235 ? -0.196 5.195 26.578 1 94.75 235 GLY B C 1
ATOM 5101 O O . GLY B 1 235 ? -0.152 3.971 26.453 1 94.75 235 GLY B O 1
ATOM 5102 N N . GLN B 1 236 ? -1.289 5.922 26.531 1 94.62 236 GLN B N 1
ATOM 5103 C CA . GLN B 1 236 ? -2.562 5.219 26.406 1 94.62 236 GLN B CA 1
ATOM 5104 C C . GLN B 1 236 ? -3.178 5.426 25.031 1 94.62 236 GLN B C 1
ATOM 5106 O O . GLN B 1 236 ? -4.105 4.707 24.641 1 94.62 236 GLN B O 1
ATOM 5111 N N . ALA B 1 237 ? -2.672 6.324 24.312 1 98.12 237 ALA B N 1
ATOM 5112 C CA . ALA B 1 237 ? -3.283 6.66 23.016 1 98.12 237 ALA B CA 1
ATOM 5113 C C . ALA B 1 237 ? -3.166 5.496 22.047 1 98.12 237 ALA B C 1
ATOM 5115 O O . ALA B 1 237 ? -2.162 4.781 22.031 1 98.12 237 ALA B O 1
ATOM 5116 N N . ARG B 1 238 ? -4.223 5.27 21.312 1 98.56 238 ARG B N 1
ATOM 5117 C CA . ARG B 1 238 ? -4.129 4.414 20.125 1 98.56 238 ARG B CA 1
ATOM 5118 C C . ARG B 1 238 ? -3.705 5.219 18.906 1 98.56 238 ARG B C 1
ATOM 5120 O O . ARG B 1 238 ? -4.164 6.344 18.703 1 98.56 238 ARG B O 1
ATOM 5127 N N . ALA B 1 239 ? -2.758 4.676 18.156 1 98.75 239 ALA B N 1
ATOM 5128 C CA . ALA B 1 239 ? -2.27 5.434 17 1 98.75 239 ALA B CA 1
ATOM 5129 C C . ALA B 1 239 ? -1.752 4.5 15.914 1 98.75 239 ALA B C 1
ATOM 5131 O O . ALA B 1 239 ? -1.465 3.33 16.172 1 98.75 239 ALA B O 1
ATOM 5132 N N . GLY B 1 240 ? -1.736 4.965 14.727 1 98.56 240 GLY B N 1
ATOM 5133 C CA . GLY B 1 240 ? -1.163 4.309 13.562 1 98.56 240 GLY B CA 1
ATOM 5134 C C . GLY B 1 240 ? -0.726 5.281 12.477 1 98.56 240 GLY B C 1
ATOM 5135 O O . GLY B 1 240 ? -1.394 6.289 12.234 1 98.56 240 GLY B O 1
ATOM 5136 N N . PHE B 1 241 ? 0.398 4.957 11.867 1 98.44 241 PHE B N 1
ATOM 5137 C CA . PHE B 1 241 ? 0.914 5.805 10.797 1 98.44 241 PHE B CA 1
ATOM 5138 C C . PHE B 1 241 ? 0.441 5.309 9.438 1 98.44 241 PHE B C 1
ATOM 5140 O O . PHE B 1 241 ? 0.751 4.184 9.039 1 98.44 241 PHE B O 1
ATOM 5147 N N . VAL B 1 242 ? -0.319 6.148 8.727 1 97.69 242 VAL B N 1
ATOM 5148 C CA . VAL B 1 242 ? -0.851 5.785 7.418 1 97.69 242 VAL B CA 1
ATOM 5149 C C . VAL B 1 242 ? -0.034 6.465 6.32 1 97.69 242 VAL B C 1
ATOM 5151 O O . VAL B 1 242 ? 0.058 7.691 6.277 1 97.69 242 VAL B O 1
ATOM 5154 N N . THR B 1 243 ? 0.518 5.578 5.48 1 94.62 243 THR B N 1
ATOM 5155 C CA . THR B 1 243 ? 1.271 6.09 4.34 1 94.62 243 THR B CA 1
ATOM 5156 C C . THR B 1 243 ? 0.417 6.074 3.078 1 94.62 243 THR B C 1
ATOM 5158 O O . THR B 1 243 ? -0.568 5.336 2.996 1 94.62 243 THR B O 1
ATOM 5161 N N . HIS B 1 244 ? 0.78 6.949 2.199 1 87.69 244 HIS B N 1
ATOM 5162 C CA . HIS B 1 244 ? 0.219 6.781 0.863 1 87.69 244 HIS B CA 1
ATOM 5163 C C . HIS B 1 244 ? 1.262 7.066 -0.212 1 87.69 244 HIS B C 1
ATOM 5165 O O . HIS B 1 244 ? 2.186 7.855 0.008 1 87.69 244 HIS B O 1
ATOM 5171 N N . THR B 1 245 ? 1.137 6.277 -1.216 1 82.25 245 THR B N 1
ATOM 5172 C CA . THR B 1 245 ? 1.815 6.434 -2.498 1 82.25 245 THR B CA 1
ATOM 5173 C C . THR B 1 245 ? 0.805 6.625 -3.625 1 82.25 245 THR B C 1
ATOM 5175 O O . THR B 1 245 ? -0.371 6.281 -3.477 1 82.25 245 THR B O 1
ATOM 5178 N N . GLY B 1 246 ? 1.291 7.23 -4.629 1 77 246 GLY B N 1
ATOM 5179 C CA . GLY B 1 246 ? 0.399 7.391 -5.766 1 77 246 GLY B CA 1
ATOM 5180 C C . GLY B 1 246 ? -0.221 6.086 -6.227 1 77 246 GLY B C 1
ATOM 5181 O O . GLY B 1 246 ? 0.424 5.035 -6.18 1 77 246 GLY B O 1
ATOM 5182 N N . ALA B 1 247 ? -1.519 6.137 -6.598 1 76.06 247 ALA B N 1
ATOM 5183 C CA . ALA B 1 247 ? -2.256 5.016 -7.18 1 76.06 247 ALA B CA 1
ATOM 5184 C C . ALA B 1 247 ? -3.145 5.484 -8.328 1 76.06 247 ALA B C 1
ATOM 5186 O O . ALA B 1 247 ? -3.596 6.633 -8.344 1 76.06 247 ALA B O 1
ATOM 5187 N N . PRO B 1 248 ? -3.383 4.547 -9.195 1 73.19 248 PRO B N 1
ATOM 5188 C CA . PRO B 1 248 ? -4.117 4.961 -10.391 1 73.19 248 PRO B CA 1
ATOM 5189 C C . PRO B 1 248 ? -5.574 5.309 -10.102 1 73.19 248 PRO B C 1
ATOM 5191 O O . PRO B 1 248 ? -6.164 6.148 -10.781 1 73.19 248 PRO B O 1
ATOM 5194 N N . VAL B 1 249 ? -6.129 4.688 -9.117 1 75.5 249 VAL B N 1
ATOM 5195 C CA . VAL B 1 249 ? -7.57 4.852 -8.977 1 75.5 249 VAL B CA 1
ATOM 5196 C C . VAL B 1 249 ? -7.902 5.379 -7.582 1 75.5 249 VAL B C 1
ATOM 5198 O O . VAL B 1 249 ? -8.633 6.359 -7.438 1 75.5 249 VAL B O 1
ATOM 5201 N N . LEU B 1 250 ? -7.391 4.809 -6.602 1 84.94 250 LEU B N 1
ATOM 5202 C CA . LEU B 1 250 ? -7.723 5.133 -5.215 1 84.94 250 LEU B CA 1
ATOM 5203 C C . LEU B 1 250 ? -6.492 5.02 -4.324 1 84.94 250 LEU B C 1
ATOM 5205 O O . LEU B 1 250 ? -5.859 3.963 -4.258 1 84.94 250 LEU B O 1
ATOM 5209 N N . THR B 1 251 ? -6.203 6.109 -3.625 1 88.69 251 THR B N 1
ATOM 5210 C CA . THR B 1 251 ? -5.027 6.133 -2.762 1 88.69 251 THR B CA 1
ATOM 5211 C C . THR B 1 251 ? -5.426 5.965 -1.299 1 88.69 251 THR B C 1
ATOM 5213 O O . THR B 1 251 ? -6.594 6.152 -0.943 1 88.69 251 THR B O 1
ATOM 5216 N N . ASN B 1 252 ? -4.473 5.613 -0.492 1 91.94 252 ASN B N 1
ATOM 5217 C CA . ASN B 1 252 ? -4.719 5.539 0.944 1 91.94 252 ASN B CA 1
ATOM 5218 C C . ASN B 1 252 ? -5.02 6.914 1.533 1 91.94 252 ASN B C 1
ATOM 5220 O O . ASN B 1 252 ? -5.668 7.02 2.574 1 91.94 252 ASN B O 1
ATOM 5224 N N . ALA B 1 253 ? -4.488 7.977 0.894 1 92.38 253 ALA B N 1
ATOM 5225 C CA . ALA B 1 253 ? -4.852 9.32 1.328 1 92.38 253 ALA B CA 1
ATOM 5226 C C . ALA B 1 253 ? -6.352 9.555 1.191 1 92.38 253 ALA B C 1
ATOM 5228 O O . ALA B 1 253 ? -6.988 10.102 2.1 1 92.38 253 ALA B O 1
ATOM 5229 N N . GLU B 1 254 ? -6.855 9.125 0.104 1 92.44 254 GLU B N 1
ATOM 5230 C CA . GLU B 1 254 ? -8.297 9.25 -0.111 1 92.44 254 GLU B CA 1
ATOM 5231 C C . GLU B 1 254 ? -9.078 8.375 0.866 1 92.44 254 GLU B C 1
ATOM 5233 O O . GLU B 1 254 ? -10.031 8.836 1.489 1 92.44 254 GLU B O 1
ATOM 5238 N N . ARG B 1 255 ? -8.625 7.129 1.018 1 93.88 255 ARG B N 1
ATOM 5239 C CA . ARG B 1 255 ? -9.305 6.199 1.908 1 93.88 255 ARG B CA 1
ATOM 5240 C C . ARG B 1 255 ? -9.352 6.738 3.334 1 93.88 255 ARG B C 1
ATOM 5242 O O . ARG B 1 255 ? -10.406 6.734 3.971 1 93.88 255 ARG B O 1
ATOM 5249 N N . MET B 1 256 ? -8.234 7.168 3.785 1 95.06 256 MET B N 1
ATOM 5250 C CA . MET B 1 256 ? -8.172 7.605 5.176 1 95.06 256 MET B CA 1
ATOM 5251 C C . MET B 1 256 ? -9.008 8.867 5.387 1 95.06 256 MET B C 1
ATOM 5253 O O . MET B 1 256 ? -9.664 9.016 6.414 1 95.06 256 MET B O 1
ATOM 5257 N N . THR B 1 257 ? -8.977 9.773 4.422 1 95.31 257 THR B N 1
ATOM 5258 C CA . THR B 1 257 ? -9.742 11.008 4.543 1 95.31 257 THR B CA 1
ATOM 5259 C C . THR B 1 257 ? -11.242 10.719 4.512 1 95.31 257 THR B C 1
ATOM 5261 O O . THR B 1 257 ? -12 11.234 5.344 1 95.31 257 THR B O 1
ATOM 5264 N N . LEU B 1 258 ? -11.641 9.875 3.615 1 95.44 258 LEU B N 1
ATOM 5265 C CA . LEU B 1 258 ? -13.055 9.508 3.512 1 95.44 258 LEU B CA 1
ATOM 5266 C C . LEU B 1 258 ? -13.523 8.797 4.777 1 95.44 258 LEU B C 1
ATOM 5268 O O . LEU B 1 258 ? -14.641 9.039 5.246 1 95.44 258 LEU B O 1
ATOM 5272 N N . LEU B 1 259 ? -12.688 7.949 5.27 1 96.5 259 LEU B N 1
ATOM 5273 C CA . LEU B 1 259 ? -13.023 7.246 6.5 1 96.5 259 LEU B CA 1
ATOM 5274 C C . LEU B 1 259 ? -13.156 8.219 7.664 1 96.5 259 LEU B C 1
ATOM 5276 O O . LEU B 1 259 ? -14.07 8.094 8.484 1 96.5 259 LEU B O 1
ATOM 5280 N N . ALA B 1 260 ? -12.273 9.164 7.746 1 96.94 260 ALA B N 1
ATOM 5281 C CA . ALA B 1 260 ? -12.344 10.18 8.789 1 96.94 260 ALA B CA 1
ATOM 5282 C C . ALA B 1 260 ? -13.633 10.992 8.68 1 96.94 260 ALA B C 1
ATOM 5284 O O . ALA B 1 260 ? -14.312 11.227 9.68 1 96.94 260 ALA B O 1
ATOM 5285 N N . ILE B 1 261 ? -13.945 11.391 7.484 1 97.19 261 ILE B N 1
ATOM 5286 C CA . ILE B 1 261 ? -15.172 12.148 7.27 1 97.19 261 ILE B CA 1
ATOM 5287 C C . ILE B 1 261 ? -16.375 11.312 7.699 1 97.19 261 ILE B C 1
ATOM 5289 O O . ILE B 1 261 ? -17.234 11.797 8.445 1 97.19 261 ILE B O 1
ATOM 5293 N N . ALA B 1 262 ? -16.375 10.102 7.281 1 96.12 262 ALA B N 1
ATOM 5294 C CA . ALA B 1 262 ? -17.5 9.211 7.586 1 96.12 262 ALA B CA 1
ATOM 5295 C C . ALA B 1 262 ? -17.656 9.031 9.094 1 96.12 262 ALA B C 1
ATOM 5297 O O . ALA B 1 262 ? -18.766 8.82 9.586 1 96.12 262 ALA B O 1
ATOM 5298 N N . SER B 1 263 ? -16.641 9.164 9.805 1 96.25 263 SER B N 1
ATOM 5299 C CA . SER B 1 263 ? -16.625 8.898 11.242 1 96.25 263 SER B CA 1
ATOM 5300 C C . SER B 1 263 ? -17.188 10.07 12.039 1 96.25 263 SER B C 1
ATOM 5302 O O . SER B 1 263 ? -17.5 9.93 13.219 1 96.25 263 SER B O 1
ATOM 5304 N N . ALA B 1 264 ? -17.297 11.188 11.469 1 97.25 264 ALA B N 1
ATOM 5305 C CA . ALA B 1 264 ? -17.703 12.398 12.195 1 97.25 264 ALA B CA 1
ATOM 5306 C C . ALA B 1 264 ? -19.188 12.375 12.531 1 97.25 264 ALA B C 1
ATOM 5308 O O . ALA B 1 264 ? -20.016 12.125 11.656 1 97.25 264 ALA B O 1
ATOM 5309 N N . LYS B 1 265 ? -19.469 12.719 13.797 1 96.44 265 LYS B N 1
ATOM 5310 C CA . LYS B 1 265 ? -20.844 12.734 14.25 1 96.44 265 LYS B CA 1
ATOM 5311 C C . LYS B 1 265 ? -21.234 14.109 14.781 1 96.44 265 LYS B C 1
ATOM 5313 O O . LYS B 1 265 ? -22.406 14.492 14.75 1 96.44 265 LYS B O 1
ATOM 5318 N N . ARG B 1 266 ? -20.281 14.844 15.289 1 97.62 266 ARG B N 1
ATOM 5319 C CA . ARG B 1 266 ? -20.562 16.141 15.898 1 97.62 266 ARG B CA 1
ATOM 5320 C C . ARG B 1 266 ? -19.75 17.25 15.25 1 97.62 266 ARG B C 1
ATOM 5322 O O . ARG B 1 266 ? -20.281 18.297 14.898 1 97.62 266 ARG B O 1
ATOM 5329 N N . ARG B 1 267 ? -18.5 16.984 15.117 1 98.19 267 ARG B N 1
ATOM 5330 C CA . ARG B 1 267 ? -17.656 18 14.492 1 98.19 267 ARG B CA 1
ATOM 5331 C C . ARG B 1 267 ? -16.578 17.359 13.617 1 98.19 267 ARG B C 1
ATOM 5333 O O . ARG B 1 267 ? -16.094 16.266 13.922 1 98.19 267 ARG B O 1
ATOM 5340 N N . LEU B 1 268 ? -16.234 17.984 12.609 1 98.75 268 LEU B N 1
ATOM 5341 C CA . LEU B 1 268 ? -15.172 17.672 11.648 1 98.75 268 LEU B CA 1
ATOM 5342 C C . LEU B 1 268 ? -14.406 18.938 11.273 1 98.75 268 LEU B C 1
ATOM 5344 O O . LEU B 1 268 ? -14.898 19.766 10.492 1 98.75 268 LEU B O 1
ATOM 5348 N N . TRP B 1 269 ? -13.211 19.109 11.859 1 98.94 269 TRP B N 1
ATOM 5349 C CA . TRP B 1 269 ? -12.391 20.297 11.617 1 98.94 269 TRP B CA 1
ATOM 5350 C C . TRP B 1 269 ? -11.133 19.938 10.844 1 98.94 269 TRP B C 1
ATOM 5352 O O . TRP B 1 269 ? -10.367 19.047 11.25 1 98.94 269 TRP B O 1
ATOM 5362 N N . ILE B 1 270 ? -10.938 20.594 9.719 1 98.81 270 ILE B N 1
ATOM 5363 C CA . ILE B 1 270 ? -9.844 20.281 8.805 1 98.81 270 ILE B CA 1
ATOM 5364 C C . ILE B 1 270 ? -8.977 21.531 8.602 1 98.81 270 ILE B C 1
ATOM 5366 O O . ILE B 1 270 ? -9.492 22.609 8.297 1 98.81 270 ILE B O 1
ATOM 5370 N N . SER B 1 271 ? -7.73 21.469 8.844 1 98.62 271 SER B N 1
ATOM 5371 C CA . SER B 1 271 ? -6.75 22.422 8.328 1 98.62 271 SER B CA 1
ATOM 5372 C C . SER B 1 271 ? -5.914 21.797 7.215 1 98.62 271 SER B C 1
ATOM 5374 O O . SER B 1 271 ? -5.355 20.719 7.383 1 98.62 271 SER B O 1
ATOM 5376 N N . ASN B 1 272 ? -5.844 22.438 6.133 1 97.69 272 ASN B N 1
ATOM 5377 C CA . ASN B 1 272 ? -5.078 21.875 5.02 1 97.69 272 ASN B CA 1
ATOM 5378 C C . A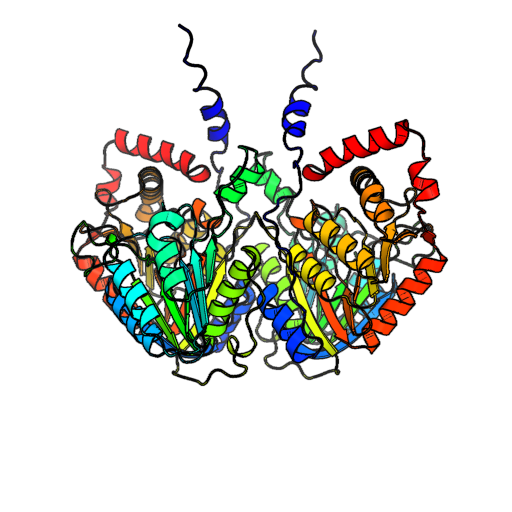SN B 1 272 ? -4.441 22.969 4.176 1 97.69 272 ASN B C 1
ATOM 5380 O O . ASN B 1 272 ? -5.102 23.953 3.814 1 97.69 272 ASN B O 1
ATOM 5384 N N . SER B 1 273 ? -3.205 22.734 3.832 1 96.12 273 SER B N 1
ATOM 5385 C CA . SER B 1 273 ? -2.398 23.719 3.111 1 96.12 273 SER B CA 1
ATOM 5386 C C . SER B 1 273 ? -2.859 23.859 1.664 1 96.12 273 SER B C 1
ATOM 5388 O O . SER B 1 273 ? -2.787 24.938 1.084 1 96.12 273 SER B O 1
ATOM 5390 N N . TYR B 1 274 ? -3.213 22.797 1.08 1 94.5 274 TYR B N 1
ATOM 5391 C CA . TYR B 1 274 ? -3.648 22.719 -0.309 1 94.5 274 TYR B CA 1
ATOM 5392 C C . TYR B 1 274 ? -4.949 21.938 -0.429 1 94.5 274 TYR B C 1
ATOM 5394 O O . TYR B 1 274 ? -4.93 20.719 -0.659 1 94.5 274 TYR B O 1
ATOM 5402 N N . PHE B 1 275 ? -6.008 22.672 -0.386 1 95.19 275 PHE B N 1
ATOM 5403 C CA . PHE B 1 275 ? -7.328 22.078 -0.181 1 95.19 275 PHE B CA 1
ATOM 5404 C C . PHE B 1 275 ? -8.125 22.078 -1.477 1 95.19 275 PHE B C 1
ATOM 5406 O O . PHE B 1 275 ? -8.93 22.984 -1.713 1 95.19 275 PHE B O 1
ATOM 5413 N N . ILE B 1 276 ? -7.988 21.062 -2.248 1 93.88 276 ILE B N 1
ATOM 5414 C CA . ILE B 1 276 ? -8.789 20.766 -3.43 1 93.88 276 ILE B CA 1
ATOM 5415 C C . ILE B 1 276 ? -9.281 19.328 -3.367 1 93.88 276 ILE B C 1
ATOM 5417 O O . ILE B 1 276 ? -8.906 18.5 -4.203 1 93.88 276 ILE B O 1
ATOM 5421 N N . PRO B 1 277 ? -10.148 19.031 -2.416 1 92.81 277 PRO B N 1
ATOM 5422 C CA . PRO B 1 277 ? -10.602 17.656 -2.221 1 92.81 277 PRO B CA 1
ATOM 5423 C C . PRO B 1 277 ? -11.305 17.078 -3.451 1 92.81 277 PRO B C 1
ATOM 5425 O O . PRO B 1 277 ? -11.852 17.844 -4.258 1 92.81 277 PRO B O 1
ATOM 5428 N N . THR B 1 278 ? -11.312 15.805 -3.559 1 88.19 278 THR B N 1
ATOM 5429 C CA . THR B 1 278 ? -11.992 15.117 -4.652 1 88.19 278 THR B CA 1
ATOM 5430 C C . THR B 1 278 ? -13.5 15.312 -4.555 1 88.19 278 THR B C 1
ATOM 5432 O O . THR B 1 278 ? -14.016 15.75 -3.523 1 88.19 278 THR B O 1
ATOM 5435 N N . GLY B 1 279 ? -14.18 14.977 -5.656 1 89.56 279 GLY B N 1
ATOM 5436 C CA . GLY B 1 279 ? -15.633 15.047 -5.645 1 89.56 279 GLY B CA 1
ATOM 5437 C C . GLY B 1 279 ? -16.25 14.219 -4.535 1 89.56 279 GLY B C 1
ATOM 5438 O O . GLY B 1 279 ? -17.203 14.656 -3.889 1 89.56 279 GLY B O 1
ATOM 5439 N N . ALA B 1 280 ? -15.766 13.07 -4.348 1 89.12 280 ALA B N 1
ATOM 5440 C CA . ALA B 1 280 ? -16.281 12.195 -3.303 1 89.12 280 ALA B CA 1
ATOM 5441 C C . ALA B 1 280 ? -16.109 12.82 -1.922 1 89.12 280 ALA B C 1
ATOM 5443 O O . ALA B 1 280 ? -17.016 12.742 -1.081 1 89.12 280 ALA B O 1
ATOM 5444 N N . MET B 1 281 ? -15.016 13.422 -1.694 1 93.5 281 MET B N 1
ATOM 5445 C CA . MET B 1 281 ? -14.773 14.086 -0.418 1 93.5 281 MET B CA 1
ATOM 5446 C C . MET B 1 281 ? -15.727 15.258 -0.222 1 93.5 281 MET B C 1
ATOM 5448 O O . MET B 1 281 ? -16.297 15.422 0.856 1 93.5 281 MET B O 1
ATOM 5452 N N . GLN B 1 282 ? -15.875 16.016 -1.275 1 95.5 282 GLN B N 1
ATOM 5453 C CA . GLN B 1 282 ? -16.797 17.141 -1.201 1 95.5 282 GLN B CA 1
ATOM 5454 C C . GLN B 1 282 ? -18.203 16.672 -0.865 1 95.5 282 GLN B C 1
ATOM 5456 O O . GLN B 1 282 ? -18.859 17.234 0.019 1 95.5 282 GLN B O 1
ATOM 5461 N N . ASP B 1 283 ? -18.594 15.625 -1.564 1 94.81 283 ASP B N 1
ATOM 5462 C CA . ASP B 1 283 ? -19.922 15.086 -1.33 1 94.81 283 ASP B CA 1
ATOM 5463 C C . ASP B 1 283 ? -20.109 14.68 0.13 1 94.81 283 ASP B C 1
ATOM 5465 O O . ASP B 1 283 ? -21.141 14.945 0.733 1 94.81 283 ASP B O 1
ATOM 5469 N N . MET B 1 284 ? -19.172 14.086 0.625 1 95.44 284 MET B N 1
ATOM 5470 C CA . MET B 1 284 ? -19.281 13.578 1.989 1 95.44 284 MET B CA 1
ATOM 5471 C C . MET B 1 284 ? -19.219 14.719 3.002 1 95.44 284 MET B C 1
ATOM 5473 O O . MET B 1 284 ? -19.891 14.68 4.035 1 95.44 284 MET B O 1
ATOM 5477 N N . LEU B 1 285 ? -18.391 15.695 2.748 1 97.44 285 LEU B N 1
ATOM 5478 C CA . LEU B 1 285 ? -18.359 16.875 3.609 1 97.44 285 LEU B CA 1
ATOM 5479 C C . LEU B 1 285 ? -19.719 17.547 3.66 1 97.44 285 LEU B C 1
ATOM 5481 O O . LEU B 1 285 ? -20.219 17.875 4.738 1 97.44 285 LEU B O 1
ATOM 5485 N N . ILE B 1 286 ? -20.297 17.719 2.512 1 97.25 286 ILE B N 1
ATOM 5486 C CA . ILE B 1 286 ? -21.609 18.359 2.389 1 97.25 286 ILE B CA 1
ATOM 5487 C C . ILE B 1 286 ? -22.656 17.531 3.121 1 97.25 286 ILE B C 1
ATOM 5489 O O . ILE B 1 286 ? -23.469 18.062 3.865 1 97.25 286 ILE B O 1
ATOM 5493 N N . ALA B 1 287 ? -22.578 16.234 2.896 1 96.5 287 ALA B N 1
ATOM 5494 C CA . ALA B 1 287 ? -23.531 15.352 3.562 1 96.5 287 ALA B CA 1
ATOM 5495 C C . ALA B 1 287 ? -23.438 15.484 5.082 1 96.5 287 ALA B C 1
ATOM 5497 O O . ALA B 1 287 ? -24.453 15.477 5.777 1 96.5 287 ALA B O 1
ATOM 5498 N N . LYS B 1 288 ? -22.25 15.539 5.605 1 97.31 288 LYS B N 1
ATOM 5499 C CA . LYS B 1 288 ? -22.047 15.68 7.047 1 97.31 288 LYS B CA 1
ATOM 5500 C C . LYS B 1 288 ? -22.594 17.016 7.551 1 97.31 288 LYS B C 1
ATOM 5502 O O . LYS B 1 288 ? -23.25 17.078 8.594 1 97.31 288 LYS B O 1
ATOM 5507 N N . ALA B 1 289 ? -22.359 18.047 6.84 1 98.25 289 ALA B N 1
ATOM 5508 C CA . ALA B 1 289 ? -22.875 19.359 7.219 1 98.25 289 ALA B CA 1
ATOM 5509 C C . ALA B 1 289 ? -24.406 19.344 7.262 1 98.25 289 ALA B C 1
ATOM 5511 O O . ALA B 1 289 ? -25 19.844 8.211 1 98.25 289 ALA B O 1
ATOM 5512 N N . LYS B 1 290 ? -24.969 18.812 6.293 1 97.56 290 LYS B N 1
ATOM 5513 C CA . LYS B 1 290 ? -26.422 18.734 6.215 1 97.56 290 LYS B CA 1
ATOM 5514 C C . LYS B 1 290 ? -27 17.906 7.355 1 97.56 290 LYS B C 1
ATOM 5516 O O . LYS B 1 290 ? -28.125 18.125 7.789 1 97.56 290 LYS B O 1
ATOM 5521 N N . ALA B 1 291 ? -26.234 17 7.801 1 96.75 291 ALA B N 1
ATOM 5522 C CA . ALA B 1 291 ? -26.672 16.141 8.898 1 96.75 291 ALA B CA 1
ATOM 5523 C C . ALA B 1 291 ? -26.469 16.828 10.242 1 96.75 291 ALA B C 1
ATOM 5525 O O . ALA B 1 291 ? -26.719 16.234 11.297 1 96.75 291 ALA B O 1
ATOM 5526 N N . GLY B 1 292 ? -25.906 18 10.258 1 97.75 292 GLY B N 1
ATOM 5527 C CA . GLY B 1 292 ? -25.812 18.781 11.484 1 97.75 292 GLY B CA 1
ATOM 5528 C C . GLY B 1 292 ? -24.422 18.766 12.102 1 97.75 292 GLY B C 1
ATOM 5529 O O . GLY B 1 292 ? -24.203 19.328 13.172 1 97.75 292 GLY B O 1
ATOM 5530 N N . VAL B 1 293 ? -23.484 18.047 11.469 1 98.31 293 VAL B N 1
ATOM 5531 C CA . VAL B 1 293 ? -22.109 18.047 11.93 1 98.31 293 VAL B CA 1
ATOM 5532 C C . VAL B 1 293 ? -21.484 19.422 11.727 1 98.31 293 VAL B C 1
ATOM 5534 O O . VAL B 1 293 ? -21.703 20.062 10.695 1 98.31 293 VAL B O 1
ATOM 5537 N N . ASP B 1 294 ? -20.719 19.938 12.703 1 98.75 294 ASP B N 1
ATOM 5538 C CA . ASP B 1 294 ? -19.969 21.188 12.586 1 98.75 294 ASP B CA 1
ATOM 5539 C C . ASP B 1 294 ? -18.734 20.984 11.727 1 98.75 294 ASP B C 1
ATOM 5541 O O . ASP B 1 294 ? -17.641 20.703 12.242 1 98.75 294 ASP B O 1
ATOM 5545 N N . VAL B 1 295 ? -18.922 21.203 10.414 1 98.81 295 VAL B N 1
ATOM 5546 C CA . VAL B 1 295 ? -17.812 21 9.484 1 98.81 295 VAL B CA 1
ATOM 5547 C C . VAL B 1 295 ? -17.094 22.328 9.25 1 98.81 295 VAL B C 1
ATOM 5549 O O . VAL B 1 295 ? -17.672 23.266 8.688 1 98.81 295 VAL B O 1
ATOM 5552 N N . ARG B 1 296 ? -15.812 22.438 9.633 1 98.88 296 ARG B N 1
ATOM 5553 C CA . ARG B 1 296 ? -14.992 23.625 9.438 1 98.88 296 ARG B CA 1
ATOM 5554 C C . ARG B 1 296 ? -13.711 23.297 8.672 1 98.88 296 ARG B C 1
ATOM 5556 O O . ARG B 1 296 ? -13.07 22.281 8.945 1 98.88 296 ARG B O 1
ATOM 5563 N N . VAL B 1 297 ? -13.43 24.125 7.734 1 98.75 297 VAL B N 1
ATOM 5564 C CA . VAL B 1 297 ? -12.203 23.984 6.961 1 98.75 297 VAL B CA 1
ATOM 5565 C C . VAL B 1 297 ? -11.375 25.266 7.094 1 98.75 297 VAL B C 1
ATOM 5567 O O . VAL B 1 297 ? -11.875 26.375 6.871 1 98.75 297 VAL B O 1
ATOM 5570 N N . LEU B 1 298 ? -10.164 25.125 7.492 1 98.62 298 LEU B N 1
ATOM 5571 C CA . LEU B 1 298 ? -9.219 26.219 7.609 1 98.62 298 LEU B CA 1
ATOM 5572 C C . LEU B 1 298 ? -8.148 26.141 6.527 1 98.62 298 LEU B C 1
ATOM 5574 O O . LEU B 1 298 ? -7.422 25.141 6.445 1 98.62 298 LEU B O 1
ATOM 5578 N N . THR B 1 299 ? -8.055 27.125 5.672 1 97.75 299 THR B N 1
ATOM 5579 C CA . THR B 1 299 ? -7.129 27.172 4.547 1 97.75 299 THR B CA 1
ATOM 5580 C C . THR B 1 299 ? -6.258 28.422 4.605 1 97.75 299 THR B C 1
ATOM 5582 O O . THR B 1 299 ? -6.523 29.328 5.398 1 97.75 299 THR B O 1
ATOM 5585 N N . PRO B 1 300 ? -5.172 28.422 3.838 1 96.75 300 PRO B N 1
ATOM 5586 C CA . PRO B 1 300 ? -4.422 29.672 3.744 1 96.75 300 PRO B CA 1
ATOM 5587 C C . PRO B 1 300 ? -5.215 30.781 3.062 1 96.75 300 PRO B C 1
ATOM 5589 O O . PRO B 1 300 ? -5.949 30.531 2.104 1 96.75 300 PRO B O 1
ATOM 5592 N N . GLY B 1 301 ? -5.012 31.984 3.545 1 93.94 301 GLY B N 1
ATOM 5593 C CA . GLY B 1 301 ? -5.582 33.125 2.873 1 93.94 301 GLY B CA 1
ATOM 5594 C C . GLY B 1 301 ? -4.926 33.438 1.537 1 93.94 301 GLY B C 1
ATOM 5595 O O . GLY B 1 301 ? -3.773 33.062 1.309 1 93.94 301 GLY B O 1
ATOM 5596 N N . SER B 1 302 ? -5.641 34.125 0.712 1 88.31 302 SER B N 1
ATOM 5597 C CA . SER B 1 302 ? -5.207 34.375 -0.658 1 88.31 302 SER B CA 1
ATOM 5598 C C . SER B 1 302 ? -3.875 35.125 -0.69 1 88.31 302 SER B C 1
ATOM 5600 O O . SER B 1 302 ? -3.035 34.875 -1.556 1 88.31 302 SER B O 1
ATOM 5602 N N . ARG B 1 303 ? -3.686 35.969 0.215 1 89.06 303 ARG B N 1
ATOM 5603 C CA . ARG B 1 303 ? -2.49 36.781 0.222 1 89.06 303 ARG B CA 1
ATOM 5604 C C . ARG B 1 303 ? -1.254 35.969 0.59 1 89.06 303 ARG B C 1
ATOM 5606 O O . ARG B 1 303 ? -0.131 36.375 0.25 1 89.06 303 ARG B O 1
ATOM 5613 N N . HIS B 1 304 ? -1.471 34.906 1.216 1 90.75 304 HIS B N 1
ATOM 5614 C CA . HIS B 1 304 ? -0.338 34.188 1.788 1 90.75 304 HIS B CA 1
ATOM 5615 C C . HIS B 1 304 ? -0.177 32.812 1.147 1 90.75 304 HIS B C 1
ATOM 5617 O O . HIS B 1 304 ? 0.741 32.062 1.494 1 90.75 304 HIS B O 1
ATOM 5623 N N . HIS B 1 305 ? -1 32.5 0.24 1 90.25 305 HIS B N 1
ATOM 5624 C CA . HIS B 1 305 ? -0.904 31.203 -0.423 1 90.25 305 HIS B CA 1
ATOM 5625 C C . HIS B 1 305 ? 0.339 31.125 -1.303 1 90.25 305 HIS B C 1
ATOM 5627 O O . HIS B 1 305 ? 0.53 31.953 -2.191 1 90.25 305 HIS B O 1
ATOM 5633 N N . ASP B 1 306 ? 1.105 30.094 -1.244 1 85.69 306 ASP B N 1
ATOM 5634 C CA . ASP B 1 306 ? 2.426 30.062 -1.865 1 85.69 306 ASP B CA 1
ATOM 5635 C C . ASP B 1 306 ? 2.348 29.5 -3.285 1 85.69 306 ASP B C 1
ATOM 5637 O O . ASP B 1 306 ? 3.307 29.609 -4.051 1 85.69 306 ASP B O 1
ATOM 5641 N N . VAL B 1 307 ? 1.222 28.891 -3.633 1 87.81 307 VAL B N 1
ATOM 5642 C CA . VAL B 1 307 ? 1.077 28.281 -4.949 1 87.81 307 VAL B CA 1
ATOM 5643 C C . VAL B 1 307 ? -0.18 28.812 -5.633 1 87.81 307 VAL B C 1
ATOM 5645 O O . VAL B 1 307 ? -1.285 28.328 -5.375 1 87.81 307 VAL B O 1
ATOM 5648 N N . GLY B 1 308 ? -0.047 29.656 -6.637 1 85.25 308 GLY B N 1
ATOM 5649 C CA . GLY B 1 308 ? -1.132 30.375 -7.293 1 85.25 308 GLY B CA 1
ATOM 5650 C C . GLY B 1 308 ? -2.178 29.453 -7.887 1 85.25 308 GLY B C 1
ATOM 5651 O O . GLY B 1 308 ? -3.361 29.547 -7.559 1 85.25 308 GLY B O 1
ATOM 5652 N N . PRO B 1 309 ? -1.716 28.516 -8.656 1 83.69 309 PRO B N 1
ATOM 5653 C CA . PRO B 1 309 ? -2.684 27.609 -9.281 1 83.69 309 PRO B CA 1
ATOM 5654 C C . PRO B 1 309 ? -3.486 26.812 -8.266 1 83.69 309 PRO B C 1
ATOM 5656 O O . PRO B 1 309 ? -4.664 26.516 -8.5 1 83.69 309 PRO B O 1
ATOM 5659 N N . VAL B 1 310 ? -2.887 26.438 -7.23 1 87.06 310 VAL B N 1
ATOM 5660 C CA . VAL B 1 310 ? -3.586 25.688 -6.199 1 87.06 310 VAL B CA 1
ATOM 5661 C C . VAL B 1 310 ? -4.586 26.594 -5.484 1 87.06 310 VAL B C 1
ATOM 5663 O O . VAL B 1 310 ? -5.699 26.156 -5.164 1 87.06 310 VAL B O 1
ATOM 5666 N N . LEU B 1 311 ? -4.203 27.844 -5.336 1 89.06 311 LEU B N 1
ATOM 5667 C CA . LEU B 1 311 ? -5.133 28.812 -4.773 1 89.06 311 LEU B CA 1
ATOM 5668 C C . LEU B 1 311 ? -6.383 28.938 -5.641 1 89.06 311 LEU B C 1
ATOM 5670 O O . LEU B 1 311 ? -7.5 28.938 -5.125 1 89.06 311 LEU B O 1
ATOM 5674 N N . ALA B 1 312 ? -6.188 29.031 -6.883 1 88.12 312 ALA B N 1
ATOM 5675 C CA . ALA B 1 312 ? -7.316 29.156 -7.801 1 88.12 312 ALA B CA 1
ATOM 5676 C C . ALA B 1 312 ? -8.25 27.953 -7.676 1 88.12 312 ALA B C 1
ATOM 5678 O O . ALA B 1 312 ? -9.477 28.094 -7.684 1 88.12 312 ALA B O 1
ATOM 5679 N N . GLY B 1 313 ? -7.637 26.781 -7.578 1 88.56 313 GLY B N 1
ATOM 5680 C CA . GLY B 1 313 ? -8.422 25.578 -7.387 1 88.56 313 GLY B CA 1
ATOM 5681 C C . GLY B 1 313 ? -9.188 25.562 -6.074 1 88.56 313 GLY B C 1
ATOM 5682 O O . GLY B 1 313 ? -10.344 25.141 -6.031 1 88.56 313 GLY B O 1
ATOM 5683 N N . GLN B 1 314 ? -8.547 25.984 -5.066 1 91.56 314 GLN B N 1
ATOM 5684 C CA . GLN B 1 314 ? -9.156 26.109 -3.746 1 91.56 314 GLN B CA 1
ATOM 5685 C C . GLN B 1 314 ? -10.383 27.016 -3.779 1 91.56 314 GLN B C 1
ATOM 5687 O O . GLN B 1 314 ? -11.453 26.625 -3.309 1 91.56 314 GLN B O 1
ATOM 5692 N N . LEU B 1 315 ? -10.234 28.141 -4.398 1 91 315 LEU B N 1
ATOM 5693 C CA . LEU B 1 315 ? -11.312 29.109 -4.453 1 91 315 LEU B CA 1
ATOM 5694 C C . LEU B 1 315 ? -12.469 28.609 -5.305 1 91 315 LEU B C 1
ATOM 5696 O O . LEU B 1 315 ? -13.633 28.906 -5.02 1 91 315 LEU B O 1
ATOM 5700 N N . ALA B 1 316 ? -12.156 27.812 -6.246 1 89 316 ALA B N 1
ATOM 5701 C CA . ALA B 1 316 ? -13.156 27.312 -7.18 1 89 316 ALA B CA 1
ATOM 5702 C C . ALA B 1 316 ? -14.117 26.344 -6.48 1 89 316 ALA B C 1
ATOM 5704 O O . ALA B 1 316 ? -15.266 26.188 -6.914 1 89 316 ALA B O 1
ATOM 5705 N N . ILE B 1 317 ? -13.703 25.75 -5.418 1 91.62 317 ILE B N 1
ATOM 5706 C CA . ILE B 1 317 ? -14.555 24.734 -4.801 1 91.62 317 ILE B CA 1
ATOM 5707 C C . ILE B 1 317 ? -15.328 25.359 -3.639 1 91.62 317 ILE B C 1
ATOM 5709 O O . ILE B 1 317 ? -16.25 24.734 -3.1 1 91.62 317 ILE B O 1
ATOM 5713 N N . TYR B 1 318 ? -15.039 26.594 -3.275 1 94.5 318 TYR B N 1
ATOM 5714 C CA . TYR B 1 318 ? -15.656 27.234 -2.125 1 94.5 318 TYR B CA 1
ATOM 5715 C C . TYR B 1 318 ? -17.172 27.328 -2.301 1 94.5 318 TYR B C 1
ATOM 5717 O O . TYR B 1 318 ? -17.922 27.031 -1.371 1 94.5 318 TYR B O 1
ATOM 5725 N N . ASP B 1 319 ? -17.562 27.656 -3.488 1 93.12 319 ASP B N 1
ATOM 5726 C CA . ASP B 1 319 ? -18.984 27.891 -3.74 1 93.12 319 ASP B CA 1
ATOM 5727 C C . ASP B 1 319 ? -19.812 26.672 -3.35 1 93.12 319 ASP B C 1
ATOM 5729 O O . ASP B 1 319 ? -20.781 26.797 -2.592 1 93.12 319 ASP B O 1
ATOM 5733 N N . ARG B 1 320 ? -19.391 25.594 -3.85 1 94.25 320 ARG B N 1
ATOM 5734 C CA . ARG B 1 320 ? -20.141 24.359 -3.635 1 94.25 320 ARG B CA 1
ATOM 5735 C C . ARG B 1 320 ? -20.203 24 -2.154 1 94.25 320 ARG B C 1
ATOM 5737 O O . ARG B 1 320 ? -21.25 23.594 -1.643 1 94.25 320 ARG B O 1
ATOM 5744 N N . LEU B 1 321 ? -19.156 24.125 -1.493 1 97.25 321 LEU B N 1
ATOM 5745 C CA . LEU B 1 321 ? -19.078 23.75 -0.088 1 97.25 321 LEU B CA 1
ATOM 5746 C C . LEU B 1 321 ? -19.844 24.734 0.787 1 97.25 321 LEU B C 1
ATOM 5748 O O . LEU B 1 321 ? -20.641 24.312 1.639 1 97.25 321 LEU B O 1
ATOM 5752 N N . LEU B 1 322 ? -19.641 26.031 0.54 1 96.88 322 LEU B N 1
ATOM 5753 C CA . LEU B 1 322 ? -20.281 27.078 1.327 1 96.88 322 LEU B CA 1
ATOM 5754 C C . LEU B 1 322 ? -21.797 27.016 1.168 1 96.88 322 LEU B C 1
ATOM 5756 O O . LEU B 1 322 ? -22.531 27.141 2.15 1 96.88 322 LEU B O 1
ATOM 5760 N N . GLU B 1 323 ? -22.203 26.828 0.005 1 95.44 323 GLU B N 1
ATOM 5761 C CA . GLU B 1 323 ? -23.625 26.781 -0.285 1 95.44 323 GLU B CA 1
ATOM 5762 C C . GLU B 1 323 ? -24.312 25.672 0.507 1 95.44 323 GLU B C 1
ATOM 5764 O O . GLU B 1 323 ? -25.516 25.75 0.81 1 95.44 323 GLU B O 1
ATOM 5769 N N . HIS B 1 324 ? -23.562 24.688 0.848 1 96.69 324 HIS B N 1
ATOM 5770 C CA . HIS B 1 324 ? -24.188 23.516 1.44 1 96.69 324 HIS B CA 1
ATOM 5771 C C . HIS B 1 324 ? -23.781 23.359 2.902 1 96.69 324 HIS B C 1
ATOM 5773 O O . HIS B 1 324 ? -23.797 22.234 3.434 1 96.69 324 HIS B O 1
ATOM 5779 N N . GLY B 1 325 ? -23.312 24.375 3.49 1 96.62 325 GLY B N 1
ATOM 5780 C CA . GLY B 1 325 ? -23.25 24.406 4.941 1 96.62 325 GLY B CA 1
ATOM 5781 C C . GLY B 1 325 ? -21.859 24.172 5.496 1 96.62 325 GLY B C 1
ATOM 5782 O O . GLY B 1 325 ? -21.656 24.219 6.711 1 96.62 325 GLY B O 1
ATOM 5783 N N . VAL B 1 326 ? -20.922 23.875 4.703 1 98.38 326 VAL B N 1
ATOM 5784 C CA . VAL B 1 326 ? -19.547 23.781 5.164 1 98.38 326 VAL B CA 1
ATOM 5785 C C . VAL B 1 326 ? -19.016 25.172 5.484 1 98.38 326 VAL B C 1
ATOM 5787 O O . VAL B 1 326 ? -19.172 26.109 4.695 1 98.38 326 VAL B O 1
ATOM 5790 N N . ARG B 1 327 ? -18.422 25.344 6.641 1 98.44 327 ARG B N 1
ATOM 5791 C CA . ARG B 1 327 ? -17.828 26.641 7 1 98.44 327 ARG B CA 1
ATOM 5792 C C . ARG B 1 327 ? -16.344 26.672 6.633 1 98.44 327 ARG B C 1
ATOM 5794 O O . ARG B 1 327 ? -15.586 25.766 6.969 1 98.44 327 ARG B O 1
ATOM 5801 N N . ILE B 1 328 ? -15.984 27.703 5.945 1 98.19 328 ILE B N 1
ATOM 5802 C CA . ILE B 1 328 ? -14.609 27.844 5.496 1 98.19 328 ILE B CA 1
ATOM 5803 C C . ILE B 1 328 ? -13.984 29.094 6.109 1 98.19 328 ILE B C 1
ATOM 5805 O O . ILE B 1 328 ? -14.609 30.156 6.141 1 98.19 328 ILE B O 1
ATOM 5809 N N . PHE B 1 329 ? -12.828 28.922 6.617 1 98.19 329 PHE B N 1
ATOM 5810 C CA . PHE B 1 329 ? -12.039 30 7.195 1 98.19 329 PHE B CA 1
ATOM 5811 C C . PHE B 1 329 ? -10.695 30.141 6.48 1 98.19 329 PHE B C 1
ATOM 5813 O O . PHE B 1 329 ? -10.109 29.125 6.062 1 98.19 329 PHE B O 1
ATOM 5820 N N . GLU B 1 330 ? -10.195 31.328 6.359 1 97.56 330 GLU B N 1
ATOM 5821 C CA . GLU B 1 330 ? -8.883 31.594 5.777 1 97.56 330 GLU B CA 1
ATOM 5822 C C . GLU B 1 330 ? -7.938 32.219 6.809 1 97.56 330 GLU B C 1
ATOM 5824 O O . GLU B 1 330 ? -8.25 33.25 7.414 1 97.56 330 GLU B O 1
ATOM 5829 N N . TYR B 1 331 ? -6.828 31.594 7.023 1 97.81 331 TYR B N 1
ATOM 5830 C CA . TYR B 1 331 ? -5.801 32.125 7.914 1 97.81 331 TYR B CA 1
ATOM 5831 C C . TYR B 1 331 ? -5.16 33.375 7.32 1 97.81 331 TYR B C 1
ATOM 5833 O O . TYR B 1 331 ? -4.668 33.344 6.188 1 97.81 331 TYR B O 1
ATOM 5841 N N . GLU B 1 332 ? -5.008 34.438 8.039 1 95.31 332 GLU B N 1
ATOM 5842 C CA . GLU B 1 332 ? -4.707 35.719 7.418 1 95.31 332 GLU B CA 1
ATOM 5843 C C . GLU B 1 332 ? -3.303 36.188 7.777 1 95.31 332 GLU B C 1
ATOM 5845 O O . GLU B 1 332 ? -2.824 37.188 7.246 1 95.31 332 GLU B O 1
ATOM 5850 N N . VAL B 1 333 ? -2.682 35.5 8.578 1 95.06 333 VAL B N 1
ATOM 5851 C CA . VAL B 1 333 ? -1.439 36.031 9.125 1 95.06 333 VAL B CA 1
ATOM 5852 C C . VAL B 1 333 ? -0.254 35.531 8.312 1 95.06 333 VAL B C 1
ATOM 5854 O O . VAL B 1 333 ? 0.726 36.25 8.117 1 95.06 333 VAL B O 1
ATOM 5857 N N . SER B 1 334 ? -0.335 34.281 7.918 1 96.19 334 SER B N 1
ATOM 5858 C CA . SER B 1 334 ? 0.737 33.625 7.184 1 96.19 334 SER B CA 1
ATOM 5859 C C . SER B 1 334 ? 0.215 32.406 6.406 1 96.19 334 SER B C 1
ATOM 5861 O O . SER B 1 334 ? -0.996 32.188 6.332 1 96.19 334 SER B O 1
ATOM 5863 N N . MET B 1 335 ? 1.134 31.734 5.781 1 96.81 335 MET B N 1
ATOM 5864 C CA . MET B 1 335 ? 0.767 30.484 5.125 1 96.81 335 MET B CA 1
ATOM 5865 C C . MET B 1 335 ? 0.295 29.453 6.145 1 96.81 335 MET B C 1
ATOM 5867 O O . MET B 1 335 ? 0.994 29.172 7.121 1 96.81 335 MET B O 1
ATOM 5871 N N . MET B 1 336 ? -0.905 29.062 6.016 1 97.69 336 MET B N 1
ATOM 5872 C CA . MET B 1 336 ? -1.367 27.906 6.762 1 97.69 336 MET B CA 1
ATOM 5873 C C . MET B 1 336 ? -0.836 26.609 6.145 1 97.69 336 MET B C 1
ATOM 5875 O O . MET B 1 336 ? -1.351 26.156 5.121 1 97.69 336 MET B O 1
ATOM 5879 N N . HIS B 1 337 ? 0.12 26.031 6.809 1 97.94 337 HIS B N 1
ATOM 5880 C CA . HIS B 1 337 ? 0.823 24.906 6.199 1 97.94 337 HIS B CA 1
ATOM 5881 C C . HIS B 1 337 ? 0.547 23.609 6.953 1 97.94 337 HIS B C 1
ATOM 5883 O O . HIS B 1 337 ? 1.137 22.578 6.645 1 97.94 337 HIS B O 1
ATOM 5889 N N . SER B 1 338 ? -0.346 23.688 7.914 1 97.75 338 SER B N 1
ATOM 5890 C CA . SER B 1 338 ? -0.716 22.5 8.68 1 97.75 338 SER B CA 1
ATOM 5891 C C . SER B 1 338 ? -1.611 21.578 7.871 1 97.75 338 SER B C 1
ATOM 5893 O O . SER B 1 338 ? -2.383 22.031 7.023 1 97.75 338 SER B O 1
ATOM 5895 N N . LYS B 1 339 ? -1.48 20.312 8.07 1 97.81 339 LYS B N 1
ATOM 5896 C CA . LYS B 1 339 ? -2.404 19.281 7.605 1 97.81 339 LYS B CA 1
ATOM 5897 C C . LYS B 1 339 ? -2.963 18.469 8.773 1 97.81 339 LYS B C 1
ATOM 5899 O O . LYS B 1 339 ? -2.32 17.531 9.258 1 97.81 339 LYS B O 1
ATOM 5904 N N . THR B 1 340 ? -4.094 18.891 9.172 1 98.62 340 THR B N 1
ATOM 5905 C CA . THR B 1 340 ? -4.699 18.266 10.344 1 98.62 340 THR B CA 1
ATOM 5906 C C . THR B 1 340 ? -6.18 17.984 10.102 1 98.62 340 THR B C 1
ATOM 5908 O O . THR B 1 340 ? -6.82 18.656 9.289 1 98.62 340 THR B O 1
ATOM 5911 N N . LEU B 1 341 ? -6.668 16.984 10.734 1 98.69 341 LEU B N 1
ATOM 5912 C CA . LEU B 1 341 ? -8.078 16.609 10.734 1 98.69 341 LEU B CA 1
ATOM 5913 C C . LEU B 1 341 ? -8.516 16.141 12.117 1 98.69 341 LEU B C 1
ATOM 5915 O O . LEU B 1 341 ? -7.867 15.289 12.719 1 98.69 341 LEU B O 1
ATOM 5919 N N . LEU B 1 342 ? -9.57 16.766 12.617 1 98.81 342 LEU B N 1
ATOM 5920 C CA . LEU B 1 342 ? -10.141 16.422 13.914 1 98.81 342 LEU B CA 1
ATOM 5921 C C . LEU B 1 342 ? -11.57 15.914 13.766 1 98.81 342 LEU B C 1
ATOM 5923 O O . LEU B 1 342 ? -12.422 16.594 13.18 1 98.81 342 LEU B O 1
ATOM 5927 N N . VAL B 1 343 ? -11.82 14.734 14.25 1 98.25 343 VAL B N 1
ATOM 5928 C CA . VAL B 1 343 ? -13.148 14.133 14.242 1 98.25 343 VAL B CA 1
ATOM 5929 C C . VAL B 1 343 ? -13.688 14.031 15.664 1 98.25 343 VAL B C 1
ATOM 5931 O O . VAL B 1 343 ? -13.164 13.273 16.484 1 98.25 343 VAL B O 1
ATOM 5934 N N . ASP B 1 344 ? -14.711 14.82 15.891 1 97.75 344 ASP B N 1
ATOM 5935 C CA . ASP B 1 344 ? -15.375 14.828 17.188 1 97.75 344 ASP B CA 1
ATOM 5936 C C . ASP B 1 344 ? -14.375 15.094 18.312 1 97.75 344 ASP B C 1
ATOM 5938 O O . ASP B 1 344 ? -13.648 16.094 18.281 1 97.75 344 ASP B O 1
ATOM 5942 N N . ASP B 1 345 ? -14.336 14.227 19.359 1 97.19 345 ASP B N 1
ATOM 5943 C CA . ASP B 1 345 ? -13.469 14.484 20.5 1 97.19 345 ASP B CA 1
ATOM 5944 C C . ASP B 1 345 ? -12.5 13.328 20.734 1 97.19 345 ASP B C 1
ATOM 5946 O O . ASP B 1 345 ? -12.062 13.094 21.859 1 97.19 345 ASP B O 1
ATOM 5950 N N . ALA B 1 346 ? -12.242 12.719 19.594 1 96.12 346 ALA B N 1
ATOM 5951 C CA . ALA B 1 346 ? -11.492 11.5 19.875 1 96.12 346 ALA B CA 1
ATOM 5952 C C . ALA B 1 346 ? -10.43 11.25 18.812 1 96.12 346 ALA B C 1
ATOM 5954 O O . ALA B 1 346 ? -9.32 10.812 19.125 1 96.12 346 ALA B O 1
ATOM 5955 N N . LEU B 1 347 ? -10.711 11.492 17.547 1 97.88 347 LEU B N 1
ATOM 5956 C CA . LEU B 1 347 ? -9.82 11.102 16.469 1 97.88 347 LEU B CA 1
ATOM 5957 C C . LEU B 1 347 ? -9.117 12.32 15.875 1 97.88 347 LEU B C 1
ATOM 5959 O O . LEU B 1 347 ? -9.758 13.328 15.562 1 97.88 347 LEU B O 1
ATOM 5963 N N . SER B 1 348 ? -7.805 12.227 15.773 1 98.5 348 SER B N 1
ATOM 5964 C CA . SER B 1 348 ? -6.98 13.273 15.18 1 98.5 348 SER B CA 1
ATOM 5965 C C . SER B 1 348 ? -6.027 12.711 14.133 1 98.5 348 SER B C 1
ATOM 5967 O O . SER B 1 348 ? -5.551 11.586 14.266 1 98.5 348 SER B O 1
ATOM 5969 N N . MET B 1 349 ? -5.836 13.469 13.133 1 98.31 349 MET B N 1
ATOM 5970 C CA . MET B 1 349 ? -4.844 13.172 12.102 1 98.31 349 MET B CA 1
ATOM 5971 C C . MET B 1 349 ? -3.92 14.359 11.875 1 98.31 349 MET B C 1
ATOM 5973 O O . MET B 1 349 ? -4.387 15.492 11.703 1 98.31 349 MET B O 1
ATOM 5977 N N . VAL B 1 350 ? -2.625 14.156 11.984 1 98.69 350 VAL B N 1
ATOM 5978 C CA . VAL B 1 350 ? -1.624 15.172 11.695 1 98.69 350 VAL B CA 1
ATOM 5979 C C . VAL B 1 350 ? -0.502 14.57 10.852 1 98.69 350 VAL B C 1
ATOM 5981 O O . VAL B 1 350 ? -0.017 13.477 11.141 1 98.69 350 VAL B O 1
ATOM 5984 N N . GLY B 1 351 ? -0.161 15.242 9.789 1 97.75 351 GLY B N 1
ATOM 5985 C CA . GLY B 1 351 ? 0.934 14.727 8.977 1 97.75 351 GLY B CA 1
ATOM 5986 C C . GLY B 1 351 ? 1.241 15.594 7.773 1 97.75 351 GLY B C 1
ATOM 5987 O O . GLY B 1 351 ? 1.263 16.828 7.879 1 97.75 351 GLY B O 1
ATOM 5988 N N . SER B 1 352 ? 1.545 14.922 6.715 1 96.31 352 SER B N 1
ATOM 5989 C CA . SER B 1 352 ? 1.99 15.625 5.516 1 96.31 352 SER B CA 1
ATOM 5990 C C . SER B 1 352 ? 0.948 15.539 4.406 1 96.31 352 SER B C 1
ATOM 5992 O O . SER B 1 352 ? 1.154 16.062 3.312 1 96.31 352 SER B O 1
ATOM 5994 N N . THR B 1 353 ? -0.184 14.984 4.621 1 93.5 353 THR B N 1
ATOM 5995 C CA . THR B 1 353 ? -1.136 14.656 3.566 1 93.5 353 THR B CA 1
ATOM 5996 C C . THR B 1 353 ? -1.934 15.891 3.158 1 93.5 353 THR B C 1
ATOM 5998 O O . THR B 1 353 ? -2.781 16.359 3.914 1 93.5 353 THR B O 1
ATOM 6001 N N . ASN B 1 354 ? -1.7 16.328 1.948 1 91.31 354 ASN B N 1
ATOM 6002 C CA . ASN B 1 354 ? -2.51 17.375 1.338 1 91.31 354 ASN B CA 1
ATOM 6003 C C . ASN B 1 354 ? -3.742 16.812 0.646 1 91.31 354 ASN B C 1
ATOM 6005 O O . ASN B 1 354 ? -3.824 15.602 0.417 1 91.31 354 ASN B O 1
ATOM 6009 N N . LEU B 1 355 ? -4.66 17.625 0.325 1 91.44 355 LEU B N 1
ATOM 6010 C CA . LEU B 1 355 ? -5.891 17.141 -0.284 1 91.44 355 LEU B CA 1
ATOM 6011 C C . LEU B 1 355 ? -6.043 17.656 -1.708 1 91.44 355 LEU B C 1
ATOM 6013 O O . LEU B 1 355 ? -7.16 17.812 -2.203 1 91.44 355 LEU B O 1
ATOM 6017 N N . ASP B 1 356 ? -4.945 17.969 -2.34 1 86.5 356 ASP B N 1
ATOM 6018 C CA . ASP B 1 356 ? -4.984 18.375 -3.74 1 86.5 356 ASP B CA 1
ATOM 6019 C C . ASP B 1 356 ? -4.598 17.219 -4.66 1 86.5 356 ASP B C 1
ATOM 6021 O O . ASP B 1 356 ? -4.027 16.219 -4.211 1 86.5 356 ASP B O 1
ATOM 6025 N N . PRO B 1 357 ? -4.914 17.375 -5.934 1 77.25 357 PRO B N 1
ATOM 6026 C CA . PRO B 1 357 ? -4.68 16.281 -6.867 1 77.25 357 PRO B CA 1
ATOM 6027 C C . PRO B 1 357 ? -3.197 15.93 -7.012 1 77.25 357 PRO B C 1
ATOM 6029 O O . PRO B 1 357 ? -2.854 14.781 -7.305 1 77.25 357 PRO B O 1
ATOM 6032 N N . LEU B 1 358 ? -2.379 16.844 -6.871 1 72.69 358 LEU B N 1
ATOM 6033 C CA . LEU B 1 358 ? -0.956 16.547 -6.988 1 72.69 358 LEU B CA 1
ATOM 6034 C C . LEU B 1 358 ? -0.47 15.719 -5.801 1 72.69 358 LEU B C 1
ATOM 6036 O O . LEU B 1 358 ? 0.415 14.875 -5.949 1 72.69 358 LEU B O 1
ATOM 6040 N N . ALA B 1 359 ? -1.006 16.016 -4.715 1 76.56 359 ALA B N 1
ATOM 6041 C CA . ALA B 1 359 ? -0.627 15.32 -3.488 1 76.56 359 ALA B CA 1
ATOM 6042 C C . ALA B 1 359 ? -1.021 13.852 -3.553 1 76.56 359 ALA B C 1
ATOM 6044 O O . ALA B 1 359 ? -0.365 13 -2.945 1 76.56 359 ALA B O 1
ATOM 6045 N N . LEU B 1 360 ? -1.92 13.617 -4.359 1 68.62 360 LEU B N 1
ATOM 6046 C CA . LEU B 1 360 ? -2.418 12.25 -4.418 1 68.62 360 LEU B CA 1
ATOM 6047 C C . LEU B 1 360 ? -1.439 11.344 -5.16 1 68.62 360 LEU B C 1
ATOM 6049 O O . LEU B 1 360 ? -1.497 10.117 -5.035 1 68.62 360 LEU B O 1
ATOM 6053 N N . SER B 1 361 ? -0.48 11.891 -5.816 1 73.81 361 SER B N 1
ATOM 6054 C CA . SER B 1 361 ? 0.548 11.117 -6.504 1 73.81 361 SER B CA 1
ATOM 6055 C C . SER B 1 361 ? 1.852 11.094 -5.711 1 73.81 361 SER B C 1
ATOM 6057 O O . SER B 1 361 ? 2.787 10.375 -6.062 1 73.81 361 SER B O 1
ATOM 6059 N N . ALA B 1 362 ? 1.914 11.836 -4.676 1 81.94 362 ALA B N 1
ATOM 6060 C CA . ALA B 1 362 ? 3.141 11.984 -3.896 1 81.94 362 ALA B CA 1
ATOM 6061 C C . ALA B 1 362 ? 3.223 10.922 -2.801 1 81.94 362 ALA B C 1
ATOM 6063 O O . ALA B 1 362 ? 2.262 10.188 -2.57 1 81.94 362 ALA B O 1
ATOM 6064 N N . GLU B 1 363 ? 4.398 10.805 -2.268 1 90 363 GLU B N 1
ATOM 6065 C CA . GLU B 1 363 ? 4.59 10.031 -1.04 1 90 363 GLU B CA 1
ATOM 6066 C C . GLU B 1 363 ? 4.309 10.891 0.194 1 90 363 GLU B C 1
ATOM 6068 O O . GLU B 1 363 ? 5.055 11.82 0.497 1 90 363 GLU B O 1
ATOM 6073 N N . GLU B 1 364 ? 3.248 10.578 0.876 1 94.12 364 GLU B N 1
ATOM 6074 C CA . GLU B 1 364 ? 2.881 11.328 2.076 1 94.12 364 GLU B CA 1
ATOM 6075 C C . GLU B 1 364 ? 2.498 10.383 3.215 1 94.12 364 GLU B C 1
ATOM 6077 O O . GLU B 1 364 ? 2.566 9.164 3.066 1 94.12 364 GLU B O 1
ATOM 6082 N N . GLY B 1 365 ? 2.314 10.906 4.352 1 96.19 365 GLY B N 1
ATOM 6083 C CA . GLY B 1 365 ? 1.908 10.117 5.508 1 96.19 365 GLY B CA 1
ATOM 6084 C C . GLY B 1 365 ? 1.409 10.969 6.66 1 96.19 365 GLY B C 1
ATOM 6085 O O . GLY B 1 365 ? 1.813 12.125 6.809 1 96.19 365 GLY B O 1
ATOM 6086 N N . SER B 1 366 ? 0.554 10.375 7.398 1 98.12 366 SER B N 1
ATOM 6087 C CA . SER B 1 366 ? -0.008 11.031 8.57 1 98.12 366 SER B CA 1
ATOM 6088 C C . SER B 1 366 ? -0.199 10.055 9.727 1 98.12 366 SER B C 1
ATOM 6090 O O . SER B 1 366 ? -0.48 8.875 9.5 1 98.12 366 SER B O 1
ATOM 6092 N N . LEU B 1 367 ? -0.004 10.578 10.898 1 98.81 367 LEU B N 1
ATOM 6093 C CA . LEU B 1 367 ? -0.318 9.805 12.102 1 98.81 367 LEU B CA 1
ATOM 6094 C C . LEU B 1 367 ? -1.771 10.016 12.516 1 98.81 367 LEU B C 1
ATOM 6096 O O . LEU B 1 367 ? -2.225 11.148 12.656 1 98.81 367 LEU B O 1
ATOM 6100 N N . VAL B 1 368 ? -2.471 8.93 12.617 1 98.81 368 VAL B N 1
ATOM 6101 C CA . VAL B 1 368 ? -3.844 8.93 13.109 1 98.81 368 VAL B CA 1
ATOM 6102 C C . VAL B 1 368 ? -3.861 8.539 14.586 1 98.81 368 VAL B C 1
ATOM 6104 O O . VAL B 1 368 ? -3.295 7.516 14.977 1 98.81 368 VAL B O 1
ATOM 6107 N N . VAL B 1 369 ? -4.535 9.352 15.406 1 98.81 369 VAL B N 1
ATOM 6108 C CA . VAL B 1 369 ? -4.512 9.156 16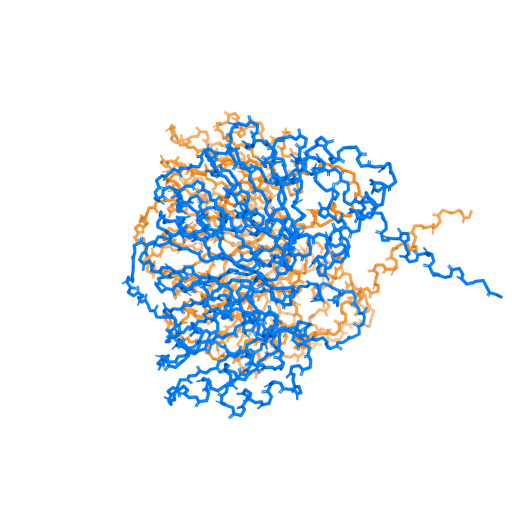.859 1 98.81 369 VAL B CA 1
ATOM 6109 C C . VAL B 1 369 ? -5.941 9.109 17.391 1 98.81 369 VAL B C 1
ATOM 6111 O O . VAL B 1 369 ? -6.734 10.023 17.156 1 98.81 369 VAL B O 1
ATOM 6114 N N . ASP B 1 370 ? -6.258 8.031 18 1 98.62 370 ASP B N 1
ATOM 6115 C CA . ASP B 1 370 ? -7.508 7.871 18.734 1 98.62 370 ASP B CA 1
ATOM 6116 C C . ASP B 1 370 ? -7.293 8.102 20.234 1 98.62 370 ASP B C 1
ATOM 6118 O O . ASP B 1 370 ? -6.992 7.16 20.969 1 98.62 370 ASP B O 1
ATOM 6122 N N . ASP B 1 371 ? -7.426 9.32 20.625 1 98.25 371 ASP B N 1
ATOM 6123 C CA . ASP B 1 371 ? -7.137 9.758 21.984 1 98.25 371 ASP B CA 1
ATOM 6124 C C . ASP B 1 371 ? -7.801 11.102 22.281 1 98.25 371 ASP B C 1
ATOM 6126 O O . ASP B 1 371 ? -7.578 12.086 21.562 1 98.25 371 ASP B O 1
ATOM 6130 N N . ALA B 1 372 ? -8.539 11.188 23.406 1 97.62 372 ALA B N 1
ATOM 6131 C CA . ALA B 1 372 ? -9.305 12.383 23.75 1 97.62 372 ALA B CA 1
ATOM 6132 C C . ALA B 1 372 ? -8.375 13.547 24.078 1 97.62 372 ALA B C 1
ATOM 6134 O O . ALA B 1 372 ? -8.672 14.703 23.766 1 97.62 372 ALA B O 1
ATOM 6135 N N . ARG B 1 373 ? -7.34 13.242 24.734 1 97.69 373 ARG B N 1
ATOM 6136 C CA . ARG B 1 373 ? -6.41 14.297 25.125 1 97.69 373 ARG B CA 1
ATOM 6137 C C . ARG B 1 373 ? -5.789 14.961 23.891 1 97.69 373 ARG B C 1
ATOM 6139 O O . ARG B 1 373 ? -5.73 16.188 23.812 1 97.69 373 ARG B O 1
ATOM 6146 N N . MET B 1 374 ? -5.316 14.164 22.969 1 97.88 374 MET B N 1
ATOM 6147 C CA . MET B 1 374 ? -4.738 14.688 21.734 1 97.88 374 MET B CA 1
ATOM 6148 C C . MET B 1 374 ? -5.777 15.461 20.938 1 97.88 374 MET B C 1
ATOM 6150 O O . MET B 1 374 ? -5.477 16.516 20.375 1 97.88 374 MET B O 1
ATOM 6154 N N . ALA B 1 375 ? -6.941 14.945 20.891 1 98.25 375 ALA B N 1
ATOM 6155 C CA . ALA B 1 375 ? -8.031 15.633 20.203 1 98.25 375 ALA B CA 1
ATOM 6156 C C . ALA B 1 375 ? -8.289 17 20.828 1 98.25 375 ALA B C 1
ATOM 6158 O O . ALA B 1 375 ? -8.539 17.984 20.109 1 98.25 375 ALA B O 1
ATOM 6159 N N . GLY B 1 376 ? -8.258 17.016 22.141 1 98.44 376 GLY B N 1
ATOM 6160 C CA . GLY B 1 376 ? -8.422 18.297 22.828 1 98.44 376 GLY B CA 1
ATOM 6161 C C . GLY B 1 376 ? -7.34 19.297 22.484 1 98.44 376 GLY B C 1
ATOM 6162 O O . GLY B 1 376 ? -7.629 20.484 22.297 1 98.44 376 GLY B O 1
ATOM 6163 N N . GLN B 1 377 ? -6.137 18.828 22.406 1 98.19 377 GLN B N 1
ATOM 6164 C CA . GLN B 1 377 ? -5.027 19.703 22.031 1 98.19 377 GLN B CA 1
ATOM 6165 C C . GLN B 1 377 ? -5.219 20.266 20.625 1 98.19 377 GLN B C 1
ATOM 6167 O O . GLN B 1 377 ? -4.996 21.453 20.406 1 98.19 377 GLN B O 1
ATOM 6172 N N . LEU B 1 378 ? -5.609 19.406 19.766 1 98.44 378 LEU B N 1
ATOM 6173 C CA . LEU B 1 378 ? -5.785 19.844 18.375 1 98.44 378 LEU B CA 1
ATOM 6174 C C . LEU B 1 378 ? -6.953 20.812 18.25 1 98.44 378 LEU B C 1
ATOM 6176 O O . LEU B 1 378 ? -6.895 21.766 17.469 1 98.44 378 LEU B O 1
ATOM 6180 N N . ALA B 1 379 ? -7.973 20.578 19.031 1 98.62 379 ALA B N 1
ATOM 6181 C CA . ALA B 1 379 ? -9.117 21.484 19.047 1 98.62 379 ALA B CA 1
ATOM 6182 C C . ALA B 1 379 ? -8.711 22.875 19.516 1 98.62 379 ALA B C 1
ATOM 6184 O O . ALA B 1 379 ? -9.109 23.875 18.922 1 98.62 379 ALA B O 1
ATOM 6185 N N . GLN B 1 380 ? -7.996 22.859 20.547 1 98.5 380 GLN B N 1
ATOM 6186 C CA . GLN B 1 380 ? -7.543 24.141 21.094 1 98.5 380 GLN B CA 1
ATOM 6187 C C . GLN B 1 380 ? -6.68 24.891 20.094 1 98.5 380 GLN B C 1
ATOM 6189 O O . GLN B 1 380 ? -6.824 26.094 19.922 1 98.5 380 GLN B O 1
ATOM 6194 N N . ALA B 1 381 ? -5.816 24.188 19.469 1 98.31 381 ALA B N 1
ATOM 6195 C CA . ALA B 1 381 ? -4.965 24.812 18.453 1 98.31 381 ALA B CA 1
ATOM 6196 C C . ALA B 1 381 ? -5.797 25.375 17.312 1 98.31 381 ALA B C 1
ATOM 6198 O O . ALA B 1 381 ? -5.516 26.469 16.812 1 98.31 381 ALA B O 1
ATOM 6199 N N . PHE B 1 382 ? -6.734 24.625 16.891 1 98.56 382 PHE B N 1
ATOM 6200 C CA . PHE B 1 382 ? -7.625 25.047 15.812 1 98.56 382 PHE B CA 1
ATOM 6201 C C . PHE B 1 382 ? -8.367 26.328 16.203 1 98.56 382 PHE B C 1
ATOM 6203 O O . PHE B 1 382 ? -8.453 27.266 15.406 1 98.56 382 PHE B O 1
ATOM 6210 N N . GLU B 1 383 ? -8.867 26.375 17.375 1 98.5 383 GLU B N 1
ATOM 6211 C CA . GLU B 1 383 ? -9.602 27.531 17.875 1 98.5 383 GLU B CA 1
ATOM 6212 C C . GLU B 1 383 ? -8.695 28.75 17.953 1 98.5 383 GLU B C 1
ATOM 6214 O O . GLU B 1 383 ? -9.117 29.875 17.672 1 98.5 383 GLU B O 1
ATOM 6219 N N . GLU B 1 384 ? -7.531 28.516 18.391 1 98.06 384 GLU B N 1
ATOM 6220 C CA . GLU B 1 384 ? -6.566 29.609 18.422 1 98.06 384 GLU B CA 1
ATOM 6221 C C . GLU B 1 384 ? -6.316 30.156 17.016 1 98.06 384 GLU B C 1
ATOM 6223 O O . GLU B 1 384 ? -6.223 31.375 16.812 1 98.06 384 GLU B O 1
ATOM 6228 N N . ASP B 1 385 ? -6.164 29.266 16.031 1 98.38 385 ASP B N 1
ATOM 6229 C CA . ASP B 1 385 ? -5.945 29.688 14.648 1 98.38 385 ASP B CA 1
ATOM 6230 C C . ASP B 1 385 ? -7.133 30.484 14.125 1 98.38 385 ASP B C 1
ATOM 6232 O O . ASP B 1 385 ? -6.961 31.406 13.32 1 98.38 385 ASP B O 1
ATOM 6236 N N . LEU B 1 386 ? -8.32 30.172 14.578 1 98.12 386 LEU B N 1
ATOM 6237 C CA . LEU B 1 386 ? -9.523 30.859 14.117 1 98.12 386 LEU B CA 1
ATOM 6238 C C . LEU B 1 386 ? -9.508 32.344 14.523 1 98.12 386 LEU B C 1
ATOM 6240 O O . LEU B 1 386 ? -10.055 33.188 13.828 1 98.12 386 LEU B O 1
ATOM 6244 N N . LYS B 1 387 ? -8.852 32.594 15.625 1 97.62 387 LYS B N 1
ATOM 6245 C CA . LYS B 1 387 ? -8.758 33.969 16.078 1 97.62 387 LYS B CA 1
ATOM 6246 C C . LYS B 1 387 ? -7.977 34.844 15.094 1 97.62 387 LYS B C 1
ATOM 6248 O O . LYS B 1 387 ? -8.094 36.062 15.094 1 97.62 387 LYS B O 1
ATOM 6253 N N . HIS B 1 388 ? -7.223 34.219 14.305 1 97.25 388 HIS B N 1
ATOM 6254 C CA . HIS B 1 388 ? -6.406 34.906 13.32 1 97.25 388 HIS B CA 1
ATOM 6255 C C . HIS B 1 388 ? -6.902 34.656 11.906 1 97.25 388 HIS B C 1
ATOM 6257 O O . HIS B 1 388 ? -6.133 34.719 10.945 1 97.25 388 HIS B O 1
ATOM 6263 N N . SER B 1 389 ? -8.109 34.188 11.789 1 97.75 389 SER B N 1
ATOM 6264 C CA . SER B 1 389 ? -8.688 33.812 10.5 1 97.75 389 SER B CA 1
ATOM 6265 C C . SER B 1 389 ? -9.984 34.562 10.234 1 97.75 389 SER B C 1
ATOM 6267 O O . SER B 1 389 ? -10.57 35.156 11.148 1 97.75 389 SER B O 1
ATOM 6269 N N . VAL B 1 390 ? -10.398 34.656 9 1 96.81 390 VAL B N 1
ATOM 6270 C CA . VAL B 1 390 ? -11.68 35.25 8.609 1 96.81 390 VAL B CA 1
ATOM 6271 C C . VAL B 1 390 ? -12.578 34.156 8.016 1 96.81 390 VAL B C 1
ATOM 6273 O O . VAL B 1 390 ? -12.133 33.344 7.215 1 96.81 390 VAL B O 1
ATOM 6276 N N . GLU B 1 391 ? -13.75 34.125 8.492 1 96.75 391 GLU B N 1
ATOM 6277 C CA . GLU B 1 391 ? -14.719 33.188 7.914 1 96.75 391 GLU B CA 1
ATOM 6278 C C . GLU B 1 391 ? -15.211 33.688 6.555 1 96.75 391 GLU B C 1
ATOM 6280 O O . GLU B 1 391 ? -15.586 34.844 6.41 1 96.75 391 GLU B O 1
ATOM 6285 N N . VAL B 1 392 ? -15.117 32.844 5.586 1 95.31 392 VAL B N 1
ATOM 6286 C CA . VAL B 1 392 ? -15.688 33.125 4.273 1 95.31 392 VAL B CA 1
ATOM 6287 C C . VAL B 1 392 ? -17.188 32.875 4.297 1 95.31 392 VAL B C 1
ATOM 6289 O O . VAL B 1 392 ? -17.641 31.734 4.426 1 95.31 392 VAL B O 1
ATOM 6292 N N . ARG B 1 393 ? -17.953 33.906 4.137 1 91.88 393 ARG B N 1
ATOM 6293 C CA . ARG B 1 393 ? -19.406 33.781 4.242 1 91.88 393 ARG B CA 1
ATOM 6294 C C . ARG B 1 393 ? -20.047 33.625 2.863 1 91.88 393 ARG B C 1
ATOM 6296 O O . ARG B 1 393 ? -19.656 34.312 1.916 1 91.88 393 ARG B O 1
ATOM 6303 N N . TRP B 1 394 ? -20.953 32.75 2.848 1 85.56 394 TRP B N 1
ATOM 6304 C CA . TRP B 1 394 ? -21.641 32.438 1.591 1 85.56 394 TRP B CA 1
ATOM 6305 C C . TRP B 1 394 ? -22.266 33.719 1.002 1 85.56 394 TRP B C 1
ATOM 6307 O O . TRP B 1 394 ? -22.125 33.969 -0.192 1 85.56 394 TRP B O 1
ATOM 6317 N N . ASP B 1 395 ? -22.953 34.5 1.807 1 84.19 395 ASP B N 1
ATOM 6318 C CA . ASP B 1 395 ? -23.656 35.688 1.34 1 84.19 395 ASP B CA 1
ATOM 6319 C C . ASP B 1 395 ? -22.703 36.688 0.696 1 84.19 395 ASP B C 1
ATOM 6321 O O . ASP B 1 395 ? -23.016 37.312 -0.327 1 84.19 395 ASP B O 1
ATOM 6325 N N . SER B 1 396 ? -21.609 36.812 1.232 1 82.25 396 SER B N 1
ATOM 6326 C CA . SER B 1 396 ? -20.609 37.719 0.682 1 82.25 396 SER B CA 1
ATOM 6327 C C . SER B 1 396 ? -19.906 37.094 -0.517 1 82.25 396 SER B C 1
ATOM 6329 O O . SER B 1 396 ? -19.562 37.781 -1.475 1 82.25 396 SER B O 1
ATOM 6331 N N . TRP B 1 397 ? -19.703 35.812 -0.474 1 84.06 397 TRP B N 1
ATOM 6332 C CA . TRP B 1 397 ? -18.969 35.094 -1.51 1 84.06 397 TRP B CA 1
ATOM 6333 C C . TRP B 1 397 ? -19.75 35.094 -2.822 1 84.06 397 TRP B C 1
ATOM 6335 O O . TRP B 1 397 ? -19.172 35.281 -3.895 1 84.06 397 TRP B O 1
ATOM 6345 N N . ARG B 1 398 ? -21 34.969 -2.758 1 78.5 398 ARG B N 1
ATOM 6346 C CA . ARG B 1 398 ? -21.828 34.875 -3.955 1 78.5 398 ARG B CA 1
ATOM 6347 C C . ARG B 1 398 ? -21.938 36.25 -4.637 1 78.5 398 ARG B C 1
ATOM 6349 O O . ARG B 1 398 ? -22.203 36.312 -5.836 1 78.5 398 ARG B O 1
ATOM 6356 N N . ARG B 1 399 ? -21.812 37.281 -3.949 1 71.25 399 ARG B N 1
ATOM 6357 C CA . ARG B 1 399 ? -21.922 38.625 -4.492 1 71.25 399 ARG B CA 1
ATOM 6358 C C . ARG B 1 399 ? -20.609 39.062 -5.148 1 71.25 399 ARG B C 1
ATOM 6360 O O . ARG B 1 399 ? -20.578 40.094 -5.824 1 71.25 399 ARG B O 1
ATOM 6367 N N . ARG B 1 400 ? -19.641 38.281 -4.961 1 67.19 400 ARG B N 1
ATOM 6368 C CA . ARG B 1 400 ? -18.375 38.688 -5.59 1 67.19 400 ARG B CA 1
ATOM 6369 C C . ARG B 1 400 ? -18.531 38.781 -7.102 1 67.19 400 ARG B C 1
ATOM 6371 O O . ARG B 1 400 ? -19.375 38.094 -7.691 1 67.19 400 ARG B O 1
ATOM 6378 N N . GLY B 1 401 ? -18.234 39.781 -7.84 1 55.66 401 GLY B N 1
ATOM 6379 C CA . GLY B 1 401 ? -18.406 40.125 -9.242 1 55.66 401 GLY B CA 1
ATOM 6380 C C . GLY B 1 401 ? -18.078 38.969 -10.18 1 55.66 401 GLY B C 1
ATOM 6381 O O . GLY B 1 401 ? -17.344 38.062 -9.828 1 55.66 401 GLY B O 1
ATOM 6382 N N . LEU B 1 402 ? -18.922 38.719 -11.289 1 48.91 402 LEU B N 1
ATOM 6383 C CA . LEU B 1 402 ? -18.938 37.719 -12.352 1 48.91 402 LEU B CA 1
ATOM 6384 C C . LEU B 1 402 ? -17.531 37.438 -12.867 1 48.91 402 LEU B C 1
ATOM 6386 O O . LEU B 1 402 ? -17.203 36.312 -13.219 1 48.91 402 LEU B O 1
ATOM 6390 N N . PHE B 1 403 ? -16.766 38.344 -12.836 1 42.41 403 PHE B N 1
ATOM 6391 C CA . PHE B 1 403 ? -15.469 38.219 -13.477 1 42.41 403 PHE B CA 1
ATOM 6392 C C . PHE B 1 403 ? -14.531 37.375 -12.641 1 42.41 403 PHE B C 1
ATOM 6394 O O . PHE B 1 403 ? -13.773 36.562 -13.188 1 42.41 403 PHE B O 1
ATOM 6401 N N . LYS B 1 404 ? -14.562 37.531 -11.391 1 50.62 404 LYS B N 1
ATOM 6402 C CA . LYS B 1 404 ? -13.68 36.781 -10.508 1 50.62 404 LYS B CA 1
ATOM 6403 C C . LYS B 1 404 ? -14.078 35.281 -10.477 1 50.62 404 LYS B C 1
ATOM 6405 O O . LYS B 1 404 ? -13.219 34.406 -10.477 1 50.62 404 LYS B O 1
ATOM 6410 N N . ARG B 1 405 ? -15.297 35.062 -10.656 1 50.44 405 ARG B N 1
ATOM 6411 C CA . ARG B 1 405 ? -15.828 33.719 -10.672 1 50.44 405 ARG B CA 1
ATOM 6412 C C . ARG B 1 405 ? -15.352 32.969 -11.914 1 50.44 405 ARG B C 1
ATOM 6414 O O . ARG B 1 405 ? -15.039 31.766 -11.844 1 50.44 405 ARG B O 1
ATOM 6421 N N . LEU B 1 406 ? -15.297 33.625 -13.031 1 45.09 406 LEU B N 1
ATOM 6422 C CA . LEU B 1 406 ? -14.891 32.969 -14.281 1 45.09 406 LEU B CA 1
ATOM 6423 C C . LEU B 1 406 ? -13.414 32.625 -14.25 1 45.09 406 LEU B C 1
ATOM 6425 O O . LEU B 1 406 ? -13.023 31.562 -14.766 1 45.09 406 LEU B O 1
ATOM 6429 N N . SER B 1 407 ? -12.633 33.375 -13.68 1 44.41 407 SER B N 1
ATOM 6430 C CA . SER B 1 407 ? -11.203 33.062 -13.617 1 44.41 407 SER B CA 1
ATOM 6431 C C . SER B 1 407 ? -10.93 31.859 -12.727 1 44.41 407 SER B C 1
ATOM 6433 O O . SER B 1 407 ? -10.023 31.062 -13 1 44.41 407 SER B O 1
ATOM 6435 N N . GLU B 1 408 ? -11.766 31.75 -11.781 1 50.38 408 GLU B N 1
ATOM 6436 C CA . GLU B 1 408 ? -11.617 30.656 -10.828 1 50.38 408 GLU B CA 1
ATOM 6437 C C . GLU B 1 408 ? -11.984 29.312 -11.469 1 50.38 408 GLU B C 1
ATOM 6439 O O . GLU B 1 408 ? -11.359 28.297 -11.188 1 50.38 408 GLU B O 1
ATOM 6444 N N . ARG B 1 409 ? -12.992 29.297 -12.328 1 43.88 409 ARG B N 1
ATOM 6445 C CA . ARG B 1 409 ? -13.453 28.094 -13.008 1 43.88 409 ARG B CA 1
ATOM 6446 C C . ARG B 1 409 ? -12.406 27.594 -14 1 43.88 409 ARG B C 1
ATOM 6448 O O . ARG B 1 409 ? -12.258 26.375 -14.188 1 43.88 409 ARG B O 1
ATOM 6455 N N . VAL B 1 410 ? -11.781 28.469 -14.539 1 40.66 410 VAL B N 1
ATOM 6456 C CA . VAL B 1 410 ? -10.789 28.094 -15.539 1 40.66 410 VAL B CA 1
ATOM 6457 C C . VAL B 1 410 ? -9.617 27.375 -14.867 1 40.66 410 VAL B C 1
ATOM 6459 O O . VAL B 1 410 ? -9.039 26.438 -15.43 1 40.66 410 VAL B O 1
ATOM 6462 N N . THR B 1 411 ? -9.406 27.781 -13.656 1 38.75 411 THR B N 1
ATOM 6463 C CA . THR B 1 411 ? -8.242 27.234 -12.961 1 38.75 411 THR B CA 1
ATOM 6464 C C . THR B 1 411 ? -8.523 25.812 -12.492 1 38.75 411 THR B C 1
ATOM 6466 O O . THR B 1 411 ? -7.609 25 -12.375 1 38.75 411 THR B O 1
ATOM 6469 N N . ILE B 1 412 ? -9.781 25.594 -12.18 1 41.34 412 ILE B N 1
ATOM 6470 C CA . ILE B 1 412 ? -10.133 24.25 -11.742 1 41.34 412 ILE B CA 1
ATOM 6471 C C . ILE B 1 412 ? -9.711 23.25 -12.812 1 41.34 412 ILE B C 1
ATOM 6473 O O . ILE B 1 412 ? -9.297 22.125 -12.492 1 41.34 412 ILE B O 1
ATOM 6477 N N . LEU B 1 413 ? -9.859 23.75 -13.953 1 35.47 413 LEU B N 1
ATOM 6478 C CA . LEU B 1 413 ? -9.484 22.906 -15.078 1 35.47 413 LEU B CA 1
ATOM 6479 C C . LEU B 1 413 ? -8.008 22.516 -15 1 35.47 413 LEU B C 1
ATOM 6481 O O . LEU B 1 413 ? -7.629 21.438 -15.438 1 35.47 413 LEU B O 1
ATOM 6485 N N . PHE B 1 414 ? -7.289 23.469 -14.359 1 33.38 414 PHE B N 1
ATOM 6486 C CA . PHE B 1 414 ? -5.859 23.188 -14.289 1 33.38 414 PHE B CA 1
ATOM 6487 C C . PHE B 1 414 ? -5.547 22.281 -13.102 1 33.38 414 PHE B C 1
ATOM 6489 O O . PHE B 1 414 ? -4.387 21.922 -12.883 1 33.38 414 PHE B O 1
ATOM 6496 N N . GLY B 1 415 ? -6.484 22.125 -12.281 1 34.75 415 GLY B N 1
ATOM 6497 C CA . GLY B 1 415 ? -6.293 21.281 -11.117 1 34.75 415 GLY B CA 1
ATOM 6498 C C . GLY B 1 415 ? -5.887 19.859 -11.477 1 34.75 415 GLY B C 1
ATOM 6499 O O . GLY B 1 415 ? -5.242 19.172 -10.68 1 34.75 415 GLY B O 1
ATOM 6500 N N . GLU B 1 416 ? -6.375 19.344 -12.516 1 34.91 416 GLU B N 1
ATOM 6501 C CA . GLU B 1 416 ? -5.934 18.016 -12.922 1 34.91 416 GLU B CA 1
ATOM 6502 C C . GLU B 1 416 ? -4.461 18.031 -13.328 1 34.91 416 GLU B C 1
ATOM 6504 O O . GLU B 1 416 ? -3.822 16.969 -13.391 1 34.91 416 GLU B O 1
ATOM 6509 N N . TYR B 1 417 ? -3.955 19.234 -13.898 1 32.19 417 TYR B N 1
ATOM 6510 C CA . TYR B 1 417 ? -2.59 19.344 -14.398 1 32.19 417 TYR B CA 1
ATOM 6511 C C . TYR B 1 417 ? -1.724 20.172 -13.445 1 32.19 417 TYR B C 1
ATOM 6513 O O . TYR B 1 417 ? -0.557 20.438 -13.742 1 32.19 417 TYR B O 1
ATOM 6521 N N . LEU B 1 418 ? -2.289 20.938 -12.492 1 28.59 418 LEU B N 1
ATOM 6522 C CA . LEU B 1 418 ? -1.396 21.625 -11.562 1 28.59 418 LEU B CA 1
ATOM 6523 C C . LEU B 1 418 ? -0.82 20.641 -10.539 1 28.59 418 LEU B C 1
ATOM 6525 O O . LEU B 1 418 ? -1.531 19.766 -10.047 1 28.59 418 LEU B O 1
#

pLDDT: mean 87.57, std 19.61, range [19.75, 98.94]

Organism: Cystobacter fuscus (strain ATCC 25194 / DSM 2262 / NBRC 100088 / M29) (NCBI:txid1242864)

InterPro domains:
  IPR001736 Phospholipase D/Transphosphatidylase [PS50035] (332-359)
  IPR001736 Phospholipase D/Transphosphatidylase [SM00155] (154-181)
  IPR001736 Phospholipase D/Transphosphatidylase [SM00155] (332-359)
  IPR025202 Cardiolipin synthase-like, phospholipase D-like domain [PF13091] (70-174)
  IPR025202 Cardiolipin synthase-like, phospholipase D-like domain [PF13091] (260-385)

Sequence (836 aa):
MKTCWPLLVLAVLLAGCPLPNHRLALRIRDDIPVTPEGRSLAWYQTVGVELEPGNEVELVNNGHVFDVLEREIRAARSSIHILVYIWRAGDPSDRIIQALRERRPGVTCRILVDPLGSMRFENTVGPHLVAAGCEVRIFRRLQGTLSALDLKRFQSRLHRKVAVFDGVSGVTGGWGIWKVWLGEGLEPEQWRDASLWVKGPAVRGMQLAFAQNWQEAGGGMLPAEAFPDSIPSAGQARAGFVTHTGAPVLTNAERMTLLAIASAKRRLWISNSYFIPTGAMQDMLIAKAKAGVDVRVLTPGSRHHDVGPVLAGQLAIYDRLLEHGVRIFEYEVSMMHSKTLLVDDALSMVGSTNLDPLALSAEEGSLVVDDARMAGQLAQAFEEDLKHSVEVRWDSWRRRGLFKRLSERVTILFGEYLMKTCWPLLVLAVLLAGCPLPNHRLALRIRDDIPVTPEGRSLAWYQTVGVELEPGNEVELVNNGHVFDVLEREIRAARSSIHILVYIWRAGDPSDRIIQALRERRPGVTCRILVDPLGSMRFENTVGPHLVAAGCEVRIFRRLQGTLSALDLKRFQSRLHRKVAVFDGVSGVTGGWGIWKVWLGEGLEPEQWRDASLWVKGPAVRGMQLAFAQNWQEAGGGMLPAEAFPDSIPSAGQARAGFVTHTGAPVLTNAERMTLLAIASAKRRLWISNSYFIPTGAMQDMLIAKAKAGVDVRVLTPGSRHHDVGPVLAGQLAIYDRLLEHGVRIFEYEVSMMHSKTLLVDDALSMVGSTNLDPLALSAEEGSLVVDDARMAGQLAQAFEEDLKHSVEVRWDSWRRRGLFKRLSERVTILFGEYL

Nearest PDB structures (foldseek):
  8yr6-assembly1_A  TM=7.617E-01  e=1.650E-17  Escherichia coli str. K-12 substr. MG1655
  3hsi-assembly1_C-2  TM=6.814E-01  e=3.775E-18  Haemophilus influenzae
  3hsi-assembly2_B-2  TM=7.155E-01  e=7.209E-17  Haemophilus influenzae
  4urj-assembly1_A  TM=7.451E-01  e=2.584E-06  Homo sapiens
  4urj-assembly2_C  TM=7.494E-01  e=2.908E-06  Homo sapiens

Radius of gyration: 27.04 Å; Cα contacts (8 Å, |Δi|>4): 1965; chains: 2; bounding box: 62×74×78 Å